Protein AF-0000000072289551 (afdb_homodimer)

pLDDT: mean 96.54, std 6.73, range [27.45, 99.0]

Structure (mmCIF, N/CA/C/O backbone):
data_AF-0000000072289551-model_v1
#
loop_
_entity.id
_entity.type
_entity.pdbx_description
1 polymer 'acetyl-CoA C-acyltransferase'
#
loop_
_atom_site.group_PDB
_atom_site.id
_atom_site.type_symbol
_atom_site.label_atom_id
_atom_site.label_alt_id
_atom_site.label_comp_id
_atom_site.label_asym_id
_atom_site.label_entity_id
_atom_site.label_seq_id
_atom_site.pdbx_PDB_ins_code
_atom_site.Cartn_x
_atom_site.Cartn_y
_atom_site.Cartn_z
_atom_site.occupancy
_atom_site.B_iso_or_equiv
_atom_site.auth_seq_id
_atom_site.auth_comp_id
_atom_site.auth_asym_id
_atom_site.auth_atom_id
_atom_site.pdbx_PDB_model_num
ATOM 1 N N . MET A 1 1 ? -17.438 5.723 -23.969 1 27.48 1 MET A N 1
ATOM 2 C CA . MET A 1 1 ? -16.078 5.426 -24.406 1 27.48 1 MET A CA 1
ATOM 3 C C . MET A 1 1 ? -15.094 5.559 -23.266 1 27.48 1 MET A C 1
ATOM 5 O O . MET A 1 1 ? -15.078 6.574 -22.562 1 27.48 1 MET A O 1
ATOM 9 N N . SER A 1 2 ? -14.773 4.492 -22.672 1 37.41 2 SER A N 1
ATOM 10 C CA . SER A 1 2 ? -13.938 4.398 -21.484 1 37.41 2 SER A CA 1
ATOM 11 C C . SER A 1 2 ? -12.68 5.25 -21.609 1 37.41 2 SER A C 1
ATOM 13 O O . SER A 1 2 ? -11.875 5.027 -22.516 1 37.41 2 SER A O 1
ATOM 15 N N . THR A 1 3 ? -12.773 6.512 -21.484 1 44.31 3 THR A N 1
ATOM 16 C CA . THR A 1 3 ? -11.695 7.488 -21.562 1 44.31 3 THR A CA 1
ATOM 17 C C . THR A 1 3 ? -10.523 7.078 -20.672 1 44.31 3 THR A C 1
ATOM 19 O O . THR A 1 3 ? -9.562 7.84 -20.516 1 44.31 3 THR A O 1
ATOM 22 N N . GLY A 1 4 ? -10.547 5.836 -20.156 1 57.31 4 GLY A N 1
ATOM 23 C CA . GLY A 1 4 ? -9.383 5.57 -19.328 1 57.31 4 GLY A CA 1
ATOM 24 C C . GLY A 1 4 ? -8.234 4.949 -20.094 1 57.31 4 GLY A C 1
ATOM 25 O O . GLY A 1 4 ? -8.352 4.691 -21.297 1 57.31 4 GLY A O 1
ATOM 26 N N . PRO A 1 5 ? -7.066 5.016 -19.594 1 66.75 5 PRO A N 1
ATOM 27 C CA . PRO A 1 5 ? -5.871 4.469 -20.234 1 66.75 5 PRO A CA 1
ATOM 28 C C . PRO A 1 5 ? -6.012 2.988 -20.578 1 66.75 5 PRO A C 1
ATOM 30 O O . PRO A 1 5 ? -5.215 2.455 -21.359 1 66.75 5 PRO A O 1
ATOM 33 N N . LEU A 1 6 ? -7.105 2.42 -20.094 1 80.25 6 LEU A N 1
ATOM 34 C CA . LEU A 1 6 ? -7.281 1 -20.375 1 80.25 6 LEU A CA 1
ATOM 35 C C . LEU A 1 6 ? -8.047 0.801 -21.688 1 80.25 6 LEU A C 1
ATOM 37 O O . LEU A 1 6 ? -9.117 1.389 -21.875 1 80.25 6 LEU A O 1
ATOM 41 N N . ARG A 1 7 ? -7.516 -0.011 -22.484 1 89.06 7 ARG A N 1
ATOM 42 C CA . ARG A 1 7 ? -8.07 -0.261 -23.812 1 89.06 7 ARG A CA 1
ATOM 43 C C . ARG A 1 7 ? -9.109 -1.374 -23.766 1 89.06 7 ARG A C 1
ATOM 45 O O . ARG A 1 7 ? -9.023 -2.279 -22.938 1 89.06 7 ARG A O 1
ATOM 52 N N . ARG A 1 8 ? -10.047 -1.273 -24.719 1 94.25 8 ARG A N 1
ATOM 53 C CA . ARG A 1 8 ? -11.117 -2.268 -24.797 1 94.25 8 ARG A CA 1
ATOM 54 C C . ARG A 1 8 ? -11.102 -2.998 -26.125 1 94.25 8 ARG A C 1
ATOM 56 O O . ARG A 1 8 ? -10.93 -2.375 -27.188 1 94.25 8 ARG A O 1
ATOM 63 N N . GLY A 1 9 ? -11.242 -4.293 -26.016 1 97.06 9 GLY A N 1
ATOM 64 C CA . GLY A 1 9 ? -11.188 -5.129 -27.203 1 97.06 9 GLY A CA 1
ATOM 65 C C . GLY A 1 9 ? -9.805 -5.68 -27.484 1 97.06 9 GLY A C 1
ATOM 66 O O . GLY A 1 9 ? -8.805 -4.977 -27.312 1 97.06 9 GLY A O 1
ATOM 67 N N . LEU A 1 10 ? -9.789 -6.887 -27.969 1 97 10 LEU A N 1
ATOM 68 C CA . LEU A 1 10 ? -8.523 -7.598 -28.141 1 97 10 LEU A CA 1
ATOM 69 C C . LEU A 1 10 ? -7.609 -6.867 -29.109 1 97 10 LEU A C 1
ATOM 71 O O . LEU A 1 10 ? -6.414 -6.715 -28.859 1 97 10 LEU A O 1
ATOM 75 N N . SER A 1 11 ? -8.203 -6.434 -30.219 1 97.12 11 SER A N 1
ATOM 76 C CA . SER A 1 11 ? -7.398 -5.762 -31.234 1 97.12 11 SER A CA 1
ATOM 77 C C . SER A 1 11 ? -6.73 -4.512 -30.672 1 97.12 11 SER A C 1
ATOM 79 O O . SER A 1 11 ? -5.559 -4.246 -30.953 1 97.12 11 SER A O 1
ATOM 81 N N . GLN A 1 12 ? -7.457 -3.75 -29.844 1 96.5 12 GLN A N 1
ATOM 82 C CA . GLN A 1 12 ? -6.922 -2.531 -29.25 1 96.5 12 GLN A CA 1
ATOM 83 C C . GLN A 1 12 ? -5.895 -2.854 -28.156 1 96.5 12 GLN A C 1
ATOM 85 O O . GLN A 1 12 ? -4.902 -2.139 -28 1 96.5 12 GLN A O 1
ATOM 90 N N . ILE A 1 13 ? -6.105 -3.885 -27.438 1 97.12 13 ILE A N 1
ATOM 91 C CA . ILE A 1 13 ? -5.215 -4.305 -26.359 1 97.12 13 ILE A CA 1
ATOM 92 C C . ILE A 1 13 ? -3.887 -4.777 -26.953 1 97.12 13 ILE A C 1
ATOM 94 O O . ILE A 1 13 ? -2.824 -4.527 -26.375 1 97.12 13 ILE A O 1
ATOM 98 N N . LEU A 1 14 ? -3.955 -5.398 -28.125 1 97.69 14 LEU A N 1
ATOM 99 C CA . LEU A 1 14 ? -2.748 -5.957 -28.734 1 97.69 14 LEU A CA 1
ATOM 100 C C . LEU A 1 14 ? -1.973 -4.891 -29.5 1 97.69 14 LEU A C 1
ATOM 102 O O . LEU A 1 14 ? -0.778 -5.051 -29.75 1 97.69 14 LEU A O 1
ATOM 106 N N . LYS A 1 15 ? -2.633 -3.848 -29.875 1 96.88 15 LYS A N 1
ATOM 107 C CA . LYS A 1 15 ? -1.97 -2.771 -30.594 1 96.88 15 LYS A CA 1
ATOM 108 C C . LYS A 1 15 ? -0.961 -2.047 -29.703 1 96.88 15 LYS A C 1
ATOM 110 O O . LYS A 1 15 ? -1.225 -1.807 -28.531 1 96.88 15 LYS A O 1
ATOM 115 N N . LYS A 1 16 ? 0.171 -1.727 -30.297 1 96.88 16 LYS A N 1
ATOM 116 C CA . LYS A 1 16 ? 1.19 -0.988 -29.562 1 96.88 16 LYS A CA 1
ATOM 117 C C . LYS A 1 16 ? 0.894 0.509 -29.562 1 96.88 16 LYS A C 1
ATOM 119 O O . LYS A 1 16 ? 0.501 1.068 -30.594 1 96.88 16 LYS A O 1
ATOM 124 N N . ASP A 1 17 ? 0.957 1.086 -28.469 1 95.94 17 ASP A N 1
ATOM 125 C CA . ASP A 1 17 ? 0.699 2.512 -28.297 1 95.94 17 ASP A CA 1
ATOM 126 C C . ASP A 1 17 ? 1.735 3.148 -27.375 1 95.94 17 ASP A C 1
ATOM 128 O O . ASP A 1 17 ? 2.156 2.535 -26.391 1 95.94 17 ASP A O 1
ATOM 132 N N . PRO A 1 18 ? 2.146 4.398 -27.641 1 95.81 18 PRO A N 1
ATOM 133 C CA . PRO A 1 18 ? 3.148 5.074 -26.812 1 95.81 18 PRO A CA 1
ATOM 134 C C . PRO A 1 18 ? 2.74 5.16 -25.344 1 95.81 18 PRO A C 1
ATOM 136 O O . PRO A 1 18 ? 3.602 5.23 -24.469 1 95.81 18 PRO A O 1
ATOM 139 N N . SER A 1 19 ? 1.49 5.098 -25 1 94.81 19 SER A N 1
ATOM 140 C CA . SER A 1 19 ? 1.014 5.266 -23.625 1 94.81 19 SER A CA 1
ATOM 141 C C . SER A 1 19 ? 0.941 3.926 -22.891 1 94.81 19 SER A C 1
ATOM 143 O O . SER A 1 19 ? 0.629 3.877 -21.703 1 94.81 19 SER A O 1
ATOM 145 N N . ASP A 1 20 ? 1.299 2.842 -23.578 1 96.81 20 ASP A N 1
ATOM 146 C CA . ASP A 1 20 ? 1.281 1.528 -22.938 1 96.81 20 ASP A CA 1
ATOM 147 C C . ASP A 1 20 ? 2.225 1.488 -21.734 1 96.81 20 ASP A C 1
ATOM 149 O O . ASP A 1 20 ? 3.266 2.15 -21.734 1 96.81 20 ASP A O 1
ATOM 153 N N . ILE A 1 21 ? 1.792 0.763 -20.781 1 98.31 21 ILE A N 1
ATOM 154 C CA . ILE A 1 21 ? 2.693 0.439 -19.688 1 98.31 21 ILE A CA 1
ATOM 155 C C . ILE A 1 21 ? 3.402 -0.883 -19.969 1 98.31 21 ILE A C 1
ATOM 157 O O . ILE A 1 21 ? 2.822 -1.957 -19.797 1 98.31 21 ILE A O 1
ATOM 161 N N . VAL A 1 22 ? 4.652 -0.792 -20.297 1 98.81 22 VAL A N 1
ATOM 162 C CA . VAL A 1 22 ? 5.359 -1.966 -20.797 1 98.81 22 VAL A CA 1
ATOM 163 C C . VAL A 1 22 ? 6.25 -2.545 -19.703 1 98.81 22 VAL A C 1
ATOM 165 O O . VAL A 1 22 ? 6.543 -1.871 -18.719 1 98.81 22 VAL A O 1
ATOM 168 N N . ILE A 1 23 ? 6.527 -3.785 -19.859 1 98.94 23 ILE A N 1
ATOM 169 C CA . ILE A 1 23 ? 7.352 -4.562 -18.953 1 98.94 23 ILE A CA 1
ATOM 170 C C . ILE A 1 23 ? 8.656 -4.953 -19.625 1 98.94 23 ILE A C 1
ATOM 172 O O . ILE A 1 23 ? 8.648 -5.457 -20.75 1 98.94 23 ILE A O 1
ATOM 176 N N . LEU A 1 24 ? 9.773 -4.719 -19 1 98.94 24 LEU A N 1
ATOM 177 C CA . LEU A 1 24 ? 11.062 -5.055 -19.594 1 98.94 24 LEU A CA 1
ATOM 178 C C . LEU A 1 24 ? 11.641 -6.316 -18.953 1 98.94 24 LEU A C 1
ATOM 180 O O . LEU A 1 24 ? 12.406 -7.043 -19.578 1 98.94 24 LEU A O 1
ATOM 184 N N . SER A 1 25 ? 11.266 -6.551 -17.719 1 98.81 25 SER A N 1
ATOM 185 C CA . SER A 1 25 ? 11.656 -7.777 -17.031 1 98.81 25 SER A CA 1
ATOM 186 C C . SER A 1 25 ? 10.68 -8.102 -15.898 1 98.81 25 SER A C 1
ATOM 188 O O . SER A 1 25 ? 10.062 -7.207 -15.328 1 98.81 25 SER A O 1
ATOM 190 N N . SER A 1 26 ? 10.484 -9.328 -15.617 1 98.94 26 SER A N 1
ATOM 191 C CA . SER A 1 26 ? 9.727 -9.891 -14.5 1 98.94 26 SER A CA 1
ATOM 192 C C . SER A 1 26 ? 10.391 -11.156 -13.977 1 98.94 26 SER A C 1
ATOM 194 O O . SER A 1 26 ? 10.453 -12.172 -14.672 1 98.94 26 SER A O 1
ATOM 196 N N . LEU A 1 27 ? 10.914 -11.031 -12.734 1 98.94 27 LEU A N 1
ATOM 197 C CA . LEU A 1 27 ? 11.781 -12.078 -12.188 1 98.94 27 LEU A CA 1
ATOM 198 C C . LEU A 1 27 ? 11.328 -12.484 -10.797 1 98.94 27 LEU A C 1
ATOM 200 O O . LEU A 1 27 ? 10.648 -11.719 -10.102 1 98.94 27 LEU A O 1
ATOM 204 N N . ARG A 1 28 ? 11.664 -13.68 -10.438 1 98.94 28 ARG A N 1
ATOM 205 C CA . ARG A 1 28 ? 11.352 -14.172 -9.102 1 98.94 28 ARG A CA 1
ATOM 206 C C . ARG A 1 28 ? 12.508 -14.977 -8.531 1 98.94 28 ARG A C 1
ATOM 208 O O . ARG A 1 28 ? 13.359 -15.469 -9.273 1 98.94 28 ARG A O 1
ATOM 215 N N . THR A 1 29 ? 12.531 -15.102 -7.215 1 98.94 29 THR A N 1
ATOM 216 C CA . THR A 1 29 ? 13.406 -16.062 -6.551 1 98.94 29 THR A CA 1
ATOM 217 C C . THR A 1 29 ? 12.844 -17.469 -6.668 1 98.94 29 THR A C 1
ATOM 219 O O . THR A 1 29 ? 11.688 -17.656 -7.059 1 98.94 29 THR A O 1
ATOM 222 N N . PRO A 1 30 ? 13.75 -18.484 -6.352 1 98.81 30 PRO A N 1
ATOM 223 C CA . PRO A 1 30 ? 13.117 -19.766 -6.035 1 98.81 30 PRO A CA 1
ATOM 224 C C . PRO A 1 30 ? 12.109 -19.656 -4.887 1 98.81 30 PRO A C 1
ATOM 226 O O . PRO A 1 30 ? 12.281 -18.828 -3.99 1 98.81 30 PRO A O 1
ATOM 229 N N . ILE A 1 31 ? 11.086 -20.406 -4.984 1 98.88 31 ILE A N 1
ATOM 230 C CA . ILE A 1 31 ? 10.148 -20.547 -3.875 1 98.88 31 ILE A CA 1
ATOM 231 C C . ILE A 1 31 ? 10.492 -21.797 -3.07 1 98.88 31 ILE A C 1
ATOM 233 O O . ILE A 1 31 ? 10.539 -22.906 -3.617 1 98.88 31 ILE A O 1
ATOM 237 N N . THR A 1 32 ? 10.766 -21.609 -1.818 1 98.62 32 THR A N 1
ATOM 238 C CA . THR A 1 32 ? 11.203 -22.766 -1.038 1 98.62 32 THR A CA 1
ATOM 239 C C . THR A 1 32 ? 10.297 -22.969 0.172 1 98.62 32 THR A C 1
ATOM 241 O O . THR A 1 32 ? 9.672 -22.016 0.654 1 98.62 32 THR A O 1
ATOM 244 N N . ARG A 1 33 ? 10.266 -24.219 0.661 1 97.19 33 ARG A N 1
ATOM 245 C CA . ARG A 1 33 ? 9.422 -24.578 1.798 1 97.19 33 ARG A CA 1
ATOM 246 C C . ARG A 1 33 ? 9.898 -23.891 3.072 1 97.19 33 ARG A C 1
ATOM 248 O O . ARG A 1 33 ? 11.094 -23.875 3.365 1 97.19 33 ARG A O 1
ATOM 255 N N . SER A 1 34 ? 8.969 -23.328 3.781 1 95.69 34 SER A N 1
ATOM 256 C CA . SER A 1 34 ? 9.281 -22.719 5.07 1 95.69 34 SER A CA 1
ATOM 257 C C . SER A 1 34 ? 9.898 -23.734 6.027 1 95.69 34 SER A C 1
ATOM 259 O O . SER A 1 34 ? 9.477 -24.891 6.059 1 95.69 34 SER A O 1
ATOM 261 N N . TYR A 1 35 ? 10.891 -23.281 6.781 1 93 35 TYR A N 1
ATOM 262 C CA . TYR A 1 35 ? 11.57 -24 7.855 1 93 35 TYR A CA 1
ATOM 263 C C . TYR A 1 35 ? 12.453 -25.109 7.297 1 93 35 TYR A C 1
ATOM 265 O O . TYR A 1 35 ? 13.43 -25.5 7.93 1 93 35 TYR A O 1
ATOM 273 N N . LYS A 1 36 ? 12.148 -25.625 6.09 1 92.62 36 LYS A N 1
ATOM 274 C CA . LYS A 1 36 ? 12.852 -26.797 5.578 1 92.62 36 LYS A CA 1
ATOM 275 C C . LYS A 1 36 ? 13.711 -26.438 4.371 1 92.62 36 LYS A C 1
ATOM 277 O O . LYS A 1 36 ? 14.703 -27.109 4.086 1 92.62 36 LYS A O 1
ATOM 282 N N . GLY A 1 37 ? 13.297 -25.5 3.635 1 95.06 37 GLY A N 1
ATOM 283 C CA . GLY A 1 37 ? 14.016 -25.141 2.422 1 95.06 37 GLY A CA 1
ATOM 284 C C . GLY A 1 37 ? 15.266 -24.312 2.689 1 95.06 37 GLY A C 1
ATOM 285 O O . GLY A 1 37 ? 15.453 -23.812 3.795 1 95.06 37 GLY A O 1
ATOM 286 N N . GLN A 1 38 ? 16.047 -24.141 1.676 1 95.81 38 GLN A N 1
ATOM 287 C CA . GLN A 1 38 ? 17.359 -23.516 1.823 1 95.81 38 GLN A CA 1
ATOM 288 C C . GLN A 1 38 ? 17.234 -22 1.912 1 95.81 38 GLN A C 1
ATOM 290 O O . GLN A 1 38 ? 18.203 -21.297 2.221 1 95.81 38 GLN A O 1
ATOM 295 N N . LEU A 1 39 ? 16.078 -21.453 1.724 1 97.62 39 LEU A N 1
ATOM 296 C CA . LEU A 1 39 ? 15.867 -20.016 1.946 1 97.62 39 LEU A CA 1
ATOM 297 C C . LEU A 1 39 ? 15.266 -19.766 3.326 1 97.62 39 LEU A C 1
ATOM 299 O O . LEU A 1 39 ? 14.922 -18.625 3.658 1 97.62 39 LEU A O 1
ATOM 303 N N . SER A 1 40 ? 15.188 -20.844 4.129 1 96 40 SER A N 1
ATOM 304 C CA . SER A 1 40 ? 14.492 -20.766 5.41 1 96 40 SER A CA 1
ATOM 305 C C . SER A 1 40 ? 15.234 -19.844 6.383 1 96 40 SER A C 1
ATOM 307 O O . SER A 1 40 ? 14.648 -19.359 7.348 1 96 40 SER A O 1
ATOM 309 N N . SER A 1 41 ? 16.5 -19.547 6.102 1 95.38 41 SER A N 1
ATOM 310 C CA . SER A 1 41 ? 17.266 -18.656 6.977 1 95.38 41 SER A CA 1
ATOM 311 C C . SER A 1 41 ? 17.328 -17.25 6.41 1 95.38 41 SER A C 1
ATOM 313 O O . SER A 1 41 ? 17.812 -16.328 7.074 1 95.38 41 SER A O 1
ATOM 315 N N . ALA A 1 42 ? 16.844 -17.078 5.203 1 97.38 42 ALA A N 1
ATOM 316 C CA . ALA A 1 42 ? 16.906 -15.773 4.551 1 97.38 42 ALA A CA 1
ATOM 317 C C . ALA A 1 42 ? 15.883 -14.805 5.137 1 97.38 42 ALA A C 1
ATOM 319 O O . ALA A 1 42 ? 14.797 -15.219 5.539 1 97.38 42 ALA A O 1
ATOM 320 N N . TYR A 1 43 ? 16.266 -13.57 5.266 1 97.88 43 TYR A N 1
ATOM 321 C CA . TYR A 1 43 ? 15.336 -12.5 5.602 1 97.88 43 TYR A CA 1
ATOM 322 C C . TYR A 1 43 ? 14.5 -12.102 4.391 1 97.88 43 TYR A C 1
ATOM 324 O O . TYR A 1 43 ? 14.961 -12.203 3.252 1 97.88 43 TYR A O 1
ATOM 332 N N . PRO A 1 44 ? 13.227 -11.672 4.648 1 98.31 44 PRO A N 1
ATOM 333 C CA . PRO A 1 44 ? 12.414 -11.258 3.5 1 98.31 44 PRO A CA 1
ATOM 334 C C . PRO A 1 44 ? 13.078 -10.148 2.684 1 98.31 44 PRO A C 1
ATOM 336 O O . PRO A 1 44 ? 13.031 -10.18 1.451 1 98.31 44 PRO A O 1
ATOM 339 N N . GLU A 1 45 ? 13.711 -9.164 3.352 1 98.69 45 GLU A N 1
ATOM 340 C CA . GLU A 1 45 ? 14.359 -8.07 2.633 1 98.69 45 GLU A CA 1
ATOM 341 C C . GLU A 1 45 ? 15.625 -8.562 1.918 1 98.69 45 GLU A C 1
ATOM 343 O O . GLU A 1 45 ? 16.078 -7.938 0.951 1 98.69 45 GLU A O 1
ATOM 348 N N . GLN A 1 46 ? 16.234 -9.672 2.361 1 98.62 46 GLN A N 1
ATOM 349 C CA . GLN A 1 46 ? 17.328 -10.289 1.61 1 98.62 46 GLN A CA 1
ATOM 350 C C . GLN A 1 46 ? 16.828 -10.875 0.292 1 98.62 46 GLN A C 1
ATOM 352 O O . GLN A 1 46 ? 17.484 -10.758 -0.738 1 98.62 46 GLN A O 1
ATOM 357 N N . LEU A 1 47 ? 15.703 -11.547 0.354 1 98.88 47 LEU A N 1
ATOM 358 C CA . LEU A 1 47 ? 15.078 -12.062 -0.86 1 98.88 47 LEU A CA 1
ATOM 359 C C . LEU A 1 47 ? 14.734 -10.93 -1.815 1 98.88 47 LEU A C 1
ATOM 361 O O . LEU A 1 47 ? 14.984 -11.023 -3.02 1 98.88 47 LEU A O 1
ATOM 365 N N . LEU A 1 48 ? 14.172 -9.852 -1.253 1 98.94 48 LEU A N 1
ATOM 366 C CA . LEU A 1 48 ? 13.859 -8.672 -2.049 1 98.94 48 LEU A CA 1
ATOM 367 C C . LEU A 1 48 ? 15.117 -8.102 -2.693 1 98.94 48 LEU A C 1
ATOM 369 O O . LEU A 1 48 ? 15.117 -7.762 -3.879 1 98.94 48 LEU A O 1
ATOM 373 N N . HIS A 1 49 ? 16.188 -7.996 -1.931 1 98.81 49 HIS A N 1
ATOM 374 C CA . HIS A 1 49 ? 17.469 -7.512 -2.43 1 98.81 49 HIS A CA 1
ATOM 375 C C . HIS A 1 49 ? 17.922 -8.305 -3.652 1 98.81 49 HIS A C 1
ATOM 377 O O . HIS A 1 49 ? 18.312 -7.715 -4.66 1 98.81 49 HIS A O 1
ATOM 383 N N . SER A 1 50 ? 17.812 -9.57 -3.568 1 98.81 50 SER A N 1
ATOM 384 C CA . SER A 1 50 ? 18.297 -10.445 -4.629 1 98.81 50 SER A CA 1
ATOM 385 C C . SER A 1 50 ? 17.547 -10.195 -5.934 1 98.81 50 SER A C 1
ATOM 387 O O . SER A 1 50 ? 18.156 -10.086 -7 1 98.81 50 SER A O 1
ATOM 389 N N . VAL A 1 51 ? 16.234 -10.078 -5.84 1 98.88 51 VAL A N 1
ATOM 390 C CA . VAL A 1 51 ? 15.461 -9.945 -7.066 1 98.88 51 VAL A CA 1
ATOM 391 C C . VAL A 1 51 ? 15.578 -8.523 -7.602 1 98.88 51 VAL A C 1
ATOM 393 O O . VAL A 1 51 ? 15.586 -8.305 -8.82 1 98.88 51 VAL A O 1
ATOM 396 N N . LEU A 1 52 ? 15.68 -7.496 -6.742 1 98.94 52 LEU A N 1
ATOM 397 C CA . LEU A 1 52 ? 15.883 -6.125 -7.199 1 98.94 52 LEU A CA 1
ATOM 398 C C . LEU A 1 52 ? 17.234 -5.969 -7.879 1 98.94 52 LEU A C 1
ATOM 400 O O . LEU A 1 52 ? 17.344 -5.293 -8.906 1 98.94 52 LEU A O 1
ATOM 404 N N . LYS A 1 53 ? 18.266 -6.559 -7.285 1 98.81 53 LYS A N 1
ATOM 405 C CA . LYS A 1 53 ? 19.578 -6.535 -7.906 1 98.81 53 LYS A CA 1
ATOM 406 C C . LYS A 1 53 ? 19.562 -7.219 -9.273 1 98.81 53 LYS A C 1
ATOM 408 O O . LYS A 1 53 ? 20.141 -6.711 -10.234 1 98.81 53 LYS A O 1
ATOM 413 N N . ALA A 1 54 ? 18.906 -8.359 -9.336 1 98.81 54 ALA A N 1
ATOM 414 C CA . ALA A 1 54 ? 18.781 -9.094 -10.586 1 98.81 54 ALA A CA 1
ATOM 415 C C . ALA A 1 54 ? 18.031 -8.273 -11.633 1 98.81 54 ALA A C 1
ATOM 417 O O . ALA A 1 54 ? 18.328 -8.359 -12.828 1 98.81 54 ALA A O 1
ATOM 418 N N . THR A 1 55 ? 17.047 -7.484 -11.227 1 98.88 55 THR A N 1
ATOM 419 C CA . THR A 1 55 ? 16.297 -6.629 -12.133 1 98.88 55 THR A CA 1
ATOM 420 C C . THR A 1 55 ? 17.203 -5.621 -12.82 1 98.88 55 THR A C 1
ATOM 422 O O . THR A 1 55 ? 17.125 -5.422 -14.031 1 98.88 55 THR A O 1
ATOM 425 N N . LEU A 1 56 ? 18.109 -4.988 -12.047 1 98.62 56 LEU A N 1
ATOM 426 C CA . LEU A 1 56 ? 19.078 -4.07 -12.641 1 98.62 56 LEU A CA 1
ATOM 427 C C . LEU A 1 56 ? 20.016 -4.801 -13.594 1 98.62 56 LEU A C 1
ATOM 429 O O . LEU A 1 56 ? 20.266 -4.324 -14.703 1 98.62 56 LEU A O 1
ATOM 433 N N . SER A 1 57 ? 20.453 -5.988 -13.18 1 98.38 57 SER A N 1
ATOM 434 C CA . SER A 1 57 ? 21.375 -6.77 -14 1 98.38 57 SER A CA 1
ATOM 435 C C . SER A 1 57 ? 20.719 -7.191 -15.312 1 98.38 57 SER A C 1
ATOM 437 O O . SER A 1 57 ? 21.391 -7.277 -16.344 1 98.38 57 SER A O 1
ATOM 439 N N . ALA A 1 58 ? 19.453 -7.484 -15.289 1 98.19 58 ALA A N 1
ATOM 440 C CA . ALA A 1 58 ? 18.734 -7.922 -16.484 1 98.19 58 ALA A CA 1
ATOM 441 C C . ALA A 1 58 ? 18.484 -6.754 -17.438 1 98.19 58 ALA A C 1
ATOM 443 O O . ALA A 1 58 ? 18.125 -6.961 -18.594 1 98.19 58 ALA A O 1
ATOM 444 N N . ASN A 1 59 ? 18.703 -5.543 -16.969 1 98.25 59 ASN A N 1
ATOM 445 C CA . ASN A 1 59 ? 18.469 -4.332 -17.766 1 98.25 59 ASN A CA 1
ATOM 446 C C . ASN A 1 59 ? 19.688 -3.398 -17.703 1 98.25 59 ASN A C 1
ATOM 448 O O . ASN A 1 59 ? 19.562 -2.262 -17.25 1 98.25 59 ASN A O 1
ATOM 452 N N . PRO A 1 60 ? 20.781 -3.826 -18.266 1 97.5 60 PRO A N 1
ATOM 453 C CA . PRO A 1 60 ? 22.031 -3.092 -18.125 1 97.5 60 PRO A CA 1
ATOM 454 C C . PRO A 1 60 ? 22.016 -1.749 -18.844 1 97.5 60 PRO A C 1
ATOM 456 O O . PRO A 1 60 ? 22.812 -0.857 -18.516 1 97.5 60 PRO A O 1
ATOM 459 N N . SER A 1 61 ? 21.141 -1.547 -19.797 1 97.69 61 SER A N 1
ATOM 460 C CA . SER A 1 61 ? 21.109 -0.317 -20.578 1 97.69 61 SER A CA 1
ATOM 461 C C . SER A 1 61 ? 20.25 0.744 -19.906 1 97.69 61 SER A C 1
ATOM 463 O O . SER A 1 61 ? 20.188 1.888 -20.359 1 97.69 61 SER A O 1
ATOM 465 N N . LEU A 1 62 ? 19.578 0.385 -18.891 1 98.19 62 LEU A N 1
ATOM 466 C CA . LEU A 1 62 ? 18.766 1.34 -18.141 1 98.19 62 LEU A CA 1
ATOM 467 C C . LEU A 1 62 ? 19.594 1.999 -17.031 1 98.19 62 LEU A C 1
ATOM 469 O O . LEU A 1 62 ? 20.172 1.311 -16.203 1 98.19 62 LEU A O 1
ATOM 473 N N . ASP A 1 63 ? 19.672 3.32 -17.062 1 97.62 63 ASP A N 1
ATOM 474 C CA . ASP A 1 63 ? 20.234 4.055 -15.938 1 97.62 63 ASP A CA 1
ATOM 475 C C . ASP A 1 63 ? 19.359 3.9 -14.688 1 97.62 63 ASP A C 1
ATOM 477 O O . ASP A 1 63 ? 18.219 4.379 -14.656 1 97.62 63 ASP A O 1
ATOM 481 N N . PRO A 1 64 ? 19.875 3.225 -13.641 1 97.19 64 PRO A N 1
ATOM 482 C CA . PRO A 1 64 ? 19.078 2.996 -12.438 1 97.19 64 PRO A CA 1
ATOM 483 C C . PRO A 1 64 ? 18.547 4.289 -11.828 1 97.19 64 PRO A C 1
ATOM 485 O O . PRO A 1 64 ? 17.5 4.281 -11.164 1 97.19 64 PRO A O 1
ATOM 488 N 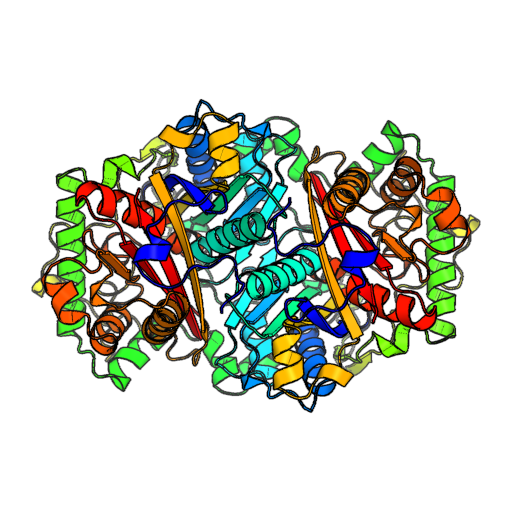N . ALA A 1 65 ? 19.172 5.398 -12.062 1 97.25 65 ALA A N 1
ATOM 489 C CA . ALA A 1 65 ? 18.781 6.68 -11.477 1 97.25 65 ALA A CA 1
ATOM 490 C C . ALA A 1 65 ? 17.469 7.172 -12.07 1 97.25 65 ALA A C 1
ATOM 492 O O . ALA A 1 65 ? 16.844 8.086 -11.523 1 97.25 65 ALA A O 1
ATOM 493 N N . LEU A 1 66 ? 17.062 6.539 -13.18 1 98.31 66 LEU A N 1
ATOM 494 C CA . LEU A 1 66 ? 15.836 6.957 -13.844 1 98.31 66 LEU A CA 1
ATOM 495 C C . LEU A 1 66 ? 14.625 6.25 -13.242 1 98.31 66 LEU A C 1
ATOM 497 O O . LEU A 1 66 ? 13.477 6.633 -13.508 1 98.31 66 LEU A O 1
ATOM 501 N N . ILE A 1 67 ? 14.859 5.223 -12.398 1 98.81 67 ILE A N 1
ATOM 502 C CA . ILE A 1 67 ? 13.742 4.551 -11.734 1 98.81 67 ILE A CA 1
ATOM 503 C C . ILE A 1 67 ? 13.156 5.461 -10.664 1 98.81 67 ILE A C 1
ATOM 505 O O . ILE A 1 67 ? 13.852 5.848 -9.719 1 98.81 67 ILE A O 1
ATOM 509 N N . ASP A 1 68 ? 11.875 5.746 -10.781 1 98.75 68 ASP A N 1
ATOM 510 C CA . ASP A 1 68 ? 11.234 6.754 -9.938 1 98.75 68 ASP A CA 1
ATOM 511 C C . ASP A 1 68 ? 10.742 6.141 -8.625 1 98.75 68 ASP A C 1
ATOM 513 O O . ASP A 1 68 ? 10.773 6.793 -7.582 1 98.75 68 ASP A O 1
ATOM 517 N N . ASP A 1 69 ? 10.219 4.941 -8.719 1 98.88 69 ASP A N 1
ATOM 518 C CA . ASP A 1 69 ? 9.508 4.41 -7.559 1 98.88 69 ASP A CA 1
ATOM 519 C C . ASP A 1 69 ? 9.516 2.883 -7.562 1 98.88 69 ASP A C 1
ATOM 521 O O . ASP A 1 69 ? 9.516 2.26 -8.625 1 98.88 69 ASP A O 1
ATOM 525 N N . VAL A 1 70 ? 9.609 2.266 -6.391 1 98.94 70 VAL A N 1
ATOM 526 C CA . VAL A 1 70 ? 9.484 0.83 -6.164 1 98.94 70 VAL A CA 1
ATOM 527 C C . VAL A 1 70 ? 8.383 0.559 -5.145 1 98.94 70 VAL A C 1
ATOM 529 O O . VAL A 1 70 ? 8.352 1.164 -4.07 1 98.94 70 VAL A O 1
ATOM 532 N N . CYS A 1 71 ? 7.426 -0.252 -5.473 1 98.94 71 CYS A N 1
ATOM 533 C CA . CYS A 1 71 ? 6.371 -0.687 -4.562 1 98.94 71 CYS A CA 1
ATOM 534 C C . CYS A 1 71 ? 6.426 -2.193 -4.34 1 98.94 71 CYS A C 1
ATOM 536 O O . CYS A 1 71 ? 6.465 -2.965 -5.301 1 98.94 71 CYS A O 1
ATOM 538 N N . VAL A 1 72 ? 6.387 -2.65 -3.1 1 98.94 72 VAL A N 1
ATOM 539 C CA . VAL A 1 72 ? 6.586 -4.059 -2.771 1 98.94 72 VAL A CA 1
ATOM 540 C C . VAL A 1 72 ? 5.418 -4.562 -1.931 1 98.94 72 VAL A C 1
ATOM 542 O O . VAL A 1 72 ? 5.094 -3.982 -0.892 1 98.94 72 VAL A O 1
ATOM 545 N N . GLY A 1 73 ? 4.758 -5.621 -2.441 1 98.88 73 GLY A N 1
ATOM 546 C CA . GLY A 1 73 ? 3.738 -6.293 -1.649 1 98.88 73 GLY A CA 1
ATOM 547 C C . GLY A 1 73 ? 4.309 -7.09 -0.49 1 98.88 73 GLY A C 1
ATOM 548 O O . GLY A 1 73 ? 5.262 -7.852 -0.664 1 98.88 73 GLY A O 1
ATOM 549 N N . VAL A 1 74 ? 3.748 -6.922 0.709 1 98.56 74 VAL A N 1
ATOM 550 C CA . VAL A 1 74 ? 4.184 -7.605 1.922 1 98.56 74 VAL A CA 1
ATOM 551 C C . VAL A 1 74 ? 2.982 -7.883 2.82 1 98.56 74 VAL A C 1
ATOM 553 O O . VAL A 1 74 ? 2.035 -7.094 2.863 1 98.56 74 VAL A O 1
ATOM 556 N N . VAL A 1 75 ? 3.045 -9.047 3.549 1 98.19 75 VAL A N 1
ATOM 557 C CA . VAL A 1 75 ? 1.912 -9.367 4.41 1 98.19 75 VAL A CA 1
ATOM 558 C C . VAL A 1 75 ? 2.375 -9.453 5.863 1 98.19 75 VAL A C 1
ATOM 560 O O . VAL A 1 75 ? 1.745 -8.883 6.758 1 98.19 75 VAL A O 1
ATOM 563 N N . LEU A 1 76 ? 3.584 -10.031 6.078 1 97.25 76 LEU A N 1
ATOM 564 C CA . LEU A 1 76 ? 3.881 -10.484 7.434 1 97.25 76 LEU A CA 1
ATOM 565 C C . LEU A 1 76 ? 5.055 -9.703 8.023 1 97.25 76 LEU A C 1
ATOM 567 O O . LEU A 1 76 ? 5.27 -9.719 9.234 1 97.25 76 LEU A O 1
ATOM 571 N N . SER A 1 77 ? 5.801 -8.977 7.195 1 95.25 77 SER A N 1
ATOM 572 C CA . SER A 1 77 ? 7.039 -8.352 7.645 1 95.25 77 SER A CA 1
ATOM 573 C C . SER A 1 77 ? 6.777 -7.359 8.773 1 95.25 77 SER A C 1
ATOM 575 O O . SER A 1 77 ? 5.781 -6.633 8.75 1 95.25 77 SER A O 1
ATOM 577 N N . GLU A 1 78 ? 7.68 -7.32 9.664 1 91.5 78 GLU A N 1
ATOM 578 C CA . GLU A 1 78 ? 7.637 -6.352 10.758 1 91.5 78 GLU A CA 1
ATOM 579 C C . GLU A 1 78 ? 7.535 -4.922 10.227 1 91.5 78 GLU A C 1
ATOM 581 O O . GLU A 1 78 ? 8.219 -4.562 9.266 1 91.5 78 GLU A O 1
ATOM 586 N N . LEU A 1 79 ? 6.645 -4.109 10.844 1 92.94 79 LEU A N 1
ATOM 587 C CA . LEU A 1 79 ? 6.449 -2.703 10.516 1 92.94 79 LEU A CA 1
ATOM 588 C C . LEU A 1 79 ? 6.137 -2.527 9.031 1 92.94 79 LEU A C 1
ATOM 590 O O . LEU A 1 79 ? 6.566 -1.551 8.414 1 92.94 79 LEU A O 1
ATOM 594 N N . GLY A 1 80 ? 5.531 -3.525 8.406 1 94.38 80 GLY A N 1
ATOM 595 C CA . GLY A 1 80 ? 5.121 -3.459 7.016 1 94.38 80 GLY A CA 1
ATOM 596 C C . GLY A 1 80 ? 6.285 -3.564 6.043 1 94.38 80 GLY A C 1
ATOM 597 O O . GLY A 1 80 ? 6.113 -3.367 4.84 1 94.38 80 GLY A O 1
ATOM 598 N N . GLY A 1 81 ? 7.488 -3.799 6.516 1 96.69 81 GLY A N 1
ATOM 599 C CA . GLY A 1 81 ? 8.648 -4.066 5.684 1 96.69 81 GLY A CA 1
ATOM 600 C C . GLY A 1 81 ? 9.203 -2.82 5.016 1 96.69 81 GLY A C 1
ATOM 601 O O . GLY A 1 81 ? 10.078 -2.912 4.152 1 96.69 81 GLY A O 1
ATOM 602 N N . SER A 1 82 ? 8.742 -1.661 5.379 1 96.88 82 SER A N 1
ATOM 603 C CA . SER A 1 82 ? 9.039 -0.443 4.637 1 96.88 82 SER A CA 1
ATOM 604 C C . SER A 1 82 ? 10.508 -0.048 4.797 1 96.88 82 SER A C 1
ATOM 606 O O . SER A 1 82 ? 11.203 0.186 3.809 1 96.88 82 SER A O 1
ATOM 608 N N . LYS A 1 83 ? 11.039 0.042 6.043 1 97.62 83 LYS A N 1
ATOM 609 C CA . LYS A 1 83 ? 12.422 0.462 6.262 1 97.62 83 LYS A CA 1
ATOM 610 C C . LYS A 1 83 ? 13.406 -0.594 5.762 1 97.62 83 LYS A C 1
ATOM 612 O O . LYS A 1 83 ? 14.352 -0.275 5.043 1 97.62 83 LYS A O 1
ATOM 617 N N . ALA A 1 84 ? 13.141 -1.876 6.152 1 98 84 ALA A N 1
ATOM 618 C CA . ALA A 1 84 ? 14.016 -2.963 5.715 1 98 84 ALA A CA 1
ATOM 619 C C . ALA A 1 84 ? 14.016 -3.084 4.195 1 98 84 ALA A C 1
ATOM 621 O O . ALA A 1 84 ? 15.055 -3.371 3.592 1 98 84 ALA A O 1
ATOM 622 N N . GLY A 1 85 ? 12.844 -2.908 3.586 1 98.56 85 GLY A N 1
ATOM 623 C CA . GLY A 1 85 ? 12.75 -2.965 2.137 1 98.56 85 GLY A CA 1
ATOM 624 C C . GLY A 1 85 ? 13.547 -1.878 1.442 1 98.56 85 GLY A C 1
ATOM 625 O O . GLY A 1 85 ? 14.227 -2.139 0.447 1 98.56 85 GLY A O 1
ATOM 626 N N . ARG A 1 86 ? 13.453 -0.638 1.915 1 98.56 86 ARG A N 1
ATOM 627 C CA . ARG A 1 86 ? 14.227 0.462 1.348 1 98.56 86 ARG A CA 1
ATOM 628 C C . ARG A 1 86 ? 15.719 0.215 1.501 1 98.56 86 ARG A C 1
ATOM 630 O O . ARG A 1 86 ? 16.5 0.504 0.59 1 98.56 86 ARG A O 1
ATOM 637 N N . MET A 1 87 ? 16.141 -0.281 2.686 1 98.62 87 MET A N 1
ATOM 638 C CA . MET A 1 87 ? 17.531 -0.636 2.889 1 98.62 87 MET A CA 1
ATOM 639 C C . MET A 1 87 ? 18 -1.653 1.85 1 98.62 87 MET A C 1
ATOM 641 O O . MET A 1 87 ? 19.062 -1.504 1.261 1 98.62 87 MET A O 1
ATOM 645 N N . ALA A 1 88 ? 17.156 -2.664 1.659 1 98.75 88 ALA A N 1
ATOM 646 C CA . ALA A 1 88 ? 17.469 -3.709 0.692 1 98.75 88 ALA A CA 1
ATOM 647 C C . ALA A 1 88 ? 17.594 -3.135 -0.716 1 98.75 88 ALA A C 1
ATOM 649 O O . ALA A 1 88 ? 18.484 -3.529 -1.479 1 98.75 88 ALA A O 1
ATOM 650 N N . MET A 1 89 ? 16.672 -2.217 -1.066 1 98.81 89 MET A N 1
ATOM 651 C CA . MET A 1 89 ? 16.688 -1.563 -2.373 1 98.81 89 MET A CA 1
ATOM 652 C C . MET A 1 89 ? 17.984 -0.77 -2.566 1 98.81 89 MET A C 1
ATOM 654 O O . MET A 1 89 ? 18.641 -0.892 -3.6 1 98.81 89 MET A O 1
ATOM 658 N N . ASN A 1 90 ? 18.312 0.078 -1.563 1 98.5 90 ASN A N 1
ATOM 659 C CA . ASN A 1 90 ? 19.531 0.855 -1.644 1 98.5 90 ASN A CA 1
ATOM 660 C C . ASN A 1 90 ? 20.766 -0.046 -1.776 1 98.5 90 ASN A C 1
ATOM 662 O O . ASN A 1 90 ? 21.656 0.227 -2.58 1 98.5 90 ASN A O 1
ATOM 666 N N . HIS A 1 91 ? 20.766 -1.121 -1.02 1 98.44 91 HIS A N 1
ATOM 667 C CA . HIS A 1 91 ? 21.891 -2.059 -1.004 1 98.44 91 HIS A CA 1
ATOM 668 C C . HIS A 1 91 ? 22 -2.791 -2.336 1 98.44 91 HIS A C 1
ATOM 670 O O . HIS A 1 91 ? 23.078 -3.289 -2.676 1 98.44 91 HIS A O 1
ATOM 676 N N . ALA A 1 92 ? 20.922 -2.893 -3.076 1 98.38 92 ALA A N 1
ATOM 677 C CA . ALA A 1 92 ? 20.906 -3.572 -4.367 1 98.38 92 ALA A CA 1
ATOM 678 C C . ALA A 1 92 ? 21.469 -2.68 -5.469 1 98.38 92 ALA A C 1
ATOM 680 O O . ALA A 1 92 ? 21.641 -3.121 -6.609 1 98.38 92 ALA A O 1
ATOM 681 N N . GLY A 1 93 ? 21.688 -1.377 -5.195 1 97.5 93 GLY A N 1
ATOM 682 C CA . GLY A 1 93 ? 22.344 -0.522 -6.176 1 97.5 93 GLY A CA 1
ATOM 683 C C . GLY A 1 93 ? 21.406 0.534 -6.75 1 97.5 93 GLY A C 1
ATOM 684 O O . GLY A 1 93 ? 21.781 1.252 -7.68 1 97.5 93 GLY A O 1
ATOM 685 N N . TYR A 1 94 ? 20.25 0.688 -6.219 1 98.38 94 TYR A N 1
ATOM 686 C CA . TYR A 1 94 ? 19.344 1.729 -6.68 1 98.38 94 TYR A CA 1
ATOM 687 C C . TYR A 1 94 ? 19.766 3.098 -6.164 1 98.38 94 TYR A C 1
ATOM 689 O O . TYR A 1 94 ? 20.359 3.205 -5.09 1 98.38 94 TYR A O 1
ATOM 697 N N . ASP A 1 95 ? 19.438 4.105 -6.945 1 97.25 95 ASP A N 1
ATOM 698 C CA . ASP A 1 95 ? 19.766 5.484 -6.598 1 97.25 95 ASP A CA 1
ATOM 699 C C . ASP A 1 95 ? 18.859 5.996 -5.477 1 97.25 95 ASP A C 1
ATOM 701 O O . ASP A 1 95 ? 17.688 5.621 -5.387 1 97.25 95 ASP A O 1
ATOM 705 N N . THR A 1 96 ? 19.406 6.887 -4.594 1 96.81 96 THR A N 1
ATOM 706 C CA . THR A 1 96 ? 18.625 7.43 -3.492 1 96.81 96 THR A CA 1
ATOM 707 C C . THR A 1 96 ? 17.484 8.289 -4.02 1 96.81 96 THR A C 1
ATOM 709 O O . THR A 1 96 ? 16.531 8.594 -3.285 1 96.81 96 THR A O 1
ATOM 712 N N . ARG A 1 97 ? 17.469 8.656 -5.281 1 96.81 97 ARG A N 1
ATOM 713 C CA . ARG A 1 97 ? 16.375 9.398 -5.898 1 96.81 97 ARG A CA 1
ATOM 714 C C . ARG A 1 97 ? 15.18 8.492 -6.141 1 96.81 97 ARG A C 1
ATOM 716 O O . ARG A 1 97 ? 14.062 8.984 -6.367 1 96.81 97 ARG A O 1
ATOM 723 N N . THR A 1 98 ? 15.414 7.133 -6.16 1 98.62 98 THR A N 1
ATOM 724 C CA . THR A 1 98 ? 14.312 6.188 -6.285 1 98.62 98 THR A CA 1
ATOM 725 C C . THR A 1 98 ? 13.531 6.086 -4.98 1 98.62 98 THR A C 1
ATOM 727 O O . THR A 1 98 ? 14.117 5.84 -3.92 1 98.62 98 THR A O 1
ATOM 730 N N . SER A 1 99 ? 12.219 6.324 -5.047 1 98.75 99 SER A N 1
ATOM 731 C CA . SER A 1 99 ? 11.359 6.227 -3.869 1 98.75 99 SER A CA 1
ATOM 732 C C . SER A 1 99 ? 10.93 4.785 -3.617 1 98.75 99 SER A C 1
ATOM 734 O O . SER A 1 99 ? 11.211 3.898 -4.43 1 98.75 99 SER A O 1
ATOM 736 N N . PHE A 1 100 ? 10.281 4.539 -2.385 1 98.88 100 PHE A N 1
ATOM 737 C CA . PHE A 1 100 ? 9.938 3.182 -1.979 1 98.88 100 PHE A CA 1
ATOM 738 C C . PHE A 1 100 ? 8.664 3.172 -1.149 1 98.88 100 PHE A C 1
ATOM 740 O O . PHE A 1 100 ? 8.438 4.07 -0.337 1 98.88 100 PHE A O 1
ATOM 747 N N . SER A 1 101 ? 7.777 2.223 -1.358 1 98.88 101 SER A N 1
ATOM 748 C CA . SER A 1 101 ? 6.598 1.985 -0.532 1 98.88 101 SER A CA 1
ATOM 749 C C . SER A 1 101 ? 6.246 0.502 -0.479 1 98.88 101 SER A C 1
ATOM 751 O O . SER A 1 101 ? 6.746 -0.287 -1.285 1 98.88 101 SER A O 1
ATOM 753 N N . THR A 1 102 ? 5.5 0.081 0.484 1 98.88 102 THR A N 1
ATOM 754 C CA . THR A 1 102 ? 4.957 -1.272 0.548 1 98.88 102 THR A CA 1
ATOM 755 C C . THR A 1 102 ? 3.432 -1.245 0.559 1 98.88 102 THR A C 1
ATOM 757 O O . THR A 1 102 ? 2.826 -0.2 0.804 1 98.88 102 THR A O 1
ATOM 760 N N . THR A 1 103 ? 2.82 -2.344 0.167 1 98.88 103 THR A N 1
ATOM 761 C CA . THR A 1 103 ? 1.368 -2.492 0.175 1 98.88 103 THR A CA 1
ATOM 762 C C . THR A 1 103 ? 0.97 -3.893 0.633 1 98.88 103 THR A C 1
ATOM 764 O O . THR A 1 103 ? 1.75 -4.84 0.505 1 98.88 103 THR A O 1
ATOM 767 N N . ASN A 1 104 ? -0.183 -3.973 1.299 1 98.81 104 ASN A N 1
ATOM 768 C CA . ASN A 1 104 ? -0.719 -5.23 1.805 1 98.81 104 ASN A CA 1
ATOM 769 C C . ASN A 1 104 ? -2.172 -5.43 1.388 1 98.81 104 ASN A C 1
ATOM 771 O O . ASN A 1 104 ? -3.055 -4.691 1.825 1 98.81 104 ASN A O 1
ATOM 775 N N . ARG A 1 105 ? -2.391 -6.359 0.493 1 98.69 105 ARG A N 1
ATOM 776 C CA . ARG A 1 105 ? -3.705 -6.906 0.175 1 98.69 105 ARG A CA 1
ATOM 777 C C . ARG A 1 105 ? -3.689 -8.43 0.223 1 98.69 105 ARG A C 1
ATOM 779 O O . ARG A 1 105 ? -4.102 -9.094 -0.732 1 98.69 105 ARG A O 1
ATOM 786 N N . ALA A 1 106 ? -3.047 -8.914 1.283 1 98 106 ALA A N 1
ATOM 787 C CA . ALA A 1 106 ? -2.914 -10.344 1.558 1 98 106 ALA A CA 1
ATOM 788 C C . ALA A 1 106 ? -2.332 -11.078 0.354 1 98 106 ALA A C 1
ATOM 790 O O . ALA A 1 106 ? -1.285 -10.695 -0.171 1 98 106 ALA A O 1
ATOM 791 N N . CYS A 1 107 ? -3.023 -12.07 -0.137 1 98.44 107 CYS A N 1
ATOM 792 C CA . CYS A 1 107 ? -2.49 -12.969 -1.154 1 98.44 107 CYS A CA 1
ATOM 793 C C . CYS A 1 107 ? -2.18 -12.211 -2.439 1 98.44 107 CYS A C 1
ATOM 795 O O . CYS A 1 107 ? -1.352 -12.648 -3.24 1 98.44 107 CYS A O 1
ATOM 797 N N . SER A 1 108 ? -2.797 -11.07 -2.625 1 98.88 108 SER A N 1
ATOM 798 C CA . SER A 1 108 ? -2.641 -10.367 -3.896 1 98.88 108 SER A CA 1
ATOM 799 C C . SER A 1 108 ? -1.655 -9.211 -3.773 1 98.88 108 SER A C 1
ATOM 801 O O . SER A 1 108 ? -1.571 -8.367 -4.664 1 98.88 108 SER A O 1
ATOM 803 N N . SER A 1 109 ? -0.907 -9.125 -2.699 1 98.88 109 SER A N 1
ATOM 804 C CA . SER A 1 109 ? -0.081 -7.961 -2.402 1 98.88 109 SER A CA 1
ATOM 805 C C . SER A 1 109 ? 0.913 -7.688 -3.527 1 98.88 109 SER A C 1
ATOM 807 O O . SER A 1 109 ? 1.119 -6.535 -3.914 1 98.88 109 SER A O 1
ATOM 809 N N . GLY A 1 110 ? 1.556 -8.742 -4.023 1 98.94 110 GLY A N 1
ATOM 810 C CA . GLY A 1 110 ? 2.49 -8.562 -5.125 1 98.94 110 GLY A CA 1
ATOM 811 C C . GLY A 1 110 ? 1.837 -8.008 -6.379 1 98.94 110 GLY A C 1
ATOM 812 O O . GLY A 1 110 ? 2.402 -7.141 -7.047 1 98.94 110 GLY A O 1
ATOM 813 N N . LEU A 1 111 ? 0.628 -8.492 -6.727 1 98.94 111 LEU A N 1
ATOM 814 C CA . LEU A 1 111 ? -0.103 -7.984 -7.879 1 98.94 111 LEU A CA 1
ATOM 815 C C . LEU A 1 111 ? -0.584 -6.559 -7.633 1 98.94 111 LEU A C 1
ATOM 817 O O . LEU A 1 111 ? -0.602 -5.734 -8.555 1 98.94 111 LEU A O 1
ATOM 821 N N . GLN A 1 112 ? -0.986 -6.305 -6.402 1 98.94 112 GLN A N 1
ATOM 822 C CA . GLN A 1 112 ? -1.385 -4.949 -6.035 1 98.94 112 GLN A CA 1
ATOM 823 C C . GLN A 1 112 ? -0.233 -3.967 -6.223 1 98.94 112 GLN A C 1
ATOM 825 O O . GLN A 1 112 ? -0.435 -2.85 -6.703 1 98.94 112 GLN A O 1
ATOM 830 N N . ALA A 1 113 ? 0.953 -4.379 -5.816 1 98.94 113 ALA A N 1
ATOM 831 C CA . ALA A 1 113 ? 2.133 -3.533 -5.973 1 98.94 113 ALA A CA 1
ATOM 832 C C . ALA A 1 113 ? 2.402 -3.232 -7.445 1 98.94 113 ALA A C 1
ATOM 834 O O . ALA A 1 113 ? 2.666 -2.086 -7.812 1 98.94 113 ALA A O 1
ATOM 835 N N . ILE A 1 114 ? 2.326 -4.219 -8.281 1 98.94 114 ILE A N 1
ATOM 836 C CA . ILE A 1 114 ? 2.5 -4.047 -9.727 1 98.94 114 ILE A CA 1
ATOM 837 C C . ILE A 1 114 ? 1.434 -3.096 -10.266 1 98.94 114 ILE A C 1
ATOM 839 O O . ILE A 1 114 ? 1.736 -2.199 -11.055 1 98.94 114 ILE A O 1
ATOM 843 N N . THR A 1 115 ? 0.224 -3.27 -9.797 1 98.88 115 THR A N 1
ATOM 844 C CA . THR A 1 115 ? -0.887 -2.434 -10.242 1 98.88 115 THR A CA 1
ATOM 845 C C . THR A 1 115 ? -0.69 -0.989 -9.789 1 98.88 115 THR A C 1
ATOM 847 O O . THR A 1 115 ? -0.975 -0.055 -10.539 1 98.88 115 THR A O 1
ATOM 850 N N . ASN A 1 116 ? -0.219 -0.786 -8.516 1 98.94 116 ASN A N 1
ATOM 851 C CA . ASN A 1 116 ? 0.054 0.567 -8.047 1 98.94 116 ASN A CA 1
ATOM 852 C C . ASN A 1 116 ? 1.07 1.277 -8.938 1 98.94 116 ASN A C 1
ATOM 854 O O . ASN A 1 116 ? 0.891 2.447 -9.273 1 98.94 116 ASN A O 1
ATOM 858 N N . ILE A 1 117 ? 2.121 0.593 -9.289 1 98.88 117 ILE A N 1
ATOM 859 C CA . ILE A 1 117 ? 3.158 1.163 -10.141 1 98.88 117 ILE A CA 1
ATOM 860 C C . ILE A 1 117 ? 2.586 1.441 -11.531 1 98.88 117 ILE A C 1
ATOM 862 O O . ILE A 1 117 ? 2.803 2.516 -12.094 1 98.88 117 ILE A O 1
ATOM 866 N N . ALA A 1 118 ? 1.834 0.5 -12.07 1 98.69 118 ALA A N 1
ATOM 867 C CA . ALA A 1 118 ? 1.23 0.675 -13.383 1 98.69 118 ALA A CA 1
ATOM 868 C C . ALA A 1 118 ? 0.32 1.899 -13.414 1 98.69 118 ALA A C 1
ATOM 870 O O . ALA A 1 118 ? 0.378 2.703 -14.352 1 98.69 118 ALA A O 1
ATOM 871 N N . ASN A 1 119 ? -0.496 2.014 -12.422 1 98.06 119 ASN A N 1
ATOM 872 C CA . ASN A 1 119 ? -1.404 3.152 -12.328 1 98.06 119 ASN A CA 1
ATOM 873 C C . ASN A 1 119 ? -0.643 4.473 -12.227 1 98.06 119 ASN A C 1
ATOM 875 O O . ASN A 1 119 ? -1.044 5.473 -12.82 1 98.06 119 ASN A O 1
ATOM 879 N N . SER A 1 120 ? 0.406 4.484 -11.398 1 98 120 SER A N 1
ATOM 880 C CA . SER A 1 120 ? 1.198 5.703 -11.242 1 98 120 SER A CA 1
ATOM 881 C C . SER A 1 120 ? 1.828 6.129 -12.562 1 98 120 SER A C 1
ATOM 883 O O . SER A 1 120 ? 1.93 7.324 -12.852 1 98 120 SER A O 1
ATOM 885 N N . ILE A 1 121 ? 2.287 5.176 -13.344 1 97.44 121 ILE A N 1
ATOM 886 C CA . ILE A 1 121 ? 2.832 5.477 -14.664 1 97.44 121 ILE A CA 1
ATOM 887 C C . ILE A 1 121 ? 1.714 5.961 -15.586 1 97.44 121 ILE A C 1
ATOM 889 O O . ILE A 1 121 ? 1.868 6.965 -16.281 1 97.44 121 ILE A O 1
ATOM 893 N N . ALA A 1 122 ? 0.595 5.277 -15.578 1 96.38 122 ALA A N 1
ATOM 894 C CA . ALA A 1 122 ? -0.526 5.582 -16.453 1 96.38 122 ALA A CA 1
ATOM 895 C C . ALA A 1 122 ? -1.034 7.004 -16.234 1 96.38 122 ALA A C 1
ATOM 897 O O . ALA A 1 122 ? -1.455 7.676 -17.172 1 96.38 122 ALA A O 1
ATOM 898 N N . THR A 1 123 ? -0.987 7.461 -14.977 1 94.75 123 THR A N 1
ATOM 899 C CA . THR A 1 123 ? -1.53 8.773 -14.648 1 94.75 123 THR A CA 1
ATOM 900 C C . THR A 1 123 ? -0.468 9.852 -14.812 1 94.75 123 THR A C 1
ATOM 902 O O . THR A 1 123 ? -0.762 11.047 -14.688 1 94.75 123 THR A O 1
ATOM 905 N N . GLY A 1 124 ? 0.738 9.445 -15.055 1 93.5 124 GLY A N 1
ATOM 906 C CA . GLY A 1 124 ? 1.803 10.406 -15.297 1 93.5 124 GLY A CA 1
ATOM 907 C C . GLY A 1 124 ? 2.553 10.797 -14.039 1 93.5 124 GLY A C 1
ATOM 908 O O . GLY A 1 124 ? 3.383 11.703 -14.062 1 93.5 124 GLY A O 1
ATOM 909 N N . GLY A 1 125 ? 2.262 10.102 -12.938 1 94.81 125 GLY A N 1
ATOM 910 C CA . GLY A 1 125 ? 2.955 10.398 -11.695 1 94.81 125 GLY A CA 1
ATOM 911 C C . GLY A 1 125 ? 4.422 10.016 -11.727 1 94.81 125 GLY A C 1
ATOM 912 O O . GLY A 1 125 ? 5.254 10.664 -11.086 1 94.81 125 GLY A O 1
ATOM 913 N N . ILE A 1 126 ? 4.703 8.922 -12.398 1 97.12 126 ILE A N 1
ATOM 914 C CA . ILE A 1 126 ? 6.078 8.477 -12.602 1 97.12 126 ILE A CA 1
ATOM 915 C C . ILE A 1 126 ? 6.254 7.961 -14.023 1 97.12 126 ILE A C 1
ATOM 917 O O . ILE A 1 126 ? 5.273 7.805 -14.758 1 97.12 126 ILE A O 1
ATOM 921 N N . ASN A 1 127 ? 7.516 7.734 -14.422 1 97.19 127 ASN A N 1
ATOM 922 C CA . ASN A 1 127 ? 7.789 7.219 -15.758 1 97.19 127 ASN A CA 1
ATOM 923 C C . ASN A 1 127 ? 8.266 5.766 -15.711 1 97.19 127 ASN A C 1
ATOM 925 O O . ASN A 1 127 ? 7.949 4.977 -16.609 1 97.19 127 ASN A O 1
ATOM 929 N N . ILE A 1 128 ? 9.078 5.477 -14.75 1 98.81 128 ILE A N 1
ATOM 930 C CA . ILE A 1 128 ? 9.664 4.152 -14.594 1 98.81 128 ILE A CA 1
ATOM 931 C C . ILE A 1 128 ? 9.492 3.674 -13.156 1 98.81 128 ILE A C 1
ATOM 933 O O . ILE A 1 128 ? 9.75 4.426 -12.211 1 98.81 128 ILE A O 1
ATOM 937 N N . GLY A 1 129 ? 9.023 2.477 -12.969 1 98.94 129 GLY A N 1
ATOM 938 C CA . GLY A 1 129 ? 8.891 1.918 -11.633 1 98.94 129 GLY A CA 1
ATOM 939 C C . GLY A 1 129 ? 9.031 0.407 -11.602 1 98.94 129 GLY A C 1
ATOM 940 O O . GLY A 1 129 ? 9.078 -0.239 -12.648 1 98.94 129 GLY A O 1
ATOM 941 N N . VAL A 1 130 ? 9.188 -0.149 -10.398 1 99 130 VAL A N 1
ATOM 942 C CA . VAL A 1 130 ? 9.25 -1.587 -10.156 1 99 130 VAL A CA 1
ATOM 943 C C . VAL A 1 130 ? 8.148 -1.992 -9.18 1 99 130 VAL A C 1
ATOM 945 O O . VAL A 1 130 ? 8.008 -1.401 -8.109 1 99 130 VAL A O 1
ATOM 948 N N . GLY A 1 131 ? 7.285 -2.879 -9.602 1 98.94 131 GLY A N 1
ATOM 949 C CA . GLY A 1 131 ? 6.336 -3.537 -8.719 1 98.94 131 GLY A CA 1
ATOM 950 C C . GLY A 1 131 ? 6.738 -4.957 -8.367 1 98.94 131 GLY A C 1
ATOM 951 O O . GLY A 1 131 ? 7.273 -5.684 -9.203 1 98.94 131 GLY A O 1
ATOM 952 N N . GLY A 1 132 ? 6.523 -5.379 -7.137 1 98.81 132 GLY A N 1
ATOM 953 C CA . GLY A 1 132 ? 6.898 -6.73 -6.746 1 98.81 132 GLY A CA 1
ATOM 954 C C . GLY A 1 132 ? 6.34 -7.137 -5.395 1 98.81 132 GLY A C 1
ATOM 955 O O . GLY A 1 132 ? 5.246 -6.707 -5.016 1 98.81 132 GLY A O 1
ATOM 956 N N . GLY A 1 133 ? 6.98 -8.148 -4.773 1 98.88 133 GLY A N 1
ATOM 957 C CA . GLY A 1 133 ? 6.594 -8.633 -3.455 1 98.88 133 GLY A CA 1
ATOM 958 C C . GLY A 1 133 ? 7.66 -9.492 -2.799 1 98.88 133 GLY A C 1
ATOM 959 O O . GLY A 1 133 ? 8.57 -9.977 -3.471 1 98.88 133 GLY A O 1
ATOM 960 N N . MET A 1 134 ? 7.566 -9.578 -1.511 1 98.94 134 MET A N 1
ATOM 961 C CA . MET A 1 134 ? 8.438 -10.438 -0.722 1 98.94 134 MET A CA 1
ATOM 962 C C . MET A 1 134 ? 7.688 -11.047 0.456 1 98.94 134 MET A C 1
ATOM 964 O O . MET A 1 134 ? 6.727 -10.461 0.956 1 98.94 134 MET A O 1
ATOM 968 N N . GLU A 1 135 ? 8.141 -12.25 0.864 1 98.75 135 GLU A N 1
ATOM 969 C CA . GLU A 1 135 ? 7.605 -12.883 2.066 1 98.75 135 GLU A CA 1
ATOM 970 C C . GLU A 1 135 ? 8.562 -13.938 2.609 1 98.75 135 GLU A C 1
ATOM 972 O O . GLU A 1 135 ? 9.156 -14.695 1.843 1 98.75 135 GLU A O 1
ATOM 977 N N . SER A 1 136 ? 8.828 -13.938 3.832 1 98.25 136 SER A N 1
ATOM 978 C CA . SER A 1 136 ? 9.398 -15.062 4.559 1 98.25 136 SER A CA 1
ATOM 979 C C . SER A 1 136 ? 8.422 -15.609 5.594 1 98.25 136 SER A C 1
ATOM 981 O O . SER A 1 136 ? 8.32 -15.078 6.703 1 98.25 136 SER A O 1
ATOM 983 N N . MET A 1 137 ? 7.742 -16.625 5.18 1 97.5 137 MET A N 1
ATOM 984 C CA . MET A 1 137 ? 6.789 -17.219 6.113 1 97.5 137 MET A CA 1
ATOM 985 C C . MET A 1 137 ? 7.512 -18.047 7.168 1 97.5 137 MET A C 1
ATOM 987 O O . MET A 1 137 ? 6.969 -18.297 8.25 1 97.5 137 MET A O 1
ATOM 991 N N . THR A 1 138 ? 8.758 -18.438 6.898 1 96.12 138 THR A N 1
ATOM 992 C CA . THR A 1 138 ? 9.594 -19.047 7.922 1 96.12 138 THR A CA 1
ATOM 993 C C . THR A 1 138 ? 9.734 -18.125 9.125 1 96.12 138 THR A C 1
ATOM 995 O O . THR A 1 138 ? 9.539 -18.547 10.266 1 96.12 138 THR A O 1
ATOM 998 N N . ARG A 1 139 ? 9.953 -16.859 8.898 1 94.19 139 ARG A N 1
ATOM 999 C CA . ARG A 1 139 ? 10.328 -15.922 9.953 1 94.19 139 ARG A CA 1
ATOM 1000 C C . ARG A 1 139 ? 9.094 -15.305 10.602 1 94.19 139 ARG A C 1
ATOM 1002 O O . ARG A 1 139 ? 9.133 -14.93 11.781 1 94.19 139 ARG A O 1
ATOM 1009 N N . ASN A 1 140 ? 8.055 -15.188 9.867 1 93.56 140 ASN A N 1
ATOM 1010 C CA . ASN A 1 140 ? 7.051 -14.242 10.336 1 93.56 140 ASN A CA 1
ATOM 1011 C C . ASN A 1 140 ? 5.676 -14.883 10.445 1 93.56 140 ASN A C 1
ATOM 1013 O O . ASN A 1 140 ? 4.699 -14.227 10.812 1 93.56 140 ASN A O 1
ATOM 1017 N N . TYR A 1 141 ? 5.5 -16.188 10.195 1 92.5 141 TYR A N 1
ATOM 1018 C CA . TYR A 1 141 ? 4.184 -16.797 10.117 1 92.5 141 TYR A CA 1
ATOM 1019 C C . TYR A 1 141 ? 3.76 -17.344 11.477 1 92.5 141 TYR A C 1
ATOM 1021 O O . TYR A 1 141 ? 2.793 -18.109 11.57 1 92.5 141 TYR A O 1
ATOM 1029 N N . GLY A 1 142 ? 4.348 -16.984 12.531 1 86.19 142 GLY A N 1
ATOM 1030 C CA . GLY A 1 142 ? 4.082 -17.516 13.859 1 86.19 142 GLY A CA 1
ATOM 1031 C C . GLY A 1 142 ? 2.648 -17.297 14.312 1 86.19 142 GLY A C 1
ATOM 1032 O O . GLY A 1 142 ? 2.02 -18.219 14.844 1 86.19 142 GLY A O 1
ATOM 1033 N N . SER A 1 143 ? 2.012 -16.188 14.094 1 86 143 SER A N 1
ATOM 1034 C CA . SER A 1 143 ? 0.645 -15.875 14.508 1 86 143 SER A CA 1
ATOM 1035 C C . SER A 1 143 ? -0.365 -16.359 13.469 1 86 143 SER A C 1
ATOM 1037 O O . SER A 1 143 ? -1.565 -16.109 13.602 1 86 143 SER A O 1
ATOM 1039 N N . LYS A 1 144 ? 0.186 -16.938 12.336 1 88.62 144 LYS A N 1
ATOM 1040 C CA . LYS A 1 144 ? -0.624 -17.391 11.211 1 88.62 144 LYS A CA 1
ATOM 1041 C C . LYS A 1 144 ? -1.391 -16.219 10.586 1 88.62 144 LYS A C 1
ATOM 1043 O O . LYS A 1 144 ? -2.564 -16.359 10.242 1 88.62 144 LYS A O 1
ATOM 1048 N N . ALA A 1 145 ? -0.802 -15.078 10.625 1 89.19 145 ALA A N 1
ATOM 1049 C CA . ALA A 1 145 ? -1.305 -13.852 10.031 1 89.19 145 ALA A CA 1
ATOM 1050 C C . ALA A 1 145 ? -2.564 -13.367 10.742 1 89.19 145 ALA A C 1
ATOM 1052 O O . ALA A 1 145 ? -3.391 -12.664 10.156 1 89.19 145 ALA A O 1
ATOM 1053 N N . ILE A 1 146 ? -2.793 -13.812 11.977 1 92.88 146 ILE A N 1
ATOM 1054 C CA . ILE A 1 146 ? -3.893 -13.336 12.805 1 92.88 146 ILE A CA 1
ATOM 1055 C C . ILE A 1 146 ? -3.371 -12.32 13.82 1 92.88 146 ILE A C 1
ATOM 1057 O O . ILE A 1 146 ? -2.438 -12.602 14.57 1 92.88 146 ILE A O 1
ATOM 1061 N N . PRO A 1 147 ? -4.023 -11.133 13.805 1 93.56 147 PRO A N 1
ATOM 1062 C CA . PRO A 1 147 ? -3.545 -10.133 14.758 1 93.56 147 PRO A CA 1
ATOM 1063 C C . PRO A 1 147 ? -3.715 -10.57 16.203 1 93.56 147 PRO A C 1
ATOM 1065 O O . PRO A 1 147 ? -4.766 -11.102 16.578 1 93.56 147 PRO A O 1
ATOM 1068 N N . VAL A 1 148 ? -2.689 -10.32 17.016 1 92.75 148 VAL A N 1
ATOM 1069 C CA . VAL A 1 148 ? -2.721 -10.688 18.438 1 92.75 148 VAL A CA 1
ATOM 1070 C C . VAL A 1 148 ? -3.32 -9.547 19.25 1 92.75 148 VAL A C 1
ATOM 1072 O O . VAL A 1 148 ? -4.09 -9.789 20.188 1 92.75 148 VAL A O 1
ATOM 1075 N N . ASP A 1 149 ? -3.002 -8.297 18.969 1 92.75 149 ASP A N 1
ATOM 1076 C CA . ASP A 1 149 ? -3.557 -7.113 19.609 1 92.75 149 ASP A CA 1
ATOM 1077 C C . ASP A 1 149 ? -4.668 -6.496 18.766 1 92.75 149 ASP A C 1
ATOM 1079 O O . ASP A 1 149 ? -4.43 -5.559 18 1 92.75 149 ASP A O 1
ATOM 1083 N N . LEU A 1 150 ? -5.852 -7.059 18.969 1 96.75 150 LEU A N 1
ATOM 1084 C CA . LEU A 1 150 ? -7.02 -6.715 18.156 1 96.75 150 LEU A CA 1
ATOM 1085 C C . LEU A 1 150 ? -8.094 -6.062 19.016 1 96.75 150 LEU A C 1
ATOM 1087 O O . LEU A 1 150 ? -8.352 -6.504 20.141 1 96.75 150 LEU A O 1
ATOM 1091 N N . TRP A 1 151 ? -8.742 -4.988 18.484 1 97.31 151 TRP A N 1
ATOM 1092 C CA . TRP A 1 151 ? -9.875 -4.348 19.156 1 97.31 151 TRP A CA 1
ATOM 1093 C C . TRP A 1 151 ? -10.93 -5.375 19.531 1 97.31 151 TRP A C 1
ATOM 1095 O O . TRP A 1 151 ? -11.539 -6.008 18.672 1 97.31 151 TRP A O 1
ATOM 1105 N N . PRO A 1 152 ? -11.211 -5.59 20.828 1 96.44 152 PRO A N 1
ATOM 1106 C CA . PRO A 1 152 ? -12.062 -6.684 21.297 1 96.44 152 PRO A CA 1
ATOM 1107 C C . PRO A 1 152 ? -13.469 -6.629 20.719 1 96.44 152 PRO A C 1
ATOM 1109 O O . PRO A 1 152 ? -14.094 -7.672 20.484 1 96.44 152 PRO A O 1
ATOM 1112 N N . GLU A 1 153 ? -13.922 -5.488 20.453 1 96.44 153 GLU A N 1
ATOM 1113 C CA . GLU A 1 153 ? -15.273 -5.34 19.906 1 96.44 153 GLU A CA 1
ATOM 1114 C C . GLU A 1 153 ? -15.406 -6.043 18.562 1 96.44 153 GLU A C 1
ATOM 1116 O O . GLU A 1 153 ? -16.484 -6.52 18.219 1 96.44 153 GLU A O 1
ATOM 1121 N N . LEU A 1 154 ? -14.367 -6.133 17.797 1 97.62 154 LEU A N 1
ATOM 1122 C CA . LEU A 1 154 ? -14.406 -6.75 16.484 1 97.62 154 LEU A CA 1
ATOM 1123 C C . LEU A 1 154 ? -14.57 -8.266 16.594 1 97.62 154 LEU A C 1
ATOM 1125 O O . LEU A 1 154 ? -15.148 -8.898 15.695 1 97.62 154 LEU A O 1
ATOM 1129 N N . LYS A 1 155 ? -14.117 -8.836 17.625 1 94.62 155 LYS A N 1
ATOM 1130 C CA . LYS A 1 155 ? -14.188 -10.281 17.828 1 94.62 155 LYS A CA 1
ATOM 1131 C C . LYS A 1 155 ? -15.617 -10.742 18.062 1 94.62 155 LYS A C 1
ATOM 1133 O O . LYS A 1 155 ? -15.977 -11.875 17.75 1 94.62 155 LYS A O 1
ATOM 1138 N N . ASP A 1 156 ? -16.453 -9.828 18.625 1 93 156 ASP A N 1
ATOM 1139 C CA . ASP A 1 156 ? -17.828 -10.172 18.969 1 93 156 ASP A CA 1
ATOM 1140 C C . ASP A 1 156 ? -18.812 -9.508 18.016 1 93 156 ASP A C 1
ATOM 1142 O O . ASP A 1 156 ? -20.016 -9.516 18.266 1 93 156 ASP A O 1
ATOM 1146 N N . ALA A 1 157 ? -18.234 -8.953 17 1 95.56 157 ALA A N 1
ATOM 1147 C CA . ALA A 1 157 ? -19.078 -8.219 16.047 1 95.56 157 ALA A CA 1
ATOM 1148 C C . ALA A 1 157 ? -19.828 -9.18 15.125 1 95.56 157 ALA A C 1
ATOM 1150 O O . ALA A 1 157 ? -19.906 -10.383 15.398 1 95.56 157 ALA A O 1
ATOM 1151 N N . GLU A 1 158 ? -20.469 -8.617 14.062 1 95.25 158 GLU A N 1
ATOM 1152 C CA . GLU A 1 158 ? -21.25 -9.406 13.109 1 95.25 158 GLU A CA 1
ATOM 1153 C C . GLU A 1 158 ? -20.359 -10.375 12.336 1 95.25 158 GLU A C 1
ATOM 1155 O O . GLU A 1 158 ? -19.141 -10.188 12.25 1 95.25 158 GLU A O 1
ATOM 1160 N N . ARG A 1 159 ? -20.969 -11.367 11.781 1 96.19 159 ARG A N 1
ATOM 1161 C CA . ARG A 1 159 ? -20.312 -12.539 11.211 1 96.19 159 ARG A CA 1
ATOM 1162 C C . ARG A 1 159 ? -19.25 -12.133 10.188 1 96.19 159 ARG A C 1
ATOM 1164 O O . ARG A 1 159 ? -18.109 -12.586 10.258 1 96.19 159 ARG A O 1
ATOM 1171 N N . ASP A 1 160 ? -19.609 -11.305 9.258 1 97.44 160 ASP A N 1
ATOM 1172 C CA . ASP A 1 160 ? -18.672 -10.938 8.195 1 97.44 160 ASP A CA 1
ATOM 1173 C C . ASP A 1 160 ? -17.469 -10.18 8.766 1 97.44 160 ASP A C 1
ATOM 1175 O O . ASP A 1 160 ? -16.359 -10.281 8.227 1 97.44 160 ASP A O 1
ATOM 1179 N N . THR A 1 161 ? -17.703 -9.422 9.906 1 98.12 161 THR A N 1
ATOM 1180 C CA . THR A 1 161 ? -16.609 -8.742 10.594 1 98.12 161 THR A CA 1
ATOM 1181 C C . THR A 1 161 ? -15.688 -9.742 11.281 1 98.12 161 THR A C 1
ATOM 1183 O O . THR A 1 161 ? -14.477 -9.742 11.055 1 98.12 161 THR A O 1
ATOM 1186 N N . LYS A 1 162 ? -16.25 -10.648 12.016 1 97.31 162 LYS A N 1
ATOM 1187 C CA . LYS A 1 162 ? -15.469 -11.602 12.797 1 97.31 162 LYS A CA 1
ATOM 1188 C C . LYS A 1 162 ? -14.758 -12.609 11.898 1 97.31 162 LYS A C 1
ATOM 1190 O O . LYS A 1 162 ? -13.648 -13.047 12.203 1 97.31 162 LYS A O 1
ATOM 1195 N N . ASP A 1 163 ? -15.336 -12.938 10.742 1 97.81 163 ASP A N 1
ATOM 1196 C CA . ASP A 1 163 ? -14.828 -13.992 9.875 1 97.81 163 ASP A CA 1
ATOM 1197 C C . ASP A 1 163 ? -13.594 -13.523 9.109 1 97.81 163 ASP A C 1
ATOM 1199 O O . ASP A 1 163 ? -12.906 -14.328 8.469 1 97.81 163 ASP A O 1
ATOM 1203 N N . CYS A 1 164 ? -13.273 -12.234 9.227 1 97.81 164 CYS A N 1
ATOM 1204 C CA . CYS A 1 164 ? -12.055 -11.742 8.594 1 97.81 164 CYS A CA 1
ATOM 1205 C C . CYS A 1 164 ? -10.828 -12.414 9.195 1 97.81 164 CYS A C 1
ATOM 1207 O O . CYS A 1 164 ? -9.766 -12.461 8.555 1 97.81 164 CYS A O 1
ATOM 1209 N N . ILE A 1 165 ? -10.945 -12.969 10.398 1 96.5 165 ILE A N 1
ATOM 1210 C CA . ILE A 1 165 ? -9.789 -13.602 11.016 1 96.5 165 ILE A CA 1
ATOM 1211 C C . ILE A 1 165 ? -10.008 -15.109 11.102 1 96.5 165 ILE A C 1
ATOM 1213 O O . ILE A 1 165 ? -9.305 -15.812 11.828 1 96.5 165 ILE A O 1
ATOM 1217 N N . MET A 1 166 ? -10.992 -15.586 10.367 1 95.69 166 MET A N 1
ATOM 1218 C CA . MET A 1 166 ? -11.188 -17.016 10.227 1 95.69 166 MET A CA 1
ATOM 1219 C C . MET A 1 166 ? -9.953 -17.688 9.625 1 95.69 166 MET A C 1
ATOM 1221 O O . MET A 1 166 ? -9.359 -17.156 8.68 1 95.69 166 MET A O 1
ATOM 1225 N N . PRO A 1 167 ? -9.547 -18.828 10.266 1 94.81 167 PRO A N 1
ATOM 1226 C CA . PRO A 1 167 ? -8.445 -19.547 9.633 1 94.81 167 PRO A CA 1
ATOM 1227 C C . PRO A 1 167 ? -8.719 -19.875 8.172 1 94.81 167 PRO A C 1
ATOM 1229 O O . PRO A 1 167 ? -9.82 -20.328 7.836 1 94.81 167 PRO A O 1
ATOM 1232 N N . MET A 1 168 ? -7.73 -19.672 7.363 1 95.44 168 MET A N 1
ATOM 1233 C CA . MET A 1 168 ? -7.887 -19.812 5.918 1 95.44 168 MET A CA 1
ATOM 1234 C C . MET A 1 168 ? -8.336 -21.219 5.555 1 95.44 168 MET A C 1
ATOM 1236 O O . MET A 1 168 ? -9.102 -21.406 4.609 1 95.44 168 MET A O 1
ATOM 1240 N N . GLY A 1 169 ? -7.832 -22.172 6.332 1 96.75 169 GLY A N 1
ATOM 1241 C CA . GLY A 1 169 ? -8.227 -23.547 6.074 1 96.75 169 GLY A CA 1
ATOM 1242 C C . GLY A 1 169 ? -9.719 -23.781 6.207 1 96.75 169 GLY A C 1
ATOM 1243 O O . GLY A 1 169 ? -10.305 -24.578 5.477 1 96.75 169 GLY A O 1
ATOM 1244 N N . LEU A 1 170 ? -10.32 -23.109 7.141 1 97.56 170 LEU A N 1
ATOM 1245 C CA . LEU A 1 170 ? -11.758 -23.219 7.332 1 97.56 170 LEU A CA 1
ATOM 1246 C C . LEU A 1 170 ? -12.523 -22.594 6.176 1 97.56 170 LEU A C 1
ATOM 1248 O O . LEU A 1 170 ? -13.594 -23.062 5.797 1 97.56 170 LEU A O 1
ATOM 1252 N N . THR A 1 171 ? -12 -21.516 5.598 1 97.88 171 THR A N 1
ATOM 1253 C CA . THR A 1 171 ? -12.625 -20.938 4.41 1 97.88 171 THR A CA 1
ATOM 1254 C C . THR A 1 171 ? -12.586 -21.938 3.25 1 97.88 171 THR A C 1
ATOM 1256 O O . THR A 1 171 ? -13.523 -21.984 2.447 1 97.88 171 THR A O 1
ATOM 1259 N N . SER A 1 172 ? -11.461 -22.672 3.152 1 98.31 172 SER A N 1
ATOM 1260 C CA . SER A 1 172 ? -11.352 -23.719 2.148 1 98.31 172 SER A CA 1
ATOM 1261 C C . SER A 1 172 ? -12.445 -24.781 2.334 1 98.31 172 SER A C 1
ATOM 1263 O O . SER A 1 172 ? -13.062 -25.219 1.362 1 98.31 172 SER A O 1
ATOM 1265 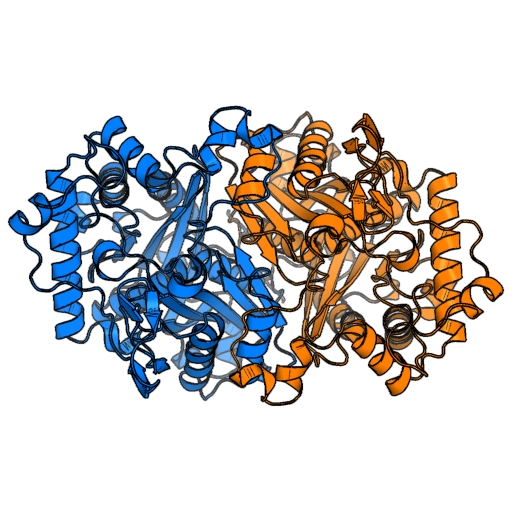N N . GLU A 1 173 ? -12.633 -25.188 3.557 1 98.5 173 GLU A N 1
ATOM 1266 C CA . GLU A 1 173 ? -13.672 -26.156 3.869 1 98.5 173 GLU A CA 1
ATOM 1267 C C . GLU A 1 173 ? -15.055 -25.625 3.521 1 98.5 173 GLU A C 1
ATOM 1269 O O . GLU A 1 173 ? -15.922 -26.359 3.057 1 98.5 173 GLU A O 1
ATOM 1274 N N . ASN A 1 174 ? -15.281 -24.312 3.812 1 98.38 174 ASN A N 1
ATOM 1275 C CA . ASN A 1 174 ? -16.547 -23.672 3.465 1 98.38 174 ASN A CA 1
ATOM 1276 C C . ASN A 1 174 ? -16.828 -23.75 1.965 1 98.38 174 ASN A C 1
ATOM 1278 O O . ASN A 1 174 ? -17.922 -24.109 1.543 1 98.38 174 ASN A O 1
ATOM 1282 N N . VAL A 1 175 ? -15.828 -23.406 1.17 1 98.69 175 VAL A N 1
ATOM 1283 C CA . VAL A 1 175 ? -15.984 -23.438 -0.281 1 98.69 175 VAL A CA 1
ATOM 1284 C C . VAL A 1 175 ? -16.25 -24.875 -0.745 1 98.69 175 VAL A C 1
ATOM 1286 O O . VAL A 1 175 ? -17.125 -25.109 -1.576 1 98.69 175 VAL A O 1
ATOM 1289 N N . ALA A 1 176 ? -15.5 -25.828 -0.225 1 98.31 176 ALA A N 1
ATOM 1290 C CA . ALA A 1 176 ? -15.68 -27.234 -0.589 1 98.31 176 ALA A CA 1
ATOM 1291 C C . ALA A 1 176 ? -17.094 -27.703 -0.301 1 98.31 176 ALA A C 1
ATOM 1293 O O . ALA A 1 176 ? -17.75 -28.312 -1.156 1 98.31 176 ALA A O 1
ATOM 1294 N N . SER A 1 177 ? -17.547 -27.391 0.886 1 97.94 177 SER A N 1
ATOM 1295 C CA . SER A 1 177 ? -18.859 -27.844 1.332 1 97.94 177 SER A CA 1
ATOM 1296 C C . SER A 1 177 ? -19.984 -27.125 0.597 1 97.94 177 SER A C 1
ATOM 1298 O O . SER A 1 177 ? -20.922 -27.75 0.102 1 97.94 177 SER A O 1
ATOM 1300 N N . ARG A 1 178 ? -19.938 -25.812 0.461 1 98.38 178 ARG A N 1
ATOM 1301 C CA . ARG A 1 178 ? -21.016 -24.984 -0.094 1 98.38 178 ARG A CA 1
ATOM 1302 C C . ARG A 1 178 ? -21.172 -25.219 -1.592 1 98.38 178 ARG A C 1
ATOM 1304 O O . ARG A 1 178 ? -22.281 -25.156 -2.125 1 98.38 178 ARG A O 1
ATOM 1311 N N . TYR A 1 179 ? -20.016 -25.5 -2.225 1 98.19 179 TYR A N 1
ATOM 1312 C CA . TYR A 1 179 ? -20.078 -25.531 -3.682 1 98.19 179 TYR A CA 1
ATOM 1313 C C . TYR A 1 179 ? -19.75 -26.922 -4.207 1 98.19 179 TYR A C 1
ATOM 1315 O O . TYR A 1 179 ? -19.5 -27.109 -5.402 1 98.19 179 TYR A O 1
ATOM 1323 N N . GLY A 1 180 ? -19.656 -27.906 -3.385 1 97.44 180 GLY A N 1
ATOM 1324 C CA . GLY A 1 180 ? -19.594 -29.312 -3.768 1 97.44 180 GLY A CA 1
ATOM 1325 C C . GLY A 1 180 ? -18.281 -29.703 -4.406 1 97.44 180 GLY A C 1
ATOM 1326 O O . GLY A 1 180 ? -18.266 -30.297 -5.488 1 97.44 180 GLY A O 1
ATOM 1327 N N . VAL A 1 181 ? -17.172 -29.359 -3.791 1 98.38 181 VAL A N 1
ATOM 1328 C CA . VAL A 1 181 ? -15.859 -29.797 -4.238 1 98.38 181 VAL A CA 1
ATOM 1329 C C . VAL A 1 181 ? -15.359 -30.938 -3.346 1 98.38 181 VAL A C 1
ATOM 1331 O O . VAL A 1 181 ? -14.953 -30.703 -2.205 1 98.38 181 VAL A O 1
ATOM 1334 N N . GLY A 1 182 ? -15.312 -32.094 -3.867 1 97.19 182 GLY A N 1
ATOM 1335 C CA . GLY A 1 182 ? -15.016 -33.281 -3.066 1 97.19 182 GLY A CA 1
ATOM 1336 C C . GLY A 1 182 ? -13.539 -33.469 -2.793 1 97.19 182 GLY A C 1
ATOM 1337 O O . GLY A 1 182 ? -12.695 -32.875 -3.482 1 97.19 182 GLY A O 1
ATOM 1338 N N . ARG A 1 183 ? -13.258 -34.312 -1.843 1 97.69 183 ARG A N 1
ATOM 1339 C CA . ARG A 1 183 ? -11.891 -34.594 -1.416 1 97.69 183 ARG A CA 1
ATOM 1340 C C . ARG A 1 183 ? -11.078 -35.188 -2.561 1 97.69 183 ARG A C 1
ATOM 1342 O O . ARG A 1 183 ? -9.945 -34.781 -2.801 1 97.69 183 ARG A O 1
ATOM 1349 N N . GLU A 1 184 ? -11.602 -36.062 -3.25 1 97.69 184 GLU A N 1
ATOM 1350 C CA . GLU A 1 184 ? -10.867 -36.75 -4.305 1 97.69 184 GLU A CA 1
ATOM 1351 C C . GLU A 1 184 ? -10.453 -35.812 -5.41 1 97.69 184 GLU A C 1
ATOM 1353 O O . GLU A 1 184 ? -9.328 -35.875 -5.914 1 97.69 184 GLU A O 1
ATOM 1358 N N . GLU A 1 185 ? -11.328 -35.031 -5.871 1 97.62 185 GLU A N 1
ATOM 1359 C CA . GLU A 1 185 ? -10.992 -34.094 -6.926 1 97.62 185 GLU A CA 1
ATOM 1360 C C . GLU A 1 185 ? -9.922 -33.094 -6.465 1 97.62 185 GLU A C 1
ATOM 1362 O O . GLU A 1 185 ? -9.07 -32.688 -7.254 1 97.62 185 GLU A O 1
ATOM 1367 N N . GLN A 1 186 ? -10.016 -32.688 -5.176 1 98.69 186 GLN A N 1
ATOM 1368 C CA . GLN A 1 186 ? -8.977 -31.828 -4.621 1 98.69 186 GLN A CA 1
ATOM 1369 C C . GLN A 1 186 ? -7.613 -32.5 -4.652 1 98.69 186 GLN A C 1
ATOM 1371 O O . GLN A 1 186 ? -6.621 -31.891 -5.047 1 98.69 186 GLN A O 1
ATOM 1376 N N . ASP A 1 187 ? -7.578 -33.75 -4.266 1 98.62 187 ASP A N 1
ATOM 1377 C CA . ASP A 1 187 ? -6.332 -34.5 -4.281 1 98.62 187 ASP A CA 1
ATOM 1378 C C . ASP A 1 187 ? -5.816 -34.688 -5.707 1 98.62 187 ASP A C 1
ATOM 1380 O O . ASP A 1 187 ? -4.605 -34.656 -5.941 1 98.62 187 ASP A O 1
ATOM 1384 N N . ARG A 1 188 ? -6.734 -34.938 -6.629 1 98.44 188 ARG A N 1
ATOM 1385 C CA . ARG A 1 188 ? -6.344 -35.062 -8.031 1 98.44 188 ARG A CA 1
ATOM 1386 C C . ARG A 1 188 ? -5.703 -33.781 -8.555 1 98.44 188 ARG A C 1
ATOM 1388 O O . ARG A 1 188 ? -4.723 -33.844 -9.297 1 98.44 188 ARG A O 1
ATOM 1395 N N . LEU A 1 189 ? -6.301 -32.656 -8.219 1 98.56 189 LEU A N 1
ATOM 1396 C CA . LEU A 1 189 ? -5.715 -31.391 -8.633 1 98.56 189 LEU A CA 1
ATOM 1397 C C . LEU A 1 189 ? -4.316 -31.234 -8.039 1 98.56 189 LEU A C 1
ATOM 1399 O O . LEU A 1 189 ? -3.406 -30.75 -8.719 1 98.56 189 LEU A O 1
ATOM 1403 N N . ALA A 1 190 ? -4.141 -31.594 -6.801 1 98.75 190 ALA A N 1
ATOM 1404 C CA . ALA A 1 190 ? -2.838 -31.484 -6.148 1 98.75 190 ALA A CA 1
ATOM 1405 C C . ALA A 1 190 ? -1.788 -32.312 -6.883 1 98.75 190 ALA A C 1
ATOM 1407 O O . ALA A 1 190 ? -0.673 -31.844 -7.121 1 98.75 190 ALA A O 1
ATOM 1408 N N . VAL A 1 191 ? -2.148 -33.531 -7.188 1 98.69 191 VAL A N 1
ATOM 1409 C CA . VAL A 1 191 ? -1.241 -34.406 -7.918 1 98.69 191 VAL A CA 1
ATOM 1410 C C . VAL A 1 191 ? -0.872 -33.781 -9.258 1 98.69 191 VAL A C 1
ATOM 1412 O O . VAL A 1 191 ? 0.298 -33.781 -9.648 1 98.69 191 VAL A O 1
ATOM 1415 N N . GLU A 1 192 ? -1.868 -33.281 -9.961 1 98.5 192 GLU A N 1
ATOM 1416 C CA . GLU A 1 192 ? -1.636 -32.688 -11.266 1 98.5 192 GLU A CA 1
ATOM 1417 C C . GLU A 1 192 ? -0.745 -31.438 -11.141 1 98.5 192 GLU A C 1
ATOM 1419 O O . GLU A 1 192 ? 0.116 -31.203 -11.992 1 98.5 192 GLU A O 1
ATOM 1424 N N . SER A 1 193 ? -0.978 -30.609 -10.125 1 98.75 193 SER A N 1
ATOM 1425 C CA . SER A 1 193 ? -0.142 -29.438 -9.883 1 98.75 193 SER A CA 1
ATOM 1426 C C . SER A 1 193 ? 1.323 -29.828 -9.727 1 98.75 193 SER A C 1
ATOM 1428 O O . SER A 1 193 ? 2.203 -29.203 -10.328 1 98.75 193 SER A O 1
ATOM 1430 N N . HIS A 1 194 ? 1.57 -30.859 -8.945 1 98.75 194 HIS A N 1
ATOM 1431 C CA . HIS A 1 194 ? 2.932 -31.344 -8.734 1 98.75 194 HIS A CA 1
ATOM 1432 C C . HIS A 1 194 ? 3.508 -31.938 -10.016 1 98.75 194 HIS A C 1
ATOM 1434 O O . HIS A 1 194 ? 4.684 -31.734 -10.32 1 98.75 194 HIS A O 1
ATOM 1440 N N . ARG A 1 195 ? 2.711 -32.688 -10.688 1 98.44 195 ARG A N 1
ATOM 1441 C CA . ARG A 1 195 ? 3.17 -33.312 -11.93 1 98.44 195 ARG A CA 1
ATOM 1442 C C . ARG A 1 195 ? 3.613 -32.219 -12.922 1 98.44 195 ARG A C 1
ATOM 1444 O O . ARG A 1 195 ? 4.699 -32.312 -13.5 1 98.44 195 ARG A O 1
ATOM 1451 N N . ARG A 1 196 ? 2.783 -31.25 -13.164 1 98.62 196 ARG A N 1
ATOM 1452 C CA . ARG A 1 196 ? 3.086 -30.172 -14.102 1 98.62 196 ARG A CA 1
ATOM 1453 C C . ARG A 1 196 ? 4.324 -29.406 -13.664 1 98.62 196 ARG A C 1
ATOM 1455 O O . ARG A 1 196 ? 5.172 -29.062 -14.492 1 98.62 196 ARG A O 1
ATOM 1462 N N . ALA A 1 197 ? 4.43 -29.094 -12.375 1 98.81 197 ALA A N 1
ATOM 1463 C CA . ALA A 1 197 ? 5.582 -28.359 -11.852 1 98.81 197 ALA A CA 1
ATOM 1464 C C . ALA A 1 197 ? 6.867 -29.172 -12.023 1 98.81 197 ALA A C 1
ATOM 1466 O O . ALA A 1 197 ? 7.91 -28.609 -12.375 1 98.81 197 ALA A O 1
ATOM 1467 N N . ALA A 1 198 ? 6.766 -30.422 -11.758 1 98.62 198 ALA A N 1
ATOM 1468 C CA . ALA A 1 198 ? 7.926 -31.297 -11.906 1 98.62 198 ALA A CA 1
ATOM 1469 C C . ALA A 1 198 ? 8.398 -31.328 -13.359 1 98.62 198 ALA A C 1
ATOM 1471 O O . ALA A 1 198 ? 9.602 -31.25 -13.625 1 98.62 198 ALA A O 1
ATOM 1472 N N . GLU A 1 199 ? 7.5 -31.5 -14.242 1 98.38 199 GLU A N 1
ATOM 1473 C CA . GLU A 1 199 ? 7.832 -31.484 -15.664 1 98.38 199 GLU A CA 1
ATOM 1474 C C . GLU A 1 199 ? 8.477 -30.156 -16.062 1 98.38 199 GLU A C 1
ATOM 1476 O O . GLU A 1 199 ? 9.492 -30.141 -16.766 1 98.38 199 GLU A O 1
ATOM 1481 N N . ALA A 1 200 ? 7.879 -29.078 -15.664 1 98.69 200 ALA A N 1
ATOM 1482 C CA . ALA A 1 200 ? 8.398 -27.75 -15.984 1 98.69 200 ALA A CA 1
ATOM 1483 C C . ALA A 1 200 ? 9.828 -27.578 -15.477 1 98.69 200 ALA A C 1
ATOM 1485 O O . ALA A 1 200 ? 10.68 -27.031 -16.172 1 98.69 200 ALA A O 1
ATOM 1486 N N . GLN A 1 201 ? 10.047 -27.969 -14.227 1 98.44 201 GLN A N 1
ATOM 1487 C CA . GLN A 1 201 ? 11.375 -27.844 -13.656 1 98.44 201 GLN A CA 1
ATOM 1488 C C . GLN A 1 201 ? 12.375 -28.719 -14.398 1 98.44 201 GLN A C 1
ATOM 1490 O O . GLN A 1 201 ? 13.5 -28.297 -14.68 1 98.44 201 GLN A O 1
ATOM 1495 N N . GLU A 1 202 ? 11.984 -29.938 -14.688 1 98 202 GLU A N 1
ATOM 1496 C CA . GLU A 1 202 ? 12.844 -30.859 -15.406 1 98 202 GLU A CA 1
ATOM 1497 C C . GLU A 1 202 ? 13.195 -30.328 -16.797 1 98 202 GLU A C 1
ATOM 1499 O O . GLU A 1 202 ? 14.312 -30.516 -17.266 1 98 202 GLU A O 1
ATOM 1504 N N . LYS A 1 203 ? 12.266 -29.703 -17.438 1 98.38 203 LYS A N 1
ATOM 1505 C CA . LYS A 1 203 ? 12.453 -29.219 -18.812 1 98.38 203 LYS A CA 1
ATOM 1506 C C . LYS A 1 203 ? 13.062 -27.812 -18.812 1 98.38 203 LYS A C 1
ATOM 1508 O O . LYS A 1 203 ? 13.281 -27.234 -19.891 1 98.38 203 LYS A O 1
ATOM 1513 N N . GLY A 1 204 ? 13.234 -27.172 -17.719 1 98.31 204 GLY A N 1
ATOM 1514 C CA . GLY A 1 204 ? 13.867 -25.859 -17.609 1 98.31 204 GLY A CA 1
ATOM 1515 C C . GLY A 1 204 ? 12.93 -24.719 -17.938 1 98.31 204 GLY A C 1
ATOM 1516 O O . GLY A 1 204 ? 13.375 -23.641 -18.344 1 98.31 204 GLY A O 1
ATOM 1517 N N . TRP A 1 205 ? 11.625 -24.922 -17.781 1 98.62 205 TRP A N 1
ATOM 1518 C CA . TRP A 1 205 ? 10.641 -23.906 -18.141 1 98.62 205 TRP A CA 1
ATOM 1519 C C . TRP A 1 205 ? 10.672 -22.75 -17.172 1 98.62 205 TRP A C 1
ATOM 1521 O O . TRP A 1 205 ? 10.133 -21.672 -17.469 1 98.62 205 TRP A O 1
ATOM 1531 N N . PHE A 1 206 ? 11.312 -22.922 -15.977 1 98.56 206 PHE A N 1
ATOM 1532 C CA . PHE A 1 206 ? 11.383 -21.859 -14.977 1 98.56 206 PHE A CA 1
ATOM 1533 C C . PHE A 1 206 ? 12.664 -21.062 -15.133 1 98.56 206 PHE A C 1
ATOM 1535 O O . PHE A 1 206 ? 12.844 -20.031 -14.469 1 98.56 206 PHE A O 1
ATOM 1542 N N . ASP A 1 207 ? 13.57 -21.375 -15.992 1 97.12 207 ASP A N 1
ATOM 1543 C CA . ASP A 1 207 ? 14.938 -20.859 -16.031 1 97.12 207 ASP A CA 1
ATOM 1544 C C . ASP A 1 207 ? 14.953 -19.375 -16.344 1 97.12 207 ASP A C 1
ATOM 1546 O O . ASP A 1 207 ? 15.82 -18.641 -15.859 1 97.12 207 ASP A O 1
ATOM 1550 N N . GLU A 1 208 ? 14.008 -18.953 -17.094 1 95.69 208 GLU A N 1
ATOM 1551 C CA . GLU A 1 208 ? 13.992 -17.547 -17.5 1 95.69 208 GLU A CA 1
ATOM 1552 C C . GLU A 1 208 ? 13.461 -16.656 -16.391 1 95.69 208 GLU A C 1
ATOM 1554 O O . GLU A 1 208 ? 13.781 -15.469 -16.344 1 95.69 208 GLU A O 1
ATOM 1559 N N . GLU A 1 209 ? 12.648 -17.219 -15.523 1 98.44 209 GLU A N 1
ATOM 1560 C CA . GLU A 1 209 ? 11.984 -16.391 -14.523 1 98.44 209 GLU A CA 1
ATOM 1561 C C . GLU A 1 209 ? 12.719 -16.453 -13.188 1 98.44 209 GLU A C 1
ATOM 1563 O O . GLU A 1 209 ? 12.609 -15.531 -12.375 1 98.44 209 GLU A O 1
ATOM 1568 N N . ILE A 1 210 ? 13.539 -17.438 -12.859 1 98.81 210 ILE A N 1
ATOM 1569 C CA . ILE A 1 210 ? 14.133 -17.625 -11.539 1 98.81 210 ILE A CA 1
ATOM 1570 C C . ILE A 1 210 ? 15.523 -17 -11.5 1 98.81 210 ILE A C 1
ATOM 1572 O O . ILE A 1 210 ? 16.344 -17.25 -12.383 1 98.81 210 ILE A O 1
ATOM 1576 N N . VAL A 1 211 ? 15.703 -16.203 -10.453 1 98.5 211 VAL A N 1
ATOM 1577 C CA . VAL A 1 211 ? 17.016 -15.641 -10.156 1 98.5 211 VAL A CA 1
ATOM 1578 C C . VAL A 1 211 ? 17.641 -16.391 -8.984 1 98.5 211 VAL A C 1
ATOM 1580 O O . VAL A 1 211 ? 17 -16.578 -7.949 1 98.5 211 VAL A O 1
ATOM 1583 N N . PRO A 1 212 ? 18.922 -16.812 -9.156 1 98.44 212 PRO A N 1
ATOM 1584 C CA . PRO A 1 212 ? 19.562 -17.484 -8.031 1 98.44 212 PRO A CA 1
ATOM 1585 C C . PRO A 1 212 ? 19.688 -16.578 -6.801 1 98.44 212 PRO A C 1
ATOM 1587 O O . PRO A 1 212 ? 19.922 -15.383 -6.93 1 98.44 212 PRO A O 1
ATOM 1590 N N . VAL A 1 213 ? 19.547 -17.141 -5.641 1 98.62 213 VAL A N 1
ATOM 1591 C CA . VAL A 1 213 ? 19.703 -16.422 -4.379 1 98.62 213 VAL A CA 1
ATOM 1592 C C . VAL A 1 213 ? 20.812 -17.047 -3.553 1 98.62 213 VAL A C 1
ATOM 1594 O O . VAL A 1 213 ? 20.766 -18.234 -3.229 1 98.62 213 VAL A O 1
ATOM 1597 N N . THR A 1 214 ? 21.812 -16.266 -3.24 1 98.06 214 THR A N 1
ATOM 1598 C CA . THR A 1 214 ? 22.875 -16.688 -2.34 1 98.06 214 THR A CA 1
ATOM 1599 C C . THR A 1 214 ? 22.609 -16.188 -0.921 1 98.06 214 THR A C 1
ATOM 1601 O O . THR A 1 214 ? 22.344 -15.008 -0.713 1 98.06 214 THR A O 1
ATOM 1604 N N . THR A 1 215 ? 22.625 -17.109 0.039 1 97.25 215 THR A N 1
ATOM 1605 C CA . THR A 1 215 ? 22.359 -16.766 1.43 1 97.25 215 THR A CA 1
ATOM 1606 C C . THR A 1 215 ? 23.094 -17.703 2.375 1 97.25 215 THR A C 1
ATOM 1608 O O . THR A 1 215 ? 23.688 -18.688 1.937 1 97.25 215 THR A O 1
ATOM 1611 N N . MET A 1 216 ? 23.203 -17.312 3.666 1 95.5 216 MET A N 1
ATOM 1612 C CA . MET A 1 216 ? 23.688 -18.203 4.715 1 95.5 216 MET A CA 1
ATOM 1613 C C . MET A 1 216 ? 22.547 -19.078 5.258 1 95.5 216 MET A C 1
ATOM 1615 O O . MET A 1 216 ? 21.562 -18.562 5.762 1 95.5 216 MET A O 1
ATOM 1619 N N . TRP A 1 217 ? 22.688 -20.359 5.086 1 95.75 217 TRP A N 1
ATOM 1620 C CA . TRP A 1 217 ? 21.641 -21.297 5.484 1 95.75 217 TRP A CA 1
ATOM 1621 C C . TRP A 1 217 ? 22.109 -22.188 6.625 1 95.75 217 TRP A C 1
ATOM 1623 O O . TRP A 1 217 ? 23.266 -22.625 6.648 1 95.75 217 TRP A O 1
ATOM 1633 N N . GLN A 1 218 ? 21.219 -22.375 7.574 1 93.56 218 GLN A N 1
ATOM 1634 C CA . GLN A 1 218 ? 21.438 -23.312 8.672 1 93.56 218 GLN A CA 1
ATOM 1635 C C . GLN A 1 218 ? 20.266 -24.266 8.836 1 93.56 218 GLN A C 1
ATOM 1637 O O . GLN A 1 218 ? 19.109 -23.844 8.812 1 93.56 218 GLN A O 1
ATOM 1642 N N . GLU A 1 219 ? 20.578 -25.453 8.992 1 88.56 219 GLU A N 1
ATOM 1643 C CA . GLU A 1 219 ? 19.547 -26.469 9.125 1 88.56 219 GLU A CA 1
ATOM 1644 C C . GLU A 1 219 ? 18.766 -26.297 10.43 1 88.56 219 GLU A C 1
ATOM 1646 O O . GLU A 1 219 ? 19.344 -25.984 11.469 1 88.56 219 GLU A O 1
ATOM 1651 N N . THR A 1 220 ? 17.469 -26.359 10.203 1 82.5 220 THR A N 1
ATOM 1652 C CA . THR A 1 220 ? 16.609 -26.328 11.383 1 82.5 220 THR A CA 1
ATOM 1653 C C . THR A 1 220 ? 16.297 -27.75 11.852 1 82.5 220 THR A C 1
ATOM 1655 O O . THR A 1 220 ? 15.727 -28.547 11.094 1 82.5 220 THR A O 1
ATOM 1658 N N . GLY A 1 221 ? 16.703 -28.047 12.977 1 73.62 221 GLY A N 1
ATOM 1659 C CA . GLY A 1 221 ? 16.438 -29.375 13.516 1 73.62 221 GLY A CA 1
ATOM 1660 C C . GLY A 1 221 ? 15.07 -29.5 14.148 1 73.62 221 GLY A C 1
ATOM 1661 O O . GLY A 1 221 ? 14.227 -28.609 14 1 73.62 221 GLY A O 1
ATOM 1662 N N . LYS A 1 222 ? 14.883 -30.641 14.719 1 69.19 222 LYS A N 1
ATOM 1663 C CA . LYS A 1 222 ? 13.641 -30.922 15.438 1 69.19 222 LYS A CA 1
ATOM 1664 C C . LYS A 1 222 ? 13.352 -29.859 16.484 1 69.19 222 LYS A C 1
ATOM 1666 O O . LYS A 1 222 ? 14.266 -29.375 17.156 1 69.19 222 LYS A O 1
ATOM 1671 N N . GLY A 1 223 ? 12.156 -29.438 16.547 1 69.88 223 GLY A N 1
ATOM 1672 C CA . GLY A 1 223 ? 11.711 -28.469 17.531 1 69.88 223 GLY A CA 1
ATOM 1673 C C . GLY A 1 223 ? 12.016 -27.031 17.125 1 69.88 223 GLY A C 1
ATOM 1674 O O . GLY A 1 223 ? 11.945 -26.125 17.953 1 69.88 223 GLY A O 1
ATOM 1675 N N . GLY A 1 224 ? 12.578 -26.875 15.828 1 73.38 224 GLY A N 1
ATOM 1676 C CA . GLY A 1 224 ? 12.82 -25.531 15.352 1 73.38 224 GLY A CA 1
ATOM 1677 C C . GLY A 1 224 ? 14.188 -25 15.734 1 73.38 224 GLY A C 1
ATOM 1678 O O . GLY A 1 224 ? 14.484 -23.812 15.523 1 73.38 224 GLY A O 1
ATOM 1679 N N . VAL A 1 225 ? 15.008 -25.875 16.422 1 78.62 225 VAL A N 1
ATOM 1680 C CA . VAL A 1 225 ? 16.328 -25.453 16.875 1 78.62 225 VAL A CA 1
ATOM 1681 C C . VAL A 1 225 ? 17.328 -25.594 15.727 1 78.62 225 VAL A C 1
ATOM 1683 O O . VAL A 1 225 ? 17.344 -26.609 15.023 1 78.62 225 VAL A O 1
ATOM 1686 N N . LYS A 1 226 ? 18.141 -24.578 15.523 1 83.25 226 LYS A N 1
ATOM 1687 C CA . LYS A 1 226 ? 19.172 -24.609 14.492 1 83.25 226 LYS A CA 1
ATOM 1688 C C . LYS A 1 226 ? 20.266 -25.609 14.836 1 83.25 226 LYS A C 1
ATOM 1690 O O . LYS A 1 226 ? 20.703 -25.703 15.992 1 83.25 226 LYS A O 1
ATOM 1695 N N . VAL A 1 227 ? 20.5 -26.422 13.891 1 87.25 227 VAL A N 1
ATOM 1696 C CA . VAL A 1 227 ? 21.516 -27.453 14.078 1 87.25 227 VAL A CA 1
ATOM 1697 C C . VAL A 1 227 ? 22.625 -27.281 13.039 1 87.25 227 VAL A C 1
ATOM 1699 O O . VAL A 1 227 ? 22.359 -26.859 11.914 1 87.25 227 VAL A O 1
ATOM 1702 N N . GLY A 1 228 ? 23.844 -27.562 13.477 1 87.12 228 GLY A N 1
ATOM 1703 C CA . GLY A 1 228 ? 24.969 -27.438 12.57 1 87.12 228 GLY A CA 1
ATOM 1704 C C . GLY A 1 228 ? 25.438 -26 12.406 1 87.12 228 GLY A C 1
ATOM 1705 O O . GLY A 1 228 ? 24.922 -25.094 13.055 1 87.12 228 GLY A O 1
ATOM 1706 N N . GLU A 1 229 ? 26.422 -25.797 11.562 1 92.25 229 GLU A N 1
ATOM 1707 C CA . GLU A 1 229 ? 26.984 -24.484 11.297 1 92.25 229 GLU A CA 1
ATOM 1708 C C . GLU A 1 229 ? 26.359 -23.859 10.055 1 92.25 229 GLU A C 1
ATOM 1710 O O . GLU A 1 229 ? 26.016 -24.562 9.102 1 92.25 229 GLU A O 1
ATOM 1715 N N . PRO A 1 230 ? 26.125 -22.547 10.141 1 94 230 PRO A N 1
ATOM 1716 C CA . PRO A 1 230 ? 25.656 -21.875 8.93 1 94 230 PRO A CA 1
ATOM 1717 C C . PRO A 1 230 ? 26.594 -22.078 7.742 1 94 230 PRO A C 1
ATOM 1719 O O . PRO A 1 230 ? 27.812 -22.078 7.91 1 94 230 PRO A O 1
ATOM 1722 N N . LYS A 1 231 ? 26.016 -22.328 6.617 1 95.38 231 LYS A N 1
ATOM 1723 C CA . LYS A 1 231 ? 26.781 -22.484 5.379 1 95.38 231 LYS A CA 1
ATOM 1724 C C . LYS A 1 231 ? 26.203 -21.594 4.273 1 95.38 231 LYS A C 1
ATOM 1726 O O . LYS A 1 231 ? 24.984 -21.422 4.188 1 95.38 231 LYS A O 1
ATOM 1731 N N . GLU A 1 232 ? 27.094 -21.125 3.469 1 97.06 232 GLU A N 1
ATOM 1732 C CA . GLU A 1 232 ? 26.641 -20.359 2.309 1 97.06 232 GLU A CA 1
ATOM 1733 C C . GLU A 1 232 ? 26.062 -21.281 1.237 1 97.06 232 GLU A C 1
ATOM 1735 O O . GLU A 1 232 ? 26.688 -22.281 0.875 1 97.06 232 GLU A O 1
ATOM 1740 N N . VAL A 1 233 ? 24.906 -20.984 0.78 1 97.56 233 VAL A N 1
ATOM 1741 C CA . VAL A 1 233 ? 24.266 -21.766 -0.283 1 97.56 233 VAL A CA 1
ATOM 1742 C C . VAL A 1 233 ? 23.766 -20.812 -1.374 1 97.56 233 VAL A C 1
ATOM 1744 O O . VAL A 1 233 ? 23.516 -19.641 -1.117 1 97.56 233 VAL A O 1
ATOM 1747 N N . THR A 1 234 ? 23.734 -21.297 -2.566 1 98.56 234 THR A N 1
ATOM 1748 C CA . THR A 1 234 ? 23.047 -20.641 -3.678 1 98.56 234 THR A CA 1
ATOM 1749 C C . THR A 1 234 ? 21.859 -21.469 -4.148 1 98.56 234 THR A C 1
ATOM 1751 O O . THR A 1 234 ? 22.031 -22.578 -4.656 1 98.56 234 THR A O 1
ATOM 1754 N N . VAL A 1 235 ? 20.703 -20.969 -3.965 1 98.69 235 VAL A N 1
ATOM 1755 C CA . VAL A 1 235 ? 19.453 -21.672 -4.273 1 98.69 235 VAL A CA 1
ATOM 1756 C C . VAL A 1 235 ? 18.984 -21.281 -5.672 1 98.69 235 VAL A C 1
ATOM 1758 O O . VAL A 1 235 ? 18.828 -20.094 -5.98 1 98.69 235 VAL A O 1
ATOM 1761 N N . THR A 1 236 ? 18.688 -22.312 -6.531 1 98.5 236 THR A N 1
ATOM 1762 C CA . THR A 1 236 ? 18.391 -22 -7.93 1 98.5 236 THR A CA 1
ATOM 1763 C C . THR A 1 236 ? 17.094 -22.641 -8.375 1 98.5 236 THR A C 1
ATOM 1765 O O . THR A 1 236 ? 16.641 -22.438 -9.5 1 98.5 236 THR A O 1
ATOM 1768 N N . LYS A 1 237 ? 16.484 -23.406 -7.496 1 98.38 237 LYS A N 1
ATOM 1769 C CA . LYS A 1 237 ? 15.281 -24.141 -7.895 1 98.38 237 LYS A CA 1
ATOM 1770 C C . LYS A 1 237 ? 14.234 -24.125 -6.789 1 98.38 237 LYS A C 1
ATOM 1772 O O . LYS A 1 237 ? 14.57 -24.031 -5.605 1 98.38 237 LYS A O 1
ATOM 1777 N N . ASP A 1 238 ? 12.984 -24.156 -7.211 1 98.69 238 ASP A N 1
ATOM 1778 C CA . ASP A 1 238 ? 11.898 -24.391 -6.258 1 98.69 238 ASP A CA 1
ATOM 1779 C C . ASP A 1 238 ? 12.055 -25.75 -5.574 1 98.69 238 ASP A C 1
ATOM 1781 O O . ASP A 1 238 ? 12.461 -26.734 -6.207 1 98.69 238 ASP A O 1
ATOM 1785 N N . ASP A 1 239 ? 11.664 -25.828 -4.309 1 98 239 ASP A N 1
ATOM 1786 C CA . ASP A 1 239 ? 11.992 -27.078 -3.639 1 98 239 ASP A CA 1
ATOM 1787 C C . ASP A 1 239 ? 10.742 -27.734 -3.053 1 98 239 ASP A C 1
ATOM 1789 O O . ASP A 1 239 ? 10.836 -28.703 -2.305 1 98 239 ASP A O 1
ATOM 1793 N N . GLY A 1 240 ? 9.586 -27.109 -3.303 1 97.62 240 GLY A N 1
ATOM 1794 C CA . GLY A 1 240 ? 8.352 -27.672 -2.777 1 97.62 240 GLY A CA 1
ATOM 1795 C C . GLY A 1 240 ? 7.754 -28.734 -3.682 1 97.62 240 GLY A C 1
ATOM 1796 O O . GLY A 1 240 ? 6.816 -29.438 -3.291 1 97.62 240 GLY A O 1
ATOM 1797 N N . ILE A 1 241 ? 8.273 -28.969 -4.883 1 98.5 241 ILE A N 1
ATOM 1798 C CA . ILE A 1 241 ? 7.699 -29.844 -5.898 1 98.5 241 ILE A CA 1
ATOM 1799 C C . ILE A 1 241 ? 7.93 -31.297 -5.508 1 98.5 241 ILE A C 1
ATOM 1801 O O . ILE A 1 241 ? 9.062 -31.703 -5.246 1 98.5 241 ILE A O 1
ATOM 1805 N N . ARG A 1 242 ? 6.871 -32 -5.48 1 96.94 242 ARG A N 1
ATOM 1806 C CA . ARG A 1 242 ? 6.93 -33.438 -5.176 1 96.94 242 ARG A CA 1
ATOM 1807 C C . ARG A 1 242 ? 6.742 -34.281 -6.438 1 96.94 242 ARG A C 1
ATOM 1809 O O . ARG A 1 242 ? 5.617 -34.656 -6.773 1 96.94 242 ARG A O 1
ATOM 1816 N N . LYS A 1 243 ? 7.77 -34.75 -7.051 1 93.88 243 LYS A N 1
ATOM 1817 C CA . LYS A 1 243 ? 7.762 -35.5 -8.297 1 93.88 243 LYS A CA 1
ATOM 1818 C C . LYS A 1 243 ? 7.02 -36.812 -8.141 1 93.88 243 LYS A C 1
ATOM 1820 O O . LYS A 1 243 ? 6.406 -37.312 -9.086 1 93.88 243 LYS A O 1
ATOM 1825 N N . GLY A 1 244 ? 6.879 -37.344 -6.973 1 90.94 244 GLY A N 1
ATOM 1826 C CA . GLY A 1 244 ? 6.309 -38.656 -6.762 1 90.94 244 GLY A CA 1
ATOM 1827 C C . GLY A 1 244 ? 4.922 -38.625 -6.148 1 90.94 244 GLY A C 1
ATOM 1828 O O . GLY A 1 244 ? 4.406 -39.656 -5.711 1 90.94 244 GLY A O 1
ATOM 1829 N N . ALA A 1 245 ? 4.336 -37.469 -6.25 1 95.5 245 ALA A N 1
ATOM 1830 C CA . ALA A 1 245 ? 2.996 -37.375 -5.68 1 95.5 245 ALA A CA 1
ATOM 1831 C C . ALA A 1 245 ? 2.004 -38.25 -6.453 1 95.5 245 ALA A C 1
ATOM 1833 O O . ALA A 1 245 ? 2 -38.25 -7.688 1 95.5 245 ALA A O 1
ATOM 1834 N N . THR A 1 246 ? 1.238 -39.062 -5.754 1 97.56 246 THR A N 1
ATOM 1835 C CA . THR A 1 246 ? 0.189 -39.875 -6.332 1 97.56 246 THR A CA 1
ATOM 1836 C C . THR A 1 246 ? -1.139 -39.656 -5.613 1 97.56 246 THR A C 1
ATOM 1838 O O . THR A 1 246 ? -1.167 -39.125 -4.508 1 97.56 246 THR A O 1
ATOM 1841 N N . LEU A 1 247 ? -2.176 -40.031 -6.371 1 97.75 247 LEU A N 1
ATOM 1842 C CA . LEU A 1 247 ? -3.484 -39.938 -5.734 1 97.75 247 LEU A CA 1
ATOM 1843 C C . LEU A 1 247 ? -3.535 -40.75 -4.449 1 97.75 247 LEU A C 1
ATOM 1845 O O . LEU A 1 247 ? -4.113 -40.312 -3.451 1 97.75 247 LEU A O 1
ATOM 1849 N N . GLU A 1 248 ? -2.977 -41.938 -4.43 1 97.38 248 GLU A N 1
ATOM 1850 C CA . GLU A 1 248 ? -2.949 -42.812 -3.264 1 97.38 248 GLU A CA 1
ATOM 1851 C C . GLU A 1 248 ? -2.236 -42.156 -2.09 1 97.38 248 GLU A C 1
ATOM 1853 O O . GLU A 1 248 ? -2.727 -42.188 -0.958 1 97.38 248 GLU A O 1
ATOM 1858 N N . SER A 1 249 ? -1.115 -41.625 -2.357 1 96.06 249 SER A N 1
ATOM 1859 C CA . SER A 1 249 ? -0.363 -40.969 -1.29 1 96.06 249 SER A CA 1
ATOM 1860 C C . SER A 1 249 ? -1.122 -39.781 -0.732 1 96.06 249 SER A C 1
ATOM 1862 O O . SER A 1 249 ? -1.086 -39.5 0.472 1 96.06 249 SER A O 1
ATOM 1864 N N . MET A 1 250 ? -1.783 -39 -1.594 1 96.62 250 MET A N 1
ATOM 1865 C CA . MET A 1 250 ? -2.555 -37.844 -1.163 1 96.62 250 MET A CA 1
ATOM 1866 C C . MET A 1 250 ? -3.73 -38.25 -0.287 1 96.62 250 MET A C 1
ATOM 1868 O O . MET A 1 250 ? -4.047 -37.594 0.696 1 96.62 250 MET A O 1
ATOM 1872 N N . GLN A 1 251 ? -4.316 -39.312 -0.666 1 95.56 251 GLN A N 1
ATOM 1873 C CA . GLN A 1 251 ? -5.523 -39.781 0.017 1 95.56 251 GLN A CA 1
ATOM 1874 C C . GLN A 1 251 ? -5.203 -40.281 1.424 1 95.56 251 GLN A C 1
ATOM 1876 O O . GLN A 1 251 ? -6.098 -40.406 2.262 1 95.56 251 GLN A O 1
ATOM 1881 N N . LYS A 1 252 ? -3.992 -40.531 1.695 1 95.81 252 LYS A N 1
ATOM 1882 C CA . LYS A 1 252 ? -3.568 -41 3.012 1 95.81 252 LYS A CA 1
ATOM 1883 C C . LYS A 1 252 ? -3.449 -39.844 3.996 1 95.81 252 LYS A C 1
ATOM 1885 O O . LYS A 1 252 ? -3.396 -40.062 5.211 1 95.81 252 LYS A O 1
ATOM 1890 N N . LEU A 1 253 ? -3.406 -38.688 3.49 1 96.38 253 LEU A N 1
ATOM 1891 C CA . LEU A 1 253 ? -3.246 -37.531 4.352 1 96.38 253 LEU A CA 1
ATOM 1892 C C . LEU A 1 253 ? -4.547 -37.219 5.082 1 96.38 253 LEU A C 1
ATOM 1894 O O . LEU A 1 253 ? -5.633 -37.344 4.512 1 96.38 253 LEU A O 1
ATOM 1898 N N . LYS A 1 254 ? -4.422 -36.812 6.312 1 96.44 254 LYS A N 1
ATOM 1899 C CA . LYS A 1 254 ? -5.582 -36.469 7.129 1 96.44 254 LYS A CA 1
ATOM 1900 C C . LYS A 1 254 ? -6.035 -35.031 6.852 1 96.44 254 LYS A C 1
ATOM 1902 O O . LYS A 1 254 ? -5.23 -34.188 6.465 1 96.44 254 LYS A O 1
ATOM 1907 N N . PRO A 1 255 ? -7.383 -34.844 7.129 1 96.06 255 PRO A N 1
ATOM 1908 C CA . PRO A 1 255 ? -7.832 -33.438 7.066 1 96.06 255 PRO A CA 1
ATOM 1909 C C . PRO A 1 255 ? -7.031 -32.5 7.984 1 96.06 255 PRO A C 1
ATOM 1911 O O . PRO A 1 255 ? -6.688 -32.906 9.102 1 96.06 255 PRO A O 1
ATOM 1914 N N . ALA A 1 256 ? -6.777 -31.344 7.535 1 94.56 256 ALA A N 1
ATOM 1915 C CA . ALA A 1 256 ? -5.852 -30.469 8.242 1 94.56 256 ALA A CA 1
ATOM 1916 C C . ALA A 1 256 ? -6.605 -29.453 9.102 1 94.56 256 ALA A C 1
ATOM 1918 O O . ALA A 1 256 ? -6.07 -28.938 10.094 1 94.56 256 ALA A O 1
ATOM 1919 N N . PHE A 1 257 ? -7.891 -29.141 8.828 1 92.81 257 PHE A N 1
ATOM 1920 C CA . PHE A 1 257 ? -8.5 -27.953 9.422 1 92.81 257 PHE A CA 1
ATOM 1921 C C . PHE A 1 257 ? -9.812 -28.297 10.109 1 92.81 257 PHE A C 1
ATOM 1923 O O . PHE A 1 257 ? -10.266 -27.578 11 1 92.81 257 PHE A O 1
ATOM 1930 N N . LYS A 1 258 ? -10.438 -29.328 9.609 1 93.12 258 LYS A N 1
ATOM 1931 C CA . LYS A 1 258 ? -11.656 -29.891 10.172 1 93.12 258 LYS A CA 1
ATOM 1932 C C . LYS A 1 258 ? -11.586 -31.422 10.188 1 93.12 258 LYS A C 1
ATOM 1934 O O . LYS A 1 258 ? -11.062 -32.031 9.258 1 93.12 258 LYS A O 1
ATOM 1939 N N . GLU A 1 259 ? -12.117 -32.031 11.227 1 93 259 GLU A N 1
ATOM 1940 C CA . GLU A 1 259 ? -12.039 -33.469 11.398 1 93 259 GLU A CA 1
ATOM 1941 C C . GLU A 1 259 ? -12.594 -34.188 10.18 1 93 259 GLU A C 1
ATOM 1943 O O . GLU A 1 259 ? -12.016 -35.188 9.742 1 93 259 GLU A O 1
ATOM 1948 N N . ASP A 1 260 ? -13.617 -33.781 9.695 1 92.88 260 ASP A N 1
ATOM 1949 C CA . ASP A 1 260 ? -14.234 -34.406 8.539 1 92.88 260 ASP A CA 1
ATOM 1950 C C . ASP A 1 260 ? -14.086 -33.562 7.289 1 92.88 260 ASP A C 1
ATOM 1952 O O . ASP A 1 260 ? -14.922 -33.594 6.391 1 92.88 260 ASP A O 1
ATOM 1956 N N . GLY A 1 261 ? -13.023 -32.812 7.254 1 95.88 261 GLY A N 1
ATOM 1957 C CA . GLY A 1 261 ? -12.852 -31.859 6.168 1 95.88 261 GLY A CA 1
ATOM 1958 C C . GLY A 1 261 ? -12.273 -32.469 4.914 1 95.88 261 GLY A C 1
ATOM 1959 O O . GLY A 1 261 ? -11.914 -33.656 4.906 1 95.88 261 GLY A O 1
ATOM 1960 N N . ALA A 1 262 ? -12.258 -31.688 3.822 1 97.5 262 ALA A N 1
ATOM 1961 C CA . ALA A 1 262 ? -11.773 -32.156 2.52 1 97.5 262 ALA A CA 1
ATOM 1962 C C . ALA A 1 262 ? -10.383 -31.578 2.225 1 97.5 262 ALA A C 1
ATOM 1964 O O . ALA A 1 262 ? -9.695 -32.062 1.316 1 97.5 262 ALA A O 1
ATOM 1965 N N . SER A 1 263 ? -9.984 -30.594 2.982 1 98 263 SER A N 1
ATOM 1966 C CA . SER A 1 263 ? -8.695 -29.969 2.762 1 98 263 SER A CA 1
ATOM 1967 C C . SER A 1 263 ? -7.605 -30.609 3.615 1 98 263 SER A C 1
ATOM 1969 O O . SER A 1 263 ? -7.816 -30.875 4.801 1 98 263 SER A O 1
ATOM 1971 N N . THR A 1 264 ? -6.52 -30.938 2.996 1 97.94 264 THR A N 1
ATOM 1972 C CA . THR A 1 264 ? -5.363 -31.531 3.656 1 97.94 264 THR A CA 1
ATOM 1973 C C . THR A 1 264 ? -4.105 -30.719 3.381 1 97.94 264 THR A C 1
ATOM 1975 O O . THR A 1 264 ? -4.133 -29.766 2.596 1 97.94 264 THR A O 1
ATOM 1978 N N . ALA A 1 265 ? -3.035 -31.141 4.047 1 96.12 265 ALA A N 1
ATOM 1979 C CA . ALA A 1 265 ? -1.753 -30.5 3.77 1 96.12 265 ALA A CA 1
ATOM 1980 C C . ALA A 1 265 ? -1.327 -30.734 2.322 1 96.12 265 ALA A C 1
ATOM 1982 O O . ALA A 1 265 ? -0.617 -29.906 1.739 1 96.12 265 ALA A O 1
ATOM 1983 N N . GLY A 1 266 ? -1.784 -31.781 1.729 1 97.38 266 GLY A N 1
ATOM 1984 C CA . GLY A 1 266 ? -1.372 -32.156 0.385 1 97.38 266 GLY A CA 1
ATOM 1985 C C . GLY A 1 266 ? -2.113 -31.391 -0.698 1 97.38 266 GLY A C 1
ATOM 1986 O O . GLY A 1 266 ? -1.602 -31.234 -1.807 1 97.38 266 GLY A O 1
ATOM 1987 N N . ASN A 1 267 ? -3.35 -31.031 -0.393 1 98.44 267 ASN A N 1
ATOM 1988 C CA . ASN A 1 267 ? -4.125 -30.328 -1.403 1 98.44 267 ASN A CA 1
ATOM 1989 C C . ASN A 1 267 ? -4.328 -28.859 -1.027 1 98.44 267 ASN A C 1
ATOM 1991 O O . ASN A 1 267 ? -5.324 -28.25 -1.411 1 98.44 267 ASN A O 1
ATOM 1995 N N . SER A 1 268 ? -3.441 -28.312 -0.169 1 98.38 268 SER A N 1
ATOM 1996 C CA . SER A 1 268 ? -3.311 -26.906 0.198 1 98.38 268 SER A CA 1
ATOM 1997 C C . SER A 1 268 ? -1.929 -26.359 -0.159 1 98.38 268 SER A C 1
ATOM 1999 O O . SER A 1 268 ? -0.962 -27.125 -0.241 1 98.38 268 SER A O 1
ATOM 2001 N N . SER A 1 269 ? -1.928 -25.062 -0.45 1 98.38 269 SER A N 1
ATOM 2002 C CA . SER A 1 269 ? -0.637 -24.469 -0.792 1 98.38 269 SER A CA 1
ATOM 2003 C C . SER A 1 269 ? 0.362 -24.625 0.349 1 98.38 269 SER A C 1
ATOM 2005 O O . SER A 1 269 ? -0.027 -24.703 1.517 1 98.38 269 SER A O 1
ATOM 2007 N N . GLN A 1 270 ? 1.568 -24.641 0.023 1 97.06 270 GLN A N 1
ATOM 2008 C CA . GLN A 1 270 ? 2.66 -24.766 0.984 1 97.06 270 GLN A CA 1
ATOM 2009 C C . GLN A 1 270 ? 2.971 -23.406 1.624 1 97.06 270 GLN A C 1
ATOM 2011 O O . GLN A 1 270 ? 2.773 -22.359 1.004 1 97.06 270 GLN A O 1
ATOM 2016 N N . ILE A 1 271 ? 3.398 -23.391 2.883 1 97.06 271 ILE A N 1
ATOM 2017 C CA . ILE A 1 271 ? 4.012 -22.234 3.51 1 97.06 271 ILE A CA 1
ATOM 2018 C C . ILE A 1 271 ? 5.422 -22.031 2.961 1 97.06 271 ILE A C 1
ATOM 2020 O O . ILE A 1 271 ? 6.25 -22.938 3.012 1 97.06 271 ILE A O 1
ATOM 2024 N N . SER A 1 272 ? 5.648 -20.828 2.406 1 98.5 272 SER A N 1
ATOM 2025 C CA . SER A 1 272 ? 6.867 -20.734 1.604 1 98.5 272 SER A CA 1
ATOM 2026 C C . SER A 1 272 ? 7.516 -19.359 1.748 1 98.5 272 SER A C 1
ATOM 2028 O O . SER A 1 272 ? 6.914 -18.438 2.301 1 98.5 272 SER A O 1
ATOM 2030 N N . ASP A 1 273 ? 8.734 -19.281 1.303 1 98.69 273 ASP A N 1
ATOM 2031 C CA . ASP A 1 273 ? 9.531 -18.062 1.232 1 98.69 273 ASP A CA 1
ATOM 2032 C C . ASP A 1 273 ? 9.867 -17.703 -0.214 1 98.69 273 ASP A C 1
ATOM 2034 O O . ASP A 1 273 ? 10.117 -18.594 -1.032 1 98.69 273 ASP A O 1
ATOM 2038 N N . GLY A 1 274 ? 9.789 -16.406 -0.53 1 98.81 274 GLY A N 1
ATOM 2039 C CA . GLY A 1 274 ? 10.156 -15.984 -1.872 1 98.81 274 GLY A CA 1
ATOM 2040 C C . GLY A 1 274 ? 9.922 -14.5 -2.123 1 98.81 274 GLY A C 1
ATOM 2041 O O . GLY A 1 274 ? 9.414 -13.797 -1.254 1 98.81 274 GLY A O 1
ATOM 2042 N N . ALA A 1 275 ? 10.383 -14.023 -3.242 1 98.94 275 ALA A N 1
ATOM 2043 C CA . ALA A 1 275 ? 10.203 -12.648 -3.705 1 98.94 275 ALA A CA 1
ATOM 2044 C C . ALA A 1 275 ? 10.125 -12.594 -5.227 1 98.94 275 ALA A C 1
ATOM 2046 O O . ALA A 1 275 ? 10.484 -13.555 -5.91 1 98.94 275 ALA A O 1
ATOM 2047 N N . ALA A 1 276 ? 9.586 -11.539 -5.746 1 99 276 ALA A N 1
ATOM 2048 C CA . ALA A 1 276 ? 9.492 -11.297 -7.184 1 99 276 ALA A CA 1
ATOM 2049 C C . ALA A 1 276 ? 9.438 -9.805 -7.484 1 99 276 ALA A C 1
ATOM 2051 O O . ALA A 1 276 ? 9.086 -9 -6.617 1 99 276 ALA A O 1
ATOM 2052 N N . ALA A 1 277 ? 9.852 -9.383 -8.688 1 98.94 277 ALA A N 1
ATOM 2053 C CA . ALA A 1 277 ? 9.875 -7.977 -9.086 1 98.94 277 ALA A CA 1
ATOM 2054 C C . ALA A 1 277 ? 9.648 -7.828 -10.594 1 98.94 277 ALA A C 1
ATOM 2056 O O . ALA A 1 277 ? 10.156 -8.633 -11.383 1 98.94 277 ALA A O 1
ATOM 2057 N N . THR A 1 278 ? 8.898 -6.848 -11 1 99 278 THR A N 1
ATOM 2058 C CA . THR A 1 278 ? 8.578 -6.52 -12.383 1 99 278 THR A CA 1
ATOM 2059 C C . THR A 1 278 ? 8.914 -5.062 -12.688 1 99 278 THR A C 1
ATOM 2061 O O . THR A 1 278 ? 8.398 -4.152 -12.039 1 99 278 THR A O 1
ATOM 2064 N N . LEU A 1 279 ? 9.82 -4.797 -13.648 1 98.94 279 LEU A N 1
ATOM 2065 C CA . LEU A 1 279 ? 10.195 -3.459 -14.086 1 98.94 279 LEU A CA 1
ATOM 2066 C C . LEU A 1 279 ? 9.25 -2.949 -15.164 1 98.94 279 LEU A C 1
ATOM 2068 O O . LEU A 1 279 ? 9.047 -3.615 -16.188 1 98.94 279 LEU A O 1
ATOM 2072 N N . MET A 1 280 ? 8.695 -1.747 -14.945 1 98.94 280 MET A N 1
ATOM 2073 C CA . MET A 1 280 ? 7.672 -1.212 -15.844 1 98.94 280 MET A CA 1
ATOM 2074 C C . MET A 1 280 ? 7.992 0.227 -16.234 1 98.94 280 MET A C 1
ATOM 2076 O O . MET A 1 280 ? 8.617 0.96 -15.469 1 98.94 280 MET A O 1
ATOM 2080 N N . MET A 1 281 ? 7.566 0.627 -17.328 1 98.69 281 MET A N 1
ATOM 2081 C CA . MET A 1 281 ? 7.668 2.016 -17.766 1 98.69 281 MET A CA 1
ATOM 2082 C C . MET A 1 281 ? 6.691 2.301 -18.906 1 98.69 281 MET A C 1
ATOM 2084 O O . MET A 1 281 ? 6.035 1.388 -19.406 1 98.69 281 MET A O 1
ATOM 2088 N N . ARG A 1 282 ? 6.492 3.512 -19.203 1 97.19 282 ARG A N 1
ATOM 2089 C CA . ARG A 1 282 ? 5.711 3.881 -20.375 1 97.19 282 ARG A CA 1
ATOM 2090 C C . ARG A 1 282 ? 6.445 3.512 -21.672 1 97.19 282 ARG A C 1
ATOM 2092 O O . ARG A 1 282 ? 7.664 3.672 -21.75 1 97.19 282 ARG A O 1
ATOM 2099 N N . ARG A 1 283 ? 5.719 3.055 -22.719 1 97.62 283 ARG A N 1
ATOM 2100 C CA . ARG A 1 283 ? 6.363 2.666 -23.969 1 97.62 283 ARG A CA 1
ATOM 2101 C C . ARG A 1 283 ? 7.141 3.83 -24.578 1 97.62 283 ARG A C 1
ATOM 2103 O O . ARG A 1 283 ? 8.234 3.641 -25.109 1 97.62 283 ARG A O 1
ATOM 2110 N N . SER A 1 284 ? 6.555 5.023 -24.562 1 97.75 284 SER A N 1
ATOM 2111 C CA . SER A 1 284 ? 7.25 6.188 -25.109 1 97.75 284 SER A CA 1
ATOM 2112 C C . SER A 1 284 ? 8.57 6.434 -24.391 1 97.75 284 SER A C 1
ATOM 2114 O O . SER A 1 284 ? 9.555 6.836 -25.016 1 97.75 284 SER A O 1
ATOM 2116 N N . THR A 1 285 ? 8.578 6.199 -23.047 1 98.19 285 THR A N 1
ATOM 2117 C CA . THR A 1 285 ? 9.805 6.328 -22.281 1 98.19 285 THR A CA 1
ATOM 2118 C C . THR A 1 285 ? 10.836 5.289 -22.719 1 98.19 285 THR A C 1
ATOM 2120 O O . THR A 1 285 ? 12.008 5.609 -22.906 1 98.19 285 THR A O 1
ATOM 2123 N N . ALA A 1 286 ? 10.391 4.047 -22.891 1 98.56 286 ALA A N 1
ATOM 2124 C CA . ALA A 1 286 ? 11.281 2.998 -23.359 1 98.56 286 ALA A CA 1
ATOM 2125 C C . ALA A 1 286 ? 11.891 3.371 -24.719 1 98.56 286 ALA A C 1
ATOM 2127 O O . ALA A 1 286 ? 13.094 3.191 -24.938 1 98.56 286 ALA A O 1
ATOM 2128 N N . THR A 1 287 ? 11.062 3.891 -25.578 1 98.44 287 THR A N 1
ATOM 2129 C CA . THR A 1 287 ? 11.508 4.293 -26.906 1 98.44 287 THR A CA 1
ATOM 2130 C C . THR A 1 287 ? 12.539 5.418 -26.828 1 98.44 287 THR A C 1
ATOM 2132 O O . THR A 1 287 ? 13.594 5.355 -27.453 1 98.44 287 THR A O 1
ATOM 2135 N N . SER A 1 288 ? 12.234 6.41 -26.031 1 98.38 288 SER A N 1
ATOM 2136 C CA . SER A 1 288 ? 13.109 7.57 -25.906 1 98.38 288 SER A CA 1
ATOM 2137 C C . SER A 1 288 ? 14.461 7.18 -25.312 1 98.38 288 SER A C 1
ATOM 2139 O O . SER A 1 288 ? 15.477 7.809 -25.625 1 98.38 288 SER A O 1
ATOM 2141 N N . LEU A 1 289 ? 14.492 6.109 -24.547 1 98.44 289 LEU A N 1
ATOM 2142 C CA . LEU A 1 289 ? 15.719 5.676 -23.891 1 98.44 289 LEU A CA 1
ATOM 2143 C C . LEU A 1 289 ? 16.438 4.613 -24.719 1 98.44 289 LEU A C 1
ATOM 2145 O O . LEU A 1 289 ? 17.469 4.082 -24.297 1 98.44 289 LEU A O 1
ATOM 2149 N N . GLY A 1 290 ? 15.844 4.242 -25.875 1 98.38 290 GLY A N 1
ATOM 2150 C CA . GLY A 1 290 ? 16.438 3.227 -26.734 1 98.38 290 GLY A CA 1
ATOM 2151 C C . GLY A 1 290 ? 16.25 1.818 -26.188 1 98.38 290 GLY A C 1
ATOM 2152 O O . GLY A 1 290 ? 17.094 0.945 -26.438 1 98.38 290 GLY A O 1
ATOM 2153 N N . LEU A 1 291 ? 15.148 1.576 -25.438 1 98.62 291 LEU A N 1
ATOM 2154 C CA . LEU A 1 291 ? 14.945 0.295 -24.781 1 98.62 291 LEU A CA 1
ATOM 2155 C C . LEU A 1 291 ? 13.789 -0.47 -25.406 1 98.62 291 LEU A C 1
ATOM 2157 O O . LEU A 1 291 ? 13.281 -1.43 -24.812 1 98.62 291 LEU A O 1
ATOM 2161 N N . SER A 1 292 ? 13.383 -0.158 -26.562 1 98.31 292 SER A N 1
ATOM 2162 C CA . SER A 1 292 ? 12.203 -0.753 -27.188 1 98.31 292 SER A CA 1
ATOM 2163 C C . SER A 1 292 ? 12.398 -2.25 -27.422 1 98.31 292 SER A C 1
ATOM 2165 O O . SER A 1 292 ? 11.453 -3.029 -27.281 1 98.31 292 SER A O 1
ATOM 2167 N N . SER A 1 293 ? 13.609 -2.646 -27.734 1 97.94 293 SER A N 1
ATOM 2168 C CA . SER A 1 293 ? 13.883 -4.047 -28.047 1 97.94 293 SER A CA 1
ATOM 2169 C C . SER A 1 293 ? 13.859 -4.906 -26.781 1 97.94 293 SER A C 1
ATOM 2171 O O . SER A 1 293 ? 13.789 -6.133 -26.875 1 97.94 293 SER A O 1
ATOM 2173 N N . SER A 1 294 ? 13.852 -4.242 -25.594 1 98.19 294 SER A N 1
ATOM 2174 C CA . SER A 1 294 ? 13.891 -4.961 -24.328 1 98.19 294 SER A CA 1
ATOM 2175 C C . SER A 1 294 ? 12.477 -5.234 -23.812 1 98.19 294 SER A C 1
ATOM 2177 O O . SER A 1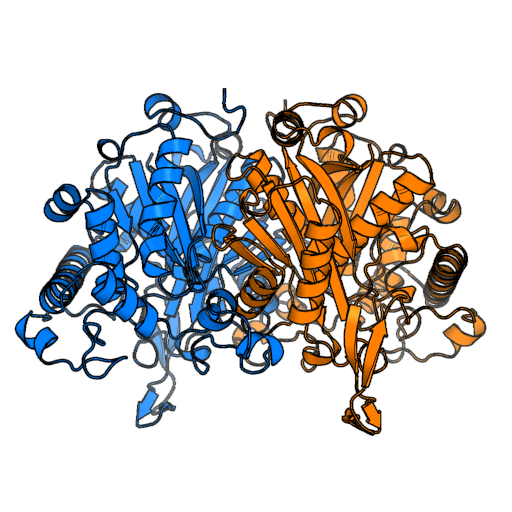 294 ? 12.305 -5.949 -22.812 1 98.19 294 SER A O 1
ATOM 2179 N N . ILE A 1 295 ? 11.477 -4.699 -24.516 1 98.75 295 ILE A N 1
ATOM 2180 C CA . ILE A 1 295 ? 10.102 -4.859 -24.047 1 98.75 295 ILE A CA 1
ATOM 2181 C C . ILE A 1 295 ? 9.664 -6.312 -24.219 1 98.75 295 ILE A C 1
ATOM 2183 O O . ILE A 1 295 ? 9.75 -6.863 -25.328 1 98.75 295 ILE A O 1
ATOM 2187 N N . ILE A 1 296 ? 9.133 -6.887 -23.078 1 98.75 296 ILE A N 1
ATOM 2188 C CA . ILE A 1 296 ? 8.742 -8.289 -23.188 1 98.75 296 ILE A CA 1
ATOM 2189 C C . ILE A 1 296 ? 7.227 -8.406 -23.094 1 98.75 296 ILE A C 1
ATOM 2191 O O . ILE A 1 296 ? 6.66 -9.461 -23.391 1 98.75 296 ILE A O 1
ATOM 2195 N N . GLY A 1 297 ? 6.566 -7.387 -22.641 1 98.75 297 GLY A N 1
ATOM 2196 C CA . GLY A 1 297 ? 5.121 -7.418 -22.484 1 98.75 297 GLY A CA 1
ATOM 2197 C C . GLY A 1 297 ? 4.543 -6.113 -21.969 1 98.75 297 GLY A C 1
ATOM 2198 O O . GLY A 1 297 ? 5.242 -5.098 -21.922 1 98.75 297 GLY A O 1
ATOM 2199 N N . LYS A 1 298 ? 3.275 -6.102 -21.672 1 98.56 298 LYS A N 1
ATOM 2200 C CA . LYS A 1 298 ? 2.635 -4.91 -21.125 1 98.56 298 LYS A CA 1
ATOM 2201 C C . LYS A 1 298 ? 1.486 -5.285 -20.203 1 98.56 298 LYS A C 1
ATOM 2203 O O . LYS A 1 298 ? 0.938 -6.387 -20.297 1 98.56 298 LYS A O 1
ATOM 2208 N N . TRP A 1 299 ? 1.206 -4.406 -19.281 1 98.62 299 TRP A N 1
ATOM 2209 C CA . TRP A 1 299 ? 0.055 -4.469 -18.391 1 98.62 299 TRP A CA 1
ATOM 2210 C C . TRP A 1 299 ? -1.205 -3.971 -19.078 1 98.62 299 TRP A C 1
ATOM 2212 O O . TRP A 1 299 ? -1.194 -2.912 -19.719 1 98.62 299 TRP A O 1
ATOM 2222 N N . ALA A 1 300 ? -2.303 -4.75 -18.953 1 98.06 300 ALA A N 1
ATOM 2223 C CA . ALA A 1 300 ? -3.5 -4.395 -19.719 1 98.06 300 ALA A CA 1
ATOM 2224 C C . ALA A 1 300 ? -4.68 -4.137 -18.781 1 98.06 300 ALA A C 1
ATOM 2226 O O . ALA A 1 300 ? -5.824 -4.051 -19.234 1 98.06 300 ALA A O 1
ATOM 2227 N N . GLY A 1 301 ? -4.445 -4.148 -17.484 1 97.44 301 GLY A N 1
ATOM 2228 C CA . GLY A 1 301 ? -5.5 -3.801 -16.547 1 97.44 301 GLY A CA 1
ATOM 2229 C C . GLY A 1 301 ? -5.594 -4.758 -15.375 1 97.44 301 GLY A C 1
ATOM 2230 O O . GLY A 1 301 ? -5.094 -5.879 -15.445 1 97.44 301 GLY A O 1
ATOM 2231 N N . THR A 1 302 ? -6.168 -4.305 -14.297 1 98.38 302 THR A N 1
ATOM 2232 C CA . THR A 1 302 ? -6.445 -5.098 -13.102 1 98.38 302 THR A CA 1
ATOM 2233 C C . THR A 1 302 ? -7.855 -4.824 -12.594 1 98.38 302 THR A C 1
ATOM 2235 O O . THR A 1 302 ? -8.375 -3.721 -12.75 1 98.38 302 THR A O 1
ATOM 2238 N N . ALA A 1 303 ? -8.453 -5.84 -12.039 1 98.44 303 ALA A N 1
ATOM 2239 C CA . ALA A 1 303 ? -9.758 -5.723 -11.383 1 98.44 303 ALA A CA 1
ATOM 2240 C C . ALA A 1 303 ? -9.727 -6.344 -9.992 1 98.44 303 ALA A C 1
ATOM 2242 O O . ALA A 1 303 ? -8.984 -7.297 -9.742 1 98.44 303 ALA A O 1
ATOM 2243 N N . ILE A 1 304 ? -10.477 -5.777 -9.117 1 98.62 304 ILE A N 1
ATOM 2244 C CA . ILE A 1 304 ? -10.633 -6.262 -7.75 1 98.62 304 ILE A CA 1
ATOM 2245 C C . ILE A 1 304 ? -12.109 -6.422 -7.418 1 98.62 304 ILE A C 1
ATOM 2247 O O . ILE A 1 304 ? -12.953 -5.688 -7.941 1 98.62 304 ILE A O 1
ATOM 2251 N N . ALA A 1 305 ? -12.43 -7.406 -6.625 1 98.44 305 ALA A N 1
ATOM 2252 C CA . ALA A 1 305 ? -13.805 -7.652 -6.184 1 98.44 305 ALA A CA 1
ATOM 2253 C C . ALA A 1 305 ? -13.836 -8.148 -4.742 1 98.44 305 ALA A C 1
ATOM 2255 O O . ALA A 1 305 ? -12.992 -8.953 -4.336 1 98.44 305 ALA A O 1
ATOM 2256 N N . GLY A 1 306 ? -14.812 -7.613 -3.975 1 98.31 306 GLY A N 1
ATOM 2257 C CA . GLY A 1 306 ? -15.016 -8.102 -2.619 1 98.31 306 GLY A CA 1
ATOM 2258 C C . GLY A 1 306 ? -16.031 -9.227 -2.539 1 98.31 306 GLY A C 1
ATOM 2259 O O . GLY A 1 306 ? -16.844 -9.406 -3.453 1 98.31 306 GLY A O 1
ATOM 2260 N N . CYS A 1 307 ? -15.945 -10.023 -1.562 1 98.38 307 CYS A N 1
ATOM 2261 C CA . CYS A 1 307 ? -16.922 -11.055 -1.207 1 98.38 307 CYS A CA 1
ATOM 2262 C C . CYS A 1 307 ? -16.906 -11.312 0.295 1 98.38 307 CYS A C 1
ATOM 2264 O O . CYS A 1 307 ? -16.219 -10.617 1.046 1 98.38 307 CYS A O 1
ATOM 2266 N N . ARG A 1 308 ? -17.734 -12.219 0.722 1 98.5 308 ARG A N 1
ATOM 2267 C CA . ARG A 1 308 ? -17.766 -12.531 2.145 1 98.5 308 ARG A CA 1
ATOM 2268 C C . ARG A 1 308 ? -16.469 -13.18 2.604 1 98.5 308 ARG A C 1
ATOM 2270 O O . ARG A 1 308 ? -15.898 -14.008 1.892 1 98.5 308 ARG A O 1
ATOM 2277 N N . PRO A 1 309 ? -15.984 -12.789 3.822 1 98.5 309 PRO A N 1
ATOM 2278 C CA . PRO A 1 309 ? -14.695 -13.289 4.305 1 98.5 309 PRO A CA 1
ATOM 2279 C C . PRO A 1 309 ? -14.672 -14.805 4.465 1 98.5 309 PRO A C 1
ATOM 2281 O O . PRO A 1 309 ? -13.633 -15.438 4.227 1 98.5 309 PRO A O 1
ATOM 2284 N N . ASP A 1 310 ? -15.734 -15.469 4.766 1 98.38 310 ASP A N 1
ATOM 2285 C CA . ASP A 1 310 ? -15.75 -16.891 5.094 1 98.38 310 ASP A CA 1
ATOM 2286 C C . ASP A 1 310 ? -15.703 -17.75 3.828 1 98.38 310 ASP A C 1
ATOM 2288 O O . ASP A 1 310 ? -15.602 -18.969 3.906 1 98.38 310 ASP A O 1
ATOM 2292 N N . GLU A 1 311 ? -15.797 -17.062 2.656 1 98.38 311 GLU A N 1
ATOM 2293 C CA . GLU A 1 311 ? -15.688 -17.797 1.392 1 98.38 311 GLU A CA 1
ATOM 2294 C C . GLU A 1 311 ? -14.742 -17.078 0.428 1 98.38 311 GLU A C 1
ATOM 2296 O O . GLU A 1 311 ? -14.984 -17.047 -0.78 1 98.38 311 GLU A O 1
ATOM 2301 N N . MET A 1 312 ? -13.766 -16.484 1.034 1 98.19 312 MET A N 1
ATOM 2302 C CA . MET A 1 312 ? -12.812 -15.688 0.267 1 98.19 312 MET A CA 1
ATOM 2303 C C . MET A 1 312 ? -12.32 -16.453 -0.953 1 98.19 312 MET A C 1
ATOM 2305 O O . MET A 1 312 ? -11.922 -15.852 -1.951 1 98.19 312 MET A O 1
ATOM 2309 N N . GLY A 1 313 ? -12.414 -17.781 -0.958 1 98.5 313 GLY A N 1
ATOM 2310 C CA . GLY A 1 313 ? -11.898 -18.641 -2.014 1 98.5 313 GLY A CA 1
ATOM 2311 C C . GLY A 1 313 ? -12.594 -18.422 -3.348 1 98.5 313 GLY A C 1
ATOM 2312 O O . GLY A 1 313 ? -12.062 -18.812 -4.395 1 98.5 313 GLY A O 1
ATOM 2313 N N . ILE A 1 314 ? -13.75 -17.766 -3.383 1 98.75 314 ILE A N 1
ATOM 2314 C CA . ILE A 1 314 ? -14.484 -17.594 -4.629 1 98.75 314 ILE A CA 1
ATOM 2315 C C . ILE A 1 314 ? -14 -16.328 -5.336 1 98.75 314 ILE A C 1
ATOM 2317 O O . ILE A 1 314 ? -14.492 -15.977 -6.414 1 98.75 314 ILE A O 1
ATOM 2321 N N . GLY A 1 315 ? -13.008 -15.633 -4.77 1 98.81 315 GLY A N 1
ATOM 2322 C CA . GLY A 1 315 ? -12.531 -14.336 -5.203 1 98.81 315 GLY A CA 1
ATOM 2323 C C . GLY A 1 315 ? -12.242 -14.266 -6.691 1 98.81 315 GLY A C 1
ATOM 2324 O O . GLY A 1 315 ? -12.742 -13.391 -7.391 1 98.81 315 GLY A O 1
ATOM 2325 N N . PRO A 1 316 ? -11.492 -15.18 -7.207 1 98.88 316 PRO A N 1
ATOM 2326 C CA . PRO A 1 316 ? -11.188 -15.156 -8.641 1 98.88 316 PRO A CA 1
ATOM 2327 C C . PRO A 1 316 ? -12.438 -15.227 -9.508 1 98.88 316 PRO A C 1
ATOM 2329 O O . PRO A 1 316 ? -12.5 -14.586 -10.562 1 98.88 316 PRO A O 1
ATOM 2332 N N . ALA A 1 317 ? -13.438 -15.984 -9.109 1 98.88 317 ALA A N 1
ATOM 2333 C CA . ALA A 1 317 ? -14.68 -16.141 -9.867 1 98.88 317 ALA A CA 1
ATOM 2334 C C . ALA A 1 317 ? -15.438 -14.812 -9.953 1 98.88 317 ALA A C 1
ATOM 2336 O O . ALA A 1 317 ? -16.281 -14.633 -10.836 1 98.88 317 ALA A O 1
ATOM 2337 N N . LEU A 1 318 ? -15.141 -13.93 -9.07 1 98.81 318 LEU A N 1
ATOM 2338 C CA . LEU A 1 318 ? -15.766 -12.617 -9.078 1 98.81 318 LEU A CA 1
ATOM 2339 C C . LEU A 1 318 ? -14.883 -11.594 -9.797 1 98.81 318 LEU A C 1
ATOM 2341 O O . LEU A 1 318 ? -15.375 -10.773 -10.562 1 98.81 318 LEU A O 1
ATOM 2345 N N . ALA A 1 319 ? -13.578 -11.633 -9.586 1 98.81 319 ALA A N 1
ATOM 2346 C CA . ALA A 1 319 ? -12.656 -10.633 -10.102 1 98.81 319 ALA A CA 1
ATOM 2347 C C . ALA A 1 319 ? -12.43 -10.805 -11.602 1 98.81 319 ALA A C 1
ATOM 2349 O O . ALA A 1 319 ? -12.312 -9.82 -12.336 1 98.81 319 ALA A O 1
ATOM 2350 N N . ILE A 1 320 ? -12.359 -12.031 -12.102 1 98.88 320 ILE A N 1
ATOM 2351 C CA . ILE A 1 320 ? -12.008 -12.312 -13.492 1 98.88 320 ILE A CA 1
ATOM 2352 C C . ILE A 1 320 ? -13.109 -11.797 -14.414 1 98.88 320 ILE A C 1
ATOM 2354 O O . ILE A 1 320 ? -12.828 -11.102 -15.398 1 98.88 320 ILE A O 1
ATOM 2358 N N . PRO A 1 321 ? -14.414 -12.125 -14.148 1 98.69 321 PRO A N 1
ATOM 2359 C CA . PRO A 1 321 ? -15.453 -11.562 -15.016 1 98.69 321 PRO A CA 1
ATOM 2360 C C . PRO A 1 321 ? -15.414 -10.039 -15.062 1 98.69 321 PRO A C 1
ATOM 2362 O O . PRO A 1 321 ? -15.648 -9.445 -16.125 1 98.69 321 PRO A O 1
ATOM 2365 N N . LYS A 1 322 ? -15.141 -9.43 -13.938 1 98.06 322 LYS A N 1
ATOM 2366 C CA . LYS A 1 322 ? -15.023 -7.973 -13.906 1 98.06 322 LYS A CA 1
ATOM 2367 C C . LYS A 1 322 ? -13.898 -7.492 -14.812 1 98.06 322 LYS A C 1
ATOM 2369 O O . LYS A 1 322 ? -14.047 -6.508 -15.539 1 98.06 322 LYS A O 1
ATOM 2374 N N . LEU A 1 323 ? -12.75 -8.172 -14.758 1 98.25 323 LEU A N 1
ATOM 2375 C CA . LEU A 1 323 ? -11.609 -7.84 -15.602 1 98.25 323 LEU A CA 1
ATOM 2376 C C . LEU A 1 323 ? -11.953 -8.008 -17.078 1 98.25 323 LEU A C 1
ATOM 2378 O O . LEU A 1 323 ? -11.602 -7.168 -17.906 1 98.25 323 LEU A O 1
ATOM 2382 N N . MET A 1 324 ? -12.609 -9.109 -17.406 1 97.88 324 MET A N 1
ATOM 2383 C CA . MET A 1 324 ? -13 -9.383 -18.781 1 97.88 324 MET A CA 1
ATOM 2384 C C . MET A 1 324 ? -13.938 -8.297 -19.312 1 97.88 324 MET A C 1
ATOM 2386 O O . MET A 1 324 ? -13.789 -7.848 -20.453 1 97.88 324 MET A O 1
ATOM 2390 N N . GLU A 1 325 ? -14.867 -7.926 -18.469 1 97.06 325 GLU A N 1
ATOM 2391 C CA . GLU A 1 325 ? -15.797 -6.863 -18.859 1 97.06 325 GLU A CA 1
ATOM 2392 C C . GLU A 1 325 ? -15.055 -5.547 -19.094 1 97.06 325 GLU A C 1
ATOM 2394 O O . GLU A 1 325 ? -15.32 -4.852 -20.062 1 97.06 325 GLU A O 1
ATOM 2399 N N . GLN A 1 326 ? -14.172 -5.223 -18.188 1 95.12 326 GLN A N 1
ATOM 2400 C CA . GLN A 1 326 ? -13.367 -4.012 -18.297 1 95.12 326 GLN A CA 1
ATOM 2401 C C . GLN A 1 326 ? -12.555 -4.016 -19.594 1 95.12 326 GLN A C 1
ATOM 2403 O O . GLN A 1 326 ? -12.445 -2.992 -20.266 1 95.12 326 GLN A O 1
ATOM 2408 N N . ALA A 1 327 ? -11.977 -5.137 -19.891 1 96.44 327 ALA A N 1
ATOM 2409 C CA . ALA A 1 327 ? -11.094 -5.273 -21.047 1 96.44 327 ALA A CA 1
ATOM 2410 C C . ALA A 1 327 ? -11.898 -5.434 -22.344 1 96.44 327 ALA A C 1
ATOM 2412 O O . ALA A 1 327 ? -11.375 -5.207 -23.438 1 96.44 327 ALA A O 1
ATOM 2413 N N . GLY A 1 328 ? -13.148 -5.875 -22.188 1 97.06 328 GLY A N 1
ATOM 2414 C CA . GLY A 1 328 ? -13.984 -6.109 -23.359 1 97.06 328 GLY A CA 1
ATOM 2415 C C . GLY A 1 328 ? -13.539 -7.297 -24.188 1 97.06 328 GLY A C 1
ATOM 2416 O O . GLY A 1 328 ? -13.516 -7.23 -25.422 1 97.06 328 GLY A O 1
ATOM 2417 N N . ILE A 1 329 ? -13.07 -8.344 -23.531 1 97.06 329 ILE A N 1
ATOM 2418 C CA . ILE A 1 329 ? -12.656 -9.539 -24.25 1 97.06 329 ILE A CA 1
ATOM 2419 C C . ILE A 1 329 ? -13.359 -10.766 -23.672 1 97.06 329 ILE A C 1
ATOM 2421 O O . ILE A 1 329 ? -13.938 -10.695 -22.578 1 97.06 329 ILE A O 1
ATOM 2425 N N . GLN A 1 330 ? -13.297 -11.805 -24.422 1 97.38 330 GLN A N 1
ATOM 2426 C CA . GLN A 1 330 ? -13.906 -13.07 -24.016 1 97.38 330 GLN A CA 1
ATOM 2427 C C . GLN A 1 330 ? -12.859 -14.023 -23.438 1 97.38 330 GLN A C 1
ATOM 2429 O O . GLN A 1 330 ? -11.672 -13.906 -23.734 1 97.38 330 GLN A O 1
ATOM 2434 N N . LYS A 1 331 ? -13.328 -14.906 -22.594 1 96.69 331 LYS A N 1
ATOM 2435 C CA . LYS A 1 331 ? -12.414 -15.82 -21.922 1 96.69 331 LYS A CA 1
ATOM 2436 C C . LYS A 1 331 ? -11.648 -16.672 -22.922 1 96.69 331 LYS A C 1
ATOM 2438 O O . LYS A 1 331 ? -10.5 -17.047 -22.672 1 96.69 331 LYS A O 1
ATOM 2443 N N . GLU A 1 332 ? -12.258 -16.938 -24.125 1 96.5 332 GLU A N 1
ATOM 2444 C CA . GLU A 1 332 ? -11.641 -17.75 -25.156 1 96.5 332 GLU A CA 1
ATOM 2445 C C . GLU A 1 332 ? -10.438 -17.047 -25.766 1 96.5 332 GLU A C 1
ATOM 2447 O O . GLU A 1 332 ? -9.625 -17.688 -26.453 1 96.5 332 GLU A O 1
ATOM 2452 N N . GLU A 1 333 ? -10.344 -15.781 -25.5 1 98.06 333 GLU A N 1
ATOM 2453 C CA . GLU A 1 333 ? -9.258 -14.992 -26.062 1 98.06 333 GLU A CA 1
ATOM 2454 C C . GLU A 1 333 ? -8.047 -14.969 -25.141 1 98.06 333 GLU A C 1
ATOM 2456 O O . GLU A 1 333 ? -6.996 -14.438 -25.484 1 98.06 333 GLU A O 1
ATOM 2461 N N . VAL A 1 334 ? -8.156 -15.57 -23.984 1 98.81 334 VAL A N 1
ATOM 2462 C CA . VAL A 1 334 ? -7.039 -15.695 -23.047 1 98.81 334 VAL A CA 1
ATOM 2463 C C . VAL A 1 334 ? -6.297 -17 -23.297 1 98.81 334 VAL A C 1
ATOM 2465 O O . VAL A 1 334 ? -6.91 -18.078 -23.359 1 98.81 334 VAL A O 1
ATOM 2468 N N . ASN A 1 335 ? -4.992 -16.922 -23.438 1 98.88 335 ASN A N 1
ATOM 2469 C CA . ASN A 1 335 ? -4.199 -18.094 -23.797 1 98.88 335 ASN A CA 1
ATOM 2470 C C . ASN A 1 335 ? -3.764 -18.875 -22.562 1 98.88 335 ASN A C 1
ATOM 2472 O O . ASN A 1 335 ? -3.723 -20.094 -22.578 1 98.88 335 ASN A O 1
ATOM 2476 N N . VAL A 1 336 ? -3.344 -18.125 -21.516 1 98.88 336 VAL A N 1
ATOM 2477 C CA . VAL A 1 336 ? -2.857 -18.781 -20.312 1 98.88 336 VAL A CA 1
ATOM 2478 C C . VAL A 1 336 ? -3.498 -18.125 -19.078 1 98.88 336 VAL A C 1
ATOM 2480 O O . VAL A 1 336 ? -3.57 -16.906 -18.984 1 98.88 336 VAL A O 1
ATOM 2483 N N . TRP A 1 337 ? -4.016 -18.984 -18.219 1 98.88 337 TRP A N 1
ATOM 2484 C CA . TRP A 1 337 ? -4.551 -18.562 -16.938 1 98.88 337 TRP A CA 1
ATOM 2485 C C . TRP A 1 337 ? -3.633 -19 -15.797 1 98.88 337 TRP A C 1
ATOM 2487 O O . TRP A 1 337 ? -3.271 -20.188 -15.703 1 98.88 337 TRP A O 1
ATOM 2497 N N . GLU A 1 338 ? -3.203 -18.078 -15.008 1 98.81 338 GLU A N 1
ATOM 2498 C CA . GLU A 1 338 ? -2.592 -18.375 -13.711 1 98.81 338 GLU A CA 1
ATOM 2499 C C . GLU A 1 338 ? -3.549 -18.078 -12.562 1 98.81 338 GLU A C 1
ATOM 2501 O O . GLU A 1 338 ? -3.646 -16.922 -12.125 1 98.81 338 GLU A O 1
ATOM 2506 N N . ILE A 1 339 ? -4.227 -19.062 -12.086 1 98.88 339 ILE A N 1
ATOM 2507 C CA . ILE A 1 339 ? -5.152 -18.922 -10.969 1 98.88 339 ILE A CA 1
ATOM 2508 C C . ILE A 1 339 ? -4.551 -19.578 -9.719 1 98.88 339 ILE A C 1
ATOM 2510 O O . ILE A 1 339 ? -4.352 -20.797 -9.688 1 98.88 339 ILE A O 1
ATOM 2514 N N . ASN A 1 340 ? -4.281 -18.797 -8.719 1 98.88 340 ASN A N 1
ATOM 2515 C CA . ASN A 1 340 ? -3.545 -19.25 -7.547 1 98.88 340 ASN A CA 1
ATOM 2516 C C . ASN A 1 340 ? -4.242 -20.438 -6.871 1 98.88 340 ASN A C 1
ATOM 2518 O O . ASN A 1 340 ? -5.457 -20.406 -6.668 1 98.88 340 ASN A O 1
ATOM 2522 N N . GLU A 1 341 ? -3.441 -21.391 -6.562 1 98.69 341 GLU A N 1
ATOM 2523 C CA . GLU A 1 341 ? -3.912 -22.594 -5.875 1 98.69 341 GLU A CA 1
ATOM 2524 C C . GLU A 1 341 ? -3.67 -22.5 -4.375 1 98.69 341 GLU A C 1
ATOM 2526 O O . GLU A 1 341 ? -3.021 -23.375 -3.791 1 98.69 341 GLU A O 1
ATOM 2531 N N . ALA A 1 342 ? -4.285 -21.469 -3.73 1 98.56 342 ALA A N 1
ATOM 2532 C CA . ALA A 1 342 ? -4.16 -21.422 -2.275 1 98.56 342 ALA A CA 1
ATOM 2533 C C . ALA A 1 342 ? -4.684 -22.703 -1.645 1 98.56 342 ALA A C 1
ATOM 2535 O O . ALA A 1 342 ? -4.109 -23.219 -0.675 1 98.56 342 ALA A O 1
ATOM 2536 N N . PHE A 1 343 ? -5.766 -23.156 -2.082 1 98.75 343 PHE A N 1
ATOM 2537 C CA . PHE A 1 343 ? -6.383 -24.438 -1.786 1 98.75 343 PHE A CA 1
ATOM 2538 C C . PHE A 1 343 ? -6.957 -25.078 -3.051 1 98.75 343 PHE A C 1
ATOM 2540 O O . PHE A 1 343 ? -7.414 -24.359 -3.949 1 98.75 343 PHE A O 1
ATOM 2547 N N . ALA A 1 344 ? -6.93 -26.391 -3.061 1 98.88 344 ALA A N 1
ATOM 2548 C CA . ALA A 1 344 ? -7.523 -27.078 -4.207 1 98.88 344 ALA A CA 1
ATOM 2549 C C . ALA A 1 344 ? -9.016 -26.766 -4.316 1 98.88 344 ALA A C 1
ATOM 2551 O O . ALA A 1 344 ? -9.547 -26.641 -5.422 1 98.88 344 ALA A O 1
ATOM 2552 N N . SER A 1 345 ? -9.688 -26.609 -3.18 1 98.69 345 SER A N 1
ATOM 2553 C CA . SER A 1 345 ? -11.125 -26.359 -3.162 1 98.69 345 SER A CA 1
ATOM 2554 C C . SER A 1 345 ? -11.469 -25.078 -3.914 1 98.69 345 SER A C 1
ATOM 2556 O O . SER A 1 345 ? -12.32 -25.094 -4.809 1 98.69 345 SER A O 1
ATOM 2558 N N . GLN A 1 346 ? -10.805 -24 -3.553 1 98.56 346 GLN A N 1
ATOM 2559 C CA . GLN A 1 346 ? -11.117 -22.719 -4.188 1 98.56 346 GLN A CA 1
ATOM 2560 C C . GLN A 1 346 ? -10.68 -22.703 -5.648 1 98.56 346 GLN A C 1
ATOM 2562 O O . GLN A 1 346 ? -11.352 -22.125 -6.5 1 98.56 346 GLN A O 1
ATOM 2567 N N . ALA A 1 347 ? -9.531 -23.328 -6.043 1 98.81 347 ALA A N 1
ATOM 2568 C CA . ALA A 1 347 ? -9.07 -23.359 -7.426 1 98.81 347 ALA A CA 1
ATOM 2569 C C . ALA A 1 347 ? -10.062 -24.109 -8.312 1 98.81 347 ALA A C 1
ATOM 2571 O O . ALA A 1 347 ? -10.406 -23.625 -9.398 1 98.81 347 ALA A O 1
ATOM 2572 N N . ILE A 1 348 ? -10.531 -25.266 -7.84 1 98.81 348 ILE A N 1
ATOM 2573 C CA . ILE A 1 348 ? -11.469 -26.094 -8.594 1 98.81 348 ILE A CA 1
ATOM 2574 C C . ILE A 1 348 ? -12.789 -25.344 -8.773 1 98.81 348 ILE A C 1
ATOM 2576 O O . ILE A 1 348 ? -13.328 -25.266 -9.883 1 98.81 348 ILE A O 1
ATOM 2580 N N . TYR A 1 349 ? -13.305 -24.797 -7.688 1 98.88 349 TYR A N 1
ATOM 2581 C CA . TYR A 1 349 ? -14.547 -24.031 -7.77 1 98.88 349 TYR A CA 1
ATOM 2582 C C . TYR A 1 349 ? -14.453 -22.938 -8.828 1 98.88 349 TYR A C 1
ATOM 2584 O O . TYR A 1 349 ? -15.344 -22.797 -9.664 1 98.88 349 TYR A O 1
ATOM 2592 N N . CYS A 1 350 ? -13.352 -22.125 -8.789 1 98.88 350 CYS A N 1
ATOM 2593 C CA . CYS A 1 350 ? -13.203 -20.984 -9.68 1 98.88 350 CYS A CA 1
ATOM 2594 C C . CYS A 1 350 ? -13.102 -21.422 -11.133 1 98.88 350 CYS A C 1
ATOM 2596 O O . CYS A 1 350 ? -13.719 -20.828 -12.016 1 98.88 350 CYS A O 1
ATOM 2598 N N . VAL A 1 351 ? -12.328 -22.484 -11.391 1 98.75 351 VAL A N 1
ATOM 2599 C CA . VAL A 1 351 ? -12.18 -22.984 -12.75 1 98.75 351 VAL A CA 1
ATOM 2600 C C . VAL A 1 351 ? -13.539 -23.453 -13.273 1 98.75 351 VAL A C 1
ATOM 2602 O O . VAL A 1 351 ? -13.898 -23.156 -14.414 1 98.75 351 VAL A O 1
ATOM 2605 N N . ARG A 1 352 ? -14.281 -24.141 -12.391 1 98.62 352 ARG A N 1
ATOM 2606 C CA . ARG A 1 352 ? -15.609 -24.625 -12.758 1 98.62 352 ARG A CA 1
ATOM 2607 C C . ARG A 1 352 ? -16.578 -23.469 -12.992 1 98.62 352 ARG A C 1
ATOM 2609 O O . ARG A 1 352 ? -17.234 -23.422 -14.039 1 98.62 352 ARG A O 1
ATOM 2616 N N . GLU A 1 353 ? -16.625 -22.578 -12.031 1 98.75 353 GLU A N 1
ATOM 2617 C CA . GLU A 1 353 ? -17.562 -21.469 -12.07 1 98.75 353 GLU A CA 1
ATOM 2618 C C . GLU A 1 353 ? -17.312 -20.578 -13.281 1 98.75 353 GLU A C 1
ATOM 2620 O O . GLU A 1 353 ? -18.266 -20.031 -13.867 1 98.75 353 GLU A O 1
ATOM 2625 N N . LEU A 1 354 ? -16.047 -20.469 -13.695 1 98.75 354 LEU A N 1
ATOM 2626 C CA . LEU A 1 354 ? -15.648 -19.594 -14.789 1 98.75 354 LEU A CA 1
ATOM 2627 C C . LEU A 1 354 ? -15.797 -20.297 -16.141 1 98.75 354 LEU A C 1
ATOM 2629 O O . LEU A 1 354 ? -15.586 -19.688 -17.188 1 98.75 354 LEU A O 1
ATOM 2633 N N . GLY A 1 355 ? -16.141 -21.562 -16.094 1 98.44 355 GLY A N 1
ATOM 2634 C CA . GLY A 1 355 ? -16.234 -22.328 -17.344 1 98.44 355 GLY A CA 1
ATOM 2635 C C . GLY A 1 355 ? -14.891 -22.578 -17.984 1 98.44 355 GLY A C 1
ATOM 2636 O O . GLY A 1 355 ? -14.781 -22.562 -19.219 1 98.44 355 GLY A O 1
ATOM 2637 N N . LEU A 1 356 ? -13.875 -22.859 -17.188 1 98.62 356 LEU A N 1
ATOM 2638 C CA . LEU A 1 356 ? -12.516 -23 -17.703 1 98.62 356 LEU A CA 1
ATOM 2639 C C . LEU A 1 356 ? -12.055 -24.453 -17.641 1 98.62 356 LEU A C 1
ATOM 2641 O O . LEU A 1 356 ? -10.859 -24.734 -17.75 1 98.62 356 LEU A O 1
ATOM 2645 N N . MET A 1 357 ? -12.984 -25.375 -17.469 1 97.56 357 MET A N 1
ATOM 2646 C CA . MET A 1 357 ? -12.617 -26.781 -17.375 1 97.56 357 MET A CA 1
ATOM 2647 C C . MET A 1 357 ? -11.914 -27.25 -18.641 1 97.56 357 MET A C 1
ATOM 2649 O O . MET A 1 357 ? -10.945 -28 -18.562 1 97.56 357 MET A O 1
ATOM 2653 N N . GLY A 1 358 ? -12.445 -26.859 -19.75 1 97.5 358 GLY A N 1
ATOM 2654 C CA . GLY A 1 358 ? -11.789 -27.203 -21 1 97.5 358 GLY A CA 1
ATOM 2655 C C . GLY A 1 358 ? -10.375 -26.672 -21.094 1 97.5 358 GLY A C 1
ATOM 2656 O O . GLY A 1 358 ? -9.461 -27.375 -21.531 1 97.5 358 GLY A O 1
ATOM 2657 N N . ALA A 1 359 ? -10.188 -25.406 -20.734 1 98.19 359 ALA A N 1
ATOM 2658 C CA . ALA A 1 359 ? -8.867 -24.797 -20.719 1 98.19 359 ALA A CA 1
ATOM 2659 C C . ALA A 1 359 ? -7.934 -25.531 -19.766 1 98.19 359 ALA A C 1
ATOM 2661 O O . ALA A 1 359 ? -6.746 -25.703 -20.047 1 98.19 359 ALA A O 1
ATOM 2662 N N . TYR A 1 360 ? -8.5 -25.953 -18.656 1 98 360 TYR A N 1
ATOM 2663 C CA . TYR A 1 360 ? -7.711 -26.703 -17.672 1 98 360 TYR A CA 1
ATOM 2664 C C . TYR A 1 360 ? -7.23 -28.031 -18.25 1 98 360 TYR A C 1
ATOM 2666 O O . TYR A 1 360 ? -6.062 -28.391 -18.078 1 98 360 TYR A O 1
ATOM 2674 N N . GLU A 1 361 ? -8.102 -28.734 -18.906 1 96.94 361 GLU A N 1
ATOM 2675 C CA . GLU A 1 361 ? -7.77 -30.031 -19.484 1 96.94 361 GLU A CA 1
ATOM 2676 C C . GLU A 1 361 ? -6.715 -29.891 -20.578 1 96.94 361 GLU A C 1
ATOM 2678 O O . GLU A 1 361 ? -5.879 -30.766 -20.75 1 96.94 361 GLU A O 1
ATOM 2683 N N . LYS A 1 362 ? -6.719 -28.719 -21.219 1 97.38 362 LYS A N 1
ATOM 2684 C CA . LYS A 1 362 ? -5.77 -28.469 -22.297 1 97.38 362 LYS A CA 1
ATOM 2685 C C . LYS A 1 362 ? -4.426 -27.984 -21.75 1 97.38 362 LYS A C 1
ATOM 2687 O O . LYS A 1 362 ? -3.451 -27.875 -22.5 1 97.38 362 LYS A O 1
ATOM 2692 N N . GLY A 1 363 ? -4.379 -27.734 -20.5 1 97.88 363 GLY A N 1
ATOM 2693 C CA . GLY A 1 363 ? -3.143 -27.266 -19.891 1 97.88 363 GLY A CA 1
ATOM 2694 C C . GLY A 1 363 ? -2.98 -25.766 -19.969 1 97.88 363 GLY A C 1
ATOM 2695 O O . GLY A 1 363 ? -1.862 -25.25 -19.875 1 97.88 363 GLY A O 1
ATOM 2696 N N . ASP A 1 364 ? -4.082 -25.031 -20.141 1 98.75 364 ASP A N 1
ATOM 2697 C CA . ASP A 1 364 ? -4.016 -23.578 -20.266 1 98.75 364 ASP A CA 1
ATOM 2698 C C . ASP A 1 364 ? -4.207 -22.891 -18.922 1 98.75 364 ASP A C 1
ATOM 2700 O O . ASP A 1 364 ? -3.977 -21.688 -18.797 1 98.75 364 ASP A O 1
ATOM 2704 N N . VAL A 1 365 ? -4.648 -23.641 -17.891 1 98.88 365 VAL A N 1
ATOM 2705 C CA . VAL A 1 365 ? -4.75 -23.109 -16.531 1 98.88 365 VAL A CA 1
ATOM 2706 C C . VAL A 1 365 ? -3.625 -23.688 -15.672 1 98.88 365 VAL A C 1
ATOM 2708 O O . VAL A 1 365 ? -3.529 -24.906 -15.5 1 98.88 365 VAL A O 1
ATOM 2711 N N . ASN A 1 366 ? -2.807 -22.828 -15.188 1 98.75 366 ASN A N 1
ATOM 2712 C CA . ASN A 1 366 ? -1.659 -23.203 -14.375 1 98.75 366 ASN A CA 1
ATOM 2713 C C . ASN A 1 366 ? -0.815 -24.281 -15.062 1 98.75 366 ASN A C 1
ATOM 2715 O O . ASN A 1 366 ? -0.592 -25.359 -14.508 1 98.75 366 ASN A O 1
ATOM 2719 N N . PRO A 1 367 ? -0.275 -23.906 -16.203 1 98.69 367 PRO A N 1
ATOM 2720 C CA . PRO A 1 367 ? 0.401 -24.906 -17.031 1 98.69 367 PRO A CA 1
ATOM 2721 C C . PRO A 1 367 ? 1.65 -25.484 -16.359 1 98.69 367 PRO A C 1
ATOM 2723 O O . PRO A 1 367 ? 2.076 -26.594 -16.688 1 98.69 367 PRO A O 1
ATOM 2726 N N . LYS A 1 368 ? 2.262 -24.781 -15.453 1 98.62 368 LYS A N 1
ATOM 2727 C CA . LYS A 1 368 ? 3.488 -25.219 -14.797 1 98.62 368 LYS A CA 1
ATOM 2728 C C . LYS A 1 368 ? 3.242 -25.531 -13.328 1 98.62 368 LYS A C 1
ATOM 2730 O O . LYS A 1 368 ? 4.152 -25.422 -12.5 1 98.62 368 LYS A O 1
ATOM 2735 N N . GLY A 1 369 ? 1.981 -25.812 -12.984 1 98.38 369 GLY A N 1
ATOM 2736 C CA . GLY A 1 369 ? 1.62 -26 -11.594 1 98.38 369 GLY A CA 1
ATOM 2737 C C . GLY A 1 369 ? 1.322 -24.703 -10.867 1 98.38 369 GLY A C 1
ATOM 2738 O O . GLY A 1 369 ? 1.533 -23.609 -11.414 1 98.38 369 GLY A O 1
ATOM 2739 N N . GLY A 1 370 ? 0.732 -24.859 -9.719 1 98.31 370 GLY A N 1
ATOM 2740 C CA . GLY A 1 370 ? 0.374 -23.703 -8.914 1 98.31 370 GLY A CA 1
ATOM 2741 C C . GLY A 1 370 ? 0.95 -23.75 -7.508 1 98.31 370 GLY A C 1
ATOM 2742 O O . GLY A 1 370 ? 1.987 -24.375 -7.281 1 98.31 370 GLY A O 1
ATOM 2743 N N . ALA A 1 371 ? 0.346 -23.062 -6.609 1 98.75 371 ALA A N 1
ATOM 2744 C CA . ALA A 1 371 ? 0.87 -22.828 -5.266 1 98.75 371 ALA A CA 1
ATOM 2745 C C . ALA A 1 371 ? 0.894 -24.125 -4.461 1 98.75 371 ALA A C 1
ATOM 2747 O O . ALA A 1 371 ? 1.65 -24.25 -3.492 1 98.75 371 ALA A O 1
ATOM 2748 N N . ILE A 1 372 ? 0.04 -25.062 -4.809 1 98.81 372 ILE A N 1
ATOM 2749 C CA . ILE A 1 372 ? 0.076 -26.359 -4.117 1 98.81 372 ILE A CA 1
ATOM 2750 C C . ILE A 1 372 ? 1.43 -27.016 -4.344 1 98.81 372 ILE A C 1
ATOM 2752 O O . ILE A 1 372 ? 1.985 -27.641 -3.43 1 98.81 372 ILE A O 1
ATOM 2756 N N . ALA A 1 373 ? 1.958 -26.891 -5.539 1 98.81 373 ALA A N 1
ATOM 2757 C CA . ALA A 1 373 ? 3.242 -27.5 -5.871 1 98.81 373 ALA A CA 1
ATOM 2758 C C . ALA A 1 373 ? 4.391 -26.531 -5.617 1 98.81 373 ALA A C 1
ATOM 2760 O O . ALA A 1 373 ? 5.445 -26.922 -5.109 1 98.81 373 ALA A O 1
ATOM 2761 N N . LEU A 1 374 ? 4.238 -25.266 -5.961 1 98.62 374 LEU A N 1
ATOM 2762 C CA . LEU A 1 374 ? 5.332 -24.312 -5.988 1 98.62 374 LEU A CA 1
ATOM 2763 C C . LEU A 1 374 ? 5.453 -23.578 -4.652 1 98.62 374 LEU A C 1
ATOM 2765 O O . LEU A 1 374 ? 6.539 -23.125 -4.285 1 98.62 374 LEU A O 1
ATOM 2769 N N . GLY A 1 375 ? 4.32 -23.422 -3.982 1 98.62 375 GLY A N 1
ATOM 2770 C CA . GLY A 1 375 ? 4.297 -22.656 -2.748 1 98.62 375 GLY A CA 1
ATOM 2771 C C . GLY A 1 375 ? 3.607 -21.312 -2.896 1 98.62 375 GLY A C 1
ATOM 2772 O O . GLY A 1 375 ? 3.289 -20.891 -4.008 1 98.62 375 GLY A O 1
ATOM 2773 N N . HIS A 1 376 ? 3.41 -20.703 -1.756 1 98.5 376 HIS A N 1
ATOM 2774 C CA . HIS A 1 376 ? 2.594 -19.484 -1.711 1 98.5 376 HIS A CA 1
ATOM 2775 C C . HIS A 1 376 ? 3.182 -18.469 -0.749 1 98.5 376 HIS A C 1
ATOM 2777 O O . HIS A 1 376 ? 2.57 -18.141 0.273 1 98.5 376 HIS A O 1
ATOM 2783 N N . PRO A 1 377 ? 4.383 -17.891 -1.082 1 98.75 377 PRO A N 1
ATOM 2784 C CA . PRO A 1 377 ? 4.797 -16.734 -0.287 1 98.75 377 PRO A CA 1
ATOM 2785 C C . PRO A 1 377 ? 3.846 -15.555 -0.433 1 98.75 377 PRO A C 1
ATOM 2787 O O . PRO A 1 377 ? 3.848 -14.883 -1.466 1 98.75 377 PRO A O 1
ATOM 2790 N N . LEU A 1 378 ? 3.049 -15.289 0.527 1 98.25 378 LEU A N 1
ATOM 2791 C CA . LEU A 1 378 ? 1.857 -14.445 0.466 1 98.25 378 LEU A CA 1
ATOM 2792 C C . LEU A 1 378 ? 2.143 -13.156 -0.292 1 98.25 378 LEU A C 1
ATOM 2794 O O . LEU A 1 378 ? 1.682 -12.977 -1.423 1 98.25 378 LEU A O 1
ATOM 2798 N N . GLY A 1 379 ? 3.043 -12.328 0.206 1 98.44 379 GLY A N 1
ATOM 2799 C CA . GLY A 1 379 ? 3.312 -11.016 -0.358 1 98.44 379 GLY A CA 1
ATOM 2800 C C . GLY A 1 379 ? 3.914 -11.078 -1.749 1 98.44 379 GLY A C 1
ATOM 2801 O O . GLY A 1 379 ? 3.793 -10.125 -2.525 1 98.44 379 GLY A O 1
ATOM 2802 N N . ALA A 1 380 ? 4.469 -12.234 -2.15 1 98.81 380 ALA A N 1
ATOM 2803 C CA . ALA A 1 380 ? 5.23 -12.336 -3.395 1 98.81 380 ALA A CA 1
ATOM 2804 C C . ALA A 1 380 ? 4.422 -13.047 -4.473 1 98.81 380 ALA A C 1
ATOM 2806 O O . ALA A 1 380 ? 4.738 -12.953 -5.66 1 98.81 380 ALA A O 1
ATOM 2807 N N . THR A 1 381 ? 3.377 -13.719 -4.094 1 98.81 381 THR A N 1
ATOM 2808 C CA . THR A 1 381 ? 2.711 -14.68 -4.973 1 98.81 381 THR A CA 1
ATOM 2809 C C . THR A 1 381 ? 2.211 -13.992 -6.242 1 98.81 381 THR A C 1
ATOM 2811 O O . THR A 1 381 ? 2.432 -14.484 -7.348 1 98.81 381 THR A O 1
ATOM 2814 N N . GLY A 1 382 ? 1.526 -12.844 -6.055 1 98.81 382 GLY A N 1
ATOM 2815 C CA . GLY A 1 382 ? 1.003 -12.156 -7.227 1 98.81 382 GLY A CA 1
ATOM 2816 C C . GLY A 1 382 ? 2.076 -11.789 -8.234 1 98.81 382 GLY A C 1
ATOM 2817 O O . GLY A 1 382 ? 1.892 -11.969 -9.438 1 98.81 382 GLY A O 1
ATOM 2818 N N . ALA A 1 383 ? 3.162 -11.289 -7.773 1 98.94 383 ALA A N 1
ATOM 2819 C CA . ALA A 1 383 ? 4.27 -10.906 -8.648 1 98.94 383 ALA A CA 1
ATOM 2820 C C . ALA A 1 383 ? 4.953 -12.133 -9.242 1 98.94 383 ALA A C 1
ATOM 2822 O O . ALA A 1 383 ? 5.348 -12.125 -10.406 1 98.94 383 ALA A O 1
ATOM 2823 N N . ARG A 1 384 ? 5.117 -13.156 -8.422 1 98.88 384 ARG A N 1
ATOM 2824 C CA . ARG A 1 384 ? 5.684 -14.414 -8.898 1 98.88 384 ARG A CA 1
ATOM 2825 C C . ARG A 1 384 ? 4.859 -14.984 -10.055 1 98.88 384 ARG A C 1
ATOM 2827 O O . ARG A 1 384 ? 5.418 -15.469 -11.039 1 98.88 384 ARG A O 1
ATOM 2834 N N . MET A 1 385 ? 3.545 -14.906 -9.922 1 98.88 385 MET A N 1
ATOM 2835 C CA . MET A 1 385 ? 2.658 -15.422 -10.969 1 98.88 385 MET A CA 1
ATOM 2836 C C . MET A 1 385 ? 2.811 -14.617 -12.258 1 98.88 385 MET A C 1
ATOM 2838 O O . MET A 1 385 ? 2.723 -15.172 -13.352 1 98.88 385 MET A O 1
ATOM 2842 N N . VAL A 1 386 ? 3.059 -13.312 -12.164 1 98.94 386 VAL A N 1
ATOM 2843 C CA . VAL A 1 386 ? 3.271 -12.477 -13.352 1 98.94 386 VAL A CA 1
ATOM 2844 C C . VAL A 1 386 ? 4.559 -12.906 -14.055 1 98.94 386 VAL A C 1
ATOM 2846 O O . VAL A 1 386 ? 4.582 -13.047 -15.281 1 98.94 386 VAL A O 1
ATOM 2849 N N . ALA A 1 387 ? 5.625 -13.125 -13.273 1 98.94 387 ALA A N 1
ATOM 2850 C CA . ALA A 1 387 ? 6.883 -13.594 -13.844 1 98.94 387 ALA A CA 1
ATOM 2851 C C . ALA A 1 387 ? 6.691 -14.922 -14.57 1 98.94 387 ALA A C 1
ATOM 2853 O O . ALA A 1 387 ? 7.164 -15.086 -15.703 1 98.94 387 ALA A O 1
ATOM 2854 N N . GLY A 1 388 ? 6.004 -15.82 -13.914 1 98.75 388 GLY A N 1
ATOM 2855 C CA . GLY A 1 388 ? 5.738 -17.109 -14.523 1 98.75 388 GLY A CA 1
ATOM 2856 C C . GLY A 1 388 ? 4.875 -17.031 -15.766 1 98.75 388 GLY A C 1
ATOM 2857 O O . GLY A 1 388 ? 5.113 -17.734 -16.75 1 98.75 388 GLY A O 1
ATOM 2858 N N . LEU A 1 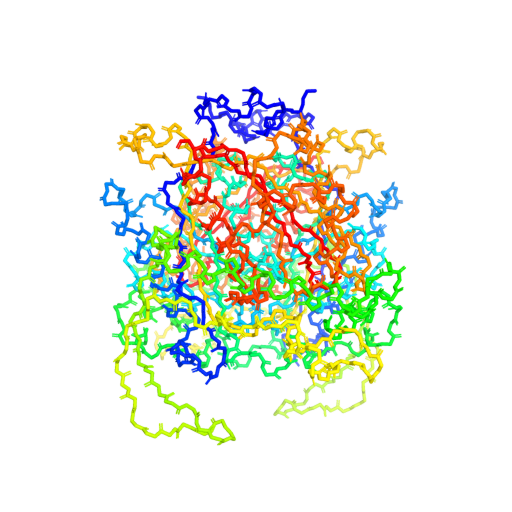389 ? 3.869 -16.172 -15.719 1 98.88 389 LEU A N 1
ATOM 2859 C CA . LEU A 1 389 ? 2.934 -16.016 -16.828 1 98.88 389 LEU A CA 1
ATOM 2860 C C . LEU A 1 389 ? 3.654 -15.539 -18.078 1 98.88 389 LEU A C 1
ATOM 2862 O O . LEU A 1 389 ? 3.451 -16.094 -19.172 1 98.88 389 LEU A O 1
ATOM 2866 N N . LEU A 1 390 ? 4.441 -14.5 -17.953 1 98.88 390 LEU A N 1
ATOM 2867 C CA . LEU A 1 390 ? 5.109 -13.922 -19.109 1 98.88 390 LEU A CA 1
ATOM 2868 C C . LEU A 1 390 ? 6.094 -14.914 -19.734 1 98.88 390 LEU A C 1
ATOM 2870 O O . LEU A 1 390 ? 6.188 -15.023 -20.953 1 98.88 390 LEU A O 1
ATOM 2874 N N . ALA A 1 391 ? 6.812 -15.625 -18.875 1 98.62 391 ALA A N 1
ATOM 2875 C CA . ALA A 1 391 ? 7.727 -16.656 -19.359 1 98.62 391 ALA A CA 1
ATOM 2876 C C . ALA A 1 391 ? 6.965 -17.75 -20.109 1 98.62 391 ALA A C 1
ATOM 2878 O O . ALA A 1 391 ? 7.43 -18.25 -21.141 1 98.62 391 ALA A O 1
ATOM 2879 N N . GLU A 1 392 ? 5.828 -18.141 -19.547 1 98.69 392 GLU A N 1
ATOM 2880 C CA . GLU A 1 392 ? 5.031 -19.203 -20.156 1 98.69 392 GLU A CA 1
ATOM 2881 C C . GLU A 1 392 ? 4.449 -18.75 -21.5 1 98.69 392 GLU A C 1
ATOM 2883 O O . GLU A 1 392 ? 4.434 -19.516 -22.469 1 98.69 392 GLU A O 1
ATOM 2888 N N . LEU A 1 393 ? 3.906 -17.547 -21.547 1 98.81 393 LEU A N 1
ATOM 2889 C CA . LEU A 1 393 ? 3.398 -17.016 -22.797 1 98.81 393 LEU A CA 1
ATOM 2890 C C . LEU A 1 393 ? 4.488 -17.016 -23.859 1 98.81 393 LEU A C 1
ATOM 2892 O O . LEU A 1 393 ? 4.23 -17.344 -25.031 1 98.81 393 LEU A O 1
ATOM 2896 N N . LYS A 1 394 ? 5.676 -16.641 -23.5 1 98.62 394 LYS A N 1
ATOM 2897 C CA . LYS A 1 394 ? 6.805 -16.672 -24.422 1 98.62 394 LYS A CA 1
ATOM 2898 C C . LYS A 1 394 ? 7.086 -18.078 -24.922 1 98.62 394 LYS A C 1
ATOM 2900 O O . LYS A 1 394 ? 7.223 -18.312 -26.125 1 98.62 394 LYS A O 1
ATOM 2905 N N . ARG A 1 395 ? 7.188 -19 -24.031 1 98.12 395 ARG A N 1
ATOM 2906 C CA . ARG A 1 395 ? 7.484 -20.391 -24.359 1 98.12 395 ARG A CA 1
ATOM 2907 C C . ARG A 1 395 ? 6.461 -20.938 -25.344 1 98.12 395 ARG A C 1
ATOM 2909 O O . ARG A 1 395 ? 6.809 -21.719 -26.25 1 98.12 395 ARG A O 1
ATOM 2916 N N . ARG A 1 396 ? 5.211 -20.5 -25.219 1 98.06 396 ARG A N 1
ATOM 2917 C CA . ARG A 1 396 ? 4.113 -21.031 -26.016 1 98.06 396 ARG A CA 1
ATOM 2918 C C . ARG A 1 396 ? 3.85 -20.156 -27.25 1 98.06 396 ARG A C 1
ATOM 2920 O O . ARG A 1 396 ? 2.959 -20.453 -28.047 1 98.06 396 ARG A O 1
ATOM 2927 N N . ASP A 1 397 ? 4.543 -19.141 -27.375 1 98.31 397 ASP A N 1
ATOM 2928 C CA . ASP A 1 397 ? 4.344 -18.172 -28.453 1 98.31 397 ASP A CA 1
ATOM 2929 C C . ASP A 1 397 ? 2.896 -17.688 -28.484 1 98.31 397 ASP A C 1
ATOM 2931 O O . ASP A 1 397 ? 2.24 -17.75 -29.531 1 98.31 397 ASP A O 1
ATOM 2935 N N . GLN A 1 398 ? 2.367 -17.359 -27.281 1 98.56 398 GLN A N 1
ATOM 2936 C CA . GLN A 1 398 ? 1.033 -16.797 -27.094 1 98.56 398 GLN A CA 1
ATOM 2937 C C . GLN A 1 398 ? 1.106 -15.398 -26.5 1 98.56 398 GLN A C 1
ATOM 2939 O O . GLN A 1 398 ? 2.182 -14.938 -26.109 1 98.56 398 GLN A O 1
ATOM 2944 N N . GLN A 1 399 ? -0.013 -14.703 -26.438 1 98.56 399 GLN A N 1
ATOM 2945 C CA . GLN A 1 399 ? 0.111 -13.281 -26.156 1 98.56 399 GLN A CA 1
ATOM 2946 C C . GLN A 1 399 ? -0.666 -12.906 -24.891 1 98.56 399 GLN A C 1
ATOM 2948 O O . GLN A 1 399 ? -0.145 -12.211 -24.016 1 98.56 399 GLN A O 1
ATOM 2953 N N . VAL A 1 400 ? -1.87 -13.398 -24.703 1 98.88 400 VAL A N 1
ATOM 2954 C CA . VAL A 1 400 ? -2.756 -12.852 -23.672 1 98.88 400 VAL A CA 1
ATOM 2955 C C . VAL A 1 400 ? -2.787 -13.789 -22.469 1 98.88 400 VAL A C 1
ATOM 2957 O O . VAL A 1 400 ? -3.053 -14.984 -22.609 1 98.88 400 VAL A O 1
ATOM 2960 N N . GLY A 1 401 ? -2.506 -13.273 -21.297 1 98.88 401 GLY A N 1
ATOM 2961 C CA . GLY A 1 401 ? -2.572 -14.039 -20.062 1 98.88 401 GLY A CA 1
ATOM 2962 C C . GLY A 1 401 ? -3.258 -13.289 -18.938 1 98.88 401 GLY A C 1
ATOM 2963 O O . GLY A 1 401 ? -3.283 -12.055 -18.922 1 98.88 401 GLY A O 1
ATOM 2964 N N . VAL A 1 402 ? -3.834 -14.039 -18.016 1 98.94 402 VAL A N 1
ATOM 2965 C CA . VAL A 1 402 ? -4.5 -13.477 -16.844 1 98.94 402 VAL A CA 1
ATOM 2966 C C . VAL A 1 402 ? -3.973 -14.141 -15.578 1 98.94 402 VAL A C 1
ATOM 2968 O O . VAL A 1 402 ? -3.797 -15.359 -15.531 1 98.94 402 VAL A O 1
ATOM 2971 N N . VAL A 1 403 ? -3.633 -13.32 -14.594 1 98.88 403 VAL A N 1
ATOM 2972 C CA . VAL A 1 403 ? -3.285 -13.773 -13.25 1 98.88 403 VAL A CA 1
ATOM 2973 C C . VAL A 1 403 ? -4.422 -13.445 -12.281 1 98.88 403 VAL A C 1
ATOM 2975 O O . VAL A 1 403 ? -5.016 -12.367 -12.359 1 98.88 403 VAL A O 1
ATOM 2978 N N . SER A 1 404 ? -4.777 -14.391 -11.375 1 98.94 404 SER A N 1
ATOM 2979 C CA . SER A 1 404 ? -5.828 -14.109 -10.398 1 98.94 404 SER A CA 1
ATOM 2980 C C . SER A 1 404 ? -5.625 -14.922 -9.125 1 98.94 404 SER A C 1
ATOM 2982 O O . SER A 1 404 ? -4.969 -15.961 -9.141 1 98.94 404 SER A O 1
ATOM 2984 N N . MET A 1 405 ? -6.125 -14.398 -8.055 1 98.88 405 MET A N 1
ATOM 2985 C CA . MET A 1 405 ? -6.051 -15.094 -6.773 1 98.88 405 MET A CA 1
ATOM 2986 C C . MET A 1 405 ? -7.164 -14.633 -5.84 1 98.88 405 MET A C 1
ATOM 2988 O O . MET A 1 405 ? -7.691 -13.523 -5.992 1 98.88 405 MET A O 1
ATOM 2992 N N . CYS A 1 406 ? -7.523 -15.578 -4.977 1 98.81 406 CYS A N 1
ATOM 2993 C CA . CYS A 1 406 ? -8.383 -15.203 -3.854 1 98.81 406 CYS A CA 1
ATOM 2994 C C . CYS A 1 406 ? -7.586 -14.461 -2.785 1 98.81 406 CYS A C 1
ATOM 2996 O O . CYS A 1 406 ? -6.355 -14.477 -2.797 1 98.81 406 CYS A O 1
ATOM 2998 N N . ILE A 1 407 ? -8.289 -13.695 -1.988 1 98.75 407 ILE A N 1
ATOM 2999 C CA . ILE A 1 407 ? -7.633 -12.828 -1.011 1 98.75 407 ILE A CA 1
ATOM 3000 C C . ILE A 1 407 ? -8.258 -13.039 0.365 1 98.75 407 ILE A C 1
ATOM 3002 O O . ILE A 1 407 ? -9.477 -12.945 0.518 1 98.75 407 ILE A O 1
ATOM 3006 N N . GLY A 1 408 ? -7.371 -13.266 1.361 1 97.31 408 GLY A N 1
ATOM 3007 C CA . GLY A 1 408 ? -7.84 -13.344 2.736 1 97.31 408 GLY A CA 1
ATOM 3008 C C . GLY A 1 408 ? -8.727 -12.18 3.127 1 97.31 408 GLY A C 1
ATOM 3009 O O . GLY A 1 408 ? -8.492 -11.047 2.707 1 97.31 408 GLY A O 1
ATOM 3010 N N . THR A 1 409 ? -9.664 -12.367 3.938 1 97.38 409 THR A N 1
ATOM 3011 C CA . THR A 1 409 ? -10.641 -11.422 4.465 1 97.38 409 THR A CA 1
ATOM 3012 C C . THR A 1 409 ? -11.766 -11.188 3.463 1 97.38 409 THR A C 1
ATOM 3014 O O . THR A 1 409 ? -12.672 -10.391 3.711 1 97.38 409 THR A O 1
ATOM 3017 N N . GLY A 1 410 ? -11.781 -11.797 2.312 1 98.44 410 GLY A N 1
ATOM 3018 C CA . GLY A 1 410 ? -12.938 -11.797 1.436 1 98.44 410 GLY A CA 1
ATOM 3019 C C . GLY A 1 410 ? -12.789 -10.867 0.247 1 98.44 410 GLY A C 1
ATOM 3020 O O . GLY A 1 410 ? -13.547 -9.898 0.112 1 98.44 410 GLY A O 1
ATOM 3021 N N . MET A 1 411 ? -11.852 -11.18 -0.726 1 98.69 411 MET A N 1
ATOM 3022 C CA . MET A 1 411 ? -11.672 -10.43 -1.965 1 98.69 411 MET A CA 1
ATOM 3023 C C . MET A 1 411 ? -11.078 -11.312 -3.055 1 98.69 411 MET A C 1
ATOM 3025 O O . MET A 1 411 ? -10.633 -12.43 -2.779 1 98.69 411 MET A O 1
ATOM 3029 N N . GLY A 1 412 ? -11.133 -10.883 -4.242 1 98.81 412 GLY A N 1
ATOM 3030 C CA . GLY A 1 412 ? -10.398 -11.422 -5.375 1 98.81 412 GLY A CA 1
ATOM 3031 C C . GLY A 1 412 ? -9.75 -10.344 -6.227 1 98.81 412 GLY A C 1
ATOM 3032 O O . GLY A 1 412 ? -10.211 -9.195 -6.246 1 98.81 412 GLY A O 1
ATOM 3033 N N . MET A 1 413 ? -8.688 -10.695 -6.832 1 98.94 413 MET A N 1
ATOM 3034 C CA . MET A 1 413 ? -7.984 -9.781 -7.734 1 98.94 413 MET A CA 1
ATOM 3035 C C . MET A 1 413 ? -7.551 -10.508 -9.008 1 98.94 413 MET A C 1
ATOM 3037 O O . MET A 1 413 ? -7.273 -11.703 -8.977 1 98.94 413 MET A O 1
ATOM 3041 N N . ALA A 1 414 ? -7.613 -9.82 -10.125 1 98.94 414 ALA A N 1
ATOM 3042 C CA . ALA A 1 414 ? -7.195 -10.359 -11.414 1 98.94 414 ALA A CA 1
ATOM 3043 C C . ALA A 1 414 ? -6.465 -9.305 -12.242 1 98.94 414 ALA A C 1
ATOM 3045 O O . ALA A 1 414 ? -6.824 -8.125 -12.211 1 98.94 414 ALA A O 1
ATOM 3046 N N . GLY A 1 415 ? -5.402 -9.672 -12.898 1 98.81 415 GLY A N 1
ATOM 3047 C CA . GLY A 1 415 ? -4.648 -8.82 -13.805 1 98.81 415 GLY A CA 1
ATOM 3048 C C . GLY A 1 415 ? -4.426 -9.445 -15.172 1 98.81 415 GLY A C 1
ATOM 3049 O O . GLY A 1 415 ? -4.203 -10.648 -15.281 1 98.81 415 GLY A O 1
ATOM 3050 N N . MET A 1 416 ? -4.516 -8.633 -16.203 1 98.81 416 MET A N 1
ATOM 3051 C CA . MET A 1 416 ? -4.281 -9.07 -17.578 1 98.81 416 MET A CA 1
ATOM 3052 C C . MET A 1 416 ? -2.953 -8.539 -18.094 1 98.81 416 MET A C 1
ATOM 3054 O O . MET A 1 416 ? -2.619 -7.371 -17.875 1 98.81 416 MET A O 1
ATOM 3058 N N . PHE A 1 417 ? -2.229 -9.383 -18.75 1 98.88 417 PHE A N 1
ATOM 3059 C CA . PHE A 1 417 ? -0.938 -9.055 -19.328 1 98.88 417 PHE A CA 1
ATOM 3060 C C . PHE A 1 417 ? -0.845 -9.578 -20.766 1 98.88 417 PHE A C 1
ATOM 3062 O O . PHE A 1 417 ? -1.457 -10.594 -21.094 1 98.88 417 PHE A O 1
ATOM 3069 N N . VAL A 1 418 ? -0.083 -8.852 -21.547 1 98.75 418 VAL A N 1
ATOM 3070 C CA . VAL A 1 418 ? 0.137 -9.211 -22.938 1 98.75 418 VAL A CA 1
ATOM 3071 C C . VAL A 1 418 ? 1.631 -9.391 -23.203 1 98.75 418 VAL A C 1
ATOM 3073 O O . VAL A 1 418 ? 2.424 -8.484 -22.922 1 98.75 418 VAL A O 1
ATOM 3076 N N . ARG A 1 419 ? 2.006 -10.508 -23.656 1 98.5 419 ARG A N 1
ATOM 3077 C CA . ARG A 1 419 ? 3.379 -10.727 -24.109 1 98.5 419 ARG A CA 1
ATOM 3078 C C . ARG A 1 419 ? 3.615 -10.07 -25.469 1 98.5 419 ARG A C 1
ATOM 3080 O O . ARG A 1 419 ? 2.748 -10.109 -26.344 1 98.5 419 ARG A O 1
ATOM 3087 N N . GLU A 1 420 ? 4.77 -9.508 -25.562 1 97.5 420 GLU A N 1
ATOM 3088 C CA . GLU A 1 420 ? 5.156 -8.93 -26.859 1 97.5 420 GLU A CA 1
ATOM 3089 C C . GLU A 1 420 ? 6.355 -9.664 -27.453 1 97.5 420 GLU A C 1
ATOM 3091 O O . GLU A 1 420 ? 7.195 -10.188 -26.719 1 97.5 420 GLU A O 1
ATOM 3096 N N . MET B 1 1 ? 2.389 16.531 -25.266 1 27.45 1 MET B N 1
ATOM 3097 C CA . MET B 1 1 ? 1.094 16.75 -24.625 1 27.45 1 MET B CA 1
ATOM 3098 C C . MET B 1 1 ? 0.772 15.625 -23.641 1 27.45 1 MET B C 1
ATOM 3100 O O . MET B 1 1 ? 0.854 14.445 -24 1 27.45 1 MET B O 1
ATOM 3104 N N . SER B 1 2 ? 1.068 15.844 -22.453 1 37.75 2 SER B N 1
ATOM 3105 C CA . SER B 1 2 ? 0.96 14.875 -21.375 1 37.75 2 SER B CA 1
ATOM 3106 C C . SER B 1 2 ? -0.385 14.156 -21.406 1 37.75 2 SER B C 1
ATOM 3108 O O . SER B 1 2 ? -1.436 14.789 -21.297 1 37.75 2 SER B O 1
ATOM 3110 N N . THR B 1 3 ? -0.573 13.242 -22.266 1 44.66 3 THR B N 1
ATOM 3111 C CA . THR B 1 3 ? -1.777 12.445 -22.469 1 44.66 3 THR B CA 1
ATOM 3112 C C . THR B 1 3 ? -2.236 11.828 -21.141 1 44.66 3 THR B C 1
ATOM 3114 O O . THR B 1 3 ? -3.158 11.008 -21.125 1 44.66 3 THR B O 1
ATOM 3117 N N . GLY B 1 4 ? -1.666 12.289 -20.016 1 57.34 4 GLY B N 1
ATOM 3118 C CA . GLY B 1 4 ? -2.189 11.617 -18.828 1 57.34 4 GLY B CA 1
ATOM 3119 C C . GLY B 1 4 ? -3.402 12.312 -18.234 1 57.34 4 GLY B C 1
ATOM 3120 O O . GLY B 1 4 ? -3.828 13.359 -18.734 1 57.34 4 GLY B O 1
ATOM 3121 N N . PRO B 1 5 ? -4.16 11.648 -17.453 1 66.88 5 PRO B N 1
ATOM 3122 C CA . PRO B 1 5 ? -5.367 12.195 -16.828 1 66.88 5 PRO B CA 1
ATOM 3123 C C . PRO B 1 5 ? -5.094 13.469 -16.031 1 66.88 5 PRO B C 1
ATOM 3125 O O . PRO B 1 5 ? -6.027 14.188 -15.68 1 66.88 5 PRO B O 1
ATOM 3128 N N . LEU B 1 6 ? -3.803 13.766 -15.906 1 80.56 6 LEU B N 1
ATOM 3129 C CA . LEU B 1 6 ? -3.488 14.961 -15.133 1 80.56 6 LEU B CA 1
ATOM 3130 C C . LEU B 1 6 ? -3.426 16.188 -16.047 1 80.56 6 LEU B C 1
ATOM 3132 O O . LEU B 1 6 ? -2.738 16.172 -17.062 1 80.56 6 LEU B O 1
ATOM 3136 N N . ARG B 1 7 ? -4.082 17.188 -15.633 1 89.25 7 ARG B N 1
ATOM 3137 C CA . ARG B 1 7 ? -4.203 18.406 -16.406 1 89.25 7 ARG B CA 1
ATOM 3138 C C . ARG B 1 7 ? -3.053 19.359 -16.109 1 89.25 7 ARG B C 1
ATOM 3140 O O . ARG B 1 7 ? -2.512 19.359 -15.008 1 89.25 7 ARG B O 1
ATOM 3147 N N . ARG B 1 8 ? -2.752 20.188 -17.125 1 94.31 8 ARG B N 1
ATOM 3148 C CA . ARG B 1 8 ? -1.659 21.141 -16.984 1 94.31 8 ARG B CA 1
ATOM 3149 C C . ARG B 1 8 ? -2.156 22.578 -17.156 1 94.31 8 ARG B C 1
ATOM 3151 O O . ARG B 1 8 ? -2.951 22.859 -18.047 1 94.31 8 ARG B O 1
ATOM 3158 N N . GLY B 1 9 ? -1.689 23.391 -16.25 1 97.12 9 GLY B N 1
ATOM 3159 C CA . GLY B 1 9 ? -2.119 24.781 -16.25 1 97.12 9 GLY B CA 1
ATOM 3160 C C . GLY B 1 9 ? -3.305 25.047 -15.336 1 97.12 9 GLY B C 1
ATOM 3161 O O . GLY B 1 9 ? -4.23 24.234 -15.266 1 97.12 9 GLY B O 1
ATOM 3162 N N . LEU B 1 10 ? -3.279 26.172 -14.719 1 97.06 10 LEU B N 1
ATOM 3163 C CA . LEU B 1 10 ? -4.266 26.484 -13.695 1 97.06 10 LEU B CA 1
ATOM 3164 C C . LEU B 1 10 ? -5.676 26.484 -14.273 1 97.06 10 LEU B C 1
ATOM 3166 O O . LEU B 1 10 ? -6.598 25.922 -13.672 1 97.06 10 LEU B O 1
ATOM 3170 N N . SER B 1 11 ? -5.809 27.094 -15.43 1 97.19 11 SER B N 1
ATOM 3171 C CA . SER B 1 11 ? -7.133 27.188 -16.047 1 97.19 11 SER B CA 1
ATOM 3172 C C . SER B 1 11 ? -7.711 25.797 -16.312 1 97.19 11 SER B C 1
ATOM 3174 O O . SER B 1 11 ? -8.898 25.562 -16.078 1 97.19 11 SER B O 1
ATOM 3176 N N . GLN B 1 12 ? -6.863 24.875 -16.781 1 96.5 12 GLN B N 1
ATOM 3177 C CA . GLN B 1 12 ? -7.305 23.516 -17.062 1 96.5 12 GLN B CA 1
ATOM 3178 C C . GLN B 1 12 ? -7.578 22.734 -15.781 1 96.5 12 GLN B C 1
ATOM 3180 O O . GLN B 1 12 ? -8.508 21.922 -15.727 1 96.5 12 GLN B O 1
ATOM 3185 N N . ILE B 1 13 ? -6.82 22.953 -14.789 1 97.12 13 ILE B N 1
ATOM 3186 C CA . ILE B 1 13 ? -6.957 22.281 -13.508 1 97.12 13 ILE B CA 1
ATOM 3187 C C . ILE B 1 13 ? -8.258 22.703 -12.828 1 97.12 13 ILE B C 1
ATOM 3189 O O . ILE B 1 13 ? -8.93 21.891 -12.195 1 97.12 13 ILE B O 1
ATOM 3193 N N . LEU B 1 14 ? -8.625 23.969 -13.031 1 97.69 14 LEU B N 1
ATOM 3194 C CA . LEU B 1 14 ? -9.805 24.5 -12.359 1 97.69 14 LEU B CA 1
ATOM 3195 C C . LEU B 1 14 ? -11.078 24.141 -13.133 1 97.69 14 LEU B C 1
ATOM 3197 O O . LEU B 1 14 ? -12.172 24.172 -12.57 1 97.69 14 LEU B O 1
ATOM 3201 N N . LYS B 1 15 ? -10.938 23.859 -14.383 1 96.88 15 LYS B N 1
ATOM 3202 C CA . LYS B 1 15 ? -12.094 23.5 -15.195 1 96.88 15 LYS B CA 1
ATOM 3203 C C . LYS B 1 15 ? -12.68 22.156 -14.75 1 96.88 15 LYS B C 1
ATOM 3205 O O . LYS B 1 15 ? -11.938 21.219 -14.438 1 96.88 15 LYS B O 1
ATOM 3210 N N . LYS B 1 16 ? -14 22.109 -14.727 1 96.94 16 LYS B N 1
ATOM 3211 C CA . LYS B 1 16 ? -14.672 20.859 -14.367 1 96.94 16 LYS B CA 1
ATOM 3212 C C . LYS B 1 16 ? -14.758 19.922 -15.562 1 96.94 16 LYS B C 1
ATOM 3214 O O . LYS B 1 16 ? -15.047 20.344 -16.672 1 96.94 16 LYS B O 1
ATOM 3219 N N . ASP B 1 17 ? -14.406 18.75 -15.375 1 95.94 17 ASP B N 1
ATOM 3220 C CA . ASP B 1 17 ? -14.422 17.719 -16.406 1 95.94 17 ASP B CA 1
ATOM 3221 C C . ASP B 1 17 ? -14.992 16.406 -15.875 1 95.94 17 ASP B C 1
ATOM 3223 O O . ASP B 1 17 ? -14.734 16.047 -14.727 1 95.94 17 ASP B O 1
ATOM 3227 N N . PRO B 1 18 ? -15.758 15.656 -16.688 1 95.81 18 PRO B N 1
ATOM 3228 C CA . PRO B 1 18 ? -16.344 14.391 -16.25 1 95.81 18 PRO B CA 1
ATOM 3229 C C . PRO B 1 18 ? -15.312 13.398 -15.742 1 95.81 18 PRO B C 1
ATOM 3231 O O . PRO B 1 18 ? -15.625 12.531 -14.914 1 95.81 18 PRO B O 1
ATOM 3234 N N . SER B 1 19 ? -14.07 13.477 -16.125 1 94.81 19 SER B N 1
ATOM 3235 C CA . SER B 1 19 ? -13.039 12.508 -15.766 1 94.81 19 SER B CA 1
ATOM 3236 C C . SER B 1 19 ? -12.32 12.914 -14.484 1 94.81 19 SER B C 1
ATOM 3238 O O . SER B 1 19 ? -11.469 12.18 -13.984 1 94.81 19 SER B O 1
ATOM 3240 N N . ASP B 1 20 ? -12.711 14.047 -13.898 1 96.88 20 ASP B N 1
ATOM 3241 C CA . ASP B 1 20 ? -12.094 14.492 -12.648 1 96.88 20 ASP B CA 1
ATOM 3242 C C . ASP B 1 20 ? -12.289 13.461 -11.547 1 96.88 20 ASP B C 1
ATOM 3244 O O . ASP B 1 20 ? -13.312 12.773 -11.5 1 96.88 20 ASP B O 1
ATOM 3248 N N . ILE B 1 21 ? -11.289 13.375 -10.742 1 98.31 21 ILE B N 1
ATOM 3249 C CA . ILE B 1 21 ? -11.445 12.617 -9.508 1 98.31 21 ILE B CA 1
ATOM 3250 C C . ILE B 1 21 ? -11.883 13.547 -8.383 1 98.31 21 ILE B C 1
ATOM 3252 O O . ILE B 1 21 ? -11.062 14.273 -7.812 1 98.31 21 ILE B O 1
ATOM 3256 N N . VAL B 1 22 ? -13.117 13.438 -8.008 1 98.81 22 VAL B N 1
ATOM 3257 C CA . VAL B 1 22 ? -13.695 14.43 -7.102 1 98.81 22 VAL B CA 1
ATOM 3258 C C . VAL B 1 22 ? -13.781 13.844 -5.691 1 98.81 22 VAL B C 1
ATOM 3260 O O . VAL B 1 22 ? -13.703 12.633 -5.508 1 98.81 22 VAL B O 1
ATOM 3263 N N . ILE B 1 23 ? -13.82 14.734 -4.77 1 98.94 23 ILE B N 1
ATOM 3264 C CA . ILE B 1 23 ? -13.891 14.422 -3.344 1 98.94 23 ILE B CA 1
ATOM 3265 C C . ILE B 1 23 ? -15.242 14.875 -2.789 1 98.94 23 ILE B C 1
ATOM 3267 O O . ILE B 1 23 ? -15.664 16.016 -3.021 1 98.94 23 ILE B O 1
ATOM 3271 N N . LEU B 1 24 ? -15.93 14.023 -2.082 1 98.88 24 LEU B N 1
ATOM 3272 C CA . LEU B 1 24 ? -17.219 14.383 -1.521 1 98.88 24 LEU B CA 1
ATOM 3273 C C . LEU B 1 24 ? -17.109 14.648 -0.023 1 98.88 24 LEU B C 1
ATOM 3275 O O . LEU B 1 24 ? -17.906 15.406 0.537 1 98.88 24 LEU B O 1
ATOM 3279 N N . SER B 1 25 ? -16.156 14.023 0.592 1 98.81 25 SER B N 1
ATOM 3280 C CA . SER B 1 25 ? -15.867 14.273 2 1 98.81 25 SER B CA 1
ATOM 3281 C C . SER B 1 25 ? -14.422 13.914 2.346 1 98.81 25 SER B C 1
ATOM 3283 O O . SER B 1 25 ? -13.828 13.047 1.71 1 98.81 25 SER B O 1
ATOM 3285 N N . SER B 1 26 ? -13.844 14.594 3.258 1 98.94 26 SER B N 1
ATOM 3286 C CA . SER B 1 26 ? -12.539 14.359 3.865 1 98.94 26 SER B CA 1
ATOM 3287 C C . SER B 1 26 ? -12.555 14.688 5.355 1 98.94 26 SER B C 1
ATOM 3289 O O . SER B 1 26 ? -12.711 15.852 5.734 1 98.94 26 SER B O 1
ATOM 3291 N N . LEU B 1 27 ? -12.414 13.609 6.16 1 98.94 27 LEU B N 1
ATOM 3292 C CA . LEU B 1 27 ? -12.641 13.742 7.594 1 98.94 27 LEU B CA 1
ATOM 3293 C C . LEU B 1 27 ? -11.484 13.141 8.383 1 98.94 27 LEU B C 1
ATOM 3295 O O . LEU B 1 27 ? -10.75 12.289 7.871 1 98.94 27 LEU B O 1
ATOM 3299 N N . ARG B 1 28 ? -11.344 13.602 9.578 1 98.94 28 ARG B N 1
ATOM 3300 C CA . ARG B 1 28 ? -10.312 13.07 10.461 1 98.94 28 ARG B CA 1
ATOM 3301 C C . ARG B 1 28 ? -10.828 12.945 11.891 1 98.94 28 ARG B C 1
ATOM 3303 O O . ARG B 1 28 ? -11.805 13.602 12.266 1 98.94 28 ARG B O 1
ATOM 3310 N N . THR B 1 29 ? -10.172 12.109 12.672 1 98.94 29 THR B N 1
ATOM 3311 C CA . THR B 1 29 ? -10.367 12.086 14.117 1 98.94 29 THR B CA 1
ATOM 3312 C C . THR B 1 29 ? -9.633 13.25 14.781 1 98.94 29 THR B C 1
ATOM 3314 O O . THR B 1 29 ? -8.805 13.906 14.148 1 98.94 29 THR B O 1
ATOM 3317 N N . PRO B 1 30 ? -10.023 13.5 16.094 1 98.81 30 PRO B N 1
ATOM 3318 C CA . PRO B 1 30 ? -9.039 14.289 16.844 1 98.81 30 PRO B CA 1
ATOM 3319 C C . PRO B 1 30 ? -7.66 13.633 16.875 1 98.81 30 PRO B C 1
ATOM 3321 O O . PRO B 1 30 ? -7.555 12.406 16.859 1 98.81 30 PRO B O 1
ATOM 3324 N N . ILE B 1 31 ? -6.68 14.43 16.844 1 98.88 31 ILE B N 1
ATOM 3325 C CA . ILE B 1 31 ? -5.316 13.953 17.062 1 98.88 31 ILE B CA 1
ATOM 3326 C C . ILE B 1 31 ? -4.934 14.156 18.531 1 98.88 31 ILE B C 1
ATOM 3328 O O . ILE B 1 31 ? -4.988 15.273 19.047 1 98.88 31 ILE B O 1
ATOM 3332 N N . THR B 1 32 ? -4.59 13.094 19.172 1 98.62 32 THR B N 1
ATOM 3333 C CA . THR B 1 32 ? -4.316 13.227 20.609 1 98.62 32 THR B CA 1
ATOM 3334 C C . THR B 1 32 ? -2.914 12.719 20.938 1 98.62 32 THR B C 1
ATOM 3336 O O . THR B 1 32 ? -2.363 11.891 20.203 1 98.62 32 THR B O 1
ATOM 3339 N N . ARG B 1 33 ? -2.375 13.219 22.047 1 97.19 33 ARG B N 1
ATOM 3340 C CA . ARG B 1 33 ? -1.031 12.852 22.484 1 97.19 33 ARG B CA 1
ATOM 3341 C C . ARG B 1 33 ? -0.969 11.383 22.891 1 97.19 33 ARG B C 1
ATOM 3343 O O . ARG B 1 33 ? -1.842 10.898 23.609 1 97.19 33 ARG B O 1
ATOM 3350 N N . SER B 1 34 ? 0.027 10.711 22.406 1 95.75 34 SER B N 1
ATOM 3351 C CA . SER B 1 34 ? 0.254 9.328 22.797 1 95.75 34 SER B CA 1
ATOM 3352 C C . SER B 1 34 ? 0.432 9.203 24.312 1 95.75 34 SER B C 1
ATOM 3354 O O . SER B 1 34 ? 1.067 10.055 24.938 1 95.75 34 SER B O 1
ATOM 3356 N N . TYR B 1 35 ? -0.146 8.133 24.875 1 93 35 TYR B N 1
ATOM 3357 C CA . TYR B 1 35 ? -0.03 7.711 26.266 1 93 35 TYR B CA 1
ATOM 3358 C C . TYR B 1 35 ? -0.798 8.656 27.188 1 93 35 TYR B C 1
ATOM 3360 O O . TYR B 1 35 ? -1.228 8.258 28.266 1 93 35 TYR B O 1
ATOM 3368 N N . LYS B 1 36 ? -1.008 9.93 26.781 1 92.62 36 LYS B N 1
ATOM 3369 C CA . LYS B 1 36 ? -1.59 10.914 27.688 1 92.62 36 LYS B CA 1
ATOM 3370 C C . LYS B 1 36 ? -2.986 11.32 27.219 1 92.62 36 LYS B C 1
ATOM 3372 O O . LYS B 1 36 ? -3.814 11.75 28.031 1 92.62 36 LYS B O 1
ATOM 3377 N N . GLY B 1 37 ? -3.207 11.305 25.969 1 95.12 37 GLY B N 1
ATOM 3378 C CA . GLY B 1 37 ? -4.484 11.75 25.438 1 95.12 37 GLY B CA 1
ATOM 3379 C C . GLY B 1 37 ? -5.594 10.734 25.625 1 95.12 37 GLY B C 1
ATOM 3380 O O . GLY B 1 37 ? -5.328 9.562 25.922 1 95.12 37 GLY B O 1
ATOM 3381 N N . GLN B 1 38 ? -6.789 11.141 25.359 1 95.94 38 GLN B N 1
ATOM 3382 C CA . GLN B 1 38 ? -7.965 10.312 25.625 1 95.94 38 GLN B CA 1
ATOM 3383 C C . GLN B 1 38 ? -8.156 9.266 24.531 1 95.94 38 GLN B C 1
ATOM 3385 O O . GLN B 1 38 ? -8.984 8.359 24.672 1 95.94 38 GLN B O 1
ATOM 3390 N N . LEU B 1 39 ? -7.395 9.289 23.484 1 97.69 39 LEU B N 1
ATOM 3391 C CA . LEU B 1 39 ? -7.43 8.219 22.484 1 97.69 39 LEU B CA 1
ATOM 3392 C C . LEU B 1 39 ? -6.309 7.215 22.734 1 97.69 39 LEU B C 1
ATOM 3394 O O . LEU B 1 39 ? -6.113 6.293 21.938 1 97.69 39 LEU B O 1
ATOM 3398 N N . SER B 1 40 ? -5.617 7.398 23.875 1 96.06 40 SER B N 1
ATOM 3399 C CA . SER B 1 40 ? -4.426 6.598 24.141 1 96.06 40 SER B CA 1
ATOM 3400 C C . SER B 1 40 ? -4.785 5.129 24.359 1 96.06 40 SER B C 1
ATOM 3402 O O . SER B 1 40 ? -3.932 4.25 24.219 1 96.06 40 SER B O 1
ATOM 3404 N N . SER B 1 41 ? -6.055 4.832 24.625 1 95.5 41 SER B N 1
ATOM 3405 C CA . SER B 1 41 ? -6.477 3.449 24.828 1 95.5 41 SER B CA 1
ATOM 3406 C C . SER B 1 41 ? -7.121 2.879 23.562 1 95.5 41 SER B C 1
ATOM 3408 O O . SER B 1 41 ? -7.418 1.685 23.5 1 95.5 41 SER B O 1
ATOM 3410 N N . ALA B 1 42 ? -7.328 3.729 22.578 1 97.38 42 ALA B N 1
ATOM 3411 C CA . ALA B 1 42 ? -8 3.291 21.359 1 97.38 42 ALA B CA 1
ATOM 3412 C C . ALA B 1 42 ? -7.07 2.457 20.484 1 97.38 42 ALA B C 1
ATOM 3414 O O . ALA B 1 42 ? -5.863 2.699 20.453 1 97.38 42 ALA B O 1
ATOM 3415 N N . TYR B 1 43 ? -7.605 1.444 19.875 1 97.88 43 TYR B N 1
ATOM 3416 C CA . TYR B 1 43 ? -6.895 0.692 18.844 1 97.88 43 TYR B CA 1
ATOM 3417 C C . TYR B 1 43 ? -6.871 1.461 17.531 1 97.88 43 TYR B C 1
ATOM 3419 O O . TYR B 1 43 ? -7.789 2.227 17.219 1 97.88 43 TYR B O 1
ATOM 3427 N N . PRO B 1 44 ? -5.762 1.281 16.734 1 98.38 44 PRO B N 1
ATOM 3428 C CA . PRO B 1 44 ? -5.73 1.989 15.461 1 98.38 44 PRO B CA 1
ATOM 3429 C C . PRO B 1 44 ? -6.938 1.674 14.578 1 98.38 44 PRO B C 1
ATOM 3431 O O . PRO B 1 44 ? -7.492 2.572 13.945 1 98.38 44 PRO B O 1
ATOM 3434 N N . GLU B 1 45 ? -7.367 0.389 14.539 1 98.69 45 GLU B N 1
ATOM 3435 C CA . GLU B 1 45 ? -8.516 0.019 13.711 1 98.69 45 GLU B CA 1
ATOM 3436 C C . GLU B 1 45 ? -9.812 0.564 14.289 1 98.69 45 GLU B C 1
ATOM 3438 O O . GLU B 1 45 ? -10.805 0.724 13.578 1 98.69 45 GLU B O 1
ATOM 3443 N N . GLN B 1 46 ? -9.867 0.865 15.602 1 98.62 46 GLN B N 1
ATOM 3444 C CA . GLN B 1 46 ? -11.016 1.563 16.172 1 98.62 46 GLN B CA 1
ATOM 3445 C C . GLN B 1 46 ? -11.102 2.996 15.656 1 98.62 46 GLN B C 1
ATOM 3447 O O . GLN B 1 46 ? -12.188 3.494 15.367 1 98.62 46 GLN B O 1
ATOM 3452 N N . LEU B 1 47 ? -9.977 3.668 15.633 1 98.88 47 LEU B N 1
ATOM 3453 C CA . LEU B 1 47 ? -9.922 5.008 15.055 1 98.88 47 LEU B CA 1
ATOM 3454 C C . LEU B 1 47 ? -10.352 4.992 13.594 1 98.88 47 LEU B C 1
ATOM 3456 O O . LEU B 1 47 ? -11.133 5.848 13.164 1 98.88 47 LEU B O 1
ATOM 3460 N N . LEU B 1 48 ? -9.852 3.998 12.859 1 98.94 48 LEU B N 1
ATOM 3461 C CA . LEU B 1 48 ? -10.242 3.832 11.461 1 98.94 48 LEU B CA 1
ATOM 3462 C C . LEU B 1 48 ? -11.742 3.615 11.344 1 98.94 48 LEU B C 1
ATOM 3464 O O . LEU B 1 48 ? -12.391 4.223 10.484 1 98.94 48 LEU B O 1
ATOM 3468 N N . HIS B 1 49 ? -12.289 2.771 12.18 1 98.81 49 HIS B N 1
ATOM 3469 C CA . HIS B 1 49 ? -13.719 2.506 12.203 1 98.81 49 HIS B CA 1
ATOM 3470 C C . HIS B 1 49 ? -14.523 3.797 12.352 1 98.81 49 HIS B C 1
ATOM 3472 O O . HIS B 1 49 ? -15.484 4.023 11.609 1 98.81 49 HIS B O 1
ATOM 3478 N N . SER B 1 50 ? -14.109 4.609 13.234 1 98.81 50 SER B N 1
ATOM 3479 C CA . SER B 1 50 ? -14.828 5.84 13.531 1 98.81 50 SER B CA 1
ATOM 3480 C C . SER B 1 50 ? -14.891 6.758 12.32 1 98.81 50 SER B C 1
ATOM 3482 O O . SER B 1 50 ? -15.945 7.297 11.992 1 98.81 50 SER B O 1
ATOM 3484 N N . VAL B 1 51 ? -13.773 6.91 11.648 1 98.88 51 VAL B N 1
ATOM 3485 C CA . VAL B 1 51 ? -13.742 7.859 10.539 1 98.88 51 VAL B CA 1
ATOM 3486 C C . VAL B 1 51 ? -14.43 7.25 9.32 1 98.88 51 VAL B C 1
ATOM 3488 O O . VAL B 1 51 ? -15.07 7.957 8.539 1 98.88 51 VAL B O 1
ATOM 3491 N N . LEU B 1 52 ? -14.328 5.934 9.094 1 98.94 52 LEU B N 1
ATOM 3492 C CA . LEU B 1 52 ? -15.023 5.285 7.988 1 98.94 52 LEU B CA 1
ATOM 3493 C C . LEU B 1 52 ? -16.531 5.352 8.188 1 98.94 52 LEU B C 1
ATOM 3495 O O . LEU B 1 52 ? -17.281 5.59 7.234 1 98.94 52 LEU B O 1
ATOM 3499 N N . LYS B 1 53 ? -16.984 5.102 9.406 1 98.81 53 LYS B N 1
ATOM 3500 C CA . LYS B 1 53 ? -18.406 5.227 9.711 1 98.81 53 LYS B CA 1
ATOM 3501 C C . LYS B 1 53 ? -18.891 6.652 9.477 1 98.81 53 LYS B C 1
ATOM 3503 O O . LYS B 1 53 ? -19.969 6.855 8.898 1 98.81 53 LYS B O 1
ATOM 3508 N N . ALA B 1 54 ? -18.109 7.613 9.938 1 98.81 54 ALA B N 1
ATOM 3509 C CA . ALA B 1 54 ? -18.438 9.023 9.742 1 98.81 54 ALA B CA 1
ATOM 3510 C C . ALA B 1 54 ? -18.5 9.375 8.258 1 98.81 54 ALA B C 1
ATOM 3512 O O . ALA B 1 54 ? -19.312 10.203 7.848 1 98.81 54 ALA B O 1
ATOM 3513 N N . THR B 1 55 ? -17.656 8.773 7.43 1 98.88 55 THR B N 1
ATOM 3514 C CA . THR B 1 55 ? -17.656 9.008 5.992 1 98.88 55 THR B CA 1
ATOM 3515 C C . THR B 1 55 ? -19 8.609 5.375 1 98.88 55 THR B C 1
ATOM 3517 O O . THR B 1 55 ? -19.547 9.352 4.562 1 98.88 55 THR B O 1
ATOM 3520 N N . LEU B 1 56 ? -19.516 7.438 5.77 1 98.62 56 LEU B N 1
ATOM 3521 C CA . LEU B 1 56 ? -20.828 7.016 5.285 1 98.62 56 LEU B CA 1
ATOM 3522 C C . LEU B 1 56 ? -21.922 7.977 5.758 1 98.62 56 LEU B C 1
ATOM 3524 O O . LEU B 1 56 ? -22.781 8.375 4.973 1 98.62 56 LEU B O 1
ATOM 3528 N N . SER B 1 57 ? -21.828 8.383 7.02 1 98.38 57 SER B N 1
ATOM 3529 C CA . SER B 1 57 ? -22.812 9.289 7.594 1 98.38 57 SER B CA 1
ATOM 3530 C C . SER B 1 57 ? -22.812 10.641 6.891 1 98.38 57 SER B C 1
ATOM 3532 O O . SER B 1 57 ? -23.859 11.273 6.746 1 98.38 57 SER B O 1
ATOM 3534 N N . ALA B 1 58 ? -21.672 11.102 6.488 1 98.19 58 ALA B N 1
ATOM 3535 C CA . ALA B 1 58 ? -21.531 12.398 5.828 1 98.19 58 ALA B CA 1
ATOM 3536 C C . ALA B 1 58 ? -22.047 12.344 4.395 1 98.19 58 ALA B C 1
ATOM 3538 O O . ALA B 1 58 ? -22.266 13.375 3.76 1 98.19 58 ALA B O 1
ATOM 3539 N N . ASN B 1 59 ? -22.281 11.148 3.883 1 98.25 59 ASN B N 1
ATOM 3540 C CA . ASN B 1 59 ? -22.75 10.938 2.518 1 98.25 59 ASN B CA 1
ATOM 3541 C C . ASN B 1 59 ? -23.953 10 2.477 1 98.25 59 ASN B C 1
ATOM 3543 O O . ASN B 1 59 ? -23.906 8.938 1.86 1 98.25 59 ASN B O 1
ATOM 3547 N N . PRO B 1 60 ? -25.062 10.438 3.025 1 97.44 60 PRO B N 1
ATOM 3548 C CA . PRO B 1 60 ? -26.219 9.555 3.197 1 97.44 60 PRO B CA 1
ATOM 3549 C C . PRO B 1 60 ? -26.859 9.164 1.872 1 97.44 60 PRO B C 1
ATOM 3551 O O . PRO B 1 60 ? -27.578 8.156 1.799 1 97.44 60 PRO B O 1
ATOM 3554 N N . SER B 1 61 ? -26.625 9.898 0.814 1 97.62 61 SER B N 1
ATOM 3555 C CA . SER B 1 61 ? -27.25 9.625 -0.474 1 97.62 61 SER B CA 1
ATOM 3556 C C . SER B 1 61 ? -26.438 8.633 -1.293 1 97.62 61 SER B C 1
ATOM 3558 O O . SER B 1 61 ? -26.875 8.195 -2.361 1 97.62 61 SER B O 1
ATOM 3560 N N . LEU B 1 62 ? -25.297 8.305 -0.835 1 98.12 62 LEU B N 1
ATOM 3561 C CA . LEU B 1 62 ? -24.469 7.316 -1.513 1 98.12 62 LEU B CA 1
ATOM 3562 C C . LEU B 1 62 ? -24.781 5.91 -1.005 1 98.12 62 LEU B C 1
ATOM 3564 O O . LEU B 1 62 ? -24.703 5.652 0.2 1 98.12 62 LEU B O 1
ATOM 3568 N N . ASP B 1 63 ? -25.156 5.023 -1.907 1 97.62 63 ASP B N 1
ATOM 3569 C CA . ASP B 1 63 ? -25.25 3.607 -1.563 1 97.62 63 ASP B CA 1
ATOM 3570 C C . ASP B 1 63 ? -23.875 3.029 -1.234 1 97.62 63 ASP B C 1
ATOM 3572 O O . ASP B 1 63 ? -23 2.943 -2.105 1 97.62 63 ASP B O 1
ATOM 3576 N N . PRO B 1 64 ? -23.641 2.627 0.035 1 97.19 64 PRO B N 1
ATOM 3577 C CA . PRO B 1 64 ? -22.328 2.115 0.426 1 97.19 64 PRO B CA 1
ATOM 3578 C C . PRO B 1 64 ? -21.875 0.935 -0.431 1 97.19 64 PRO B C 1
ATOM 3580 O O . PRO B 1 64 ? -20.672 0.703 -0.585 1 97.19 64 PRO B O 1
ATOM 3583 N N . ALA B 1 65 ? -22.766 0.206 -1.027 1 97.25 65 ALA B N 1
ATOM 3584 C CA . ALA B 1 65 ? -22.453 -0.979 -1.817 1 97.25 65 ALA B CA 1
ATOM 3585 C C . ALA B 1 65 ? -21.734 -0.599 -3.111 1 97.25 65 ALA B C 1
ATOM 3587 O O . ALA B 1 65 ? -21.156 -1.455 -3.779 1 97.25 65 ALA B O 1
ATOM 3588 N N . LEU B 1 66 ? -21.797 0.702 -3.438 1 98.31 66 LEU B N 1
ATOM 3589 C CA . LEU B 1 66 ? -21.188 1.169 -4.672 1 98.31 66 LEU B CA 1
ATOM 3590 C C . LEU B 1 66 ? -19.703 1.495 -4.457 1 98.31 66 LEU B C 1
ATOM 3592 O O . LEU B 1 66 ? -18.953 1.687 -5.418 1 98.31 66 LEU B O 1
ATOM 3596 N N . ILE B 1 67 ? -19.266 1.534 -3.18 1 98.81 67 ILE B N 1
ATOM 3597 C CA . ILE B 1 67 ? -17.844 1.771 -2.908 1 98.81 67 ILE B CA 1
ATOM 3598 C C . ILE B 1 67 ? -17.031 0.533 -3.281 1 98.81 67 ILE B C 1
ATOM 3600 O O . ILE B 1 67 ? -17.25 -0.549 -2.73 1 98.81 67 ILE B O 1
ATOM 3604 N N . ASP B 1 68 ? -16.062 0.711 -4.164 1 98.75 68 ASP B N 1
ATOM 3605 C CA . ASP B 1 68 ? -15.352 -0.414 -4.75 1 98.75 68 ASP B CA 1
ATOM 3606 C C . ASP B 1 68 ? -14.156 -0.812 -3.883 1 98.75 68 ASP B C 1
ATOM 3608 O O . ASP B 1 68 ? -13.82 -1.994 -3.789 1 98.75 68 ASP B O 1
ATOM 3612 N N . ASP B 1 69 ? -13.484 0.175 -3.336 1 98.88 69 ASP B N 1
ATOM 3613 C CA . ASP B 1 69 ? -12.195 -0.121 -2.709 1 98.88 69 ASP B CA 1
ATOM 3614 C C . ASP B 1 69 ? -11.867 0.907 -1.628 1 98.88 69 ASP B C 1
ATOM 3616 O O . ASP B 1 69 ? -12.242 2.076 -1.738 1 98.88 69 ASP B O 1
ATOM 3620 N N . VAL B 1 70 ? -11.227 0.478 -0.541 1 98.94 70 VAL B N 1
ATOM 3621 C CA . VAL B 1 70 ? -10.695 1.315 0.527 1 98.94 70 VAL B CA 1
ATOM 3622 C C . VAL B 1 70 ? -9.203 1.029 0.712 1 98.94 70 VAL B C 1
ATOM 3624 O O . VAL B 1 70 ? -8.797 -0.129 0.841 1 98.94 70 VAL B O 1
ATOM 3627 N N . CYS B 1 71 ? -8.375 2.016 0.648 1 98.94 71 CYS B N 1
ATOM 3628 C CA . CYS B 1 71 ? -6.945 1.911 0.908 1 98.94 71 CYS B CA 1
ATOM 3629 C C . CYS B 1 71 ? -6.547 2.756 2.111 1 98.94 71 CYS B C 1
ATOM 3631 O O . CYS B 1 71 ? -6.875 3.941 2.18 1 98.94 71 CYS B O 1
ATOM 3633 N N . VAL B 1 72 ? -5.797 2.207 3.055 1 98.94 72 VAL B N 1
ATOM 3634 C CA . VAL B 1 72 ? -5.492 2.879 4.312 1 98.94 72 VAL B CA 1
ATOM 3635 C C . VAL B 1 72 ? -3.98 2.895 4.535 1 98.94 72 VAL B C 1
ATOM 3637 O O . VAL B 1 72 ? -3.332 1.845 4.508 1 98.94 72 VAL B O 1
ATOM 3640 N N . GLY B 1 73 ? -3.438 4.113 4.691 1 98.88 73 GLY B N 1
ATOM 3641 C CA . GLY B 1 73 ? -2.043 4.242 5.082 1 98.88 73 GLY B CA 1
ATOM 3642 C C . GLY B 1 73 ? -1.786 3.834 6.52 1 98.88 73 GLY B C 1
ATOM 3643 O O . GLY B 1 73 ? -2.504 4.258 7.43 1 98.88 73 GLY B O 1
ATOM 3644 N N . VAL B 1 74 ? -0.768 3.008 6.758 1 98.56 74 VAL B N 1
ATOM 3645 C CA . VAL B 1 74 ? -0.403 2.514 8.086 1 98.56 74 VAL B CA 1
ATOM 3646 C C . VAL B 1 74 ? 1.108 2.312 8.164 1 98.56 74 VAL B C 1
ATOM 3648 O O . VAL B 1 74 ? 1.744 1.94 7.172 1 98.56 74 VAL B O 1
ATOM 3651 N N . VAL B 1 75 ? 1.678 2.574 9.383 1 98.19 75 VAL B N 1
ATOM 3652 C CA . VAL B 1 75 ? 3.125 2.432 9.492 1 98.19 75 VAL B CA 1
ATOM 3653 C C . VAL B 1 75 ? 3.459 1.361 10.531 1 98.19 75 VAL B C 1
ATOM 3655 O O . VAL B 1 75 ? 4.289 0.485 10.281 1 98.19 75 VAL B O 1
ATOM 3658 N N . LEU B 1 76 ? 2.691 1.332 11.641 1 97.19 76 LEU B N 1
ATOM 3659 C CA . LEU B 1 76 ? 3.209 0.617 12.797 1 97.19 76 LEU B CA 1
ATOM 3660 C C . LEU B 1 76 ? 2.338 -0.589 13.133 1 97.19 76 LEU B C 1
ATOM 3662 O O . LEU B 1 76 ? 2.758 -1.48 13.867 1 97.19 76 LEU B O 1
ATOM 3666 N N . SER B 1 77 ? 1.14 -0.67 12.555 1 95.19 77 SER B N 1
ATOM 3667 C CA . SER B 1 77 ? 0.178 -1.691 12.961 1 95.19 77 SER B CA 1
ATOM 3668 C C . SER B 1 77 ? 0.722 -3.094 12.703 1 95.19 77 SER B C 1
ATOM 3670 O O . SER B 1 77 ? 1.382 -3.336 11.688 1 95.19 77 SER B O 1
ATOM 3672 N N . GLU B 1 78 ? 0.389 -3.959 13.578 1 91.5 78 GLU B N 1
ATOM 3673 C CA . GLU B 1 78 ? 0.728 -5.371 13.43 1 91.5 78 GLU B CA 1
ATOM 3674 C C . GLU B 1 78 ? 0.228 -5.918 12.094 1 91.5 78 GLU B C 1
ATOM 3676 O O . GLU B 1 78 ? -0.894 -5.621 11.68 1 91.5 78 GLU B O 1
ATOM 3681 N N . LEU B 1 79 ? 1.088 -6.711 11.391 1 93 79 LEU B N 1
ATOM 3682 C CA . LEU B 1 79 ? 0.76 -7.375 10.133 1 93 79 LEU B CA 1
ATOM 3683 C C . LEU B 1 79 ? 0.273 -6.363 9.094 1 93 79 LEU B C 1
ATOM 3685 O O . LEU B 1 79 ? -0.604 -6.672 8.289 1 93 79 LEU B O 1
ATOM 3689 N N . GLY B 1 80 ? 0.701 -5.109 9.211 1 94.38 80 GLY B N 1
ATOM 3690 C CA . GLY B 1 80 ? 0.359 -4.07 8.25 1 94.38 80 GLY B CA 1
ATOM 3691 C C . GLY B 1 80 ? -1.068 -3.576 8.391 1 94.38 80 GLY B C 1
ATOM 3692 O O . GLY B 1 80 ? -1.549 -2.805 7.559 1 94.38 80 GLY B O 1
ATOM 3693 N N . GLY B 1 81 ? -1.808 -4.043 9.375 1 96.69 81 GLY B N 1
ATOM 3694 C CA . GLY B 1 81 ? -3.135 -3.541 9.703 1 96.69 81 GLY B CA 1
ATOM 3695 C C . GLY B 1 81 ? -4.207 -4.031 8.742 1 96.69 81 GLY B C 1
ATOM 3696 O O . GLY B 1 81 ? -5.344 -3.562 8.789 1 96.69 81 GLY B O 1
ATOM 3697 N N . SER B 1 82 ? -3.896 -4.957 7.879 1 96.88 82 SER B N 1
ATOM 3698 C CA . SER B 1 82 ? -4.789 -5.32 6.785 1 96.88 82 SER B CA 1
ATOM 3699 C C . SER B 1 82 ? -6.035 -6.031 7.301 1 96.88 82 SER B C 1
ATOM 3701 O O . SER B 1 82 ? -7.156 -5.652 6.961 1 96.88 82 SER B O 1
ATOM 3703 N N . LYS B 1 83 ? -5.898 -7.086 8.141 1 97.62 83 LYS B N 1
ATOM 3704 C CA . LYS B 1 83 ? -7.051 -7.84 8.625 1 97.62 83 LYS B CA 1
ATOM 3705 C C . LYS B 1 83 ? -7.883 -7.004 9.594 1 97.62 83 LYS B C 1
ATOM 3707 O O . LYS B 1 83 ? -9.109 -6.926 9.453 1 97.62 83 LYS B O 1
ATOM 3712 N N . ALA B 1 84 ? -7.191 -6.363 10.562 1 98 84 ALA B N 1
ATOM 3713 C CA . ALA B 1 84 ? -7.895 -5.523 11.531 1 98 84 ALA B CA 1
ATOM 3714 C C . ALA B 1 84 ? -8.617 -4.371 10.836 1 98 84 ALA B C 1
ATOM 3716 O O . ALA B 1 84 ? -9.719 -3.99 11.234 1 98 84 ALA B O 1
ATOM 3717 N N . GLY B 1 85 ? -7.953 -3.793 9.828 1 98.56 85 GLY B N 1
ATOM 3718 C CA . GLY B 1 85 ? -8.57 -2.709 9.078 1 98.56 85 GLY B CA 1
ATOM 3719 C C . GLY B 1 85 ? -9.82 -3.133 8.336 1 98.56 85 GLY B C 1
ATOM 3720 O O . GLY B 1 85 ? -10.82 -2.408 8.336 1 98.56 85 GLY B O 1
ATOM 3721 N N . ARG B 1 86 ? -9.797 -4.273 7.664 1 98.56 86 ARG B N 1
ATOM 3722 C CA . ARG B 1 86 ? -10.977 -4.781 6.973 1 98.56 86 ARG B CA 1
ATOM 3723 C C . ARG B 1 86 ? -12.109 -5.066 7.953 1 98.56 86 ARG B C 1
ATOM 3725 O O . ARG B 1 86 ? -13.273 -4.793 7.66 1 98.56 86 ARG B O 1
ATOM 3732 N N . MET B 1 87 ? -11.758 -5.672 9.109 1 98.62 87 MET B N 1
ATOM 3733 C CA . MET B 1 87 ? -12.766 -5.895 10.148 1 98.62 87 MET B CA 1
ATOM 3734 C C . MET B 1 87 ? -13.43 -4.582 10.555 1 98.62 87 MET B C 1
ATOM 3736 O O . MET B 1 87 ? -14.648 -4.512 10.664 1 98.62 87 MET B O 1
ATOM 3740 N N . ALA B 1 88 ? -12.586 -3.578 10.758 1 98.75 88 ALA B N 1
ATOM 3741 C CA . ALA B 1 88 ? -13.094 -2.266 11.156 1 98.75 88 ALA B CA 1
ATOM 3742 C C . ALA B 1 88 ? -14.008 -1.688 10.086 1 98.75 88 ALA B C 1
ATOM 3744 O O . ALA B 1 88 ? -15.039 -1.084 10.398 1 98.75 88 ALA B O 1
ATOM 3745 N N . MET B 1 89 ? -13.602 -1.847 8.812 1 98.75 89 MET B N 1
ATOM 3746 C CA . MET B 1 89 ? -14.406 -1.368 7.684 1 98.75 89 MET B CA 1
ATOM 3747 C C . MET B 1 89 ? -15.766 -2.059 7.652 1 98.75 89 MET B C 1
ATOM 3749 O O . MET B 1 89 ? -16.797 -1.398 7.523 1 98.75 89 MET B O 1
ATOM 3753 N N . ASN B 1 90 ? -15.742 -3.406 7.73 1 98.5 90 ASN B N 1
ATOM 3754 C CA . ASN B 1 90 ? -16.984 -4.152 7.738 1 98.5 90 ASN B CA 1
ATOM 3755 C C . ASN B 1 90 ? -17.891 -3.732 8.898 1 98.5 90 ASN B C 1
ATOM 3757 O O . ASN B 1 90 ? -19.094 -3.551 8.727 1 98.5 90 ASN B O 1
ATOM 3761 N N . HIS B 1 91 ? -17.281 -3.545 10.047 1 98.44 91 HIS B N 1
ATOM 3762 C CA . HIS B 1 91 ? -18 -3.18 11.258 1 98.44 91 HIS B CA 1
ATOM 3763 C C . HIS B 1 91 ? -18.594 -1.775 11.148 1 98.44 91 HIS B C 1
ATOM 3765 O O . HIS B 1 91 ? -19.547 -1.44 11.852 1 98.44 91 HIS B O 1
ATOM 3771 N N . ALA B 1 92 ? -18.016 -0.94 10.312 1 98.38 92 ALA B N 1
ATOM 3772 C CA . ALA B 1 92 ? -18.469 0.433 10.109 1 98.38 92 ALA B CA 1
ATOM 3773 C C . ALA B 1 92 ? -19.672 0.479 9.18 1 98.38 92 ALA B C 1
ATOM 3775 O O . ALA B 1 92 ? -20.281 1.54 8.984 1 98.38 92 ALA B O 1
ATOM 3776 N N . GLY B 1 93 ? -20.031 -0.645 8.516 1 97.5 93 GLY B N 1
ATOM 3777 C CA . GLY B 1 93 ? -21.25 -0.676 7.723 1 97.5 93 GLY B CA 1
ATOM 3778 C C . GLY B 1 93 ? -20.984 -0.771 6.23 1 97.5 93 GLY B C 1
ATOM 3779 O O . GLY B 1 93 ? -21.906 -0.667 5.426 1 97.5 93 GLY B O 1
ATOM 3780 N N . TYR B 1 94 ? -19.781 -0.995 5.824 1 98.31 94 TYR B N 1
ATOM 3781 C CA . TYR B 1 94 ? -19.469 -1.164 4.41 1 98.31 94 TYR B CA 1
ATOM 3782 C C . TYR B 1 94 ? -19.891 -2.547 3.922 1 98.31 94 TYR B C 1
ATOM 3784 O O . TYR B 1 94 ? -19.875 -3.512 4.691 1 98.31 94 TYR B O 1
ATOM 3792 N N . ASP B 1 95 ? -20.203 -2.594 2.646 1 97.12 95 ASP B N 1
ATOM 3793 C CA . ASP B 1 95 ? -20.625 -3.844 2.02 1 97.12 95 ASP B CA 1
ATOM 3794 C C . ASP B 1 95 ? -19.438 -4.777 1.801 1 97.12 95 ASP B C 1
ATOM 3796 O O . ASP B 1 95 ? -18.328 -4.32 1.543 1 97.12 95 ASP B O 1
ATOM 3800 N N . THR B 1 96 ? -19.672 -6.117 1.896 1 96.81 96 THR B N 1
ATOM 3801 C CA . THR B 1 96 ? -18.594 -7.082 1.7 1 96.81 96 THR B CA 1
ATOM 3802 C C . THR B 1 96 ? -18.078 -7.031 0.265 1 96.81 96 THR B C 1
ATOM 3804 O O . THR B 1 96 ? -17 -7.539 -0.027 1 96.81 96 THR B O 1
ATOM 3807 N N . ARG B 1 97 ? -18.781 -6.387 -0.648 1 96.81 97 ARG B N 1
ATOM 3808 C CA . ARG B 1 97 ? -18.312 -6.203 -2.023 1 96.81 97 ARG B CA 1
ATOM 3809 C C . ARG B 1 97 ? -17.203 -5.16 -2.098 1 96.81 97 ARG B C 1
ATOM 3811 O O . ARG B 1 97 ? -16.5 -5.078 -3.098 1 96.81 97 ARG B O 1
ATOM 3818 N N . THR B 1 98 ? -17.125 -4.281 -1.028 1 98.62 98 THR B N 1
ATOM 3819 C CA . THR B 1 98 ? -16.047 -3.303 -0.967 1 98.62 98 THR B CA 1
ATOM 3820 C C . THR B 1 98 ? -14.727 -3.975 -0.596 1 98.62 98 THR B C 1
ATOM 3822 O O . THR B 1 98 ? -14.641 -4.68 0.413 1 98.62 98 THR B O 1
ATOM 3825 N N . SER B 1 99 ? -13.703 -3.799 -1.434 1 98.75 99 SER B N 1
ATOM 3826 C CA . SER B 1 99 ? -12.383 -4.363 -1.175 1 98.75 99 SER B CA 1
ATOM 3827 C C . SER B 1 99 ? -11.57 -3.471 -0.239 1 98.75 99 SER B C 1
ATOM 3829 O O . SER B 1 99 ? -12 -2.363 0.092 1 98.75 99 SER B O 1
ATOM 3831 N N . PHE B 1 100 ? -10.375 -4.02 0.262 1 98.88 100 PHE B N 1
ATOM 3832 C CA . PHE B 1 100 ? -9.578 -3.312 1.259 1 98.88 100 PHE B CA 1
ATOM 3833 C C . PHE B 1 100 ? -8.094 -3.602 1.074 1 98.88 100 PHE B C 1
ATOM 3835 O O . PHE B 1 100 ? -7.711 -4.73 0.754 1 98.88 100 PHE B O 1
ATOM 3842 N N . SER B 1 101 ? -7.234 -2.619 1.207 1 98.88 101 SER B N 1
ATOM 3843 C CA . SER B 1 101 ? -5.781 -2.775 1.229 1 98.88 101 SER B CA 1
ATOM 3844 C C . SER B 1 101 ? -5.125 -1.735 2.131 1 98.88 101 SER B C 1
ATOM 3846 O O . SER B 1 101 ? -5.758 -0.747 2.508 1 98.88 101 SER B O 1
ATOM 3848 N N . THR B 1 102 ? -3.932 -1.956 2.562 1 98.88 102 THR B N 1
ATOM 3849 C CA . THR B 1 102 ? -3.139 -0.966 3.283 1 98.88 102 THR B CA 1
ATOM 3850 C C . THR B 1 102 ? -1.852 -0.649 2.527 1 98.88 102 THR B C 1
ATOM 3852 O O . THR B 1 102 ? -1.455 -1.393 1.628 1 98.88 102 THR B O 1
ATOM 3855 N N . THR B 1 103 ? -1.276 0.501 2.803 1 98.88 103 THR B N 1
ATOM 3856 C CA . THR B 1 103 ? -0.015 0.921 2.203 1 98.88 103 THR B CA 1
ATOM 3857 C C . THR B 1 103 ? 0.862 1.632 3.23 1 98.88 103 THR B C 1
ATOM 3859 O O . THR B 1 103 ? 0.356 2.186 4.211 1 98.88 103 THR B O 1
ATOM 3862 N N . ASN B 1 104 ? 2.174 1.485 3.072 1 98.81 104 ASN B N 1
ATOM 3863 C CA . ASN B 1 104 ? 3.158 2.1 3.957 1 98.81 104 ASN B CA 1
ATOM 3864 C C . ASN B 1 104 ? 4.227 2.854 3.17 1 98.81 104 ASN B C 1
ATOM 3866 O O . ASN B 1 104 ? 5.012 2.244 2.443 1 98.81 104 ASN B O 1
ATOM 3870 N N . ARG B 1 105 ? 4.184 4.152 3.25 1 98.69 105 ARG B N 1
ATOM 3871 C CA . ARG B 1 105 ? 5.266 5.043 2.832 1 98.69 105 ARG B CA 1
ATOM 3872 C C . ARG B 1 105 ? 5.617 6.031 3.938 1 98.69 105 ARG B C 1
ATOM 3874 O O . ARG B 1 105 ? 5.645 7.242 3.707 1 98.69 105 ARG B O 1
ATOM 3881 N N . ALA B 1 106 ? 5.699 5.473 5.148 1 98 106 ALA B N 1
ATOM 3882 C CA . ALA B 1 106 ? 6.047 6.211 6.359 1 98 106 ALA B CA 1
ATOM 3883 C C . ALA B 1 106 ? 5.137 7.426 6.539 1 98 106 ALA B C 1
ATOM 3885 O O . ALA B 1 106 ? 3.91 7.301 6.508 1 98 106 ALA B O 1
ATOM 3886 N N . CYS B 1 107 ? 5.707 8.594 6.633 1 98.44 107 CYS B N 1
ATOM 3887 C CA . CYS B 1 107 ? 4.969 9.797 6.996 1 98.44 107 CYS B CA 1
ATOM 3888 C C . CYS B 1 107 ? 3.91 10.125 5.949 1 98.44 107 CYS B C 1
ATOM 3890 O O . CYS B 1 107 ? 2.93 10.812 6.246 1 98.44 107 CYS B O 1
ATOM 3892 N N . SER B 1 108 ? 4.074 9.617 4.758 1 98.88 108 SER B N 1
ATOM 3893 C CA . SER B 1 108 ? 3.168 10 3.68 1 98.88 108 SER B CA 1
ATOM 3894 C C . SER B 1 108 ? 2.131 8.914 3.414 1 98.88 108 SER B C 1
ATOM 3896 O O . SER B 1 108 ? 1.433 8.953 2.398 1 98.88 108 SER B O 1
ATOM 3898 N N . SER B 1 109 ? 2.008 7.934 4.273 1 98.88 109 SER B N 1
ATOM 3899 C CA . SER B 1 109 ? 1.19 6.754 4.012 1 98.88 109 SER B CA 1
ATOM 3900 C C . SER B 1 109 ? -0.256 7.137 3.717 1 98.88 109 SER B C 1
ATOM 3902 O O . SER B 1 109 ? -0.877 6.59 2.805 1 98.88 109 SER B O 1
ATOM 3904 N N . GLY B 1 110 ? -0.803 8.047 4.512 1 98.94 110 GLY B N 1
ATOM 3905 C CA . GLY B 1 110 ? -2.168 8.492 4.27 1 98.94 110 GLY B CA 1
ATOM 3906 C C . GLY B 1 110 ? -2.35 9.148 2.914 1 98.94 110 GLY B C 1
ATOM 3907 O O . GLY B 1 110 ? -3.35 8.914 2.232 1 98.94 110 GLY B O 1
ATOM 3908 N N . LEU B 1 111 ? -1.389 9.992 2.484 1 98.94 111 LEU B N 1
ATOM 3909 C CA . LEU B 1 111 ? -1.448 10.625 1.173 1 98.94 111 LEU B CA 1
ATOM 3910 C C . LEU B 1 111 ? -1.244 9.602 0.064 1 98.94 111 LEU B C 1
ATOM 3912 O O . LEU B 1 111 ? -1.862 9.695 -0.999 1 98.94 111 LEU B O 1
ATOM 3916 N N . GLN B 1 112 ? -0.363 8.648 0.325 1 98.94 112 GLN B N 1
ATOM 3917 C CA . GLN B 1 112 ? -0.154 7.57 -0.633 1 98.94 112 GLN B CA 1
ATOM 3918 C C . GLN B 1 112 ? -1.44 6.781 -0.86 1 98.94 112 GLN B C 1
ATOM 3920 O O . GLN B 1 112 ? -1.755 6.41 -1.993 1 98.94 112 GLN B O 1
ATOM 3925 N N . ALA B 1 113 ? -2.15 6.512 0.22 1 98.94 113 ALA B N 1
ATOM 3926 C CA . ALA B 1 113 ? -3.414 5.785 0.117 1 98.94 113 ALA B CA 1
ATOM 3927 C C . ALA B 1 113 ? -4.426 6.559 -0.726 1 98.94 113 ALA B C 1
ATOM 3929 O O . ALA B 1 113 ? -5.086 5.984 -1.596 1 98.94 113 ALA B O 1
ATOM 3930 N N . ILE B 1 114 ? -4.547 7.832 -0.507 1 98.94 114 ILE B N 1
ATOM 3931 C CA . ILE B 1 114 ? -5.43 8.688 -1.288 1 98.94 114 ILE B CA 1
ATOM 3932 C C . ILE B 1 114 ? -5.008 8.664 -2.756 1 98.94 114 ILE B C 1
ATOM 3934 O O . ILE B 1 114 ? -5.848 8.547 -3.648 1 98.94 114 ILE B O 1
ATOM 3938 N N . THR B 1 115 ? -3.719 8.727 -2.982 1 98.88 115 THR B N 1
ATOM 3939 C CA . THR B 1 115 ? -3.186 8.727 -4.34 1 98.88 115 THR B CA 1
ATOM 3940 C C . THR B 1 115 ? -3.459 7.391 -5.027 1 98.88 115 THR B C 1
ATOM 3942 O O . THR B 1 115 ? -3.797 7.352 -6.211 1 98.88 115 THR B O 1
ATOM 3945 N N . ASN B 1 116 ? -3.281 6.254 -4.281 1 98.94 116 ASN B N 1
ATOM 3946 C CA . ASN B 1 116 ? -3.586 4.945 -4.855 1 98.94 116 ASN B CA 1
ATOM 3947 C C . ASN B 1 116 ? -5.039 4.863 -5.32 1 98.94 116 ASN B C 1
ATOM 3949 O O . ASN B 1 116 ? -5.316 4.355 -6.41 1 98.94 116 ASN B O 1
ATOM 3953 N N . ILE B 1 117 ? -5.945 5.336 -4.512 1 98.88 117 ILE B N 1
ATOM 3954 C CA . ILE B 1 117 ? -7.363 5.316 -4.852 1 98.88 117 ILE B CA 1
ATOM 3955 C C . ILE B 1 117 ? -7.621 6.234 -6.043 1 98.88 117 ILE B C 1
ATOM 3957 O O . ILE B 1 117 ? -8.32 5.859 -6.988 1 98.88 117 ILE B O 1
ATOM 3961 N N . ALA B 1 118 ? -7.035 7.418 -6.027 1 98.69 118 ALA B N 1
ATOM 3962 C CA . ALA B 1 118 ? -7.203 8.359 -7.129 1 98.69 118 ALA B CA 1
ATOM 3963 C C . ALA B 1 118 ? -6.727 7.762 -8.445 1 98.69 118 ALA B C 1
ATOM 3965 O O . ALA B 1 118 ? -7.414 7.859 -9.469 1 98.69 118 ALA B O 1
ATOM 3966 N N . ASN B 1 119 ? -5.586 7.168 -8.414 1 98.06 119 ASN B N 1
ATOM 3967 C CA . ASN B 1 119 ? -5.031 6.543 -9.609 1 98.06 119 ASN B CA 1
ATOM 3968 C C . ASN B 1 119 ? -5.922 5.406 -10.109 1 98.06 119 ASN B C 1
ATOM 3970 O O . ASN B 1 119 ? -6.102 5.242 -11.32 1 98.06 119 ASN B O 1
ATOM 3974 N N . SER B 1 120 ? -6.402 4.578 -9.18 1 98 120 SER B N 1
ATOM 3975 C CA . SER B 1 120 ? -7.27 3.467 -9.562 1 98 120 SER B CA 1
ATOM 3976 C C . SER B 1 120 ? -8.539 3.967 -10.242 1 98 120 SER B C 1
ATOM 3978 O O . SER B 1 120 ? -9.039 3.34 -11.18 1 98 120 SER B O 1
ATOM 3980 N N . ILE B 1 121 ? -9.094 5.055 -9.75 1 97.44 121 ILE B N 1
ATOM 3981 C CA . ILE B 1 121 ? -10.266 5.656 -10.383 1 97.44 121 ILE B CA 1
ATOM 3982 C C . ILE B 1 121 ? -9.875 6.227 -11.742 1 97.44 121 ILE B C 1
ATOM 3984 O O . ILE B 1 121 ? -10.578 6.008 -12.734 1 97.44 121 ILE B O 1
ATOM 3988 N N . ALA B 1 122 ? -8.773 6.938 -11.805 1 96.38 122 ALA B N 1
ATOM 3989 C CA . ALA B 1 122 ? -8.328 7.605 -13.023 1 96.38 122 ALA B CA 1
ATOM 3990 C C . ALA B 1 122 ? -8.109 6.602 -14.156 1 96.38 122 ALA B C 1
ATOM 3992 O O . ALA B 1 122 ? -8.375 6.902 -15.32 1 96.38 122 ALA B O 1
ATOM 3993 N N . THR B 1 123 ? -7.641 5.395 -13.805 1 94.81 123 THR B N 1
ATOM 3994 C CA . THR B 1 123 ? -7.312 4.402 -14.82 1 94.81 123 THR B CA 1
ATOM 3995 C C . THR B 1 123 ? -8.531 3.547 -15.148 1 94.81 123 THR B C 1
ATOM 3997 O O . THR B 1 123 ? -8.492 2.729 -16.078 1 94.81 123 THR B O 1
ATOM 4000 N N . GLY B 1 124 ? -9.57 3.717 -14.398 1 93.5 124 GLY B N 1
ATOM 4001 C CA . GLY B 1 124 ? -10.805 2.998 -14.68 1 93.5 124 GLY B CA 1
ATOM 4002 C C . GLY B 1 124 ? -10.914 1.682 -13.938 1 93.5 124 GLY B C 1
ATOM 4003 O O . GLY B 1 124 ? -11.82 0.891 -14.188 1 93.5 124 GLY B O 1
ATOM 4004 N N . GLY B 1 125 ? -9.984 1.438 -13.023 1 94.81 125 GLY B N 1
ATOM 4005 C CA . GLY B 1 125 ? -10.031 0.213 -12.242 1 94.81 125 GLY B CA 1
ATOM 4006 C C . GLY B 1 125 ? -11.203 0.165 -11.273 1 94.81 125 GLY B C 1
ATOM 4007 O O . GLY B 1 125 ? -11.734 -0.91 -10.992 1 94.81 125 GLY B O 1
ATOM 4008 N N . ILE B 1 126 ? -11.523 1.317 -10.727 1 97.12 126 ILE B N 1
ATOM 4009 C CA . ILE B 1 126 ? -12.68 1.451 -9.844 1 97.12 126 ILE B CA 1
ATOM 4010 C C . ILE B 1 126 ? -13.406 2.764 -10.141 1 97.12 126 ILE B C 1
ATOM 4012 O O . ILE B 1 126 ? -12.898 3.605 -10.883 1 97.12 126 ILE B O 1
ATOM 4016 N N . ASN B 1 127 ? -14.602 2.92 -9.57 1 97.19 127 ASN B N 1
ATOM 4017 C CA . ASN B 1 127 ? -15.367 4.148 -9.766 1 97.19 127 ASN B CA 1
ATOM 4018 C C . ASN B 1 127 ? -15.414 4.984 -8.484 1 97.19 127 ASN B C 1
ATOM 4020 O O . ASN B 1 127 ? -15.406 6.215 -8.547 1 97.19 127 ASN B O 1
ATOM 4024 N N . ILE B 1 128 ? -15.57 4.309 -7.387 1 98.81 128 ILE B N 1
ATOM 4025 C CA . ILE B 1 128 ? -15.695 4.965 -6.09 1 98.81 128 ILE B CA 1
ATOM 4026 C C . ILE B 1 128 ? -14.742 4.312 -5.086 1 98.81 128 ILE B C 1
ATOM 4028 O O . ILE B 1 128 ? -14.672 3.082 -5.004 1 98.81 128 ILE B O 1
ATOM 4032 N N . GLY B 1 129 ? -13.992 5.102 -4.379 1 98.94 129 GLY B N 1
ATOM 4033 C CA . GLY B 1 129 ? -13.109 4.562 -3.355 1 98.94 129 GLY B CA 1
ATOM 4034 C C . GLY B 1 129 ? -12.867 5.527 -2.211 1 98.94 129 GLY B C 1
ATOM 4035 O O . GLY B 1 129 ? -13.273 6.691 -2.273 1 98.94 129 GLY B O 1
ATOM 4036 N N . VAL B 1 130 ? -12.281 5.027 -1.118 1 99 130 VAL B N 1
ATOM 4037 C CA . VAL B 1 130 ? -11.891 5.812 0.046 1 99 130 VAL B CA 1
ATOM 4038 C C . VAL B 1 130 ? -10.391 5.645 0.3 1 99 130 VAL B C 1
ATOM 4040 O O . VAL B 1 130 ? -9.891 4.523 0.377 1 99 130 VAL B O 1
ATOM 4043 N N . GLY B 1 131 ? -9.672 6.727 0.283 1 98.94 131 GLY B N 1
ATOM 4044 C CA . GLY B 1 131 ? -8.297 6.762 0.742 1 98.94 131 GLY B CA 1
ATOM 4045 C C . GLY B 1 131 ? -8.141 7.383 2.117 1 98.94 131 GLY B C 1
ATOM 4046 O O . GLY B 1 131 ? -8.828 8.344 2.453 1 98.94 131 GLY B O 1
ATOM 4047 N N . GLY B 1 132 ? -7.262 6.855 2.945 1 98.81 132 GLY B N 1
ATOM 4048 C CA . GLY B 1 132 ? -7.082 7.41 4.277 1 98.81 132 GLY B CA 1
ATOM 4049 C C . GLY B 1 132 ? -5.859 6.859 4.992 1 98.81 132 GLY B C 1
ATOM 4050 O O . GLY B 1 132 ? -4.848 6.559 4.359 1 98.81 132 GLY B O 1
ATOM 4051 N N . GLY B 1 133 ? -5.883 6.953 6.34 1 98.88 133 GLY B N 1
ATOM 4052 C CA . GLY B 1 133 ? -4.805 6.438 7.172 1 98.88 133 GLY B CA 1
ATOM 4053 C C . GLY B 1 133 ? -5.191 6.312 8.633 1 98.88 133 GLY B C 1
ATOM 4054 O O . GLY B 1 133 ? -6.18 6.902 9.07 1 98.88 133 GLY B O 1
ATOM 4055 N N . MET B 1 134 ? -4.457 5.492 9.32 1 98.94 134 MET B N 1
ATOM 4056 C CA . MET B 1 134 ? -4.617 5.32 10.766 1 98.94 134 MET B CA 1
ATOM 4057 C C . MET B 1 134 ? -3.27 5.07 11.438 1 98.94 134 MET B C 1
ATOM 4059 O O . MET B 1 134 ? -2.352 4.531 10.812 1 98.94 134 MET B O 1
ATOM 4063 N N . GLU B 1 135 ? -3.189 5.496 12.711 1 98.75 135 GLU B N 1
ATOM 4064 C CA . GLU B 1 135 ? -2.01 5.199 13.516 1 98.75 135 GLU B CA 1
ATOM 4065 C C . GLU B 1 135 ? -2.316 5.309 15.008 1 98.75 135 GLU B C 1
ATOM 4067 O O . GLU B 1 135 ? -3.02 6.227 15.438 1 98.75 135 GLU B O 1
ATOM 4072 N N . SER B 1 136 ? -1.942 4.391 15.773 1 98.25 136 SER B N 1
ATOM 4073 C CA . SER B 1 136 ? -1.818 4.508 17.219 1 98.25 136 SER B CA 1
ATOM 4074 C C . SER B 1 136 ? -0.365 4.371 17.656 1 98.25 136 SER B C 1
ATOM 4076 O O . SER B 1 136 ? 0.14 3.256 17.812 1 98.25 136 SER B O 1
ATOM 4078 N N . MET B 1 137 ? 0.233 5.492 17.828 1 97.5 137 MET B N 1
ATOM 4079 C CA . MET B 1 137 ? 1.625 5.449 18.266 1 97.5 137 MET B CA 1
ATOM 4080 C C . MET B 1 137 ? 1.72 5.105 19.75 1 97.5 137 MET B C 1
ATOM 4082 O O . MET B 1 137 ? 2.756 4.629 20.219 1 97.5 137 MET B O 1
ATOM 4086 N N . THR B 1 138 ? 0.624 5.285 20.484 1 96.12 138 THR B N 1
ATOM 4087 C CA . THR B 1 138 ? 0.555 4.785 21.859 1 96.12 138 THR B CA 1
ATOM 4088 C C . THR B 1 138 ? 0.809 3.279 21.906 1 96.12 138 THR B C 1
ATOM 4090 O O . THR B 1 138 ? 1.635 2.805 22.688 1 96.12 138 THR B O 1
ATOM 4093 N N . ARG B 1 139 ? 0.22 2.537 21 1 94.25 139 ARG B N 1
ATOM 4094 C CA . ARG B 1 139 ? 0.203 1.08 21.078 1 94.25 139 ARG B CA 1
ATOM 4095 C C . ARG B 1 139 ? 1.422 0.484 20.375 1 94.25 139 ARG B C 1
ATOM 4097 O O . ARG B 1 139 ? 1.882 -0.601 20.734 1 94.25 139 ARG B O 1
ATOM 4104 N N . ASN B 1 140 ? 1.919 1.174 19.406 1 93.69 140 ASN B N 1
ATOM 4105 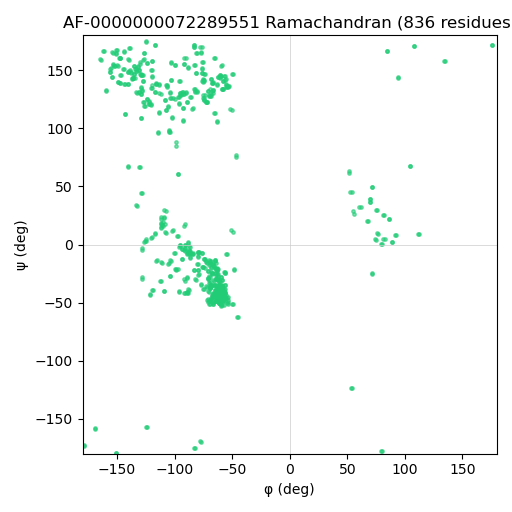C CA . ASN B 1 140 ? 2.779 0.426 18.484 1 93.69 140 ASN B CA 1
ATOM 4106 C C . ASN B 1 140 ? 4.145 1.092 18.328 1 93.69 140 ASN B C 1
ATOM 4108 O O . ASN B 1 140 ? 5 0.593 17.594 1 93.69 140 ASN B O 1
ATOM 4112 N N . TYR B 1 141 ? 4.453 2.197 19.016 1 92.44 141 TYR B N 1
ATOM 4113 C CA . TYR B 1 141 ? 5.672 2.959 18.766 1 92.44 141 TYR B CA 1
ATOM 4114 C C . TYR B 1 141 ? 6.812 2.461 19.656 1 92.44 141 TYR B C 1
ATOM 4116 O O . TYR B 1 141 ? 7.848 3.121 19.766 1 92.44 141 TYR B O 1
ATOM 4124 N N . GLY B 1 142 ? 6.75 1.335 20.219 1 85.88 142 GLY B N 1
ATOM 4125 C CA . GLY B 1 142 ? 7.73 0.807 21.156 1 85.88 142 GLY B CA 1
ATOM 4126 C C . GLY B 1 142 ? 9.117 0.676 20.547 1 85.88 142 GLY B C 1
ATOM 4127 O O . GLY B 1 142 ? 10.109 1.054 21.172 1 85.88 142 GLY B O 1
ATOM 4128 N N . SER B 1 143 ? 9.305 0.238 19.344 1 85.75 143 SER B N 1
ATOM 4129 C CA . SER B 1 143 ? 10.586 0.056 18.672 1 85.75 143 SER B CA 1
ATOM 4130 C C . SER B 1 143 ? 11.039 1.334 17.969 1 85.75 143 SER B C 1
ATOM 4132 O O . SER B 1 143 ? 12.055 1.345 17.281 1 85.75 143 SER B O 1
ATOM 4134 N N . LYS B 1 144 ? 10.148 2.4 18.078 1 88.56 144 LYS B N 1
ATOM 4135 C CA . LYS B 1 144 ? 10.383 3.672 17.391 1 88.56 144 LYS B CA 1
ATOM 4136 C C . LYS B 1 144 ? 10.461 3.482 15.883 1 88.56 144 LYS B C 1
ATOM 4138 O O . LYS B 1 144 ? 11.32 4.078 15.219 1 88.56 144 LYS B O 1
ATOM 4143 N N . ALA B 1 145 ? 9.727 2.535 15.391 1 89.31 145 ALA B N 1
ATOM 4144 C CA . ALA B 1 145 ? 9.578 2.221 13.969 1 89.31 145 ALA B CA 1
ATOM 4145 C C . ALA B 1 145 ? 10.883 1.669 13.398 1 89.31 145 ALA B C 1
ATOM 4147 O O . ALA B 1 145 ? 11.141 1.789 12.195 1 89.31 145 ALA B O 1
ATOM 4148 N N . ILE B 1 146 ? 11.773 1.171 14.242 1 93 146 ILE B N 1
ATOM 4149 C CA . ILE B 1 146 ? 13 0.509 13.812 1 93 146 ILE B CA 1
ATOM 4150 C C . ILE B 1 146 ? 12.82 -1.006 13.875 1 93 146 ILE B C 1
ATOM 4152 O O . ILE B 1 146 ? 12.469 -1.55 14.93 1 93 146 ILE B O 1
ATOM 4156 N N . PRO B 1 147 ? 13.086 -1.652 12.719 1 93.56 147 PRO B N 1
ATOM 4157 C CA . PRO B 1 147 ? 12.914 -3.105 12.75 1 93.56 147 PRO B CA 1
ATOM 4158 C C . PRO B 1 147 ? 13.867 -3.797 13.719 1 93.56 147 PRO B C 1
ATOM 4160 O O . PRO B 1 147 ? 15.047 -3.455 13.773 1 93.56 147 PRO B O 1
ATOM 4163 N N . VAL B 1 148 ? 13.352 -4.77 14.461 1 92.69 148 VAL B N 1
ATOM 4164 C CA . VAL B 1 148 ? 14.148 -5.508 15.43 1 92.69 148 VAL B CA 1
ATOM 4165 C C . VAL B 1 148 ? 14.797 -6.715 14.758 1 92.69 148 VAL B C 1
ATOM 4167 O O . VAL B 1 148 ? 15.953 -7.043 15.039 1 92.69 148 VAL B O 1
ATOM 4170 N N . ASP B 1 149 ? 14.117 -7.43 13.891 1 92.62 149 ASP B N 1
ATOM 4171 C CA . ASP B 1 149 ? 14.641 -8.547 13.117 1 92.62 149 ASP B CA 1
ATOM 4172 C C . ASP B 1 149 ? 15.023 -8.102 11.703 1 92.62 149 ASP B C 1
ATOM 4174 O O . ASP B 1 149 ? 14.211 -8.195 10.781 1 92.62 149 ASP B O 1
ATOM 4178 N N . LEU B 1 150 ? 16.266 -7.648 11.609 1 96.75 150 LEU B N 1
ATOM 4179 C CA . LEU B 1 150 ? 16.781 -7.039 10.391 1 96.75 150 LEU B CA 1
ATOM 4180 C C . LEU B 1 150 ? 17.969 -7.816 9.852 1 96.75 150 LEU B C 1
ATOM 4182 O O . LEU B 1 150 ? 18.844 -8.234 10.625 1 96.75 150 LEU B O 1
ATOM 4186 N N . TRP B 1 151 ? 18.016 -8.023 8.508 1 97.31 151 TRP B N 1
ATOM 4187 C CA . TRP B 1 151 ? 19.156 -8.656 7.848 1 97.31 151 TRP B CA 1
ATOM 4188 C C . TRP B 1 151 ? 20.469 -7.996 8.266 1 97.31 151 TRP B C 1
ATOM 4190 O O . TRP B 1 151 ? 20.703 -6.82 7.965 1 97.31 151 TRP B O 1
ATOM 4200 N N . PRO B 1 152 ? 21.375 -8.703 8.953 1 96.38 152 PRO B N 1
ATOM 4201 C CA . PRO B 1 152 ? 22.562 -8.102 9.555 1 96.38 152 PRO B CA 1
ATOM 4202 C C . PRO B 1 152 ? 23.453 -7.398 8.531 1 96.38 152 PRO B C 1
ATOM 4204 O O . PRO B 1 152 ? 24.094 -6.398 8.844 1 96.38 152 PRO B O 1
ATOM 4207 N N . GLU B 1 153 ? 23.453 -7.867 7.371 1 96.44 153 GLU B N 1
ATOM 4208 C CA . GLU B 1 153 ? 24.297 -7.285 6.324 1 96.44 153 GLU B CA 1
ATOM 4209 C C . GLU B 1 153 ? 23.906 -5.832 6.059 1 96.44 153 GLU B C 1
ATOM 4211 O O . GLU B 1 153 ? 24.766 -5.02 5.688 1 96.44 153 GLU B O 1
ATOM 4216 N N . LEU B 1 154 ? 22.672 -5.477 6.238 1 97.62 154 LEU B N 1
ATOM 4217 C CA . LEU B 1 154 ? 22.203 -4.125 5.969 1 97.62 154 LEU B CA 1
ATOM 4218 C C . LEU B 1 154 ? 22.734 -3.145 7.008 1 97.62 154 LEU B C 1
ATOM 4220 O O . LEU B 1 154 ? 22.922 -1.964 6.707 1 97.62 154 LEU B O 1
ATOM 4224 N N . LYS B 1 155 ? 22.984 -3.588 8.172 1 94.56 155 LYS B N 1
ATOM 4225 C CA . LYS B 1 155 ? 23.453 -2.732 9.258 1 94.56 155 LYS B CA 1
ATOM 4226 C C . LYS B 1 155 ? 24.891 -2.27 9.008 1 94.56 155 LYS B C 1
ATOM 4228 O O . LYS B 1 155 ? 25.297 -1.205 9.477 1 94.56 155 LYS B O 1
ATOM 4233 N N . ASP B 1 156 ? 25.656 -3.092 8.258 1 93.06 156 ASP B N 1
ATOM 4234 C CA . ASP B 1 156 ? 27.062 -2.793 8.008 1 93.06 156 ASP B CA 1
ATOM 4235 C C . ASP B 1 156 ? 27.297 -2.357 6.562 1 93.06 156 ASP B C 1
ATOM 4237 O O . ASP B 1 156 ? 28.438 -2.25 6.113 1 93.06 156 ASP B O 1
ATOM 4241 N N . ALA B 1 157 ? 26.188 -2.131 5.922 1 95.56 157 ALA B N 1
ATOM 4242 C CA . ALA B 1 157 ? 26.266 -1.77 4.508 1 95.56 157 ALA B CA 1
ATOM 4243 C C . ALA B 1 157 ? 26.672 -0.309 4.34 1 95.56 157 ALA B C 1
ATOM 4245 O O . ALA B 1 157 ? 27.125 0.33 5.289 1 95.56 157 ALA B O 1
ATOM 4246 N N . GLU B 1 158 ? 26.562 0.208 3.084 1 95.25 158 GLU B N 1
ATOM 4247 C CA . GLU B 1 158 ? 26.938 1.583 2.764 1 95.25 158 GLU B CA 1
ATOM 4248 C C . GLU B 1 158 ? 26.031 2.582 3.467 1 95.25 158 GLU B C 1
ATOM 4250 O O . GLU B 1 158 ? 24.906 2.234 3.869 1 95.25 158 GLU B O 1
ATOM 4255 N N . ARG B 1 159 ? 26.484 3.775 3.58 1 96.19 159 ARG B N 1
ATOM 4256 C CA . ARG B 1 159 ? 25.906 4.82 4.422 1 96.19 159 ARG B CA 1
ATOM 4257 C C . ARG B 1 159 ? 24.438 5.02 4.113 1 96.19 159 ARG B C 1
ATOM 4259 O O . ARG B 1 159 ? 23.594 5.02 5.023 1 96.19 159 ARG B O 1
ATOM 4266 N N . ASP B 1 160 ? 24.094 5.188 2.881 1 97.44 160 ASP B N 1
ATOM 4267 C CA . ASP B 1 160 ? 22.703 5.465 2.52 1 97.44 160 ASP B CA 1
ATOM 4268 C C . ASP B 1 160 ? 21.797 4.289 2.865 1 97.44 160 ASP B C 1
ATOM 4270 O O . ASP B 1 160 ? 20.625 4.473 3.178 1 97.44 160 ASP B O 1
ATOM 4274 N N . THR B 1 161 ? 22.375 3.027 2.832 1 98.12 161 THR B N 1
ATOM 4275 C CA . THR B 1 161 ? 21.641 1.836 3.238 1 98.12 161 THR B CA 1
ATOM 4276 C C . THR B 1 161 ? 21.422 1.822 4.75 1 98.12 161 THR B C 1
ATOM 4278 O O . THR B 1 161 ? 20.297 1.704 5.215 1 98.12 161 THR B O 1
ATOM 4281 N N . LYS B 1 162 ? 22.453 2.037 5.492 1 97.31 162 LYS B N 1
ATOM 4282 C CA . LYS B 1 162 ? 22.391 1.939 6.945 1 97.31 162 LYS B CA 1
ATOM 4283 C C . LYS B 1 162 ? 21.594 3.094 7.539 1 97.31 162 LYS B C 1
ATOM 4285 O O . LYS B 1 162 ? 20.906 2.924 8.547 1 97.31 162 LYS B O 1
ATOM 4290 N N . ASP B 1 163 ? 21.594 4.266 6.887 1 97.81 163 ASP B N 1
ATOM 4291 C CA . ASP B 1 163 ? 20.984 5.473 7.43 1 97.81 163 ASP B CA 1
ATOM 4292 C C . ASP B 1 163 ? 19.453 5.422 7.305 1 97.81 163 ASP B C 1
ATOM 4294 O O . ASP B 1 163 ? 18.75 6.262 7.867 1 97.81 163 ASP B O 1
ATOM 4298 N N . CYS B 1 164 ? 18.953 4.395 6.613 1 97.88 164 CYS B N 1
ATOM 4299 C CA . CYS B 1 164 ? 17.5 4.23 6.535 1 97.88 164 CYS B CA 1
ATOM 4300 C C . CYS B 1 164 ? 16.906 3.99 7.914 1 97.88 164 CYS B C 1
ATOM 4302 O O . CYS B 1 164 ? 15.719 4.234 8.133 1 97.88 164 CYS B O 1
ATOM 4304 N N . ILE B 1 165 ? 17.719 3.545 8.875 1 96.56 165 ILE B N 1
ATOM 4305 C CA . ILE B 1 165 ? 17.188 3.279 10.211 1 96.56 165 ILE B CA 1
ATOM 4306 C C . ILE B 1 165 ? 17.75 4.293 11.203 1 96.56 165 ILE B C 1
ATOM 4308 O O . ILE B 1 165 ? 17.656 4.102 12.414 1 96.56 165 ILE B O 1
ATOM 4312 N N . MET B 1 166 ? 18.328 5.344 10.68 1 95.75 166 MET B N 1
ATOM 4313 C CA . MET B 1 166 ? 18.75 6.461 11.516 1 95.75 166 MET B CA 1
ATOM 4314 C C . MET B 1 166 ? 17.562 7.047 12.273 1 95.75 166 MET B C 1
ATOM 4316 O O . MET B 1 166 ? 16.484 7.219 11.703 1 95.75 166 MET B O 1
ATOM 4320 N N . PRO B 1 167 ? 17.797 7.277 13.602 1 94.81 167 PRO B N 1
ATOM 4321 C CA . PRO B 1 167 ? 16.719 7.961 14.312 1 94.81 167 PRO B CA 1
ATOM 4322 C C . PRO B 1 167 ? 16.312 9.281 13.656 1 94.81 167 PRO B C 1
ATOM 4324 O O . PRO B 1 167 ? 17.188 10.07 13.273 1 94.81 167 PRO B O 1
ATOM 4327 N N . MET B 1 168 ? 15.039 9.484 13.578 1 95.44 168 MET B N 1
ATOM 4328 C CA . MET B 1 168 ? 14.5 10.633 12.852 1 95.44 168 MET B CA 1
ATOM 4329 C C . MET B 1 168 ? 15.023 11.938 13.438 1 95.44 168 MET B C 1
ATOM 4331 O O . MET B 1 168 ? 15.25 12.906 12.703 1 95.44 168 MET B O 1
ATOM 4335 N N . GLY B 1 169 ? 15.188 11.93 14.758 1 96.81 169 GLY B N 1
ATOM 4336 C CA . GLY B 1 169 ? 15.711 13.125 15.398 1 96.81 169 GLY B CA 1
ATOM 4337 C C . GLY B 1 169 ? 17.094 13.516 14.898 1 96.81 169 GLY B C 1
ATOM 4338 O O . GLY B 1 169 ? 17.406 14.703 14.805 1 96.81 169 GLY B O 1
ATOM 4339 N N . LEU B 1 170 ? 17.906 12.539 14.617 1 97.56 170 LEU B N 1
ATOM 4340 C CA . LEU B 1 170 ? 19.234 12.805 14.102 1 97.56 170 LEU B CA 1
ATOM 4341 C C . LEU B 1 170 ? 19.172 13.367 12.688 1 97.56 170 LEU B C 1
ATOM 4343 O O . LEU B 1 170 ? 20 14.195 12.297 1 97.56 170 LEU B O 1
ATOM 4347 N N . THR B 1 171 ? 18.203 12.922 11.875 1 97.94 171 THR B N 1
ATOM 4348 C CA . THR B 1 171 ? 18.016 13.516 10.555 1 97.94 171 THR B CA 1
ATOM 4349 C C . THR B 1 171 ? 17.656 14.992 10.672 1 97.94 171 THR B C 1
ATOM 4351 O O . THR B 1 171 ? 18.062 15.805 9.844 1 97.94 171 THR B O 1
ATOM 4354 N N . SER B 1 172 ? 16.828 15.305 11.695 1 98.38 172 SER B N 1
ATOM 4355 C CA . SER B 1 172 ? 16.484 16.703 11.969 1 98.38 172 SER B CA 1
ATOM 4356 C C . SER B 1 172 ? 17.734 17.516 12.273 1 98.38 172 SER B C 1
ATOM 4358 O O . SER B 1 172 ? 17.891 18.641 11.781 1 98.38 172 SER B O 1
ATOM 4360 N N . GLU B 1 173 ? 18.578 16.984 13.102 1 98.5 173 GLU B N 1
ATOM 4361 C CA . GLU B 1 173 ? 19.828 17.641 13.438 1 98.5 173 GLU B CA 1
ATOM 4362 C C . GLU B 1 173 ? 20.703 17.844 12.203 1 98.5 173 GLU B C 1
ATOM 4364 O O . GLU B 1 173 ? 21.375 18.859 12.062 1 98.5 173 GLU B O 1
ATOM 4369 N N . ASN B 1 174 ? 20.75 16.797 11.32 1 98.44 174 ASN B N 1
ATOM 4370 C CA . ASN B 1 174 ? 21.516 16.906 10.078 1 98.44 174 ASN B CA 1
ATOM 4371 C C . ASN B 1 174 ? 21.016 18.062 9.219 1 98.44 174 ASN B C 1
ATOM 4373 O O . ASN B 1 174 ? 21.828 18.844 8.711 1 98.44 174 ASN B O 1
ATOM 4377 N N . VAL B 1 175 ? 19.719 18.188 9.062 1 98.69 175 VAL B N 1
ATOM 4378 C CA . VAL B 1 175 ? 19.156 19.25 8.258 1 98.69 175 VAL B CA 1
ATOM 4379 C C . VAL B 1 175 ? 19.469 20.609 8.898 1 98.69 175 VAL B C 1
ATOM 4381 O O . VAL B 1 175 ? 19.859 21.547 8.203 1 98.69 175 VAL B O 1
ATOM 4384 N N . ALA B 1 176 ? 19.312 20.719 10.203 1 98.31 176 ALA B N 1
ATOM 4385 C CA . ALA B 1 176 ? 19.609 21.969 10.914 1 98.31 176 ALA B CA 1
ATOM 4386 C C . ALA B 1 176 ? 21.047 22.391 10.703 1 98.31 176 ALA B C 1
ATOM 4388 O O . ALA B 1 176 ? 21.312 23.547 10.375 1 98.31 176 ALA B O 1
ATOM 4389 N N . SER B 1 177 ? 21.938 21.453 10.859 1 97.94 177 SER B N 1
ATOM 4390 C CA . SER B 1 177 ? 23.359 21.734 10.773 1 97.94 177 SER B CA 1
ATOM 4391 C C . SER B 1 177 ? 23.781 22.016 9.336 1 97.94 177 SER B C 1
ATOM 4393 O O . SER B 1 177 ? 24.484 23 9.07 1 97.94 177 SER B O 1
ATOM 4395 N N . ARG B 1 178 ? 23.391 21.219 8.375 1 98.38 178 ARG B N 1
ATOM 4396 C CA . ARG B 1 178 ? 23.828 21.297 6.984 1 98.38 178 ARG B CA 1
ATOM 4397 C C . ARG B 1 178 ? 23.281 22.547 6.301 1 98.38 178 ARG B C 1
ATOM 4399 O O . ARG B 1 178 ? 23.953 23.125 5.438 1 98.38 178 ARG B O 1
ATOM 4406 N N . TYR B 1 179 ? 22.078 22.922 6.73 1 98.19 179 TYR B N 1
ATOM 4407 C CA . TYR B 1 179 ? 21.422 23.969 5.973 1 98.19 179 TYR B CA 1
ATOM 4408 C C . TYR B 1 179 ? 21.203 25.219 6.84 1 98.19 179 TYR B C 1
ATOM 4410 O O . TYR B 1 179 ? 20.469 26.125 6.461 1 98.19 179 TYR B O 1
ATOM 4418 N N . GLY B 1 180 ? 21.75 25.281 8 1 97.38 180 GLY B N 1
ATOM 4419 C CA . GLY B 1 180 ? 21.828 26.484 8.82 1 97.38 180 GLY B CA 1
ATOM 4420 C C . GLY B 1 180 ? 20.5 26.891 9.406 1 97.38 180 GLY B C 1
ATOM 4421 O O . GLY B 1 180 ? 20.094 28.047 9.266 1 97.38 180 GLY B O 1
ATOM 4422 N N . VAL B 1 181 ? 19.781 25.984 10.016 1 98.38 181 VAL B N 1
ATOM 4423 C CA . VAL B 1 181 ? 18.547 26.297 10.727 1 98.38 181 VAL B CA 1
ATOM 4424 C C . VAL B 1 181 ? 18.812 26.328 12.234 1 98.38 181 VAL B C 1
ATOM 4426 O O . VAL B 1 181 ? 18.969 25.266 12.859 1 98.38 181 VAL B O 1
ATOM 4429 N N . GLY B 1 182 ? 18.781 27.469 12.805 1 97.19 182 GLY B N 1
ATOM 4430 C CA . GLY B 1 182 ? 19.203 27.625 14.188 1 97.19 182 GLY B CA 1
ATOM 4431 C C . GLY B 1 182 ? 18.125 27.234 15.18 1 97.19 182 GLY B C 1
ATOM 4432 O O . GLY B 1 182 ? 16.938 27.141 14.82 1 97.19 182 GLY B O 1
ATOM 4433 N N . ARG B 1 183 ? 18.531 27.062 16.406 1 97.69 183 ARG B N 1
ATOM 4434 C CA . ARG B 1 183 ? 17.656 26.672 17.5 1 97.69 183 ARG B CA 1
ATOM 4435 C C . ARG B 1 183 ? 16.547 27.688 17.719 1 97.69 183 ARG B C 1
ATOM 4437 O O . ARG B 1 183 ? 15.383 27.328 17.859 1 97.69 183 ARG B O 1
ATOM 4444 N N . GLU B 1 184 ? 16.859 28.891 17.719 1 97.75 184 GLU B N 1
ATOM 4445 C CA . GLU B 1 184 ? 15.883 29.922 18.016 1 97.75 184 GLU B CA 1
ATOM 4446 C C . GLU B 1 184 ? 14.773 29.953 16.969 1 97.75 184 GLU B C 1
ATOM 4448 O O . GLU B 1 184 ? 13.594 30.109 17.312 1 97.75 184 GLU B O 1
ATOM 4453 N N . GLU B 1 185 ? 15.117 29.953 15.758 1 97.62 185 GLU B N 1
ATOM 4454 C CA . GLU B 1 185 ? 14.094 29.984 14.711 1 97.62 185 GLU B CA 1
ATOM 4455 C C . GLU B 1 185 ? 13.195 28.75 14.781 1 97.62 185 GLU B C 1
ATOM 4457 O O . GLU B 1 185 ? 12.008 28.828 14.484 1 97.62 185 GLU B O 1
ATOM 4462 N N . GLN B 1 186 ? 13.812 27.594 15.125 1 98.69 186 GLN B N 1
ATOM 4463 C CA . GLN B 1 186 ? 13.016 26.391 15.305 1 98.69 186 GLN B CA 1
ATOM 4464 C C . GLN B 1 186 ? 12 26.562 16.438 1 98.69 186 GLN B C 1
ATOM 4466 O O . GLN B 1 186 ? 10.836 26.203 16.281 1 98.69 186 GLN B O 1
ATOM 4471 N N . ASP B 1 187 ? 12.438 27.109 17.516 1 98.62 187 ASP B N 1
ATOM 4472 C CA . ASP B 1 187 ? 11.555 27.359 18.656 1 98.62 187 ASP B CA 1
ATOM 4473 C C . ASP B 1 187 ? 10.469 28.375 18.297 1 98.62 187 ASP B C 1
ATOM 4475 O O . ASP B 1 187 ? 9.328 28.25 18.734 1 98.62 187 ASP B O 1
ATOM 4479 N N . ARG B 1 188 ? 10.844 29.391 17.531 1 98.38 188 ARG B N 1
ATOM 4480 C CA . ARG B 1 188 ? 9.867 30.375 17.109 1 98.38 188 ARG B CA 1
ATOM 4481 C C . ARG B 1 188 ? 8.781 29.75 16.234 1 98.38 188 ARG B C 1
ATOM 4483 O O . ARG B 1 188 ? 7.602 30.078 16.375 1 98.38 188 ARG B O 1
ATOM 4490 N N . LEU B 1 189 ? 9.203 28.891 15.336 1 98.56 189 LEU B N 1
ATOM 4491 C CA . LEU B 1 189 ? 8.219 28.188 14.516 1 98.56 189 LEU B CA 1
ATOM 4492 C C . LEU B 1 189 ? 7.285 27.344 15.383 1 98.56 189 LEU B C 1
ATOM 4494 O O . LEU B 1 189 ? 6.078 27.297 15.141 1 98.56 189 LEU B O 1
ATOM 4498 N N . ALA B 1 190 ? 7.82 26.672 16.359 1 98.75 190 ALA B N 1
ATOM 4499 C CA . ALA B 1 190 ? 7.016 25.859 17.266 1 98.75 190 ALA B CA 1
ATOM 4500 C C . ALA B 1 190 ? 5.957 26.703 17.969 1 98.75 190 ALA B C 1
ATOM 4502 O O . ALA B 1 190 ? 4.793 26.297 18.062 1 98.75 190 ALA B O 1
ATOM 4503 N N . VAL B 1 191 ? 6.387 27.812 18.5 1 98.69 191 VAL B N 1
ATOM 4504 C CA . VAL B 1 191 ? 5.469 28.719 19.172 1 98.69 191 VAL B CA 1
ATOM 4505 C C . VAL B 1 191 ? 4.363 29.156 18.219 1 98.69 191 VAL B C 1
ATOM 4507 O O . VAL B 1 191 ? 3.184 29.156 18.578 1 98.69 191 VAL B O 1
ATOM 4510 N N . GLU B 1 192 ? 4.746 29.531 17.031 1 98.5 192 GLU B N 1
ATOM 4511 C CA . GLU B 1 192 ? 3.779 29.984 16.031 1 98.5 192 GLU B CA 1
ATOM 4512 C C . GLU B 1 192 ? 2.805 28.875 15.664 1 98.5 192 GLU B C 1
ATOM 4514 O O . GLU B 1 192 ? 1.611 29.109 15.477 1 98.5 192 GLU B O 1
ATOM 4519 N N . SER B 1 193 ? 3.309 27.641 15.492 1 98.75 193 SER B N 1
ATOM 4520 C CA . SER B 1 193 ? 2.459 26.5 15.203 1 98.75 193 SER B CA 1
ATOM 4521 C C . SER B 1 193 ? 1.385 26.312 16.266 1 98.75 193 SER B C 1
ATOM 4523 O O . SER B 1 193 ? 0.21 26.125 15.953 1 98.75 193 SER B O 1
ATOM 4525 N N . HIS B 1 194 ? 1.79 26.391 17.516 1 98.75 194 HIS B N 1
ATOM 4526 C CA . HIS B 1 194 ? 0.853 26.266 18.625 1 98.75 194 HIS B CA 1
ATOM 4527 C C . HIS B 1 194 ? -0.122 27.438 18.656 1 98.75 194 HIS B C 1
ATOM 4529 O O . HIS B 1 194 ? -1.311 27.266 18.938 1 98.75 194 HIS B O 1
ATOM 4535 N N . ARG B 1 195 ? 0.401 28.609 18.469 1 98.44 195 ARG B N 1
ATOM 4536 C CA . ARG B 1 195 ? -0.457 29.797 18.469 1 98.44 195 ARG B CA 1
ATOM 4537 C C . ARG B 1 195 ? -1.556 29.672 17.422 1 98.44 195 ARG B C 1
ATOM 4539 O O . ARG B 1 195 ? -2.73 29.906 17.719 1 98.44 195 ARG B O 1
ATOM 4546 N N . ARG B 1 196 ? -1.194 29.375 16.203 1 98.62 196 ARG B N 1
ATOM 4547 C CA . ARG B 1 196 ? -2.15 29.234 15.109 1 98.62 196 ARG B CA 1
ATOM 4548 C C . ARG B 1 196 ? -3.16 28.125 15.398 1 98.62 196 ARG B C 1
ATOM 4550 O O . ARG B 1 196 ? -4.355 28.297 15.141 1 98.62 196 ARG B O 1
ATOM 4557 N N . ALA B 1 197 ? -2.691 26.984 15.891 1 98.81 197 ALA B N 1
ATOM 4558 C CA . ALA B 1 197 ? -3.572 25.859 16.219 1 98.81 197 ALA B CA 1
ATOM 4559 C C . ALA B 1 197 ? -4.562 26.25 17.312 1 98.81 197 ALA B C 1
ATOM 4561 O O . ALA B 1 197 ? -5.738 25.875 17.25 1 98.81 197 ALA B O 1
ATOM 4562 N N . ALA B 1 198 ? -4.059 26.922 18.297 1 98.62 198 ALA B N 1
ATOM 4563 C CA . ALA B 1 198 ? -4.918 27.359 19.391 1 98.62 198 ALA B CA 1
ATOM 4564 C C . ALA B 1 198 ? -6.016 28.297 18.891 1 98.62 198 ALA B C 1
ATOM 4566 O O . ALA B 1 198 ? -7.176 28.156 19.281 1 98.62 198 ALA B O 1
ATOM 4567 N N . GLU B 1 199 ? -5.648 29.234 18.109 1 98.38 199 GLU B N 1
ATOM 4568 C CA . GLU B 1 199 ? -6.625 30.141 17.531 1 98.38 199 GLU B CA 1
ATOM 4569 C C . GLU B 1 199 ? -7.664 29.391 16.703 1 98.38 199 GLU B C 1
ATOM 4571 O O . GLU B 1 199 ? -8.867 29.656 16.828 1 98.38 199 GLU B O 1
ATOM 4576 N N . ALA B 1 200 ? -7.207 28.516 15.852 1 98.69 200 ALA B N 1
ATOM 4577 C CA . ALA B 1 200 ? -8.102 27.719 15.008 1 98.69 200 ALA B CA 1
ATOM 4578 C C . ALA B 1 200 ? -9.102 26.938 15.852 1 98.69 200 ALA B C 1
ATOM 4580 O O . ALA B 1 200 ? -10.281 26.859 15.516 1 98.69 200 ALA B O 1
ATOM 4581 N N . GLN B 1 201 ? -8.586 26.266 16.875 1 98.44 201 GLN B N 1
ATOM 4582 C CA . GLN B 1 201 ? -9.461 25.484 17.734 1 98.44 201 GLN B CA 1
ATOM 4583 C C . GLN B 1 201 ? -10.469 26.375 18.453 1 98.44 201 GLN B C 1
ATOM 4585 O O . GLN B 1 201 ? -11.648 26.031 18.547 1 98.44 201 GLN B O 1
ATOM 4590 N N . GLU B 1 202 ? -10 27.484 18.969 1 98 202 GLU B N 1
ATOM 4591 C CA . GLU B 1 202 ? -10.867 28.422 19.672 1 98 202 GLU B CA 1
ATOM 4592 C C . GLU B 1 202 ? -11.961 28.969 18.75 1 98 202 GLU B C 1
ATOM 4594 O O . GLU B 1 202 ? -13.094 29.172 19.188 1 98 202 GLU B O 1
ATOM 4599 N N . LYS B 1 203 ? -11.648 29.203 17.516 1 98.31 203 LYS B N 1
ATOM 4600 C CA . LYS B 1 203 ? -12.578 29.797 16.562 1 98.31 203 LYS B CA 1
ATOM 4601 C C . LYS B 1 203 ? -13.414 28.719 15.867 1 98.31 203 LYS B C 1
ATOM 4603 O O . LYS B 1 203 ? -14.242 29.031 15.008 1 98.31 203 LYS B O 1
ATOM 4608 N N . GLY B 1 204 ? -13.156 27.469 16.062 1 98.31 204 GLY B N 1
ATOM 4609 C CA . GLY B 1 204 ? -13.938 26.375 15.5 1 98.31 204 GLY B CA 1
ATOM 4610 C C . GLY B 1 204 ? -13.562 26.047 14.07 1 98.31 204 GLY B C 1
ATOM 4611 O O . GLY B 1 204 ? -14.375 25.5 13.32 1 98.31 204 GLY B O 1
ATOM 4612 N N . TRP B 1 205 ? -12.336 26.359 13.672 1 98.62 205 TRP B N 1
ATOM 4613 C CA . TRP B 1 205 ? -11.914 26.156 12.289 1 98.62 205 TRP B CA 1
ATOM 4614 C C . TRP B 1 205 ? -11.727 24.672 11.984 1 98.62 205 TRP B C 1
ATOM 4616 O O . TRP B 1 205 ? -11.656 24.281 10.82 1 98.62 205 TRP B O 1
ATOM 4626 N N . PHE B 1 206 ? -11.648 23.812 13.039 1 98.56 206 PHE B N 1
ATOM 4627 C CA . PHE B 1 206 ? -11.461 22.375 12.852 1 98.56 206 PHE B CA 1
ATOM 4628 C C . PHE B 1 206 ? -12.805 21.656 12.836 1 98.56 206 PHE B C 1
ATOM 4630 O O . PHE B 1 206 ? -12.859 20.453 12.547 1 98.56 206 PHE B O 1
ATOM 4637 N N . ASP B 1 207 ? -13.914 22.281 13.055 1 97.12 207 ASP B N 1
ATOM 4638 C CA . ASP B 1 207 ? -15.195 21.641 13.344 1 97.12 207 ASP B CA 1
ATOM 4639 C C . ASP B 1 207 ? -15.703 20.859 12.133 1 97.12 207 ASP B C 1
ATOM 4641 O O . ASP B 1 207 ? -16.359 19.828 12.297 1 97.12 207 ASP B O 1
ATOM 4645 N N . GLU B 1 208 ? -15.367 21.312 11 1 95.75 208 GLU B N 1
ATOM 4646 C CA . GLU B 1 208 ? -15.875 20.656 9.797 1 95.75 208 GLU B CA 1
ATOM 4647 C C . GLU B 1 208 ? -15.086 19.391 9.477 1 95.75 208 GLU B C 1
ATOM 4649 O O . GLU B 1 208 ? -15.609 18.484 8.828 1 95.75 208 GLU B O 1
ATOM 4654 N N . GLU B 1 209 ? -13.852 19.359 9.906 1 98.44 209 GLU B N 1
ATOM 4655 C CA . GLU B 1 209 ? -12.992 18.234 9.516 1 98.44 209 GLU B CA 1
ATOM 4656 C C . GLU B 1 209 ? -12.945 17.172 10.609 1 98.44 209 GLU B C 1
ATOM 4658 O O . GLU B 1 209 ? -12.672 16 10.328 1 98.44 209 GLU B O 1
ATOM 4663 N N . ILE B 1 210 ? -13.25 17.422 11.875 1 98.88 210 ILE B N 1
ATOM 4664 C CA . ILE B 1 210 ? -13.055 16.484 12.984 1 98.88 210 ILE B CA 1
ATOM 4665 C C . ILE B 1 210 ? -14.352 15.727 13.242 1 98.88 210 ILE B C 1
ATOM 4667 O O . ILE B 1 210 ? -15.43 16.328 13.352 1 98.88 210 ILE B O 1
ATOM 4671 N N . VAL B 1 211 ? -14.172 14.406 13.305 1 98.5 211 VAL B N 1
ATOM 4672 C CA . VAL B 1 211 ? -15.266 13.523 13.703 1 98.5 211 VAL B CA 1
ATOM 4673 C C . VAL B 1 211 ? -15.055 13.055 15.148 1 98.5 211 VAL B C 1
ATOM 4675 O O . VAL B 1 211 ? -13.969 12.594 15.5 1 98.5 211 VAL B O 1
ATOM 4678 N N . PRO B 1 212 ? -16.109 13.188 15.977 1 98.44 212 PRO B N 1
ATOM 4679 C CA . PRO B 1 212 ? -15.969 12.695 17.344 1 98.44 212 PRO B CA 1
ATOM 4680 C C . PRO B 1 212 ? -15.672 11.195 17.406 1 98.44 212 PRO B C 1
ATOM 4682 O O . PRO B 1 212 ? -16.219 10.43 16.609 1 98.44 212 PRO B O 1
ATOM 4685 N N . VAL B 1 213 ? -14.867 10.781 18.328 1 98.62 213 VAL B N 1
ATOM 4686 C CA . VAL B 1 213 ? -14.539 9.375 18.547 1 98.62 213 VAL B CA 1
ATOM 4687 C C . VAL B 1 213 ? -14.938 8.961 19.953 1 98.62 213 VAL B C 1
ATOM 4689 O O . VAL B 1 213 ? -14.469 9.539 20.938 1 98.62 213 VAL B O 1
ATOM 4692 N N . THR B 1 214 ? -15.812 8 20.062 1 98.06 214 THR B N 1
ATOM 4693 C CA . THR B 1 214 ? -16.172 7.41 21.344 1 98.06 214 THR B CA 1
ATOM 4694 C C . THR B 1 214 ? -15.375 6.137 21.594 1 98.06 214 THR B C 1
ATOM 4696 O O . THR B 1 214 ? -15.312 5.254 20.734 1 98.06 214 THR B O 1
ATOM 4699 N N . THR B 1 215 ? -14.703 6.07 22.75 1 97.31 215 THR B N 1
ATOM 4700 C CA . THR B 1 215 ? -13.883 4.914 23.078 1 97.31 215 THR B CA 1
ATOM 4701 C C . THR B 1 215 ? -13.836 4.715 24.594 1 97.31 215 THR B C 1
ATOM 4703 O O . THR B 1 215 ? -14.32 5.559 25.359 1 97.31 215 THR B O 1
ATOM 4706 N N . MET B 1 216 ? -13.383 3.529 25.047 1 95.56 216 MET B N 1
ATOM 4707 C CA . MET B 1 216 ? -13.086 3.277 26.453 1 95.56 216 MET B CA 1
ATOM 4708 C C . MET B 1 216 ? -11.672 3.732 26.797 1 95.56 216 MET B C 1
ATOM 4710 O O . MET B 1 216 ? -10.703 3.244 26.219 1 95.56 216 MET B O 1
ATOM 4714 N N . TRP B 1 217 ? -11.594 4.691 27.672 1 95.81 217 TRP B N 1
ATOM 4715 C CA . TRP B 1 217 ? -10.297 5.273 28.016 1 95.81 217 TRP B CA 1
ATOM 4716 C C . TRP B 1 217 ? -9.93 4.965 29.453 1 95.81 217 TRP B C 1
ATOM 4718 O O . TRP B 1 217 ? -10.797 4.977 30.344 1 95.81 217 TRP B O 1
ATOM 4728 N N . GLN B 1 218 ? -8.672 4.625 29.641 1 93.75 218 GLN B N 1
ATOM 4729 C CA . GLN B 1 218 ? -8.117 4.43 30.984 1 93.75 218 GLN B CA 1
ATOM 4730 C C . GLN B 1 218 ? -6.824 5.219 31.156 1 93.75 218 GLN B C 1
ATOM 4732 O O . GLN B 1 218 ? -5.961 5.215 30.281 1 93.75 218 GLN B O 1
ATOM 4737 N N . GLU B 1 219 ? -6.742 5.832 32.25 1 88.81 219 GLU B N 1
ATOM 4738 C CA . GLU B 1 219 ? -5.566 6.652 32.5 1 88.81 219 GLU B CA 1
ATOM 4739 C C . GLU B 1 219 ? -4.316 5.793 32.688 1 88.81 219 GLU B C 1
ATOM 4741 O O . GLU B 1 219 ? -4.367 4.719 33.281 1 88.81 219 GLU B O 1
ATOM 4746 N N . THR B 1 220 ? -3.318 6.289 31.969 1 82.75 220 THR B N 1
ATOM 4747 C CA . THR B 1 220 ? -2.027 5.633 32.156 1 82.75 220 THR B CA 1
ATOM 4748 C C . THR B 1 220 ? -1.209 6.324 33.219 1 82.75 220 THR B C 1
ATOM 4750 O O . THR B 1 220 ? -0.922 7.52 33.125 1 82.75 220 THR B O 1
ATOM 4753 N N . GLY B 1 221 ? -0.937 5.637 34.219 1 74 221 GLY B N 1
ATOM 4754 C CA . GLY B 1 221 ? -0.149 6.203 35.312 1 74 221 GLY B CA 1
ATOM 4755 C C . GLY B 1 221 ? 1.345 6.145 35.031 1 74 221 GLY B C 1
ATOM 4756 O O . GLY B 1 221 ? 1.778 5.852 33.938 1 74 221 GLY B O 1
ATOM 4757 N N . LYS B 1 222 ? 2.047 6.539 36.031 1 68.94 222 LYS B N 1
ATOM 4758 C CA . LYS B 1 222 ? 3.506 6.504 36 1 68.94 222 LYS B CA 1
ATOM 4759 C C . LYS B 1 222 ? 4.016 5.117 35.625 1 68.94 222 LYS B C 1
ATOM 4761 O O . LYS B 1 222 ? 3.463 4.105 36.062 1 68.94 222 LYS B O 1
ATOM 4766 N N . GLY B 1 223 ? 4.969 5.066 34.781 1 69.5 223 GLY B N 1
ATOM 4767 C CA . GLY B 1 223 ? 5.598 3.822 34.375 1 69.5 223 GLY B CA 1
ATOM 4768 C C . GLY B 1 223 ? 4.809 3.078 33.312 1 69.5 223 GLY B C 1
ATOM 4769 O O . GLY B 1 223 ? 5.059 1.897 33.062 1 69.5 223 GLY B O 1
ATOM 4770 N N . GLY B 1 224 ? 3.652 3.771 32.812 1 73.25 224 GLY B N 1
ATOM 4771 C CA . GLY B 1 224 ? 2.898 3.15 31.734 1 73.25 224 GLY B CA 1
ATOM 4772 C C . GLY B 1 224 ? 1.809 2.219 32.219 1 73.25 224 GLY B C 1
ATOM 4773 O O . GLY B 1 224 ? 1.175 1.521 31.422 1 73.25 224 GLY B O 1
ATOM 4774 N N . VAL B 1 225 ? 1.659 2.135 33.594 1 78.56 225 VAL B N 1
ATOM 4775 C CA . VAL B 1 225 ? 0.667 1.236 34.188 1 78.56 225 VAL B CA 1
ATOM 4776 C C . VAL B 1 225 ? -0.704 1.908 34.188 1 78.56 225 VAL B C 1
ATOM 4778 O O . VAL B 1 225 ? -0.83 3.08 34.562 1 78.56 225 VAL B O 1
ATOM 4781 N N . LYS B 1 226 ? -1.714 1.202 33.781 1 83.44 226 LYS B N 1
ATOM 4782 C CA . LYS B 1 226 ? -3.08 1.715 33.781 1 83.44 226 LYS B CA 1
ATOM 4783 C C . LYS B 1 226 ? -3.605 1.891 35.188 1 83.44 226 LYS B C 1
ATOM 4785 O O . LYS B 1 226 ? -3.385 1.034 36.062 1 83.44 226 LYS B O 1
ATOM 4790 N N . VAL B 1 227 ? -4.082 3.045 35.406 1 87.38 227 VAL B N 1
ATOM 4791 C CA . VAL B 1 227 ? -4.617 3.365 36.719 1 87.38 227 VAL B CA 1
ATOM 4792 C C . VAL B 1 227 ? -6.094 3.732 36.594 1 87.38 227 VAL B C 1
ATOM 4794 O O . VAL B 1 227 ? -6.52 4.309 35.594 1 87.38 227 VAL B O 1
ATOM 4797 N N . GLY B 1 228 ? -6.848 3.338 37.625 1 87.38 228 GLY B N 1
ATOM 4798 C CA . GLY B 1 228 ? -8.273 3.635 37.625 1 87.38 228 GLY B CA 1
ATOM 4799 C C . GLY B 1 228 ? -9.07 2.686 36.75 1 87.38 228 GLY B C 1
ATOM 4800 O O . GLY B 1 228 ? -8.516 1.733 36.188 1 87.38 228 GLY B O 1
ATOM 4801 N N . GLU B 1 229 ? -10.344 2.906 36.656 1 92.38 229 GLU B N 1
ATOM 4802 C CA . GLU B 1 229 ? -11.25 2.084 35.844 1 92.38 229 GLU B CA 1
ATOM 4803 C C . GLU B 1 229 ? -11.469 2.686 34.469 1 92.38 229 GLU B C 1
ATOM 4805 O O . GLU B 1 229 ? -11.469 3.908 34.312 1 92.38 229 GLU B O 1
ATOM 4810 N N . PRO B 1 230 ? -11.523 1.799 33.469 1 94.12 230 PRO B N 1
ATOM 4811 C CA . PRO B 1 230 ? -11.875 2.32 32.156 1 94.12 230 PRO B CA 1
ATOM 4812 C C . PRO B 1 230 ? -13.195 3.082 32.156 1 94.12 230 PRO B C 1
ATOM 4814 O O . PRO B 1 230 ? -14.148 2.678 32.812 1 94.12 230 PRO B O 1
ATOM 4817 N N . LYS B 1 231 ? -13.203 4.172 31.469 1 95.44 231 LYS B N 1
ATOM 4818 C CA . LYS B 1 231 ? -14.414 4.969 31.297 1 95.44 231 LYS B CA 1
ATOM 4819 C C . LYS B 1 231 ? -14.672 5.293 29.828 1 95.44 231 LYS B C 1
ATOM 4821 O O . LYS B 1 231 ? -13.727 5.516 29.062 1 95.44 231 LYS B O 1
ATOM 4826 N N . GLU B 1 232 ? -15.922 5.336 29.516 1 97.12 232 GLU B N 1
ATOM 4827 C CA . GLU B 1 232 ? -16.281 5.75 28.156 1 97.12 232 GLU B CA 1
ATOM 4828 C C . GLU B 1 232 ? -16.094 7.254 27.969 1 97.12 232 GLU B C 1
ATOM 4830 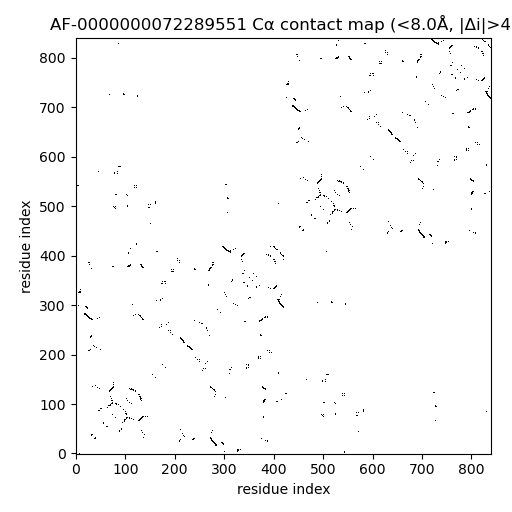O O . GLU B 1 232 ? -16.562 8.047 28.797 1 97.12 232 GLU B O 1
ATOM 4835 N N . VAL B 1 233 ? -15.406 7.645 26.969 1 97.62 233 VAL B N 1
ATOM 4836 C CA . VAL B 1 233 ? -15.211 9.055 26.656 1 97.62 233 VAL B CA 1
ATOM 4837 C C . VAL B 1 233 ? -15.523 9.305 25.172 1 97.62 233 VAL B C 1
ATOM 4839 O O . VAL B 1 233 ? -15.453 8.391 24.359 1 97.62 233 VAL B O 1
ATOM 4842 N N . THR B 1 234 ? -15.969 10.469 24.875 1 98.56 234 THR B N 1
ATOM 4843 C CA . THR B 1 234 ? -16.078 10.961 23.516 1 98.56 234 THR B CA 1
ATOM 4844 C C . THR B 1 234 ? -15.117 12.125 23.281 1 98.56 234 THR B C 1
ATOM 4846 O O . THR B 1 234 ? -15.258 13.188 23.891 1 98.56 234 THR B O 1
ATOM 4849 N N . VAL B 1 235 ? -14.156 11.922 22.453 1 98.69 235 VAL B N 1
ATOM 4850 C CA . VAL B 1 235 ? -13.094 12.891 22.188 1 98.69 235 VAL B CA 1
ATOM 4851 C C . VAL B 1 235 ? -13.461 13.727 20.953 1 98.69 235 VAL B C 1
ATOM 4853 O O . VAL B 1 235 ? -13.758 13.18 19.891 1 98.69 235 VAL B O 1
ATOM 4856 N N . THR B 1 236 ? -13.406 15.086 21.078 1 98.5 236 THR B N 1
ATOM 4857 C CA . THR B 1 236 ? -13.914 15.93 20.016 1 98.5 236 THR B CA 1
ATOM 4858 C C . THR B 1 236 ? -12.883 16.969 19.594 1 98.5 236 THR B C 1
ATOM 4860 O O . THR B 1 236 ? -13.094 17.719 18.641 1 98.5 236 THR B O 1
ATOM 4863 N N . LYS B 1 237 ? -11.773 17.016 20.297 1 98.38 237 LYS B N 1
ATOM 4864 C CA . LYS B 1 237 ? -10.789 18.062 20.016 1 98.38 237 LYS B CA 1
ATOM 4865 C C . LYS B 1 237 ? -9.367 17.5 20.062 1 98.38 237 LYS B C 1
ATOM 4867 O O . LYS B 1 237 ? -9.102 16.531 20.781 1 98.38 237 LYS B O 1
ATOM 4872 N N . ASP B 1 238 ? -8.516 18.109 19.266 1 98.69 238 ASP B N 1
ATOM 4873 C CA . ASP B 1 238 ? -7.082 17.844 19.391 1 98.69 238 ASP B CA 1
ATOM 4874 C C . ASP B 1 238 ? -6.574 18.234 20.781 1 98.69 238 ASP B C 1
ATOM 4876 O O . ASP B 1 238 ? -7.004 19.25 21.328 1 98.69 238 ASP B O 1
ATOM 4880 N N . ASP B 1 239 ? -5.609 17.484 21.297 1 98 239 ASP B N 1
ATOM 4881 C CA . ASP B 1 239 ? -5.273 17.797 22.672 1 98 239 ASP B CA 1
ATOM 4882 C C . ASP B 1 239 ? -3.783 18.094 22.828 1 98 239 ASP B C 1
ATOM 4884 O O . ASP B 1 239 ? -3.275 18.203 23.953 1 98 239 ASP B O 1
ATOM 4888 N N . GLY B 1 240 ? -3.078 18.109 21.703 1 97.62 240 GLY B N 1
ATOM 4889 C CA . GLY B 1 240 ? -1.654 18.391 21.766 1 97.62 240 GLY B CA 1
ATOM 4890 C C . GLY B 1 240 ? -1.349 19.875 21.766 1 97.62 240 GLY B C 1
ATOM 4891 O O . GLY B 1 240 ? -0.209 20.281 22 1 97.62 240 GLY B O 1
ATOM 4892 N N . ILE B 1 241 ? -2.32 20.766 21.547 1 98.5 241 ILE B N 1
ATOM 4893 C CA . ILE B 1 241 ? -2.137 22.203 21.359 1 98.5 241 ILE B CA 1
ATOM 4894 C C . ILE B 1 241 ? -1.812 22.859 22.703 1 98.5 241 ILE B C 1
ATOM 4896 O O . ILE B 1 241 ? -2.545 22.688 23.672 1 98.5 241 ILE B O 1
ATOM 4900 N N . ARG B 1 242 ? -0.746 23.562 22.703 1 96.88 242 ARG B N 1
ATOM 4901 C CA . ARG B 1 242 ? -0.326 24.297 23.891 1 96.88 242 ARG B CA 1
ATOM 4902 C C . ARG B 1 242 ? -0.59 25.781 23.734 1 96.88 242 ARG B C 1
ATOM 4904 O O . ARG B 1 242 ? 0.283 26.531 23.281 1 96.88 242 ARG B O 1
ATOM 4911 N N . LYS B 1 243 ? -1.653 26.312 24.25 1 93.69 243 LYS B N 1
ATOM 4912 C CA . LYS B 1 243 ? -2.082 27.688 24.125 1 93.69 243 LYS B CA 1
ATOM 4913 C C . LYS B 1 243 ? -1.081 28.641 24.781 1 93.69 243 LYS B C 1
ATOM 4915 O O . LYS B 1 243 ? -0.916 29.781 24.328 1 93.69 243 LYS B O 1
ATOM 4920 N N . GLY B 1 244 ? -0.271 28.203 25.656 1 90.75 244 GLY B N 1
ATOM 4921 C CA . GLY B 1 244 ? 0.609 29.078 26.422 1 90.75 244 GLY B CA 1
ATOM 4922 C C . GLY B 1 244 ? 2.07 28.922 26.047 1 90.75 244 GLY B C 1
ATOM 4923 O O . GLY B 1 244 ? 2.953 29.422 26.75 1 90.75 244 GLY B O 1
ATOM 4924 N N . ALA B 1 245 ? 2.26 28.375 24.906 1 95.44 245 ALA B N 1
ATOM 4925 C CA . ALA B 1 245 ? 3.646 28.203 24.484 1 95.44 245 ALA B CA 1
ATOM 4926 C C . ALA B 1 245 ? 4.305 29.547 24.203 1 95.44 245 ALA B C 1
ATOM 4928 O O . ALA B 1 245 ? 3.711 30.422 23.562 1 95.44 245 ALA B O 1
ATOM 4929 N N . THR B 1 246 ? 5.473 29.781 24.766 1 97.56 246 THR B N 1
ATOM 4930 C CA . THR B 1 246 ? 6.262 30.984 24.547 1 97.56 246 THR B CA 1
ATOM 4931 C C . THR B 1 246 ? 7.684 30.625 24.125 1 97.56 246 THR B C 1
ATOM 4933 O O . THR B 1 246 ? 8.125 29.484 24.297 1 97.56 246 THR B O 1
ATOM 4936 N N . LEU B 1 247 ? 8.281 31.641 23.484 1 97.75 247 LEU B N 1
ATOM 4937 C CA . LEU B 1 247 ? 9.672 31.406 23.094 1 97.75 247 LEU B CA 1
ATOM 4938 C C . LEU B 1 247 ? 10.523 31.062 24.312 1 97.75 247 LEU B C 1
ATOM 4940 O O . LEU B 1 247 ? 11.398 30.203 24.234 1 97.75 247 LEU B O 1
ATOM 4944 N N . GLU B 1 248 ? 10.328 31.719 25.438 1 97.31 248 GLU B N 1
ATOM 4945 C CA . GLU B 1 248 ? 11.07 31.5 26.672 1 97.31 248 GLU B CA 1
ATOM 4946 C C . GLU B 1 248 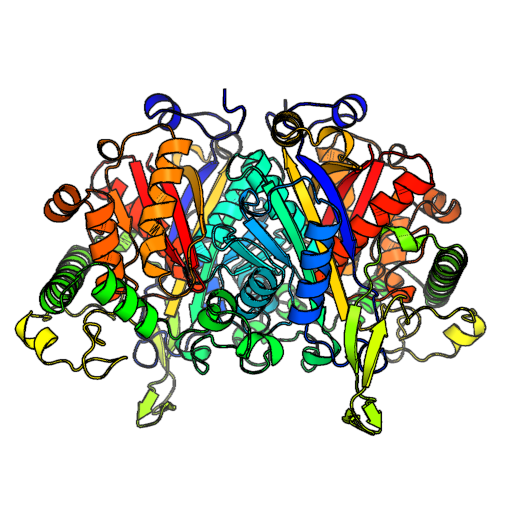? 10.891 30.062 27.156 1 97.31 248 GLU B C 1
ATOM 4948 O O . GLU B 1 248 ? 11.867 29.406 27.531 1 97.31 248 GLU B O 1
ATOM 4953 N N . SER B 1 249 ? 9.695 29.641 27.203 1 96 249 SER B N 1
ATOM 4954 C CA . SER B 1 249 ? 9.43 28.281 27.656 1 96 249 SER B CA 1
ATOM 4955 C C . SER B 1 249 ? 10.07 27.25 26.734 1 96 249 SER B C 1
ATOM 4957 O O . SER B 1 249 ? 10.562 26.219 27.188 1 96 249 SER B O 1
ATOM 4959 N N . MET B 1 250 ? 10.031 27.484 25.422 1 96.62 250 MET B N 1
ATOM 4960 C CA . MET B 1 250 ? 10.633 26.578 24.453 1 96.62 250 MET B CA 1
ATOM 4961 C C . MET B 1 250 ? 12.141 26.5 24.625 1 96.62 250 MET B C 1
ATOM 4963 O O . MET B 1 250 ? 12.742 25.438 24.516 1 96.62 250 MET B O 1
ATOM 4967 N N . GLN B 1 251 ? 12.695 27.609 24.906 1 95.56 251 GLN B N 1
ATOM 4968 C CA . GLN B 1 251 ? 14.148 27.719 24.984 1 95.56 251 GLN B CA 1
ATOM 4969 C C . GLN B 1 251 ? 14.68 26.984 26.219 1 95.56 251 GLN B C 1
ATOM 4971 O O . GLN B 1 251 ? 15.867 26.672 26.312 1 95.56 251 GLN B O 1
ATOM 4976 N N . LYS B 1 252 ? 13.852 26.703 27.141 1 95.75 252 LYS B N 1
ATOM 4977 C CA . LYS B 1 252 ? 14.234 26 28.359 1 95.75 252 LYS B CA 1
ATOM 4978 C C . LYS B 1 252 ? 14.352 24.5 28.109 1 95.75 252 LYS B C 1
ATOM 4980 O O . LYS B 1 252 ? 14.945 23.781 28.922 1 95.75 252 LYS B O 1
ATOM 4985 N N . LEU B 1 253 ? 13.805 24.062 27.062 1 96.31 253 LEU B N 1
ATOM 4986 C CA . LEU B 1 253 ? 13.828 22.641 26.766 1 96.31 253 LEU B CA 1
ATOM 4987 C C . LEU B 1 253 ? 15.203 22.203 26.297 1 96.31 253 LEU B C 1
ATOM 4989 O O . LEU B 1 253 ? 15.867 22.938 25.547 1 96.31 253 LEU B O 1
ATOM 4993 N N . LYS B 1 254 ? 15.617 21.047 26.719 1 96.44 254 LYS B N 1
ATOM 4994 C CA . LYS B 1 254 ? 16.906 20.5 26.328 1 96.44 254 LYS B CA 1
ATOM 4995 C C . LYS B 1 254 ? 16.844 19.828 24.953 1 96.44 254 LYS B C 1
ATOM 4997 O O . LYS B 1 254 ? 15.773 19.344 24.547 1 96.44 254 LYS B O 1
ATOM 5002 N N . PRO B 1 255 ? 18.047 19.781 24.281 1 96 255 PRO B N 1
ATOM 5003 C CA . PRO B 1 255 ? 18.094 18.984 23.047 1 96 255 PRO B CA 1
ATOM 5004 C C . PRO B 1 255 ? 17.641 17.547 23.266 1 96 255 PRO B C 1
ATOM 5006 O O . PRO B 1 255 ? 17.984 16.938 24.297 1 96 255 PRO B O 1
ATOM 5009 N N . ALA B 1 256 ? 16.953 17.016 22.328 1 94.5 256 ALA B N 1
ATOM 5010 C CA . ALA B 1 256 ? 16.312 15.719 22.531 1 94.5 256 ALA B CA 1
ATOM 5011 C C . ALA B 1 256 ? 17.141 14.602 21.891 1 94.5 256 ALA B C 1
ATOM 5013 O O . ALA B 1 256 ? 17.047 13.445 22.312 1 94.5 256 ALA B O 1
ATOM 5014 N N . PHE B 1 257 ? 18.016 14.875 20.922 1 92.69 257 PHE B N 1
ATOM 5015 C CA . PHE B 1 257 ? 18.547 13.797 20.094 1 92.69 257 PHE B CA 1
ATOM 5016 C C . PHE B 1 257 ? 20.078 13.844 20.062 1 92.69 257 PHE B C 1
ATOM 5018 O O . PHE B 1 257 ? 20.719 12.828 19.797 1 92.69 257 PHE B O 1
ATOM 5025 N N . LYS B 1 258 ? 20.594 15.023 20.188 1 93.12 258 LYS B N 1
ATOM 5026 C CA . LYS B 1 258 ? 22.016 15.281 20.297 1 93.12 258 LYS B CA 1
ATOM 5027 C C . LYS B 1 258 ? 22.312 16.281 21.422 1 93.12 258 LYS B C 1
ATOM 5029 O O . LYS B 1 258 ? 21.562 17.234 21.625 1 93.12 258 LYS B O 1
ATOM 5034 N N . GLU B 1 259 ? 23.406 16.078 22.125 1 93 259 GLU B N 1
ATOM 5035 C CA . GLU B 1 259 ? 23.734 16.906 23.281 1 93 259 GLU B CA 1
ATOM 5036 C C . GLU B 1 259 ? 23.781 18.391 22.891 1 93 259 GLU B C 1
ATOM 5038 O O . GLU B 1 259 ? 23.312 19.234 23.641 1 93 259 GLU B O 1
ATOM 5043 N N . ASP B 1 260 ? 24.312 18.656 21.844 1 92.88 260 ASP B N 1
ATOM 5044 C CA . ASP B 1 260 ? 24.422 20.047 21.406 1 92.88 260 ASP B CA 1
ATOM 5045 C C . ASP B 1 260 ? 23.5 20.328 20.219 1 92.88 260 ASP B C 1
ATOM 5047 O O . ASP B 1 260 ? 23.797 21.188 19.375 1 92.88 260 ASP B O 1
ATOM 5051 N N . GLY B 1 261 ? 22.422 19.609 20.188 1 95.88 261 GLY B N 1
ATOM 5052 C CA . GLY B 1 261 ? 21.547 19.703 19.031 1 95.88 261 GLY B CA 1
ATOM 5053 C C . GLY B 1 261 ? 20.578 20.875 19.094 1 95.88 261 GLY B C 1
ATOM 5054 O O . GLY B 1 261 ? 20.531 21.594 20.109 1 95.88 261 GLY B O 1
ATOM 5055 N N . ALA B 1 262 ? 19.875 21.094 17.984 1 97.5 262 ALA B N 1
ATOM 5056 C CA . ALA B 1 262 ? 18.922 22.203 17.859 1 97.5 262 ALA B CA 1
ATOM 5057 C C . ALA B 1 262 ? 17.484 21.719 17.984 1 97.5 262 ALA B C 1
ATOM 5059 O O . ALA B 1 262 ? 16.578 22.531 18.172 1 97.5 262 ALA B O 1
ATOM 5060 N N . SER B 1 263 ? 17.297 20.438 17.891 1 98 263 SER B N 1
ATOM 5061 C CA . SER B 1 263 ? 15.945 19.875 17.969 1 98 263 SER B CA 1
ATOM 5062 C C . SER B 1 263 ? 15.594 19.469 19.391 1 98 263 SER B C 1
ATOM 5064 O O . SER B 1 263 ? 16.406 18.859 20.094 1 98 263 SER B O 1
ATOM 5066 N N . THR B 1 264 ? 14.445 19.891 19.828 1 97.94 264 THR B N 1
ATOM 5067 C CA . THR B 1 264 ? 13.93 19.562 21.156 1 97.94 264 THR B CA 1
ATOM 5068 C C . THR B 1 264 ? 12.547 18.922 21.047 1 97.94 264 THR B C 1
ATOM 5070 O O . THR B 1 264 ? 11.977 18.844 19.969 1 97.94 264 THR B O 1
ATOM 5073 N N . ALA B 1 265 ? 12.062 18.5 22.219 1 96.12 265 ALA B N 1
ATOM 5074 C CA . ALA B 1 265 ? 10.703 17.984 22.25 1 96.12 265 ALA B CA 1
ATOM 5075 C C . ALA B 1 265 ? 9.688 19.047 21.859 1 96.12 265 ALA B C 1
ATOM 5077 O O . ALA B 1 265 ? 8.617 18.75 21.328 1 96.12 265 ALA B O 1
ATOM 5078 N N . GLY B 1 266 ? 10.031 20.297 22.062 1 97.38 266 GLY B N 1
ATOM 5079 C CA . GLY B 1 266 ? 9.109 21.391 21.828 1 97.38 266 GLY B CA 1
ATOM 5080 C C . GLY B 1 266 ? 9.039 21.812 20.375 1 97.38 266 GLY B C 1
ATOM 5081 O O . GLY B 1 266 ? 8.031 22.359 19.922 1 97.38 266 GLY B O 1
ATOM 5082 N N . ASN B 1 267 ? 10.156 21.625 19.672 1 98.44 267 ASN B N 1
ATOM 5083 C CA . ASN B 1 267 ? 10.156 22.016 18.266 1 98.44 267 ASN B CA 1
ATOM 5084 C C . ASN B 1 267 ? 10.18 20.812 17.344 1 98.44 267 ASN B C 1
ATOM 5086 O O . ASN B 1 267 ? 10.688 20.891 16.219 1 98.44 267 ASN B O 1
ATOM 5090 N N . SER B 1 268 ? 9.719 19.641 17.844 1 98.38 268 SER B N 1
ATOM 5091 C CA . SER B 1 268 ? 9.469 18.406 17.109 1 98.38 268 SER B CA 1
ATOM 5092 C C . SER B 1 268 ? 8.008 17.984 17.219 1 98.38 268 SER B C 1
ATOM 5094 O O . SER B 1 268 ? 7.324 18.328 18.172 1 98.38 268 SER B O 1
ATOM 5096 N N . SER B 1 269 ? 7.574 17.312 16.141 1 98.31 269 SER B N 1
ATOM 5097 C CA . SER B 1 269 ? 6.184 16.859 16.188 1 98.31 269 SER B CA 1
ATOM 5098 C C . SER B 1 269 ? 5.934 15.938 17.375 1 98.31 269 SER B C 1
ATOM 5100 O O . SER B 1 269 ? 6.848 15.258 17.828 1 98.31 269 SER B O 1
ATOM 5102 N N . GLN B 1 270 ? 4.758 15.898 17.797 1 96.94 270 GLN B N 1
ATOM 5103 C CA . GLN B 1 270 ? 4.328 15.055 18.906 1 96.94 270 GLN B CA 1
ATOM 5104 C C . GLN B 1 270 ? 4.074 13.625 18.438 1 96.94 270 GLN B C 1
ATOM 5106 O O . GLN B 1 270 ? 3.709 13.398 17.281 1 96.94 270 GLN B O 1
ATOM 5111 N N . ILE B 1 271 ? 4.309 12.633 19.281 1 97 271 ILE B N 1
ATOM 5112 C CA . ILE B 1 271 ? 3.832 11.273 19.094 1 97 271 ILE B CA 1
ATOM 5113 C C . ILE B 1 271 ? 2.33 11.203 19.344 1 97 271 ILE B C 1
ATOM 5115 O O . ILE B 1 271 ? 1.862 11.594 20.422 1 97 271 ILE B O 1
ATOM 5119 N N . SER B 1 272 ? 1.599 10.742 18.328 1 98.5 272 SER B N 1
ATOM 5120 C CA . SER B 1 272 ? 0.161 10.969 18.438 1 98.5 272 SER B CA 1
ATOM 5121 C C . SER B 1 272 ? -0.628 9.797 17.859 1 98.5 272 SER B C 1
ATOM 5123 O O . SER B 1 272 ? -0.06 8.922 17.203 1 98.5 272 SER B O 1
ATOM 5125 N N . ASP B 1 273 ? -1.888 9.789 18.172 1 98.69 273 ASP B N 1
ATOM 5126 C CA . ASP B 1 273 ? -2.871 8.836 17.672 1 98.69 273 ASP B CA 1
ATOM 5127 C C . ASP B 1 273 ? -3.938 9.539 16.828 1 98.69 273 ASP B C 1
ATOM 5129 O O . ASP B 1 273 ? -4.348 10.656 17.156 1 98.69 273 ASP B O 1
ATOM 5133 N N . GLY B 1 274 ? -4.312 8.898 15.703 1 98.81 274 GLY B N 1
ATOM 5134 C CA . GLY B 1 274 ? -5.371 9.477 14.898 1 98.81 274 GLY B CA 1
ATOM 5135 C C . GLY B 1 274 ? -5.629 8.711 13.609 1 98.81 274 GLY B C 1
ATOM 5136 O O . GLY B 1 274 ? -4.93 7.742 13.312 1 98.81 274 GLY B O 1
ATOM 5137 N N . ALA B 1 275 ? -6.676 9.07 12.922 1 98.94 275 ALA B N 1
ATOM 5138 C CA . ALA B 1 275 ? -7.055 8.508 11.625 1 98.94 275 ALA B CA 1
ATOM 5139 C C . ALA B 1 275 ? -7.746 9.555 10.758 1 98.94 275 ALA B C 1
ATOM 5141 O O . ALA B 1 275 ? -8.164 10.609 11.258 1 98.94 275 ALA B O 1
ATOM 5142 N N . ALA B 1 276 ? -7.781 9.336 9.492 1 99 276 ALA B N 1
ATOM 5143 C CA . ALA B 1 276 ? -8.453 10.211 8.531 1 99 276 ALA B CA 1
ATOM 5144 C C . ALA B 1 276 ? -8.891 9.43 7.293 1 99 276 ALA B C 1
ATOM 5146 O O . ALA B 1 276 ? -8.352 8.352 7.008 1 99 276 ALA B O 1
ATOM 5147 N N . ALA B 1 277 ? -9.922 9.891 6.57 1 98.94 277 ALA B N 1
ATOM 5148 C CA . ALA B 1 277 ? -10.453 9.219 5.387 1 98.94 277 ALA B CA 1
ATOM 5149 C C . ALA B 1 277 ? -11.031 10.227 4.398 1 98.94 277 ALA B C 1
ATOM 5151 O O . ALA B 1 277 ? -11.656 11.211 4.797 1 98.94 277 ALA B O 1
ATOM 5152 N N . THR B 1 278 ? -10.82 10.023 3.137 1 99 278 THR B N 1
ATOM 5153 C CA . THR B 1 278 ? -11.297 10.852 2.031 1 99 278 THR B CA 1
ATOM 5154 C C . THR B 1 278 ? -12.062 10.008 1.016 1 99 278 THR B C 1
ATOM 5156 O O . THR B 1 278 ? -11.516 9.055 0.457 1 99 278 THR B O 1
ATOM 5159 N N . LEU B 1 279 ? -13.344 10.297 0.775 1 98.94 279 LEU B N 1
ATOM 5160 C CA . LEU B 1 279 ? -14.18 9.617 -0.209 1 98.94 279 LEU B CA 1
ATOM 5161 C C . LEU B 1 279 ? -14.023 10.25 -1.588 1 98.94 279 LEU B C 1
ATOM 5163 O O . LEU B 1 279 ? -14.188 11.461 -1.743 1 98.94 279 LEU B O 1
ATOM 5167 N N . MET B 1 280 ? -13.719 9.414 -2.594 1 98.94 280 MET B N 1
ATOM 5168 C CA . MET B 1 280 ? -13.414 9.914 -3.932 1 98.94 280 MET B CA 1
ATOM 5169 C C . MET B 1 280 ? -14.203 9.148 -4.988 1 98.94 280 MET B C 1
ATOM 5171 O O . MET B 1 280 ? -14.523 7.973 -4.801 1 98.94 280 MET B O 1
ATOM 5175 N N . MET B 1 281 ? -14.453 9.734 -6.043 1 98.69 281 MET B N 1
ATOM 5176 C CA . MET B 1 281 ? -15.078 9.086 -7.195 1 98.69 281 MET B CA 1
ATOM 5177 C C . MET B 1 281 ? -14.867 9.906 -8.461 1 98.69 281 MET B C 1
ATOM 5179 O O . MET B 1 281 ? -14.352 11.023 -8.406 1 98.69 281 MET B O 1
ATOM 5183 N N . ARG B 1 282 ? -15.117 9.344 -9.57 1 97.25 282 ARG B N 1
ATOM 5184 C CA . ARG B 1 282 ? -15.109 10.094 -10.82 1 97.25 282 ARG B CA 1
ATOM 5185 C C . ARG B 1 282 ? -16.281 11.078 -10.875 1 97.25 282 ARG B C 1
ATOM 5187 O O . ARG B 1 282 ? -17.391 10.758 -10.445 1 97.25 282 ARG B O 1
ATOM 5194 N N . ARG B 1 283 ? -16.078 12.297 -11.453 1 97.62 283 ARG B N 1
ATOM 5195 C CA . ARG B 1 283 ? -17.141 13.297 -11.516 1 97.62 283 ARG B CA 1
ATOM 5196 C C . ARG B 1 283 ? -18.344 12.758 -12.266 1 97.62 283 ARG B C 1
ATOM 5198 O O . ARG B 1 283 ? -19.484 13.016 -11.883 1 97.62 283 ARG B O 1
ATOM 5205 N N . SER B 1 284 ? -18.109 12.078 -13.383 1 97.81 284 SER B N 1
ATOM 5206 C CA . SER B 1 284 ? -19.219 11.523 -14.148 1 97.81 284 SER B CA 1
ATOM 5207 C C . SER B 1 284 ? -20.047 10.555 -13.305 1 97.81 284 SER B C 1
ATOM 5209 O O . SER B 1 284 ? -21.266 10.492 -13.438 1 97.81 284 SER B O 1
ATOM 5211 N N . THR B 1 285 ? -19.359 9.766 -12.445 1 98.19 285 THR B N 1
ATOM 5212 C CA . THR B 1 285 ? -20.047 8.859 -11.539 1 98.19 285 THR B CA 1
ATOM 5213 C C . THR B 1 285 ? -20.891 9.641 -10.539 1 98.19 285 THR B C 1
ATOM 5215 O O . THR B 1 285 ? -22.047 9.289 -10.289 1 98.19 285 THR B O 1
ATOM 5218 N N . ALA B 1 286 ? -20.328 10.695 -9.961 1 98.56 286 ALA B N 1
ATOM 5219 C CA . ALA B 1 286 ? -21.078 11.539 -9.039 1 98.56 286 ALA B CA 1
ATOM 5220 C C . ALA B 1 286 ? -22.328 12.102 -9.703 1 98.56 286 ALA B C 1
ATOM 5222 O O . ALA B 1 286 ? -23.406 12.109 -9.109 1 98.56 286 ALA B O 1
ATOM 5223 N N . THR B 1 287 ? -22.156 12.547 -10.93 1 98.44 287 THR B N 1
ATOM 5224 C CA . THR B 1 287 ? -23.281 13.109 -11.688 1 98.44 287 THR B CA 1
ATOM 5225 C C . THR B 1 287 ? -24.359 12.062 -11.93 1 98.44 287 THR B C 1
ATOM 5227 O O . THR B 1 287 ? -25.531 12.312 -11.703 1 98.44 287 THR B O 1
ATOM 5230 N N . SER B 1 288 ? -23.938 10.906 -12.367 1 98.38 288 SER B N 1
ATOM 5231 C CA . SER B 1 288 ? -24.875 9.836 -12.688 1 98.38 288 SER B CA 1
ATOM 5232 C C . SER B 1 288 ? -25.656 9.391 -11.453 1 98.38 288 SER B C 1
ATOM 5234 O O . SER B 1 288 ? -26.797 8.953 -11.555 1 98.38 288 SER B O 1
ATOM 5236 N N . LEU B 1 289 ? -25.062 9.562 -10.281 1 98.44 289 LEU B N 1
ATOM 5237 C CA . LEU B 1 289 ? -25.672 9.117 -9.039 1 98.44 289 LEU B CA 1
ATOM 5238 C C . LEU B 1 289 ? -26.438 10.258 -8.375 1 98.44 289 LEU B C 1
ATOM 5240 O O . LEU B 1 289 ? -26.984 10.094 -7.281 1 98.44 289 LEU B O 1
ATOM 5244 N N . GLY B 1 290 ? -26.422 11.453 -9 1 98.38 290 GLY B N 1
ATOM 5245 C CA . GLY B 1 290 ? -27.109 12.609 -8.438 1 98.38 290 GLY B CA 1
ATOM 5246 C C . GLY B 1 290 ? -26.375 13.219 -7.262 1 98.38 290 GLY B C 1
ATOM 5247 O O . GLY B 1 290 ? -27 13.797 -6.367 1 98.38 290 GLY B O 1
ATOM 5248 N N . LEU B 1 291 ? -25.016 13.102 -7.234 1 98.62 291 LEU B N 1
ATOM 5249 C CA . LEU B 1 291 ? -24.234 13.539 -6.086 1 98.62 291 LEU B CA 1
ATOM 5250 C C . LEU B 1 291 ? -23.391 14.758 -6.438 1 98.62 291 LEU B C 1
ATOM 5252 O O . LEU B 1 291 ? -22.469 15.109 -5.703 1 98.62 291 LEU B O 1
ATOM 5256 N N . SER B 1 292 ? -23.672 15.453 -7.465 1 98.31 292 SER B N 1
ATOM 5257 C CA . SER B 1 292 ? -22.859 16.562 -7.941 1 98.31 292 SER B CA 1
ATOM 5258 C C . SER B 1 292 ? -22.797 17.688 -6.914 1 98.31 292 SER B C 1
ATOM 5260 O O . SER B 1 292 ? -21.75 18.328 -6.758 1 98.31 292 SER B O 1
ATOM 5262 N N . SER B 1 293 ? -23.875 17.906 -6.215 1 97.94 293 SER B N 1
ATOM 5263 C CA . SER B 1 293 ? -23.953 19 -5.258 1 97.94 293 SER B CA 1
ATOM 5264 C C . SER B 1 293 ? -23.109 18.703 -4.012 1 97.94 293 SER B C 1
ATOM 5266 O O . SER B 1 293 ? -22.812 19.609 -3.229 1 97.94 293 SER B O 1
ATOM 5268 N N . SER B 1 294 ? -22.688 17.422 -3.857 1 98.19 294 SER B N 1
ATOM 5269 C CA . SER B 1 294 ? -21.938 17 -2.676 1 98.19 294 SER B CA 1
ATOM 5270 C C . SER B 1 294 ? -20.438 17.141 -2.898 1 98.19 294 SER B C 1
ATOM 5272 O O . SER B 1 294 ? -19.656 16.969 -1.967 1 98.19 294 SER B O 1
ATOM 5274 N N . ILE B 1 295 ? -20.047 17.5 -4.129 1 98.75 295 ILE B N 1
ATOM 5275 C CA . ILE B 1 295 ? -18.625 17.594 -4.445 1 98.75 295 ILE B CA 1
ATOM 5276 C C . ILE B 1 295 ? -18.016 18.797 -3.732 1 98.75 295 ILE B C 1
ATOM 5278 O O . ILE B 1 295 ? -18.516 19.922 -3.869 1 98.75 295 ILE B O 1
ATOM 5282 N N . ILE B 1 296 ? -16.891 18.5 -2.982 1 98.75 296 ILE B N 1
ATOM 5283 C CA . ILE B 1 296 ? -16.281 19.609 -2.24 1 98.75 296 ILE B CA 1
ATOM 5284 C C . ILE B 1 296 ? -14.93 19.969 -2.85 1 98.75 296 ILE B C 1
ATOM 5286 O O . ILE B 1 296 ? -14.367 21.016 -2.545 1 98.75 296 ILE B O 1
ATOM 5290 N N . GLY B 1 297 ? -14.383 19.109 -3.664 1 98.75 297 GLY B N 1
ATOM 5291 C CA . GLY B 1 297 ? -13.078 19.344 -4.266 1 98.75 297 GLY B CA 1
ATOM 5292 C C . GLY B 1 297 ? -12.641 18.234 -5.195 1 98.75 297 GLY B C 1
ATOM 5293 O O . GLY B 1 297 ? -13.43 17.359 -5.547 1 98.75 297 GLY B O 1
ATOM 5294 N N . LYS B 1 298 ? -11.43 18.297 -5.656 1 98.56 298 LYS B N 1
ATOM 5295 C CA . LYS B 1 298 ? -10.891 17.25 -6.516 1 98.56 298 LYS B CA 1
ATOM 5296 C C . LYS B 1 298 ? -9.383 17.109 -6.332 1 98.56 298 LYS B C 1
ATOM 5298 O O . LYS B 1 298 ? -8.719 18.031 -5.871 1 98.56 298 LYS B O 1
ATOM 5303 N N . TRP B 1 299 ? -8.898 15.93 -6.613 1 98.56 299 TRP B N 1
ATOM 5304 C CA . TRP B 1 299 ? -7.48 15.602 -6.668 1 98.56 299 TRP B CA 1
ATOM 5305 C C . TRP B 1 299 ? -6.871 16.031 -7.996 1 98.56 299 TRP B C 1
ATOM 5307 O O . TRP B 1 299 ? -7.426 15.766 -9.062 1 98.56 299 TRP B O 1
ATOM 5317 N N . ALA B 1 300 ? -5.703 16.734 -7.91 1 98.06 300 ALA B N 1
ATOM 5318 C CA . ALA B 1 300 ? -5.145 17.297 -9.141 1 98.06 300 ALA B CA 1
ATOM 5319 C C . ALA B 1 300 ? -3.75 16.734 -9.414 1 98.06 300 ALA B C 1
ATOM 5321 O O . ALA B 1 300 ? -3.02 17.25 -10.258 1 98.06 300 ALA B O 1
ATOM 5322 N N . GLY B 1 301 ? -3.318 15.766 -8.625 1 97.5 301 GLY B N 1
ATOM 5323 C CA . GLY B 1 301 ? -2.047 15.109 -8.898 1 97.5 301 GLY B CA 1
ATOM 5324 C C . GLY B 1 301 ? -1.181 14.953 -7.66 1 97.5 301 GLY B C 1
ATOM 5325 O O . GLY B 1 301 ? -1.382 15.648 -6.664 1 97.5 301 GLY B O 1
ATOM 5326 N N . THR B 1 302 ? -0.269 14.023 -7.699 1 98.38 302 THR B N 1
ATOM 5327 C CA . THR B 1 302 ? 0.722 13.781 -6.656 1 98.38 302 THR B CA 1
ATOM 5328 C C . THR B 1 302 ? 2.104 13.555 -7.266 1 98.38 302 THR B C 1
ATOM 5330 O O . THR B 1 302 ? 2.217 13.039 -8.383 1 98.38 302 THR B O 1
ATOM 5333 N N . ALA B 1 303 ? 3.102 13.992 -6.559 1 98.5 303 ALA B N 1
ATOM 5334 C CA . ALA B 1 303 ? 4.492 13.75 -6.934 1 98.5 303 ALA B CA 1
ATOM 5335 C C . ALA B 1 303 ? 5.281 13.172 -5.762 1 98.5 303 ALA B C 1
ATOM 5337 O O . ALA B 1 303 ? 4.988 13.477 -4.602 1 98.5 303 ALA B O 1
ATOM 5338 N N . ILE B 1 304 ? 6.219 12.344 -6.078 1 98.62 304 ILE B N 1
ATOM 5339 C CA . ILE B 1 304 ? 7.113 11.742 -5.098 1 98.62 304 ILE B CA 1
ATOM 5340 C C . ILE B 1 304 ? 8.562 11.945 -5.531 1 98.62 304 ILE B C 1
ATOM 5342 O O . ILE B 1 304 ? 8.859 12.008 -6.727 1 98.62 304 ILE B O 1
ATOM 5346 N N . ALA B 1 305 ? 9.438 12.125 -4.578 1 98.5 305 ALA B N 1
ATOM 5347 C CA . ALA B 1 305 ? 10.867 12.289 -4.844 1 98.5 305 ALA B CA 1
ATOM 5348 C C . ALA B 1 305 ? 11.703 11.609 -3.766 1 98.5 305 ALA B C 1
ATOM 5350 O O . ALA B 1 305 ? 11.375 11.68 -2.58 1 98.5 305 ALA B O 1
ATOM 5351 N N . GLY B 1 306 ? 12.781 10.922 -4.227 1 98.38 306 GLY B N 1
ATOM 5352 C CA . GLY B 1 306 ? 13.727 10.344 -3.281 1 98.38 306 GLY B CA 1
ATOM 5353 C C . GLY B 1 306 ? 14.875 11.273 -2.945 1 98.38 306 GLY B C 1
ATOM 5354 O O . GLY B 1 306 ? 15.156 12.219 -3.682 1 98.38 306 GLY B O 1
ATOM 5355 N N . CYS B 1 307 ? 15.461 11.109 -1.831 1 98.44 307 CYS B N 1
ATOM 5356 C CA . CYS B 1 307 ? 16.688 11.773 -1.392 1 98.44 307 CYS B CA 1
ATOM 5357 C C . CYS B 1 307 ? 17.469 10.891 -0.428 1 98.44 307 CYS B C 1
ATOM 5359 O O . CYS B 1 307 ? 17.094 9.734 -0.195 1 98.44 307 CYS B O 1
ATOM 5361 N N . ARG B 1 308 ? 18.562 11.383 0.033 1 98.5 308 ARG B N 1
ATOM 5362 C CA . ARG B 1 308 ? 19.375 10.602 0.969 1 98.5 308 ARG B CA 1
ATOM 5363 C C . ARG B 1 308 ? 18.641 10.422 2.295 1 98.5 308 ARG B C 1
ATOM 5365 O O . ARG B 1 308 ? 18 11.352 2.791 1 98.5 308 ARG B O 1
ATOM 5372 N N . PRO B 1 309 ? 18.734 9.188 2.887 1 98.56 309 PRO B N 1
ATOM 5373 C CA . PRO B 1 309 ? 18 8.891 4.117 1 98.56 309 PRO B CA 1
ATOM 5374 C C . PRO B 1 309 ? 18.406 9.797 5.277 1 98.56 309 PRO B C 1
ATOM 5376 O O . PRO B 1 309 ? 17.562 10.148 6.105 1 98.56 309 PRO B O 1
ATOM 5379 N N . ASP B 1 310 ? 19.594 10.266 5.383 1 98.38 310 ASP B N 1
ATOM 5380 C CA . ASP B 1 310 ? 20.094 10.992 6.543 1 98.38 310 ASP B CA 1
ATOM 5381 C C . ASP B 1 310 ? 19.625 12.453 6.516 1 98.38 310 ASP B C 1
ATOM 5383 O O . ASP B 1 310 ? 19.859 13.203 7.465 1 98.38 310 ASP B O 1
ATOM 5387 N N . GLU B 1 311 ? 18.984 12.844 5.379 1 98.38 311 GLU B N 1
ATOM 5388 C CA . GLU B 1 311 ? 18.453 14.195 5.281 1 98.38 311 GLU B CA 1
ATOM 5389 C C . GLU B 1 311 ? 17.016 14.188 4.746 1 98.38 311 GLU B C 1
ATOM 5391 O O . GLU B 1 311 ? 16.625 15.07 3.979 1 98.38 311 GLU B O 1
ATOM 5396 N N . MET B 1 312 ? 16.359 13.141 5.129 1 98.19 312 MET B N 1
ATOM 5397 C CA . MET B 1 312 ? 14.992 12.93 4.633 1 98.19 312 MET B CA 1
ATOM 5398 C C . MET B 1 312 ? 14.156 14.195 4.781 1 98.19 312 MET B C 1
ATOM 5400 O O . MET B 1 312 ? 13.195 14.398 4.039 1 98.19 312 MET B O 1
ATOM 5404 N N . GLY B 1 313 ? 14.531 15.125 5.664 1 98.5 313 GLY B N 1
ATOM 5405 C CA . GLY B 1 313 ? 13.773 16.328 5.969 1 98.5 313 GLY B CA 1
ATOM 5406 C C . GLY B 1 313 ? 13.664 17.281 4.789 1 98.5 313 GLY B C 1
ATOM 5407 O O . GLY B 1 313 ? 12.789 18.156 4.77 1 98.5 313 GLY B O 1
ATOM 5408 N N . ILE B 1 314 ? 14.469 17.109 3.736 1 98.75 314 ILE B N 1
ATOM 5409 C CA . ILE B 1 314 ? 14.445 18.031 2.605 1 98.75 314 ILE B CA 1
ATOM 5410 C C . ILE B 1 314 ? 13.406 17.578 1.588 1 98.75 314 ILE B C 1
ATOM 5412 O O . ILE B 1 314 ? 13.219 18.203 0.548 1 98.75 314 ILE B O 1
ATOM 5416 N N . GLY B 1 315 ? 12.688 16.484 1.885 1 98.81 315 GLY B N 1
ATOM 5417 C CA . GLY B 1 315 ? 11.773 15.805 0.978 1 98.81 315 GLY B CA 1
ATOM 5418 C C . GLY B 1 315 ? 10.797 16.75 0.302 1 98.81 315 GLY B C 1
ATOM 5419 O O . GLY B 1 315 ? 10.688 16.75 -0.926 1 98.81 315 GLY B O 1
ATOM 5420 N N . PRO B 1 316 ? 10.117 17.562 1.042 1 98.88 316 PRO B N 1
ATOM 5421 C CA . PRO B 1 316 ? 9.156 18.484 0.43 1 98.88 316 PRO B CA 1
ATOM 5422 C C . PRO B 1 316 ? 9.805 19.422 -0.579 1 98.88 316 PRO B C 1
ATOM 5424 O O . PRO B 1 316 ? 9.203 19.75 -1.604 1 98.88 316 PRO B O 1
ATOM 5427 N N . ALA B 1 317 ? 11.023 19.875 -0.319 1 98.88 317 ALA B N 1
ATOM 5428 C CA . ALA B 1 317 ? 11.734 20.797 -1.205 1 98.88 317 ALA B CA 1
ATOM 5429 C C . ALA B 1 317 ? 12.031 20.141 -2.549 1 98.88 317 ALA B C 1
ATOM 5431 O O . ALA B 1 317 ? 12.266 20.828 -3.545 1 98.88 317 ALA B O 1
ATOM 5432 N N . LEU B 1 318 ? 12.016 18.844 -2.578 1 98.81 318 LEU B N 1
ATOM 5433 C CA . LEU B 1 318 ? 12.242 18.109 -3.814 1 98.81 318 LEU B CA 1
ATOM 5434 C C . LEU B 1 318 ? 10.914 17.734 -4.469 1 98.81 318 LEU B C 1
ATOM 5436 O O . LEU B 1 318 ? 10.773 17.828 -5.691 1 98.81 318 LEU B O 1
ATOM 5440 N N . ALA B 1 319 ? 9.922 17.328 -3.703 1 98.81 319 ALA B N 1
ATOM 5441 C CA . ALA B 1 319 ? 8.664 16.797 -4.223 1 98.81 319 ALA B CA 1
ATOM 5442 C C . ALA B 1 319 ? 7.789 17.922 -4.77 1 98.81 319 ALA B C 1
ATOM 5444 O O . ALA B 1 319 ? 7.113 17.75 -5.789 1 98.81 319 ALA B O 1
ATOM 5445 N N . ILE B 1 320 ? 7.762 19.078 -4.129 1 98.88 320 ILE B N 1
ATOM 5446 C CA . ILE B 1 320 ? 6.852 20.172 -4.48 1 98.88 320 ILE B CA 1
ATOM 5447 C C . ILE B 1 320 ? 7.219 20.719 -5.859 1 98.88 320 ILE B C 1
ATOM 5449 O O . ILE B 1 320 ? 6.352 20.875 -6.723 1 98.88 320 ILE B O 1
ATOM 5453 N N . PRO B 1 321 ? 8.531 21.047 -6.125 1 98.69 321 PRO B N 1
ATOM 5454 C CA . PRO B 1 321 ? 8.859 21.516 -7.477 1 98.69 321 PRO B CA 1
ATOM 5455 C C . PRO B 1 321 ? 8.461 20.516 -8.555 1 98.69 321 PRO B C 1
ATOM 5457 O O . PRO B 1 321 ? 8.008 20.906 -9.633 1 98.69 321 PRO B O 1
ATOM 5460 N N . LYS B 1 322 ? 8.641 19.25 -8.266 1 98.06 322 LYS B N 1
ATOM 5461 C CA . LYS B 1 322 ? 8.227 18.219 -9.219 1 98.06 322 LYS B CA 1
ATOM 5462 C C . LYS B 1 322 ? 6.727 18.281 -9.477 1 98.06 322 LYS B C 1
ATOM 5464 O O . LYS B 1 322 ? 6.281 18.156 -10.617 1 98.06 322 LYS B O 1
ATOM 5469 N N . LEU B 1 323 ? 5.941 18.438 -8.414 1 98.25 323 LEU B N 1
ATOM 5470 C CA . LEU B 1 323 ? 4.492 18.547 -8.531 1 98.25 323 LEU B CA 1
ATOM 5471 C C . LEU B 1 323 ? 4.105 19.781 -9.344 1 98.25 323 LEU B C 1
ATOM 5473 O O . LEU B 1 323 ? 3.213 19.719 -10.195 1 98.25 323 LEU B O 1
ATOM 5477 N N . MET B 1 324 ? 4.75 20.906 -9.062 1 97.94 324 MET B N 1
ATOM 5478 C CA . MET B 1 324 ? 4.465 22.141 -9.773 1 97.94 324 MET B CA 1
ATOM 5479 C C . MET B 1 324 ? 4.758 21.984 -11.266 1 97.94 324 MET B C 1
ATOM 5481 O O . MET B 1 324 ? 3.98 22.453 -12.102 1 97.94 324 MET B O 1
ATOM 5485 N N . GLU B 1 325 ? 5.867 21.359 -11.547 1 97.12 325 GLU B N 1
ATOM 5486 C CA . GLU B 1 325 ? 6.23 21.109 -12.938 1 97.12 325 GLU B CA 1
ATOM 5487 C C . GLU B 1 325 ? 5.199 20.219 -13.633 1 97.12 325 GLU B C 1
ATOM 5489 O O . GLU B 1 325 ? 4.789 20.5 -14.758 1 97.12 325 GLU B O 1
ATOM 5494 N N . GLN B 1 326 ? 4.812 19.172 -12.953 1 95.19 326 GLN B N 1
ATOM 5495 C CA . GLN B 1 326 ? 3.807 18.266 -13.477 1 95.19 326 GLN B CA 1
ATOM 5496 C C . GLN B 1 326 ? 2.492 18.984 -13.75 1 95.19 326 GLN B C 1
ATOM 5498 O O . GLN B 1 326 ? 1.845 18.75 -14.773 1 95.19 326 GLN B O 1
ATOM 5503 N N . ALA B 1 327 ? 2.111 19.812 -12.844 1 96.44 327 ALA B N 1
ATOM 5504 C CA . ALA B 1 327 ? 0.834 20.516 -12.922 1 96.44 327 ALA B CA 1
ATOM 5505 C C . ALA B 1 327 ? 0.921 21.719 -13.867 1 96.44 327 ALA B C 1
ATOM 5507 O O . ALA B 1 327 ? -0.101 22.219 -14.344 1 96.44 327 ALA B O 1
ATOM 5508 N N . GLY B 1 328 ? 2.148 22.203 -14.086 1 97.12 328 GLY B N 1
ATOM 5509 C CA . GLY B 1 328 ? 2.338 23.375 -14.93 1 97.12 328 GLY B CA 1
ATOM 5510 C C . GLY B 1 328 ? 1.825 24.656 -14.305 1 97.12 328 GLY B C 1
ATOM 5511 O O . GLY B 1 328 ? 1.191 25.469 -14.977 1 97.12 328 GLY B O 1
ATOM 5512 N N . ILE B 1 329 ? 1.977 24.781 -13 1 97.06 329 ILE B N 1
ATOM 5513 C CA . ILE B 1 329 ? 1.547 26 -12.336 1 97.06 329 ILE B CA 1
ATOM 5514 C C . ILE B 1 329 ? 2.699 26.578 -11.508 1 97.06 329 ILE B C 1
ATOM 5516 O O . ILE B 1 329 ? 3.701 25.891 -11.281 1 97.06 329 ILE B O 1
ATOM 5520 N N . GLN B 1 330 ? 2.516 27.797 -11.133 1 97.38 330 GLN B N 1
ATOM 5521 C CA . GLN B 1 330 ? 3.514 28.5 -10.328 1 97.38 330 GLN B CA 1
ATOM 5522 C C . GLN B 1 330 ? 3.129 28.5 -8.852 1 97.38 330 GLN B C 1
ATOM 5524 O O . GLN B 1 330 ? 1.951 28.375 -8.508 1 97.38 330 GLN B O 1
ATOM 5529 N N . LYS B 1 331 ? 4.125 28.609 -8.023 1 96.75 331 LYS B N 1
ATOM 5530 C CA . LYS B 1 331 ? 3.887 28.547 -6.582 1 96.75 331 LYS B CA 1
ATOM 5531 C C . LYS B 1 331 ? 2.945 29.656 -6.129 1 96.75 331 LYS B C 1
ATOM 5533 O O . LYS B 1 331 ? 2.184 29.484 -5.176 1 96.75 331 LYS B O 1
ATOM 5538 N N . GLU B 1 332 ? 2.934 30.797 -6.863 1 96.5 332 GLU B N 1
ATOM 5539 C CA . GLU B 1 332 ? 2.094 31.938 -6.516 1 96.5 332 GLU B CA 1
ATOM 5540 C C . GLU B 1 332 ? 0.618 31.625 -6.75 1 96.5 332 GLU B C 1
ATOM 5542 O O . GLU B 1 332 ? -0.257 32.344 -6.262 1 96.5 332 GLU B O 1
ATOM 5547 N N . GLU B 1 333 ? 0.392 30.562 -7.461 1 98.06 333 GLU B N 1
ATOM 5548 C CA . GLU B 1 333 ? -0.98 30.188 -7.781 1 98.06 333 GLU B CA 1
ATOM 5549 C C . GLU B 1 333 ? -1.556 29.25 -6.723 1 98.06 333 GLU B C 1
ATOM 5551 O O . GLU B 1 333 ? -2.74 28.906 -6.766 1 98.06 333 GLU B O 1
ATOM 5556 N N . VAL B 1 334 ? -0.77 28.875 -5.754 1 98.81 334 VAL B N 1
ATOM 5557 C CA . VAL B 1 334 ? -1.226 28.047 -4.645 1 98.81 334 VAL B CA 1
ATOM 5558 C C . VAL B 1 334 ? -1.677 28.938 -3.486 1 98.81 334 VAL B C 1
ATOM 5560 O O . VAL B 1 334 ? -0.945 29.828 -3.064 1 98.81 334 VAL B O 1
ATOM 5563 N N . ASN B 1 335 ? -2.855 28.672 -2.984 1 98.88 335 ASN B N 1
ATOM 5564 C CA . ASN B 1 335 ? -3.434 29.547 -1.962 1 98.88 335 ASN B CA 1
ATOM 5565 C C . ASN B 1 335 ? -3.027 29.109 -0.559 1 98.88 335 ASN B C 1
ATOM 5567 O O . ASN B 1 335 ? -2.793 29.938 0.316 1 98.88 335 ASN B O 1
ATOM 5571 N N . VAL B 1 336 ? -3.053 27.781 -0.341 1 98.88 336 VAL B N 1
ATOM 5572 C CA . VAL B 1 336 ? -2.729 27.25 0.981 1 98.88 336 VAL B CA 1
ATOM 5573 C C . VAL B 1 336 ? -1.739 26.094 0.85 1 98.88 336 VAL B C 1
ATOM 5575 O O . VAL B 1 336 ? -1.908 25.219 -0.002 1 98.88 336 VAL B O 1
ATOM 5578 N N . TRP B 1 337 ? -0.695 26.188 1.648 1 98.88 337 TRP B N 1
ATOM 5579 C CA . TRP B 1 337 ? 0.29 25.109 1.766 1 98.88 337 TRP B CA 1
ATOM 5580 C C . TRP B 1 337 ? 0.167 24.406 3.109 1 98.88 337 TRP B C 1
ATOM 5582 O O . TRP B 1 337 ? 0.173 25.047 4.16 1 98.88 337 TRP B O 1
ATOM 5592 N N . GLU B 1 338 ? -0.02 23.125 3.078 1 98.81 338 GLU B N 1
ATOM 5593 C CA . GLU B 1 338 ? 0.159 22.281 4.254 1 98.81 338 GLU B CA 1
ATOM 5594 C C . GLU B 1 338 ? 1.455 21.484 4.168 1 98.81 338 GLU B C 1
ATOM 5596 O O . GLU B 1 338 ? 1.493 20.422 3.551 1 98.81 338 GLU B O 1
ATOM 5601 N N . ILE B 1 339 ? 2.477 21.969 4.781 1 98.88 339 ILE B N 1
ATOM 5602 C CA . ILE B 1 339 ? 3.775 21.312 4.816 1 98.88 339 ILE B CA 1
ATOM 5603 C C . ILE B 1 339 ? 4.023 20.734 6.211 1 98.88 339 ILE B C 1
ATOM 5605 O O . ILE B 1 339 ? 4.148 21.484 7.18 1 98.88 339 ILE B O 1
ATOM 5609 N N . ASN B 1 340 ? 4.113 19.438 6.301 1 98.88 340 ASN B N 1
ATOM 5610 C CA . ASN B 1 340 ? 4.164 18.75 7.59 1 98.88 340 ASN B CA 1
ATOM 5611 C C . ASN B 1 340 ? 5.348 19.234 8.43 1 98.88 340 ASN B C 1
ATOM 5613 O O . ASN B 1 340 ? 6.469 19.328 7.926 1 98.88 340 ASN B O 1
ATOM 5617 N N . GLU B 1 341 ? 5.035 19.484 9.648 1 98.69 341 GLU B N 1
ATOM 5618 C CA . GLU B 1 341 ? 6.035 19.922 10.617 1 98.69 341 GLU B CA 1
ATOM 5619 C C . GLU B 1 341 ? 6.539 18.75 11.453 1 98.69 341 GLU B C 1
ATOM 5621 O O . GLU B 1 341 ? 6.477 18.781 12.688 1 98.69 341 GLU B O 1
ATOM 5626 N N . ALA B 1 342 ? 7.145 17.734 10.766 1 98.56 342 ALA B N 1
ATOM 5627 C CA . ALA B 1 342 ? 7.734 16.656 11.547 1 98.56 342 ALA B CA 1
ATOM 5628 C C . ALA B 1 342 ? 8.773 17.188 12.531 1 98.56 342 ALA B C 1
ATOM 5630 O O . ALA B 1 342 ? 8.867 16.719 13.664 1 98.56 342 ALA B O 1
ATOM 5631 N N . PHE B 1 343 ? 9.578 18.047 12.086 1 98.75 343 PHE B N 1
ATOM 5632 C CA . PHE B 1 343 ? 10.531 18.844 12.844 1 98.75 343 PHE B CA 1
ATOM 5633 C C . PHE B 1 343 ? 10.547 20.281 12.352 1 98.75 343 PHE B C 1
ATOM 5635 O O . PHE B 1 343 ? 10.336 20.547 11.172 1 98.75 343 PHE B O 1
ATOM 5642 N N . ALA B 1 344 ? 10.805 21.172 13.289 1 98.88 344 ALA B N 1
ATOM 5643 C CA . ALA B 1 344 ? 10.906 22.578 12.891 1 98.88 344 ALA B CA 1
ATOM 5644 C C . ALA B 1 344 ? 12.047 22.781 11.891 1 98.88 344 ALA B C 1
ATOM 5646 O O . ALA B 1 344 ? 11.93 23.594 10.977 1 98.88 344 ALA B O 1
ATOM 5647 N N . SER B 1 345 ? 13.133 22.016 12.047 1 98.69 345 SER B N 1
ATOM 5648 C CA . SER B 1 345 ? 14.297 22.156 11.18 1 98.69 345 SER B CA 1
ATOM 5649 C C . SER B 1 345 ? 13.938 21.906 9.719 1 98.69 345 SER B C 1
ATOM 5651 O O . SER B 1 345 ? 14.219 22.734 8.852 1 98.69 345 SER B O 1
ATOM 5653 N N . GLN B 1 346 ? 13.305 20.766 9.469 1 98.56 346 GLN B N 1
ATOM 5654 C CA . GLN B 1 346 ? 12.977 20.422 8.086 1 98.56 346 GLN B CA 1
ATOM 5655 C C . GLN B 1 346 ? 11.898 21.344 7.535 1 98.56 346 GLN B C 1
ATOM 5657 O O . GLN B 1 346 ? 11.914 21.703 6.352 1 98.56 346 GLN B O 1
ATOM 5662 N N . ALA B 1 347 ? 10.867 21.781 8.328 1 98.81 347 ALA B N 1
ATOM 5663 C CA . ALA B 1 347 ? 9.812 22.672 7.859 1 98.81 347 ALA B CA 1
ATOM 5664 C C . ALA B 1 347 ? 10.383 24.016 7.441 1 98.81 347 ALA B C 1
ATOM 5666 O O . ALA B 1 347 ? 10.047 24.547 6.379 1 98.81 347 ALA B O 1
ATOM 5667 N N . ILE B 1 348 ? 11.273 24.578 8.266 1 98.81 348 ILE B N 1
ATOM 5668 C CA . ILE B 1 348 ? 11.883 25.875 8 1 98.81 348 ILE B CA 1
ATOM 5669 C C . ILE B 1 348 ? 12.742 25.797 6.742 1 98.81 348 ILE B C 1
ATOM 5671 O O . ILE B 1 348 ? 12.648 26.641 5.859 1 98.81 348 ILE B O 1
ATOM 5675 N N . TYR B 1 349 ? 13.594 24.781 6.668 1 98.88 349 TYR B N 1
ATOM 5676 C CA . TYR B 1 349 ? 14.43 24.609 5.488 1 98.88 349 TYR B CA 1
ATOM 5677 C C . TYR B 1 349 ? 13.594 24.578 4.219 1 98.88 349 TYR B C 1
ATOM 5679 O O . TYR B 1 349 ? 13.898 25.281 3.248 1 98.88 349 TYR B O 1
ATOM 5687 N N . CYS B 1 350 ? 12.492 23.766 4.199 1 98.88 350 CYS B N 1
ATOM 5688 C CA . CYS B 1 350 ? 11.672 23.578 3.006 1 98.88 350 CYS B CA 1
ATOM 5689 C C . CYS B 1 350 ? 10.984 24.875 2.617 1 98.88 350 CYS B C 1
ATOM 5691 O O . CYS B 1 350 ? 10.945 25.234 1.438 1 98.88 350 CYS B O 1
ATOM 5693 N N . VAL B 1 351 ? 10.445 25.594 3.592 1 98.75 351 VAL B N 1
ATOM 5694 C CA . VAL B 1 351 ? 9.773 26.859 3.32 1 98.75 351 VAL B CA 1
ATOM 5695 C C . VAL B 1 351 ? 10.766 27.859 2.717 1 98.75 351 VAL B C 1
ATOM 5697 O O . VAL B 1 351 ? 10.445 28.547 1.745 1 98.75 351 VAL B O 1
ATOM 5700 N N . ARG B 1 352 ? 11.977 27.859 3.299 1 98.62 352 ARG B N 1
ATOM 5701 C CA . ARG B 1 352 ? 13.031 28.75 2.814 1 98.62 352 ARG B CA 1
ATOM 5702 C C . ARG B 1 352 ? 13.469 28.359 1.408 1 98.62 352 ARG B C 1
ATOM 5704 O O . ARG B 1 352 ? 13.508 29.203 0.508 1 98.62 352 ARG B O 1
ATOM 5711 N N . GLU B 1 353 ? 13.781 27.078 1.25 1 98.75 353 GLU B N 1
ATOM 5712 C CA . GLU B 1 353 ? 14.312 26.578 -0.013 1 98.75 353 GLU B CA 1
ATOM 5713 C C . GLU B 1 353 ? 13.305 26.766 -1.147 1 98.75 353 GLU B C 1
ATOM 5715 O O . GLU B 1 353 ? 13.695 27.031 -2.287 1 98.75 353 GLU B O 1
ATOM 5720 N N . LEU B 1 354 ? 12.008 26.719 -0.809 1 98.75 354 LEU B N 1
ATOM 5721 C CA . LEU B 1 354 ? 10.945 26.812 -1.806 1 98.75 354 LEU B CA 1
ATOM 5722 C C . LEU B 1 354 ? 10.57 28.266 -2.072 1 98.75 354 LEU B C 1
ATOM 5724 O O . LEU B 1 354 ? 9.75 28.547 -2.945 1 98.75 354 LEU B O 1
ATOM 5728 N N . GLY B 1 355 ? 11.164 29.172 -1.329 1 98.44 355 GLY B N 1
ATOM 5729 C CA . GLY B 1 355 ? 10.82 30.562 -1.485 1 98.44 355 GLY B CA 1
ATOM 5730 C C . GLY B 1 355 ? 9.422 30.891 -0.99 1 98.44 355 GLY B C 1
ATOM 5731 O O . GLY B 1 355 ? 8.734 31.734 -1.58 1 98.44 355 GLY B O 1
ATOM 5732 N N . LEU B 1 356 ? 9.016 30.297 0.11 1 98.62 356 LEU B N 1
ATOM 5733 C CA . LEU B 1 356 ? 7.648 30.438 0.6 1 98.62 356 LEU B CA 1
ATOM 5734 C C . LEU B 1 356 ? 7.621 31.266 1.886 1 98.62 356 LEU B C 1
ATOM 5736 O O . LEU B 1 356 ? 6.621 31.25 2.609 1 98.62 356 LEU B O 1
ATOM 5740 N N . MET B 1 357 ? 8.695 31.984 2.168 1 97.5 357 MET B N 1
ATOM 5741 C CA . MET B 1 357 ? 8.758 32.781 3.395 1 97.5 357 MET B CA 1
ATOM 5742 C C . MET B 1 357 ? 7.652 33.844 3.414 1 97.5 357 MET B C 1
ATOM 5744 O O . MET B 1 357 ? 7.035 34.062 4.453 1 97.5 357 MET B O 1
ATOM 5748 N N . GLY B 1 358 ? 7.477 34.469 2.301 1 97.5 358 GLY B N 1
ATOM 5749 C CA . GLY B 1 358 ? 6.391 35.438 2.215 1 97.5 358 GLY B CA 1
ATOM 5750 C C . GLY B 1 358 ? 5.027 34.812 2.473 1 97.5 358 GLY B C 1
ATOM 5751 O O . GLY B 1 358 ? 4.207 35.406 3.191 1 97.5 358 GLY B O 1
ATOM 5752 N N . ALA B 1 359 ? 4.762 33.688 1.87 1 98.12 359 ALA B N 1
ATOM 5753 C CA . ALA B 1 359 ? 3.516 32.938 2.09 1 98.12 359 ALA B CA 1
ATOM 5754 C C . ALA B 1 359 ? 3.357 32.562 3.559 1 98.12 359 ALA B C 1
ATOM 5756 O O . ALA B 1 359 ? 2.25 32.625 4.102 1 98.12 359 ALA B O 1
ATOM 5757 N N . TYR B 1 360 ? 4.469 32.219 4.16 1 98 360 TYR B N 1
ATOM 5758 C CA . TYR B 1 360 ? 4.441 31.828 5.57 1 98 360 TYR B CA 1
ATOM 5759 C C . TYR B 1 360 ? 4.051 33.031 6.438 1 98 360 TYR B C 1
ATOM 5761 O O . TYR B 1 360 ? 3.225 32.875 7.344 1 98 360 TYR B O 1
ATOM 5769 N N . GLU B 1 361 ? 4.633 34.156 6.18 1 96.94 361 GLU B N 1
ATOM 5770 C CA . GLU B 1 361 ? 4.363 35.375 6.949 1 96.94 361 GLU B CA 1
ATOM 5771 C C . GLU B 1 361 ? 2.908 35.812 6.797 1 96.94 361 GLU B C 1
ATOM 5773 O O . GLU B 1 361 ? 2.314 36.344 7.734 1 96.94 361 GLU B O 1
ATOM 5778 N N . LYS B 1 362 ? 2.334 35.469 5.637 1 97.38 362 LYS B N 1
ATOM 5779 C CA . LYS B 1 362 ? 0.95 35.844 5.359 1 97.38 362 LYS B CA 1
ATOM 5780 C C . LYS B 1 362 ? -0.023 34.844 5.961 1 97.38 362 LYS B C 1
ATOM 5782 O O . LYS B 1 362 ? -1.235 35.062 5.969 1 97.38 362 LYS B O 1
ATOM 5787 N N . GLY B 1 363 ? 0.488 33.781 6.457 1 97.88 363 GLY B N 1
ATOM 5788 C CA . GLY B 1 363 ? -0.366 32.75 7.035 1 97.88 363 GLY B CA 1
ATOM 5789 C C . GLY B 1 363 ? -0.883 31.75 6.012 1 97.88 363 GLY B C 1
ATOM 5790 O O . GLY B 1 363 ? -1.903 31.094 6.238 1 97.88 363 GLY B O 1
ATOM 5791 N N . ASP B 1 364 ? -0.2 31.625 4.883 1 98.75 364 ASP B N 1
ATOM 5792 C CA . ASP B 1 364 ? -0.647 30.719 3.818 1 98.75 364 ASP B CA 1
ATOM 5793 C C . ASP B 1 364 ? 0.015 29.359 3.939 1 98.75 364 ASP B C 1
ATOM 5795 O O . ASP B 1 364 ? -0.393 28.406 3.271 1 98.75 364 ASP B O 1
ATOM 5799 N N . VAL B 1 365 ? 1.057 29.234 4.777 1 98.88 365 VAL B N 1
ATOM 5800 C CA . VAL B 1 365 ? 1.683 27.953 5.066 1 98.88 365 VAL B CA 1
ATOM 5801 C C . VAL B 1 365 ? 1.277 27.484 6.461 1 98.88 365 VAL B C 1
ATOM 5803 O O . VAL B 1 365 ? 1.555 28.156 7.457 1 98.88 365 VAL B O 1
ATOM 5806 N N . ASN B 1 366 ? 0.63 26.359 6.5 1 98.75 366 ASN B N 1
ATOM 5807 C CA . ASN B 1 366 ? 0.145 25.797 7.754 1 98.75 366 ASN B CA 1
ATOM 5808 C C . ASN B 1 366 ? -0.665 26.812 8.555 1 98.75 366 ASN B C 1
ATOM 5810 O O . ASN B 1 366 ? -0.34 27.094 9.711 1 98.75 366 ASN B O 1
ATOM 5814 N N . PRO B 1 367 ? -1.756 27.25 7.961 1 98.69 367 PRO B N 1
ATOM 5815 C CA . PRO B 1 367 ? -2.502 28.359 8.57 1 98.69 367 PRO B CA 1
ATOM 5816 C C . PRO B 1 367 ? -3.102 27.984 9.93 1 98.69 367 PRO B C 1
ATOM 5818 O O . PRO B 1 367 ? -3.365 28.859 10.75 1 98.69 367 PRO B O 1
ATOM 5821 N N . LYS B 1 368 ? -3.336 26.734 10.195 1 98.62 368 LYS B N 1
ATOM 5822 C CA . LYS B 1 368 ? -3.955 26.297 11.445 1 98.62 368 LYS B CA 1
ATOM 5823 C C . LYS B 1 368 ? -2.961 25.516 12.305 1 98.62 368 LYS B C 1
ATOM 5825 O O . LYS B 1 368 ? -3.355 24.672 13.102 1 98.62 368 LYS B O 1
ATOM 5830 N N . GLY B 1 369 ? -1.671 25.766 12.062 1 98.38 369 GLY B N 1
ATOM 5831 C CA . GLY B 1 369 ? -0.643 25 12.75 1 98.38 369 GLY B CA 1
ATOM 5832 C C . GLY B 1 369 ? -0.329 23.672 12.07 1 98.38 369 GLY B C 1
ATOM 5833 O O . GLY B 1 369 ? -1.021 23.281 11.133 1 98.38 369 GLY B O 1
ATOM 5834 N N . GLY B 1 370 ? 0.768 23.094 12.484 1 98.31 370 GLY B N 1
ATOM 5835 C CA . GLY B 1 370 ? 1.203 21.828 11.914 1 98.31 370 GLY B CA 1
ATOM 5836 C C . GLY B 1 370 ? 1.404 20.75 12.961 1 98.31 370 GLY B C 1
ATOM 5837 O O . GLY B 1 370 ? 0.775 20.781 14.023 1 98.31 370 GLY B O 1
ATOM 5838 N N . ALA B 1 371 ? 2.199 19.781 12.641 1 98.75 371 ALA B N 1
ATOM 5839 C CA . ALA B 1 371 ? 2.354 18.562 13.43 1 98.75 371 ALA B CA 1
ATOM 5840 C C . ALA B 1 371 ? 3.018 18.859 14.773 1 98.75 371 ALA B C 1
ATOM 5842 O O . ALA B 1 371 ? 2.873 18.094 15.727 1 98.75 371 ALA B O 1
ATOM 5843 N N . ILE B 1 372 ? 3.783 19.938 14.844 1 98.81 372 ILE B N 1
ATOM 5844 C CA . ILE B 1 372 ? 4.375 20.312 16.125 1 98.81 372 ILE B CA 1
ATOM 5845 C C . ILE B 1 372 ? 3.273 20.625 17.141 1 98.81 372 ILE B C 1
ATOM 5847 O O . ILE B 1 372 ? 3.385 20.266 18.312 1 98.81 372 ILE B O 1
ATOM 5851 N N . ALA B 1 373 ? 2.219 21.266 16.688 1 98.81 373 ALA B N 1
ATOM 5852 C CA . ALA B 1 373 ? 1.108 21.609 17.562 1 98.81 373 ALA B CA 1
ATOM 5853 C C . ALA B 1 373 ? 0.044 20.516 17.578 1 98.81 373 ALA B C 1
ATOM 5855 O O . ALA B 1 373 ? -0.506 20.188 18.625 1 98.81 373 ALA B O 1
ATOM 5856 N N . LEU B 1 374 ? -0.28 19.938 16.438 1 98.62 374 LEU B N 1
ATOM 5857 C CA . LEU B 1 374 ? -1.433 19.062 16.266 1 98.62 374 LEU B CA 1
ATOM 5858 C C . LEU B 1 374 ? -1.047 17.609 16.516 1 98.62 374 LEU B C 1
ATOM 5860 O O . LEU B 1 374 ? -1.888 16.797 16.906 1 98.62 374 LEU B O 1
ATOM 5864 N N . GLY B 1 375 ? 0.201 17.281 16.203 1 98.62 375 GLY B N 1
ATOM 5865 C CA . GLY B 1 375 ? 0.649 15.906 16.297 1 98.62 375 GLY B CA 1
ATOM 5866 C C . GLY B 1 375 ? 0.857 15.258 14.93 1 98.62 375 GLY B C 1
ATOM 5867 O O . GLY B 1 375 ? 0.491 15.836 13.906 1 98.62 375 GLY B O 1
ATOM 5868 N N . HIS B 1 376 ? 1.44 14.086 14.992 1 98.5 376 HIS B N 1
ATOM 5869 C CA . HIS B 1 376 ? 1.882 13.43 13.773 1 98.5 376 HIS B CA 1
ATOM 5870 C C . HIS B 1 376 ? 1.621 11.93 13.828 1 98.5 376 HIS B C 1
ATOM 5872 O O . HIS B 1 376 ? 2.561 11.125 13.828 1 98.5 376 HIS B O 1
ATOM 5878 N N . PRO B 1 377 ? 0.314 11.516 13.844 1 98.75 377 PRO B N 1
ATOM 5879 C CA . PRO B 1 377 ? 0.091 10.078 13.641 1 98.75 377 PRO B CA 1
ATOM 5880 C C . PRO B 1 377 ? 0.558 9.602 12.266 1 98.75 377 PRO B C 1
ATOM 5882 O O . PRO B 1 377 ? -0.093 9.883 11.258 1 98.75 377 PRO B O 1
ATOM 5885 N N . LEU B 1 378 ? 1.631 8.914 12.203 1 98.25 378 LEU B N 1
ATOM 5886 C CA . LEU B 1 378 ? 2.418 8.656 11 1 98.25 378 LEU B CA 1
ATOM 5887 C C . LEU B 1 378 ? 1.52 8.258 9.836 1 98.25 378 LEU B C 1
ATOM 5889 O O . LEU B 1 378 ? 1.331 9.039 8.898 1 98.25 378 LEU B O 1
ATOM 5893 N N . GLY B 1 379 ? 0.81 7.152 9.953 1 98.38 379 GLY B N 1
ATOM 5894 C CA . GLY B 1 379 ? 0.016 6.605 8.859 1 98.38 379 GLY B CA 1
ATOM 5895 C C . GLY B 1 379 ? -1.154 7.488 8.477 1 98.38 379 GLY B C 1
ATOM 5896 O O . GLY B 1 379 ? -1.641 7.422 7.344 1 98.38 379 GLY B O 1
ATOM 5897 N N . ALA B 1 380 ? -1.56 8.438 9.352 1 98.81 380 ALA B N 1
ATOM 5898 C CA . ALA B 1 380 ? -2.785 9.203 9.148 1 98.81 380 ALA B CA 1
ATOM 5899 C C . ALA B 1 380 ? -2.473 10.625 8.695 1 98.81 380 ALA B C 1
ATOM 5901 O O . ALA B 1 380 ? -3.34 11.32 8.164 1 98.81 380 ALA B O 1
ATOM 5902 N N . THR B 1 381 ? -1.255 11.055 8.867 1 98.81 381 THR B N 1
ATOM 5903 C CA . THR B 1 381 ? -0.909 12.469 8.766 1 98.81 381 THR B CA 1
ATOM 5904 C C . THR B 1 381 ? -1.254 13.008 7.379 1 98.81 381 THR B C 1
ATOM 5906 O O . THR B 1 381 ? -1.867 14.07 7.258 1 98.81 381 THR B O 1
ATOM 5909 N N . GLY B 1 382 ? -0.845 12.25 6.336 1 98.81 382 GLY B N 1
ATOM 5910 C CA . GLY B 1 382 ? -1.125 12.727 4.988 1 98.81 382 GLY B CA 1
ATOM 5911 C C . GLY B 1 382 ? -2.604 12.945 4.73 1 98.81 382 GLY B C 1
ATOM 5912 O O . GLY B 1 382 ? -2.992 13.961 4.145 1 98.81 382 GLY B O 1
ATOM 5913 N N . ALA B 1 383 ? -3.404 12.047 5.145 1 98.94 383 ALA B N 1
ATOM 5914 C CA . ALA B 1 383 ? -4.848 12.148 4.953 1 98.94 383 ALA B CA 1
ATOM 5915 C C . ALA B 1 383 ? -5.441 13.242 5.844 1 98.94 383 ALA B C 1
ATOM 5917 O O . ALA B 1 383 ? -6.348 13.969 5.426 1 98.94 383 ALA B O 1
ATOM 5918 N N . ARG B 1 384 ? -4.953 13.328 7.07 1 98.88 384 ARG B N 1
ATOM 5919 C CA . ARG B 1 384 ? -5.379 14.383 7.984 1 98.88 384 ARG B CA 1
ATOM 5920 C C . ARG B 1 384 ? -5.117 15.758 7.387 1 98.88 384 ARG B C 1
ATOM 5922 O O . ARG B 1 384 ? -5.961 16.656 7.484 1 98.88 384 ARG B O 1
ATOM 5929 N N . MET B 1 385 ? -3.959 15.922 6.754 1 98.88 385 MET B N 1
ATOM 5930 C CA . MET B 1 385 ? -3.6 17.188 6.141 1 98.88 385 MET B CA 1
ATOM 5931 C C . MET B 1 385 ? -4.535 17.531 4.98 1 98.88 385 MET B C 1
ATOM 5933 O O . MET B 1 385 ? -4.871 18.688 4.762 1 98.88 385 MET B O 1
ATOM 5937 N N . VAL B 1 386 ? -4.996 16.531 4.23 1 98.94 386 VAL B N 1
ATOM 5938 C CA . VAL B 1 386 ? -5.938 16.75 3.139 1 98.94 386 VAL B CA 1
ATOM 5939 C C . VAL B 1 386 ? -7.27 17.234 3.697 1 98.94 386 VAL B C 1
ATOM 5941 O O . VAL B 1 386 ? -7.855 18.188 3.178 1 98.94 386 VAL B O 1
ATOM 5944 N N . ALA B 1 387 ? -7.742 16.594 4.773 1 98.94 387 ALA B N 1
ATOM 5945 C CA . ALA B 1 387 ? -8.977 17.031 5.418 1 98.94 387 ALA B CA 1
ATOM 5946 C C . ALA B 1 387 ? -8.875 18.484 5.883 1 98.94 387 ALA B C 1
ATOM 5948 O O . ALA B 1 387 ? -9.789 19.281 5.648 1 98.94 387 ALA B O 1
ATOM 5949 N N . GLY B 1 388 ? -7.773 18.781 6.523 1 98.75 388 GLY B N 1
ATOM 5950 C CA . GLY B 1 388 ? -7.555 20.141 6.988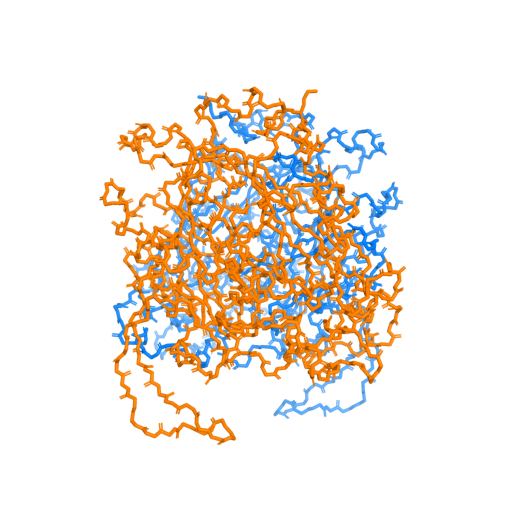 1 98.75 388 GLY B CA 1
ATOM 5951 C C . GLY B 1 388 ? -7.453 21.156 5.859 1 98.75 388 GLY B C 1
ATOM 5952 O O . GLY B 1 388 ? -7.973 22.266 5.965 1 98.75 388 GLY B O 1
ATOM 5953 N N . LEU B 1 389 ? -6.77 20.766 4.793 1 98.88 389 LEU B N 1
ATOM 5954 C CA . LEU B 1 389 ? -6.551 21.656 3.654 1 98.88 389 LEU B CA 1
ATOM 5955 C C . LEU B 1 389 ? -7.875 22.047 3.016 1 98.88 389 LEU B C 1
ATOM 5957 O O . LEU B 1 389 ? -8.109 23.234 2.744 1 98.88 389 LEU B O 1
ATOM 5961 N N . LEU B 1 390 ? -8.711 21.094 2.742 1 98.88 390 LEU B N 1
ATOM 5962 C CA . LEU B 1 390 ? -9.977 21.359 2.057 1 98.88 390 LEU B CA 1
ATOM 5963 C C . LEU B 1 390 ? -10.875 22.234 2.912 1 98.88 390 LEU B C 1
ATOM 5965 O O . LEU B 1 390 ? -11.523 23.156 2.4 1 98.88 390 LEU B O 1
ATOM 5969 N N . ALA B 1 391 ? -10.906 21.953 4.203 1 98.62 391 ALA B N 1
ATOM 5970 C CA . ALA B 1 391 ? -11.688 22.797 5.113 1 98.62 391 ALA B CA 1
ATOM 5971 C C . ALA B 1 391 ? -11.164 24.219 5.129 1 98.62 391 ALA B C 1
ATOM 5973 O O . ALA B 1 391 ? -11.945 25.172 5.176 1 98.62 391 ALA B O 1
ATOM 5974 N N . GLU B 1 392 ? -9.844 24.359 5.145 1 98.69 392 GLU B N 1
ATOM 5975 C CA . GLU B 1 392 ? -9.227 25.672 5.188 1 98.69 392 GLU B CA 1
ATOM 5976 C C . GLU B 1 392 ? -9.484 26.453 3.896 1 98.69 392 GLU B C 1
ATOM 5978 O O . GLU B 1 392 ? -9.766 27.656 3.932 1 98.69 392 GLU B O 1
ATOM 5983 N N . LEU B 1 393 ? -9.32 25.781 2.77 1 98.81 393 LEU B N 1
ATOM 5984 C CA . LEU B 1 393 ? -9.617 26.438 1.496 1 98.81 393 LEU B CA 1
ATOM 5985 C C . LEU B 1 393 ? -11.062 26.938 1.469 1 98.81 393 LEU B C 1
ATOM 5987 O O . LEU B 1 393 ? -11.328 28.031 0.967 1 98.81 393 LEU B O 1
ATOM 5991 N N . LYS B 1 394 ? -11.961 26.156 1.974 1 98.62 394 LYS B N 1
ATOM 5992 C CA . LYS B 1 394 ? -13.359 26.562 2.059 1 98.62 394 LYS B CA 1
ATOM 5993 C C . LYS B 1 394 ? -13.516 27.812 2.93 1 98.62 394 LYS B C 1
ATOM 5995 O O . LYS B 1 394 ? -14.164 28.781 2.531 1 98.62 394 LYS B O 1
ATOM 6000 N N . ARG B 1 395 ? -12.969 27.781 4.082 1 98.12 395 ARG B N 1
ATOM 6001 C CA . ARG B 1 395 ? -13.062 28.875 5.027 1 98.12 395 ARG B CA 1
ATOM 6002 C C . ARG B 1 395 ? -12.555 30.172 4.41 1 98.12 395 ARG B C 1
ATOM 6004 O O . ARG B 1 395 ? -13.109 31.25 4.664 1 98.12 395 ARG B O 1
ATOM 6011 N N . ARG B 1 396 ? -11.531 30.062 3.557 1 98.06 396 ARG B N 1
ATOM 6012 C CA . ARG B 1 396 ? -10.875 31.234 2.986 1 98.06 396 ARG B CA 1
ATOM 6013 C C . ARG B 1 396 ? -11.445 31.578 1.613 1 98.06 396 ARG B C 1
ATOM 6015 O O . ARG B 1 396 ? -11.016 32.531 0.977 1 98.06 396 ARG B O 1
ATOM 6022 N N . ASP B 1 397 ? -12.344 30.828 1.16 1 98.31 397 ASP B N 1
ATOM 6023 C CA . ASP B 1 397 ? -12.914 30.969 -0.175 1 98.31 397 ASP B CA 1
ATOM 6024 C C . ASP B 1 397 ? -11.82 31 -1.24 1 98.31 397 ASP B C 1
ATOM 6026 O O . ASP B 1 397 ? -11.758 31.922 -2.057 1 98.31 397 ASP B O 1
ATOM 6030 N N . GLN B 1 398 ? -10.852 30.047 -1.094 1 98.56 398 GLN B N 1
ATOM 6031 C CA . GLN B 1 398 ? -9.766 29.844 -2.041 1 98.56 398 GLN B CA 1
ATOM 6032 C C . GLN B 1 398 ? -9.852 28.453 -2.678 1 98.56 398 GLN B C 1
ATOM 6034 O O . GLN B 1 398 ? -10.68 27.625 -2.277 1 98.56 398 GLN B O 1
ATOM 6039 N N . GLN B 1 399 ? -9.039 28.188 -3.682 1 98.56 399 GLN B N 1
ATOM 6040 C CA . GLN B 1 399 ? -9.32 26.984 -4.469 1 98.56 399 GLN B CA 1
ATOM 6041 C C . GLN B 1 399 ? -8.141 26.031 -4.457 1 98.56 399 GLN B C 1
ATOM 6043 O O . GLN B 1 399 ? -8.312 24.828 -4.238 1 98.56 399 GLN B O 1
ATOM 6048 N N . VAL B 1 400 ? -6.914 26.5 -4.602 1 98.88 400 VAL B N 1
ATOM 6049 C CA . VAL B 1 400 ? -5.789 25.609 -4.887 1 98.88 400 VAL B CA 1
ATOM 6050 C C . VAL B 1 400 ? -4.965 25.406 -3.619 1 98.88 400 VAL B C 1
ATOM 6052 O O . VAL B 1 400 ? -4.539 26.359 -2.982 1 98.88 400 VAL B O 1
ATOM 6055 N N . GLY B 1 401 ? -4.746 24.156 -3.24 1 98.88 401 GLY B N 1
ATOM 6056 C CA . GLY B 1 401 ? -3.918 23.828 -2.094 1 98.88 401 GLY B CA 1
ATOM 6057 C C . GLY B 1 401 ? -2.961 22.688 -2.365 1 98.88 401 GLY B C 1
ATOM 6058 O O . GLY B 1 401 ? -3.209 21.859 -3.242 1 98.88 401 GLY B O 1
ATOM 6059 N N . VAL B 1 402 ? -1.858 22.672 -1.636 1 98.94 402 VAL B N 1
ATOM 6060 C CA . VAL B 1 402 ? -0.854 21.609 -1.75 1 98.94 402 VAL B CA 1
ATOM 6061 C C . VAL B 1 402 ? -0.537 21.047 -0.366 1 98.94 402 VAL B C 1
ATOM 6063 O O . VAL B 1 402 ? -0.389 21.812 0.599 1 98.94 402 VAL B O 1
ATOM 6066 N N . VAL B 1 403 ? -0.526 19.734 -0.274 1 98.88 403 VAL B N 1
ATOM 6067 C CA . VAL B 1 403 ? -0.067 19.016 0.908 1 98.88 403 VAL B CA 1
ATOM 6068 C C . VAL B 1 403 ? 1.289 18.359 0.626 1 98.88 403 VAL B C 1
ATOM 6070 O O . VAL B 1 403 ? 1.513 17.828 -0.458 1 98.88 403 VAL B O 1
ATOM 6073 N N . SER B 1 404 ? 2.244 18.438 1.6 1 98.94 404 SER B N 1
ATOM 6074 C CA . SER B 1 404 ? 3.543 17.797 1.398 1 98.94 404 SER B CA 1
ATOM 6075 C C . SER B 1 404 ? 4.176 17.406 2.729 1 98.94 404 SER B C 1
ATOM 6077 O O . SER B 1 404 ? 3.854 17.984 3.771 1 98.94 404 SER B O 1
ATOM 6079 N N . MET B 1 405 ? 4.996 16.422 2.668 1 98.88 405 MET B N 1
ATOM 6080 C CA . MET B 1 405 ? 5.719 15.969 3.855 1 98.88 405 MET B CA 1
ATOM 6081 C C . MET B 1 405 ? 7.008 15.25 3.469 1 98.88 405 MET B C 1
ATOM 6083 O O . MET B 1 405 ? 7.125 14.727 2.357 1 98.88 405 MET B O 1
ATOM 6087 N N . CYS B 1 406 ? 7.957 15.367 4.41 1 98.81 406 CYS B N 1
ATOM 6088 C CA . CYS B 1 406 ? 9.141 14.516 4.312 1 98.81 406 CYS B CA 1
ATOM 6089 C C . CYS B 1 406 ? 8.82 13.086 4.73 1 98.81 406 CYS B C 1
ATOM 6091 O O . CYS B 1 406 ? 7.781 12.836 5.344 1 98.81 406 CYS B O 1
ATOM 6093 N N . ILE B 1 407 ? 9.617 12.164 4.258 1 98.75 407 ILE B N 1
ATOM 6094 C CA . ILE B 1 407 ? 9.344 10.75 4.48 1 98.75 407 ILE B CA 1
ATOM 6095 C C . ILE B 1 407 ? 10.586 10.062 5.031 1 98.75 407 ILE B C 1
ATOM 6097 O O . ILE B 1 407 ? 11.672 10.172 4.453 1 98.75 407 ILE B O 1
ATOM 6101 N N . GLY B 1 408 ? 10.375 9.32 6.145 1 97.38 408 GLY B N 1
ATOM 6102 C CA . GLY B 1 408 ? 11.453 8.508 6.68 1 97.38 408 GLY B CA 1
ATOM 6103 C C . GLY B 1 408 ? 12.133 7.645 5.625 1 97.38 408 GLY B C 1
ATOM 6104 O O . GLY B 1 408 ? 11.469 7.137 4.719 1 97.38 408 GLY B O 1
ATOM 6105 N N . THR B 1 409 ? 13.359 7.398 5.723 1 97.44 409 THR B N 1
ATOM 6106 C CA . THR B 1 409 ? 14.227 6.609 4.852 1 97.44 409 THR B CA 1
ATOM 6107 C C . THR B 1 409 ? 14.633 7.418 3.623 1 97.44 409 THR B C 1
ATOM 6109 O O . THR B 1 409 ? 15.328 6.91 2.742 1 97.44 409 THR B O 1
ATOM 6112 N N . GLY B 1 410 ? 14.227 8.633 3.445 1 98.5 410 GLY B N 1
ATOM 6113 C CA . GLY B 1 410 ? 14.781 9.516 2.432 1 98.5 410 GLY B CA 1
ATOM 6114 C C . GLY B 1 410 ? 13.859 9.695 1.234 1 98.5 410 GLY B C 1
ATOM 6115 O O . GLY B 1 410 ? 14.211 9.312 0.116 1 98.5 410 GLY B O 1
ATOM 6116 N N . MET B 1 411 ? 12.664 10.375 1.412 1 98.69 411 MET B N 1
ATOM 6117 C CA . MET B 1 411 ? 11.742 10.703 0.333 1 98.69 411 MET B CA 1
ATOM 6118 C C . MET B 1 411 ? 10.914 11.93 0.681 1 98.69 411 MET B C 1
ATOM 6120 O O . MET B 1 411 ? 10.93 12.391 1.823 1 98.69 411 MET B O 1
ATOM 6124 N N . GLY B 1 412 ? 10.289 12.5 -0.268 1 98.88 412 GLY B N 1
ATOM 6125 C CA . GLY B 1 412 ? 9.242 13.492 -0.124 1 98.88 412 GLY B CA 1
ATOM 6126 C C . GLY B 1 412 ? 8.039 13.219 -1.007 1 98.88 412 GLY B C 1
ATOM 6127 O O . GLY B 1 412 ? 8.156 12.57 -2.047 1 98.88 412 GLY B O 1
ATOM 6128 N N . MET B 1 413 ? 6.922 13.641 -0.555 1 98.94 413 MET B N 1
ATOM 6129 C CA . MET B 1 413 ? 5.688 13.508 -1.323 1 98.94 413 MET B CA 1
ATOM 6130 C C . MET B 1 413 ? 4.863 14.789 -1.26 1 98.94 413 MET B C 1
ATOM 6132 O O . MET B 1 413 ? 4.918 15.516 -0.268 1 98.94 413 MET B O 1
ATOM 6136 N N . ALA B 1 414 ? 4.215 15.133 -2.355 1 98.94 414 ALA B N 1
ATOM 6137 C CA . ALA B 1 414 ? 3.357 16.312 -2.441 1 98.94 414 ALA B CA 1
ATOM 6138 C C . ALA B 1 414 ? 2.104 16.016 -3.26 1 98.94 414 ALA B C 1
ATOM 6140 O O . ALA B 1 414 ? 2.16 15.281 -4.25 1 98.94 414 ALA B O 1
ATOM 6141 N N . GLY B 1 415 ? 0.963 16.484 -2.818 1 98.81 415 GLY B N 1
ATOM 6142 C CA . GLY B 1 415 ? -0.306 16.375 -3.521 1 98.81 415 GLY B CA 1
ATOM 6143 C C . GLY B 1 415 ? -1.016 17.703 -3.684 1 98.81 415 GLY B C 1
ATOM 6144 O O . GLY B 1 415 ? -0.986 18.547 -2.781 1 98.81 415 GLY B O 1
ATOM 6145 N N . MET B 1 416 ? -1.615 17.906 -4.836 1 98.81 416 MET B N 1
ATOM 6146 C CA . MET B 1 416 ? -2.381 19.109 -5.129 1 98.81 416 MET B CA 1
ATOM 6147 C C . MET B 1 416 ? -3.877 18.812 -5.129 1 98.81 416 MET B C 1
ATOM 6149 O O . MET B 1 416 ? -4.32 17.812 -5.68 1 98.81 416 MET B O 1
ATOM 6153 N N . PHE B 1 417 ? -4.613 19.688 -4.508 1 98.88 417 PHE B N 1
ATOM 6154 C CA . PHE B 1 417 ? -6.066 19.594 -4.418 1 98.88 417 PHE B CA 1
ATOM 6155 C C . PHE B 1 417 ? -6.723 20.922 -4.746 1 98.88 417 PHE B C 1
ATOM 6157 O O . PHE B 1 417 ? -6.137 21.984 -4.508 1 98.88 417 PHE B O 1
ATOM 6164 N N . VAL B 1 418 ? -7.91 20.812 -5.289 1 98.75 418 VAL B N 1
ATOM 6165 C CA . VAL B 1 418 ? -8.695 21.984 -5.648 1 98.75 418 VAL B CA 1
ATOM 6166 C C . VAL B 1 418 ? -10.039 21.953 -4.934 1 98.75 418 VAL B C 1
ATOM 6168 O O . VAL B 1 418 ? -10.773 20.969 -5.035 1 98.75 418 VAL B O 1
ATOM 6171 N N . ARG B 1 419 ? -10.32 22.953 -4.207 1 98.5 419 ARG B N 1
ATOM 6172 C CA . ARG B 1 419 ? -11.656 23.094 -3.625 1 98.5 419 ARG B CA 1
ATOM 6173 C C . ARG B 1 419 ? -12.664 23.562 -4.672 1 98.5 419 ARG B C 1
ATOM 6175 O O . ARG B 1 419 ? -12.344 24.406 -5.516 1 98.5 419 ARG B O 1
ATOM 6182 N N . GLU B 1 420 ? -13.812 22.984 -4.562 1 97.5 420 GLU B N 1
ATOM 6183 C CA . GLU B 1 420 ? -14.898 23.422 -5.441 1 97.5 420 GLU B CA 1
ATOM 6184 C C . GLU B 1 420 ? -16.031 24.062 -4.648 1 97.5 420 GLU B C 1
ATOM 6186 O O . GLU B 1 420 ? -16.25 23.719 -3.486 1 97.5 420 GLU B O 1
#

Nearest PDB structures (foldseek):
  8k1c-assembly1_C  TM=8.702E-01  e=1.645E-39  Fusobacterium nucleatum subsp. nucleatum ATCC 25586
  7n7z-assembly1_B-2  TM=8.731E-01  e=1.457E-39  Syntrophomonas wolfei subsp. wolfei str. Goettingen G311
  7n7z-assembly1_A-2  TM=8.704E-01  e=2.095E-39  Syntrophomonas wolfei subsp. wolfei str. Goettingen G311
  5byv-assembly3_M  TM=8.790E-01  e=1.130E-36  Mycolicibacterium smegmatis MC2 155
  5bz4-assembly3_L  TM=8.720E-01  e=4.823E-36  Mycolicibacterium smegmatis MC2 155

Foldseek 3Di:
DPPAPFAADPVRLPDDDLLFKFFLAKAKAAKEFAQAGQCNPPDQLLQLLQQLLVVCVSPVLDDLQQAQEEEAFDQFDPPQCFVSNVVSNVVSPHDPNYYYYYDYQWQQRQVVQVVVVRVCQSVPVGFKYKGFYWFNCNPGCVVVSADPDDDVCQCVDDDLSNLLRPRPLQLLQVLCVVVPPALLLLLVQLLVLLQLQVVCVVVCLCVRHHGKRWDFGFRQDPPRRTDDDTDIDIDTHQDQRDNPRDSVVSVPFARDPDRPGSFGLRSAFGAITMMMMIMIGRNNVCVVSVNNVSTFWGWNDKFKWFFRQSNLLLALLPGVVVVCVSRNHDPVLAQAEEEARRGSSSVVSSCVSNVNVVVVVVCRYSNNHHRSRRNRRTRGRNSSSVSSQSSVCVVVVHFKYKYKYGTRSGMIMMTIMTTD/DPPAPFAADPVRLPDDDLLFKFFLAKAKAAKEFAQAGQCNPPDQLLQLLQQLLVVCVSPVLDDLQQAQEEEAFDQFDPPQCFVSNVVSNVVSPHDPNYYYYYDYQWQQRQVVQVVVVRVCQSVPVGFKYKGFYWFNCNVGCPVVSADPDDDVCQCVDDDLSNLLRPRPLQLLQVLCVVVPPALLLLLVQLLVLLQLQVVCVVVCLCVRHHGKRWDFGFRQDPPRRTDDDTDIDIDTHFDLRDNPRDSVVSVPFARDPDRPGSFGLRSAFGAITMMMMIMIGRNNVCVVSVNNVSTFWGWNDKFKWFFRQSNLLLALLPGVVVVCVSRNHDPVLAQAEEEARRGSSSVVSSCVSNVNVVVVVVCRYSVNHHRSRRNRRTRGRNSSSVSSQSSVCVVVVHFKYKYKYGTRSGMIMMTIMTTD

Solvent-accessible surface area (backbone atoms only — not comparable to full-atom values): 38969 Å² total; per-residue (Å²): 126,77,83,29,85,46,46,58,27,62,71,54,57,70,50,87,50,57,77,38,41,28,25,57,47,40,32,15,40,34,26,21,30,39,58,72,27,79,56,36,55,48,41,36,36,55,43,36,21,45,33,56,29,46,52,50,66,76,37,76,83,56,64,55,69,61,34,40,36,34,30,32,3,29,38,52,41,71,52,37,33,39,56,56,38,45,25,22,43,40,68,41,65,46,36,51,48,33,29,65,34,20,27,24,37,42,37,35,4,2,41,48,14,35,47,52,40,50,33,34,35,57,43,58,52,38,57,24,29,31,13,7,8,23,22,30,40,45,80,44,40,83,62,68,85,43,80,84,91,60,62,66,67,48,71,73,42,59,66,66,23,35,28,28,68,49,58,66,57,51,21,34,39,41,38,16,66,77,68,70,44,54,43,64,62,22,33,47,49,29,30,50,19,9,48,30,28,36,51,28,58,74,71,50,68,51,60,84,24,44,42,66,41,77,44,62,25,51,48,52,37,83,95,72,41,76,39,83,68,73,38,80,44,73,45,72,58,61,63,45,52,42,74,79,58,38,59,71,64,44,67,69,55,58,45,66,66,38,91,87,41,57,45,24,74,63,24,21,32,37,62,8,24,25,15,11,34,32,38,35,30,31,36,46,55,31,48,77,67,71,40,57,87,49,46,43,24,31,62,56,50,54,20,69,28,26,35,53,18,54,42,12,44,49,13,32,53,52,3,42,58,52,35,31,60,66,30,48,49,56,77,87,68,47,57,36,36,42,57,49,20,64,27,29,34,26,36,51,49,27,34,56,75,64,67,35,54,68,43,41,75,71,44,28,44,33,59,52,25,33,16,42,14,47,31,41,15,41,3,7,38,32,20,34,49,49,14,50,47,51,49,49,28,57,76,66,73,44,44,35,30,37,41,28,28,37,15,77,50,9,18,9,33,20,35,36,36,36,46,94,124,77,83,28,85,47,46,58,26,62,72,56,58,69,49,88,50,58,76,37,40,27,26,55,48,40,31,16,39,34,28,22,31,39,58,73,26,79,55,36,55,49,43,36,39,54,42,37,21,46,34,55,30,48,52,50,65,76,37,74,84,56,65,56,70,63,34,42,36,35,28,32,3,30,38,52,41,70,53,37,35,38,58,56,38,46,25,21,43,41,68,40,64,46,37,48,48,33,28,64,34,20,27,23,39,42,38,35,4,2,39,48,14,36,48,53,42,49,33,33,34,57,43,57,53,36,56,26,28,32,13,7,8,23,21,31,39,46,82,44,40,85,61,69,86,43,79,84,90,58,63,67,67,48,71,74,44,58,66,66,24,34,28,29,69,51,58,66,58,54,21,38,39,43,39,15,64,78,67,70,44,53,44,65,61,22,32,46,48,29,30,49,20,9,46,30,28,35,51,29,57,74,72,49,66,50,60,84,25,45,42,68,41,77,46,62,26,48,48,50,38,83,93,72,41,76,39,84,69,72,38,80,44,72,45,71,57,62,63,45,52,43,76,78,58,38,59,70,64,44,67,69,54,57,45,65,66,38,91,85,41,57,46,24,72,62,25,20,33,38,62,8,23,25,15,10,33,31,38,37,28,29,36,46,57,32,47,75,66,70,40,57,87,50,46,44,25,29,63,56,50,55,20,68,29,25,35,54,18,54,43,13,44,48,13,32,52,52,3,40,59,51,32,30,61,65,31,49,47,57,76,88,68,48,57,37,35,41,59,46,20,64,27,30,34,26,37,50,50,27,34,54,76,64,66,35,53,67,43,40,77,72,43,28,44,33,56,54,25,32,15,41,13,48,31,41,15,41,3,7,36,31,20,33,49,50,14,50,47,52,50,48,27,57,77,65,74,44,43,35,30,38,41,30,28,37,14,76,50,8,19,9,33,21,36,35,36,35,43,95

Sequence (840 aa):
MSTGPLRRGLSQILKKDPSDIVILSSLRTPITRSYKGQLSSAYPEQLLHSVLKATLSANPSLDPALIDDVCVGVVLSELGGSKAGRMAMNHAGYDTRTSFSTTNRACSSGLQAITNIANSIATGGINIGVGGGMESMTRNYGSKAIPVDLWPELKDAERDTKDCIMPMGLTSENVASRYGVGREEQDRLAVESHRRAAEAQEKGWFDEEIVPVTTMWQETGKGGVKVGEPKEVTVTKDDGIRKGATLESMQKLKPAFKEDGASTAGNSSQISDGAAATLMMRRSTATSLGLSSSIIGKWAGTAIAGCRPDEMGIGPALAIPKLMEQAGIQKEEVNVWEINEAFASQAIYCVRELGLMGAYEKGDVNPKGGAIALGHPLGATGARMVAGLLAELKRRDQQVGVVSMCIGTGMGMAGMFVREMSTGPLRRGLSQILKKDPSDIVILSSLRTPITRSYKGQLSSAYPEQLLHSVLKATLSANPSLDPALIDDVCVGVVLSELGGSKAGRMAMNHAGYDTRTSFSTTNRACSSGLQAITNIANSIATGGINIGVGGGMESMTRNYGSKAIPVDLWPELKDAERDTKDCIMPMGLTSENVASRYGVGREEQDRLAVESHRRAAEAQEKGWFDEEIVPVTTMWQETGKGGVKVGEPKEVTVTKDDGIRKGATLESMQKLKPAFKEDGASTAGNSSQISDGAAATLMMRRSTATSLGLSSSIIGKWAGTAIAGCRPDEMGIGPALAIPKLMEQAGIQKEEVNVWEINEAFASQAIYCVRELGLMGAYEKGDVNPKGGAIALGHPLGATGARMVAGLLAELKRRDQQVGVVSMCIGTGMGMAGMFVRE

Radius of gyration: 25.48 Å; Cα contacts (8 Å, |Δi|>4): 2322; chains: 2; bounding box: 54×79×69 Å

Secondary structure (DSSP, 8-state):
---SSS--SHHHHHS--TT-EEEEEEEEPPPEETTTSTTTT--HHHHHHHHHHHHHHH-TTS-GGG--EEEEE-SSSGGGGHHHHHHHHHHTT--TTSEEEEEE-GGGHHHHHHHHHHHHHHTTS-SEEEEEEEEEHHHH-TTTT--SS--HHHHTS-HHHHGGGS-HHHHHHHHHHHHT--HHHHHHHHHHHHHHHHHHHHTTTTTTTBPPEEEEEEEE-GGG-EEEEEEEEEE-S-----TT--HHHHHTSPBSSSTT-S-BSTTBPPPEEEEEEEEEEEHHHHHHTT-GGG--EEEEEEEEEE--GGGGGGHHHHHHHHHHHHHT--GGG--EEEE--SBHHHHHHHHHHTT-HHHHHTT-BSTT--HHHH---HHHHHHHHHHHHHHHHHHHT--EEEEEEEETTTEEEEEEEEE-/---SSS--SHHHHHS--TT-EEEEEEEEPPPEETTTSTTTT--HHHHHHHHHHHHHHH-TTS-GGG--EEEEE-SSSGGGGHHHHHHHHHHTT--TTSEEEEEE-GGGHHHHHHHHHHHHHHTTS-SEEEEEEEEEHHHH-TTTT--SS--HHHHTS-HHHHGGGS-HHHHHHHHHHHHT--HHHHHHHHHHHHHHHHHHHHTTTTTTTBPPEEEEEEEE-GGG-EEEEEEEEEE-S-----TT--HHHHHTSPBSSSTT-S-BSTTBPPPEEEEEEEEEEEHHHHHHTT-GGG--EEEEEEEEEE--GGGGGGHHHHHHHHHHHHHT--GGG--EEEE--SBHHHHHHHHHHTT-HHHHHTT-BSTT--HHHH---HHHHHHHHHHHHHHHHHHTT--EEEEEEEETTTEEEEEEEEE-

Organism: Botryotinia fuckeliana (strain B05.10) (NCBI:txid332648)

InterPro domains:
  IPR002155 Thiolase [PIRSF000429] (18-419)
  IPR002155 Thiolase [TIGR01930] (23-416)
  IPR002155 Thiolase [cd00751] (22-419)
  IPR016039 Thiolase-like [G3DSA:3.40.47.10] (20-301)
  IPR016039 Thiolase-like [G3DSA:3.40.47.10] (158-414)
  IPR016039 Thiolase-like [SSF53901] (18-286)
  IPR016039 Thiolase-like [SSF53901] (296-418)
  IPR020610 Thiolase, active site [PS00099] (401-414)
  IPR020613 Thiolase, conserved site [PS00737] (366-382)
  IPR020616 Thiolase, N-terminal [PF00108] (21-284)
  IPR020617 Thiolase, C-terminal [PF02803] (297-417)
  IPR050215 3-ketoacyl-CoA thiolase-like [PTHR43853] (17-419)